Protein 1IY9 (pdb70)

InterPro domains:
  IPR001045 Spermidine/spermine synthases [MF_00198] (4-276)
  IPR001045 Spermidine/spermine synthases [PTHR11558] (15-273)
  IPR001045 Spermidine/spermine synthases [TIGR00417] (5-270)
  IPR029063 S-adenosyl-L-methionine-dependent methyltransferase superfamily [G3DSA:3.40.50.150] (54-275)
  IPR029063 S-adenosyl-L-methionine-dependent methyltransferase superfamily [SSF53335] (4-275)
  IPR030373 Polyamine biosynthesis domain, conserved site [PS01330] (80-93)
  IPR030374 Polyamine biosynthesis domain [PS51006] (3-236)
  IPR035246 Spermidine synthase, tetramerisation domain [PF17284] (4-56)
  IPR037163 Spermidine synthase, tetramerisation domain superfamily [G3DSA:2.30.140.10] (2-53)

B-factor: mean 34.94, std 13.68, range [5.15, 148.25]

CATH classification: 3.40.50.150 (+1 more: 2.30.140.10)

Nearest PDB structures (foldseek):
  1iy9-assembly1_D  TM=1.004E+00  e=9.079E-63  Bacillus subtilis
  2o07-assembly1_B  TM=9.226E-01  e=1.927E-34  Homo sapiens
  8iyi-assembly1_B  TM=9.065E-01  e=3.561E-33  Kluyveromyces lactis NRRL Y-1140
  6o64-assembly1_A  TM=9.209E-01  e=2.263E-30  Arabidopsis thaliana
  3b7p-assembly1_A  TM=8.993E-01  e=6.959E-31  Plasmodium falciparum 3D7

Solvent-accessible surface area: 39344 Å² total; per-residue (Å²): 40,64,0,25,0,26,16,93,25,29,187,28,3,0,7,10,0,34,1,39,74,15,42,42,42,44,127,14,118,99,30,32,0,2,0,0,50,4,92,30,1,23,23,0,1,0,19,86,12,103,9,46,6,0,63,66,4,8,12,0,21,2,2,0,6,0,0,0,0,0,1,7,5,68,76,0,55,59,0,0,5,9,26,8,2,10,0,0,8,0,34,2,0,18,63,0,103,25,1,116,96,0,7,0,0,13,73,0,26,58,6,12,91,33,0,94,138,33,0,75,74,0,2,42,99,8,116,32,132,69,17,46,52,61,88,65,37,0,26,36,30,0,15,159,2,117,83,79,12,9,0,0,4,5,49,49,11,107,34,116,51,71,63,95,11,152,73,121,81,6,2,5,22,0,0,18,64,0,1,55,154,26,0,0,0,0,1,36,0,39,2,5,17,37,60,34,129,42,0,52,59,3,6,124,22,0,109,108,50,1,86,30,10,52,4,0,27,0,7,4,7,1,21,21,5,5,6,16,0,0,0,0,0,0,48,130,42,51,0,64,68,16,124,102,106,48,31,76,150,40,149,16,111,12,6,34,77,82,10,0,87,16,6,20,42,27,5,86,34,0,46,95,37,106,47,66,0,26,0,24,14,91,26,26,184,26,2,0,7,10,0,33,1,43,76,15,41,42,38,42,129,12,118,99,31,33,0,2,0,0,51,3,92,30,1,23,23,0,1,0,19,87,11,103,9,46,7,0,63,66,3,8,14,0,22,2,2,0,6,0,0,0,0,0,2,7,5,69,75,0,54,61,0,0,4,9,25,9,1,12,0,0,6,0,37,2,0,16,65,0,104,24,2,117,98,0,8,0,0,14,72,0,25,56,4,13,91,31,0,91,136,34,0,77,72,0,1,40,101,8,114,30,132,67,18,45,51,62,87,66,37,0,27,38,30,0,14,161,3,117,83,80,12,9,0,0,3,5,49,49,11,105,34,117,51,70,62,95,11,152,71,121,82,6,2,5,22,0,0,16,64,0,2,54,154,26,0,0,0,0,1,37,0,40,2,6,17,37,59,34,127,40,0,53,62,4,6,123,22,0,110,108,49,1,86,31,9,52,4,0,26,0,7,4,7,1,21,20,5,4,8,17,0,0,0,0,0,0,48,130,43,50,0,62,68,16,124,101,105,46,31,77,153,40,148,16,110,12,7,35,76,83,11,0,86,16,7,19,43,27,5,86,34,0,47,93,35,108,43,60,0,25,0,25,16,92,26,26,187,29,2,0,7,8,0,33,0,40,71,16,42,41,38,43,128,13,119,98,31,32,0,1,0,0,51,3,91,30,1,23,24,0,1,0,18,85,13,105,9,47,7,0,64,65,3,8,12,0,21,2,2,0,6,0,0,0,0,0,2,7,5,70,76,0,54,59,1,0,4,8,24,9,2,12,0,0,7,0,35,2,0,18,65,0,103,24,1,116,95,0,8,0,0,12,72,0,26,58,5,13,91,33,1,93,137,33,0,76,73,0,1,40,100,8,116,30,134,69,17,46,51,61,87,66,36,0,26,38,31,0,14,162,2,116,83,79,12,10,0,0,3,4,50,49,11,104,33,117,51,71,61,94,10,151,74,120,82,6,2,5,22,0,0,18,61,0,1,55,153,25,0,0,0,1,1,36,0,39,2,6,17,37,59,34,127,40,0,50,60,3,5,124,21,0,110,108,50,2,85,30,9,52,4,0,27,0,6,5,7,1,20,22,5,4,7,17,0,0,0,0,0,0,49,132,43,51,0,62,69,16,124,102,108,48,32,79,150,41,147,16,108,11,6,36,76,84,10,0,87,15,6,18,42,29,5,87,36,0,46,96,36,106,46,68,0,26,0,24,15,88,25,28,186,28,3,0,7,9,0,32,0,39,75,16,42,42,36,44,127,13,116,97,31,34,0,1,0,0,50,3,92,30,1,23,23,0,1,0,19,84,10,102,9,47,7,0,63,65,3,8,13,0,22,2,2,0,5,0,0,0,0,0,2,7,6,69,74,0,56,61,0,0,4,9,24,8,1,10,0,0,7,0,36,2,0,18,64,0,102,26,1,118,96,0,8,0,0,13,72,0,25,58,6,13,90,31,0,92,138,33,0,75,74,0,2,42,98,7,116,30,133,68,18,45,51,61,87,66,36,0,26,36,29,0,15,160,2,116,84,78,13,9,0,0,3,5,49,48,12,106,34,117,50,70,60,94,11,149,74,120,82,6,1,6,22,0,0,17,61,0,2,54,155,27,0,0,0,1,0,37,0,40,2,6,17,38,60,35,128,42,0,51,60,3,5,123,21,0,110,108,51,1,86,29,9,53,4,0,26,0,8,4,7,1,20,20,5,4,8,16,0,0,0,0,0,0,49,132,43,52,0,64,69,16,124,101,108,47,30,80,151,40,148,15,109,12,6,35,79,84,11,0,87,16,7,21,42,28,5,88,34,0,48,95,37,105

Sequence (1096 aa):
SELWYTEKQTKNFGITMKVNKTLHTEQTEFQHLEMVETEEFGNMLFLDGMVMTSEKDEFVYHEMVAHVPLFTHPNPEHVLVVGGGDGGVIREILKHPSVKKATLVDIDGKVIEYSKKFLPSIAGKLDDPRVDVQVDDGFMHIAKSENQYDVIMVDSTEPVGPAVNLFTKGFYAGIAKALKEDGIFVAQTDNPWFTPELITNVQRDVKEIFPITKLYTANIPTYPSGLWTFTIGSKKYDPLAVEDSRFFDIETKYYTKDIHKAAFVLPKFVSDLISELWYTEKQTKNFGITMKVNKTLHTEQTEFQHLEMVETEEFGNMLFLDGMVMTSEKDEFVYHEMVAHVPLFTHPNPEHVLVVGGGDGGVIREILKHPSVKKATLVDIDGKVIEYSKKFLPSIAGKLDDPRVDVQVDDGFMHIAKSENQYDVIMVDSTEPVGPAVNLFTKGFYAGIAKALKEDGIFVAQTDNPWFTPELITNVQRDVKEIFPITKLYTANIPTYPSGLWTFTIGSKKYDPLAVEDSRFFDIETKYYTKDIHKAAFVLPKFVSDLISELWYTEKQTKNFGITMKVNKTLHTEQTEFQHLEMVETEEFGNMLFLDGMVMTSEKDEFVYHEMVAHVPLFTHPNPEHVLVVGGGDGGVIREILKHPSVKKATLVDIDGKVIEYSKKFLPSIAGKLDDPRVDVQVDDGFMHIAKSENQYDVIMVDSTEPVGPAVNLFTKGFYAGIAKALKEDGIFVAQTDNPWFTPELITNVQRDVKEIFPITKLYTANIPTYPSGLWTFTIGSKKYDPLAVEDSRFFDIETKYYTKDIHKAAFVLPKFVSDLISELWYTEKQTKNFGITMKVNKTLHTEQTEFQHLEMVETEEFGNMLFLDGMVMTSEKDEFVYHEMVAHVPLFTHPNPEHVLVVGGGDGGVIREILKHPSVKKATLVDIDGKVIEYSKKFLPSIAGKLDDPRVDVQVDDGFMHIAKSENQYDVIMVDSTEPVGPAVNLFTKGFYAGIAKALKEDGIFVAQTDNPWFTPELITNVQRDVKEIFPITKLYTANIPTYPSGLWTFTIGSKKYDPLAVEDSRFFDIETKYYTKDIHKAAFVLPKFVSDLI

Radius of gyration: 35.1 Å; Cα contacts (8 Å, |Δi|>4): 2610; chains: 4; bounding box: 72×102×85 Å

Secondary structure (DSSP, 8-state):
--EEEEEEEETTEEEEEEEEEEEEEEE-SS-EEEEEEETTTEEEEEETTEEEEETTTHHHHHHHHHHHHHHHSSS--EEEEES-TT-HHHHHHTT-TT-SEEEEEES-HHHHHHHHHH-HHHHTTTTSTTEEEEES-SHHHHHT--S-EEEEEES-SS--S-----STTHHHHHHHHHEEEEEEEEEE---TTT-HHHHHHHHHHHHTT-SEEEEEEE--TTSGGG-EEEEEEESS--TT---GGG------SS--HHHHHHTT---HHHHTT-/--EEEEEEEETTEEEEEEEEEEEEEEE-SS-EEEEEEETTTEEEEEETTEEEEETTTHHHHHHHHHHHHHHHSSS--EEEEES-TT-HHHHHHTT-TT-SEEEEEES-HHHHHHHHHH-HHHHTTTTSTTEEEEES-SHHHHHT--S-EEEEEES-SS--S-----STTHHHHHHHHHEEEEEEEEEE---TTT-HHHHHHHHHHHHTT-SEEEEEEE--TTSGGG-EEEEEEESS--TTS--GGG------SS--HHHHHHTT---HHHHTT-/--EEEEEEEETTEEEEEEEEEEEEEEE-SS-EEEEEEETTTEEEEEETTEEEEETTTHHHHHHHHHHHHHHHSSS--EEEEES-TT-HHHHHHTT-TT-SEEEEEES-HHHHHHHHHH-HHHHTTTTSTTEEEEES-SHHHHHT--S-EEEEEES-SS--S-----STTHHHHHHHHHEEEEEEEEEE---TTT-HHHHHHHHHHHHTT-SEEEEEEE--TTSGGG-EEEEEEESS--GGG--GGG------SS--HHHHHHTT---HHHHTT-/--EEEEEEEETTEEEEEEEEEEEEEEE-SS-EEEEEEETTTEEEEEETTEEEEETTTHHHHHHHHHHHHHHHSSS--EEEEES-TT-HHHHHHTT-TT-SEEEEEES-HHHHHHHHHH-HHHHTTTTSTTEEEEES-SHHHHHT--S-EEEEEES-SS--S-----STTHHHHHHHHHEEEEEEEEEE---TTT-HHHHHHHHHHHHTT-SEEEEEEEE-TTSGGGEEEEEEEESS--GGG--GGG------SS--HHHHHHTT---HHHHTT-

Structure (mmCIF, N/CA/C/O backbone):
data_1IY9
#
_entry.id   1IY9
#
_cell.length_a   96.100
_cell.length_b   105.800
_cell.length_c   121.800
_cell.angle_alpha   90.00
_cell.angle_beta   90.00
_cell.angle_gamma   90.00
#
_symmetry.space_group_name_H-M   'P 21 21 21'
#
loop_
_entity.id
_entity.type
_entity.pdbx_description
1 polymer 'Spermidine synthase'
2 water water
#
loop_
_atom_site.group_PDB
_atom_site.id
_atom_site.type_symbol
_atom_site.label_atom_id
_atom_site.label_alt_id
_atom_site.label_comp_id
_atom_site.label_asym_id
_atom_site.label_entity_id
_atom_site.label_seq_id
_atom_site.pdbx_PDB_ins_code
_atom_site.Cartn_x
_atom_site.Cartn_y
_atom_site.Cartn_z
_atom_site.occupancy
_atom_site.B_iso_or_equiv
_atom_site.auth_seq_id
_atom_site.auth_comp_id
_atom_site.auth_asym_id
_atom_site.auth_atom_id
_atom_site.pdbx_PDB_model_num
ATOM 1 N N . SER A 1 1 ? 69.401 74.801 74.199 1.00 31.15 2 SER A N 1
ATOM 2 C CA . SER A 1 1 ? 70.831 74.627 74.521 1.00 30.47 2 SER A CA 1
ATOM 3 C C . SER A 1 1 ? 71.308 73.423 73.725 1.00 28.00 2 SER A C 1
ATOM 4 O O . SER A 1 1 ? 70.705 72.373 73.807 1.00 28.30 2 SER A O 1
ATOM 7 N N . GLU A 1 2 ? 72.309 73.607 72.881 1.00 27.16 3 GLU A N 1
ATOM 8 C CA . GLU A 1 2 ? 72.837 72.502 72.124 1.00 25.67 3 GLU A CA 1
ATOM 9 C C . GLU A 1 2 ? 74.341 72.418 72.374 1.00 22.38 3 GLU A C 1
ATOM 10 O O . GLU A 1 2 ? 75.166 72.681 71.472 1.00 22.98 3 GLU A O 1
ATOM 16 N N . LEU A 1 3 ? 74.702 72.096 73.605 1.00 15.71 4 LEU A N 1
ATOM 17 C CA . LEU A 1 3 ? 76.095 71.966 73.952 1.00 19.62 4 LEU A CA 1
ATOM 18 C C . LEU A 1 3 ? 76.334 70.454 73.965 1.00 19.33 4 LEU A C 1
ATOM 19 O O . LEU A 1 3 ? 75.687 69.746 74.706 1.00 20.74 4 LEU A O 1
ATOM 24 N N . TRP A 1 4 ? 77.197 69.951 73.094 1.00 17.62 5 TRP A N 1
ATOM 25 C CA . TRP A 1 4 ? 77.451 68.520 73.020 1.00 20.13 5 TRP A CA 1
ATOM 26 C C . TRP A 1 4 ? 78.927 68.208 73.049 1.00 24.67 5 TRP A C 1
ATOM 27 O O . TRP A 1 4 ? 79.738 68.958 72.502 1.00 26.81 5 TRP A O 1
ATOM 38 N N . TYR A 1 5 ? 79.269 67.102 73.704 1.00 25.23 6 TYR A N 1
ATOM 39 C CA . TYR A 1 5 ? 80.642 66.659 73.782 1.00 24.78 6 TYR A CA 1
ATOM 40 C C . TYR A 1 5 ? 80.687 65.411 72.906 1.00 29.12 6 TYR A C 1
ATOM 41 O O . TYR A 1 5 ? 79.915 64.492 73.125 1.00 27.13 6 TYR A O 1
ATOM 50 N N . THR A 1 6 ? 81.558 65.396 71.903 1.00 28.16 7 THR A N 1
ATOM 51 C CA . THR A 1 6 ? 81.677 64.267 70.987 1.00 26.41 7 THR A CA 1
ATOM 52 C C . THR A 1 6 ? 83.019 63.568 71.134 1.00 26.25 7 THR A C 1
ATOM 53 O O . THR A 1 6 ? 84.059 64.222 71.306 1.00 31.38 7 THR A O 1
ATOM 57 N N . GLU A 1 7 ? 82.991 62.243 71.140 1.00 25.64 8 GLU A N 1
ATOM 58 C CA . GLU A 1 7 ? 84.223 61.501 71.200 1.00 23.45 8 GLU A CA 1
ATOM 59 C C . GLU A 1 7 ? 84.290 60.703 69.918 1.00 24.76 8 GLU A C 1
ATOM 60 O O . GLU A 1 7 ? 83.420 59.861 69.653 1.00 21.49 8 GLU A O 1
ATOM 66 N N . LYS A 1 8 ? 85.254 61.047 69.076 1.00 24.38 9 LYS A N 1
ATOM 67 C CA . LYS A 1 8 ? 85.450 60.336 67.821 1.00 26.98 9 LYS A CA 1
ATOM 68 C C . LYS A 1 8 ? 86.227 59.101 68.240 1.00 27.26 9 LYS A C 1
ATOM 69 O O . LYS A 1 8 ? 87.446 59.154 68.414 1.00 23.99 9 LYS A O 1
ATOM 75 N N . GLN A 1 9 ? 85.489 58.020 68.481 1.00 23.06 10 GLN A N 1
ATOM 76 C CA . GLN A 1 9 ? 86.058 56.747 68.904 1.00 25.34 10 GLN A CA 1
ATOM 77 C C . GLN A 1 9 ? 86.885 56.112 67.796 1.00 24.21 10 GLN A C 1
ATOM 78 O O . GLN A 1 9 ? 87.614 55.163 68.008 1.00 21.96 10 GLN A O 1
ATOM 84 N N . THR A 1 10 ? 86.755 56.682 66.613 1.00 27.55 11 THR A N 1
ATOM 85 C CA . THR A 1 10 ? 87.433 56.266 65.399 1.00 28.78 11 THR A CA 1
ATOM 86 C C . THR A 1 10 ? 87.405 57.575 64.607 1.00 30.48 11 THR A C 1
ATOM 87 O O . THR A 1 10 ? 86.651 58.488 64.961 1.00 33.68 11 THR A O 1
ATOM 91 N N . LYS A 1 11 ? 88.232 57.712 63.577 1.00 30.62 12 LYS A N 1
ATOM 92 C CA . LYS A 1 11 ? 88.205 58.922 62.762 1.00 26.87 12 LYS A CA 1
ATOM 93 C C . LYS A 1 11 ? 86.820 59.057 62.085 1.00 29.94 12 LYS A C 1
ATOM 94 O O . LYS A 1 11 ? 86.359 60.168 61.780 1.00 28.85 12 LYS A O 1
ATOM 100 N N . ASN A 1 12 ? 86.140 57.919 61.910 1.00 27.21 13 ASN A N 1
ATOM 101 C CA . ASN A 1 12 ? 84.847 57.851 61.230 1.00 22.25 13 ASN A CA 1
ATOM 102 C C . ASN A 1 12 ? 83.635 57.474 62.048 1.00 24.42 13 ASN A C 1
ATOM 103 O O . ASN A 1 12 ? 82.568 57.259 61.474 1.00 23.37 13 ASN A O 1
ATOM 108 N N . PHE A 1 13 ? 83.750 57.460 63.372 1.00 23.64 14 PHE A N 1
ATOM 109 C CA . PHE A 1 13 ? 82.621 57.056 64.193 1.00 23.53 14 PHE A CA 1
ATOM 110 C C . PHE A 1 13 ? 82.807 57.520 65.609 1.00 19.73 14 PHE A C 1
ATOM 111 O O . PHE A 1 13 ? 83.914 57.555 66.110 1.00 22.07 14 PHE A O 1
ATOM 119 N N . GLY A 1 14 ? 81.704 57.843 66.265 1.00 25.87 15 GLY A N 1
ATOM 120 C CA . GLY A 1 14 ? 81.778 58.265 67.639 1.00 23.85 15 GLY A CA 1
ATOM 121 C C . GLY A 1 14 ? 80.432 58.429 68.303 1.00 21.35 15 GLY A C 1
ATOM 122 O O . GLY A 1 14 ? 79.402 58.174 67.707 1.00 23.84 15 GLY A O 1
ATOM 123 N N . ILE A 1 15 ? 80.470 58.790 69.577 1.00 22.94 16 ILE A N 1
ATOM 124 C CA . ILE A 1 15 ? 79.279 59.040 70.354 1.00 20.59 16 ILE A CA 1
ATOM 125 C C . ILE A 1 15 ? 79.256 60.523 70.723 1.00 20.26 16 ILE A C 1
ATOM 126 O O . ILE A 1 15 ? 80.305 61.173 70.814 1.00 21.76 16 ILE A O 1
ATOM 131 N N . THR A 1 16 ? 78.065 61.040 70.976 1.00 23.75 17 THR A N 1
ATOM 132 C CA . THR A 1 16 ? 77.905 62.441 71.302 1.00 23.02 17 THR A CA 1
ATOM 133 C C . THR A 1 16 ? 76.913 62.569 72.478 1.00 20.37 17 THR A C 1
ATOM 134 O O . THR A 1 16 ? 75.831 61.981 72.462 1.00 27.04 17 THR A O 1
ATOM 138 N N . MET A 1 17 ? 77.376 63.197 73.561 1.00 22.84 18 MET A N 1
ATOM 139 C CA . MET A 1 17 ? 76.616 63.402 74.802 1.00 22.63 18 MET A CA 1
ATOM 140 C C . MET A 1 17 ? 76.183 64.865 74.967 1.00 23.09 18 MET A C 1
ATOM 141 O O . MET A 1 17 ? 76.995 65.788 74.784 1.00 24.38 18 MET A O 1
ATOM 146 N N . LYS A 1 18 ? 74.944 65.092 75.386 1.00 22.19 19 LYS A N 1
ATOM 147 C CA . LYS A 1 18 ? 74.476 66.462 75.605 1.00 21.37 19 LYS A CA 1
ATOM 148 C C . LYS A 1 18 ? 74.963 66.899 76.983 1.00 26.83 19 LYS A C 1
ATOM 149 O O . LYS A 1 18 ? 74.758 66.193 77.968 1.00 21.76 19 LYS A O 1
ATOM 155 N N . VAL A 1 19 ? 75.614 68.056 77.044 1.00 24.25 20 VAL A N 1
ATOM 156 C CA . VAL A 1 19 ? 76.204 68.559 78.269 1.00 24.64 20 VAL A CA 1
ATOM 157 C C . VAL A 1 19 ? 75.416 69.725 78.823 1.00 24.57 20 VAL A C 1
ATOM 158 O O . VAL A 1 19 ? 74.963 70.585 78.058 1.00 31.46 20 VAL A O 1
ATOM 162 N N . ASN A 1 20 ? 75.225 69.750 80.149 1.00 29.81 21 ASN A N 1
ATOM 163 C CA . ASN A 1 20 ? 74.490 70.844 80.794 1.00 23.82 21 ASN A CA 1
ATOM 164 C C . ASN A 1 20 ? 75.420 71.942 81.228 1.00 26.77 21 ASN A C 1
ATOM 165 O O . ASN A 1 20 ? 75.047 73.116 81.205 1.00 28.19 21 ASN A O 1
ATOM 170 N N . LYS A 1 21 ? 76.632 71.556 81.613 1.00 21.65 22 LYS A N 1
ATOM 171 C CA . LYS A 1 21 ? 77.641 72.514 82.043 1.00 27.62 22 LYS A CA 1
ATOM 172 C C . LYS A 1 21 ? 78.917 71.742 82.347 1.00 24.39 22 LYS A C 1
ATOM 173 O O . LYS A 1 21 ? 78.865 70.518 82.505 1.00 25.66 22 LYS A O 1
ATOM 179 N N . THR A 1 22 ? 80.046 72.441 82.414 1.00 23.63 23 THR A N 1
ATOM 180 C CA . THR A 1 22 ? 81.276 71.787 82.753 1.00 23.77 23 THR A CA 1
ATOM 181 C C . THR A 1 22 ? 81.445 72.040 84.243 1.00 25.40 23 THR A C 1
ATOM 182 O O . THR A 1 22 ? 80.981 73.065 84.745 1.00 25.79 23 THR A O 1
ATOM 186 N N . LEU A 1 23 ? 82.036 71.068 84.942 1.00 24.70 24 LEU A N 1
ATOM 187 C CA . LEU A 1 23 ? 82.283 71.134 86.384 1.00 25.21 24 LEU A CA 1
ATOM 188 C C . LEU A 1 23 ? 83.734 71.551 86.644 1.00 25.15 24 LEU A C 1
ATOM 189 O O . LEU A 1 23 ? 84.001 72.374 87.519 1.00 24.05 24 LEU A O 1
ATOM 194 N N . HIS A 1 24 ? 84.674 70.965 85.905 1.00 25.50 25 HIS A N 1
ATOM 195 C CA . HIS A 1 24 ? 86.060 71.339 86.060 1.00 24.83 25 HIS A CA 1
ATOM 196 C C . HIS A 1 24 ? 86.801 71.013 84.798 1.00 26.83 25 HIS A C 1
ATOM 197 O O . HIS A 1 24 ? 86.681 69.919 84.282 1.00 29.72 25 HIS A O 1
ATOM 204 N N . THR A 1 25 ? 87.616 71.962 84.356 1.00 34.24 26 THR A N 1
ATOM 205 C CA . THR A 1 25 ? 88.412 71.862 83.138 1.00 32.81 26 THR A CA 1
ATOM 206 C C . THR A 1 25 ? 89.824 72.261 83.555 1.00 34.40 26 THR A C 1
ATOM 207 O O . THR A 1 25 ? 90.014 73.330 84.153 1.00 35.93 26 THR A O 1
ATOM 211 N N . GLU A 1 26 ? 90.806 71.413 83.287 1.00 30.60 27 GLU A N 1
ATOM 212 C CA . GLU A 1 26 ? 92.174 71.731 83.681 1.00 32.11 27 GLU A CA 1
ATOM 213 C C . GLU A 1 26 ? 93.195 70.940 82.910 1.00 32.15 27 GLU A C 1
ATOM 214 O O . GLU A 1 26 ? 92.983 69.779 82.595 1.00 32.21 27 GLU A O 1
ATOM 220 N N . GLN A 1 27 ? 94.275 71.592 82.524 1.00 30.38 28 GLN A N 1
ATOM 221 C CA . GLN A 1 27 ? 95.325 70.894 81.830 1.00 33.32 28 GLN A CA 1
ATOM 222 C C . GLN A 1 27 ? 96.324 70.536 82.931 1.00 35.50 28 GLN A C 1
ATOM 223 O O . GLN A 1 27 ? 96.833 71.406 83.644 1.00 33.37 28 GLN A O 1
ATOM 229 N N . THR A 1 28 ? 96.500 69.237 83.120 1.00 38.48 29 THR A N 1
ATOM 230 C CA . THR A 1 28 ? 97.380 68.662 84.122 1.00 38.35 29 THR A CA 1
ATOM 231 C C . THR A 1 28 ? 98.800 68.449 83.548 1.00 41.66 29 THR A C 1
ATOM 232 O O . THR A 1 28 ? 99.037 68.617 82.348 1.00 43.21 29 THR A O 1
ATOM 236 N N . GLU A 1 29 ? 99.741 68.087 84.413 1.00 46.07 30 GLU A N 1
ATOM 237 C CA . GLU A 1 29 ? 101.126 67.808 84.027 1.00 49.88 30 GLU A CA 1
ATOM 238 C C . GLU A 1 29 ? 101.112 66.590 83.111 1.00 42.34 30 GLU A C 1
ATOM 239 O O . GLU A 1 29 ? 102.029 66.365 82.326 1.00 48.67 30 GLU A O 1
ATOM 245 N N . PHE A 1 30 ? 100.068 65.786 83.264 1.00 40.53 31 PHE A N 1
ATOM 246 C CA . PHE A 1 30 ? 99.917 64.542 82.542 1.00 36.91 31 PHE A CA 1
ATOM 247 C C . PHE A 1 30 ? 98.852 64.479 81.470 1.00 33.15 31 PHE A C 1
ATOM 248 O O . PHE A 1 30 ? 99.035 63.814 80.461 1.00 34.14 31 PHE A O 1
ATOM 256 N N . GLN A 1 31 ? 97.722 65.136 81.686 1.00 34.44 32 GLN A N 1
ATOM 257 C CA . GLN A 1 31 ? 96.630 65.056 80.721 1.00 33.65 32 GLN A CA 1
ATOM 258 C C . GLN A 1 31 ? 95.641 66.177 80.864 1.00 31.06 32 GLN A C 1
ATOM 259 O O . GLN A 1 31 ? 95.715 66.980 81.785 1.00 29.63 32 GLN A O 1
ATOM 265 N N . HIS A 1 32 ? 94.671 66.180 79.966 1.00 30.11 33 HIS A N 1
ATOM 266 C CA . HIS A 1 32 ? 93.622 67.179 79.956 1.00 27.56 33 HIS A CA 1
ATOM 267 C C . HIS A 1 32 ? 92.410 66.594 80.678 1.00 28.97 33 HIS A C 1
ATOM 268 O O . HIS A 1 32 ? 91.743 65.684 80.172 1.00 29.87 33 HIS A O 1
ATOM 275 N N . LEU A 1 33 ? 92.144 67.119 81.863 1.00 26.40 34 LEU A N 1
ATOM 276 C CA . LEU A 1 33 ? 91.068 66.676 82.739 1.00 25.22 34 LEU A CA 1
ATOM 277 C C . LEU A 1 33 ? 89.825 67.512 82.476 1.00 29.65 34 LEU A C 1
ATOM 278 O O . LEU A 1 33 ? 89.902 68.743 82.451 1.00 29.21 34 LEU A O 1
ATOM 283 N N . GLU A 1 34 ? 88.675 66.861 82.306 1.00 28.72 35 GLU A N 1
ATOM 284 C CA . GLU A 1 34 ? 87.417 67.590 82.088 1.00 25.72 35 GLU A CA 1
ATOM 285 C C . GLU A 1 34 ? 86.233 66.907 82.777 1.00 25.78 35 GLU A C 1
ATOM 286 O O . GLU A 1 34 ? 85.783 65.855 82.314 1.00 31.13 35 GLU A O 1
ATOM 292 N N . MET A 1 35 ? 85.793 67.407 83.928 1.00 21.05 36 MET A N 1
ATOM 293 C CA . MET A 1 35 ? 84.620 66.810 84.572 1.00 24.60 36 MET A CA 1
ATOM 294 C C . MET A 1 35 ? 83.479 67.631 83.984 1.00 28.04 36 MET A C 1
ATOM 295 O O . MET A 1 35 ? 83.529 68.857 83.948 1.00 24.90 36 MET A O 1
ATOM 300 N N . VAL A 1 36 ? 82.428 66.957 83.571 1.00 24.09 37 VAL A N 1
ATOM 301 C CA . VAL A 1 36 ? 81.312 67.603 82.913 1.00 20.85 37 VAL A CA 1
ATOM 302 C C . VAL A 1 36 ? 80.020 66.994 83.405 1.00 21.71 37 VAL A C 1
ATOM 303 O O . VAL A 1 36 ? 79.992 65.835 83.810 1.00 25.07 37 VAL A O 1
ATOM 307 N N . GLU A 1 37 ? 78.950 67.773 83.408 1.00 23.17 38 GLU A N 1
ATOM 308 C CA . GLU A 1 37 ? 77.654 67.226 83.805 1.00 23.59 38 GLU A CA 1
ATOM 309 C C . GLU A 1 37 ? 76.824 66.930 82.558 1.00 23.23 38 GLU A C 1
ATOM 310 O O . GLU A 1 37 ? 76.461 67.847 81.833 1.00 19.62 38 GLU A O 1
ATOM 316 N N . THR A 1 38 ? 76.584 65.650 82.276 1.00 22.68 39 THR A N 1
ATOM 317 C CA . THR A 1 38 ? 75.808 65.287 81.106 1.00 19.29 39 THR A CA 1
ATOM 318 C C . THR A 1 38 ? 74.393 64.996 81.533 1.00 23.46 39 THR A C 1
ATOM 319 O O . THR A 1 38 ? 74.144 64.578 82.670 1.00 24.27 39 THR A O 1
ATOM 323 N N . GLU A 1 39 ? 73.463 65.222 80.620 1.00 22.53 40 GLU A N 1
ATOM 324 C CA . GLU A 1 39 ? 72.075 65.014 80.912 1.00 25.97 40 GLU A CA 1
ATOM 325 C C . GLU A 1 39 ? 71.700 63.541 80.933 1.00 27.76 40 GLU A C 1
ATOM 326 O O . GLU A 1 39 ? 70.855 63.123 81.697 1.00 27.08 40 GLU A O 1
ATOM 332 N N . GLU A 1 40 ? 72.351 62.749 80.107 1.00 27.43 41 GLU A N 1
ATOM 333 C CA . GLU A 1 40 ? 72.055 61.338 80.025 1.00 25.66 41 GLU A CA 1
ATOM 334 C C . GLU A 1 40 ? 72.723 60.479 81.096 1.00 27.81 41 GLU A C 1
ATOM 335 O O . GLU A 1 40 ? 72.088 59.619 81.686 1.00 28.95 41 GLU A O 1
ATOM 341 N N . PHE A 1 41 ? 74.009 60.697 81.333 1.00 28.59 42 PHE A N 1
ATOM 342 C CA . PHE A 1 41 ? 74.764 59.875 82.276 1.00 28.42 42 PHE A CA 1
ATOM 343 C C . PHE A 1 41 ? 75.209 60.490 83.594 1.00 30.40 42 PHE A C 1
ATOM 344 O O . PHE A 1 41 ? 75.923 59.830 84.358 1.00 30.80 42 PHE A O 1
ATOM 352 N N . GLY A 1 42 ? 74.794 61.716 83.878 1.00 28.55 43 GLY A N 1
ATOM 353 C CA . GLY A 1 42 ? 75.231 62.367 85.098 1.00 24.39 43 GLY A CA 1
ATOM 354 C C . GLY A 1 42 ? 76.622 62.910 84.866 1.00 20.91 43 GLY A C 1
ATOM 355 O O . GLY A 1 42 ? 77.025 63.134 83.717 1.00 23.30 43 GLY A O 1
ATOM 356 N N . ASN A 1 43 ? 77.374 63.102 85.942 1.00 25.14 44 ASN A N 1
ATOM 357 C CA . ASN A 1 43 ? 78.728 63.624 85.815 1.00 25.59 44 ASN A CA 1
ATOM 358 C C . ASN A 1 43 ? 79.579 62.612 85.080 1.00 24.91 44 ASN A C 1
ATOM 359 O O . ASN A 1 43 ? 79.521 61.428 85.362 1.00 22.99 44 ASN A O 1
ATOM 364 N N . MET A 1 44 ? 80.347 63.092 84.118 1.00 25.66 45 MET A N 1
ATOM 365 C CA . MET A 1 44 ? 81.208 62.240 83.309 1.00 22.59 45 MET A CA 1
ATOM 366 C C . MET A 1 44 ? 82.614 62.865 83.327 1.00 22.53 45 MET A C 1
ATOM 367 O O . MET A 1 44 ? 82.758 64.088 83.346 1.00 24.11 45 MET A O 1
ATOM 372 N N . LEU A 1 45 ? 83.634 62.029 83.472 1.00 21.92 46 LEU A N 1
ATOM 373 C CA . LEU A 1 45 ? 85.011 62.487 83.480 1.00 24.13 46 LEU A CA 1
ATOM 374 C C . LEU A 1 45 ? 85.668 62.086 82.153 1.00 25.90 46 LEU A C 1
ATOM 375 O O . LEU A 1 45 ? 85.559 60.923 81.724 1.00 21.22 46 LEU A O 1
ATOM 380 N N . PHE A 1 46 ? 86.327 63.054 81.510 1.00 25.42 47 PHE A N 1
ATOM 381 C CA . PHE A 1 46 ? 87.030 62.841 80.250 1.00 25.45 47 PHE A CA 1
ATOM 382 C C . PHE A 1 46 ? 88.517 63.110 80.452 1.00 24.46 47 PHE A C 1
ATOM 383 O O . PHE A 1 46 ? 88.872 64.098 81.087 1.00 25.77 47 PHE A O 1
ATOM 391 N N . LEU A 1 47 ? 89.376 62.259 79.896 1.00 24.24 48 LEU A N 1
ATOM 392 C CA . LEU A 1 47 ? 90.810 62.472 79.992 1.00 23.23 48 LEU A CA 1
ATOM 393 C C . LEU A 1 47 ? 91.359 62.458 78.557 1.00 24.94 48 LEU A C 1
ATOM 394 O O . LEU A 1 47 ? 91.217 61.476 77.818 1.00 25.76 48 LEU A O 1
ATOM 399 N N . ASP A 1 48 ? 91.928 63.586 78.144 1.00 25.62 49 ASP A N 1
ATOM 400 C CA . ASP A 1 48 ? 92.463 63.744 76.793 1.00 27.23 49 ASP A CA 1
ATOM 401 C C . ASP A 1 48 ? 91.371 63.494 75.742 1.00 27.51 49 ASP A C 1
ATOM 402 O O . ASP A 1 48 ? 91.561 62.774 74.763 1.00 28.86 49 ASP A O 1
ATOM 407 N N . GLY A 1 49 ? 90.195 64.056 75.993 1.00 27.93 50 GLY A N 1
ATOM 408 C CA . GLY A 1 49 ? 89.089 63.886 75.072 1.00 26.30 50 GLY A CA 1
ATOM 409 C C . GLY A 1 49 ? 88.351 62.549 75.063 1.00 24.84 50 GLY A C 1
ATOM 410 O O . GLY A 1 49 ? 87.336 62.447 74.363 1.00 23.20 50 GLY A O 1
ATOM 411 N N . MET A 1 50 ? 88.792 61.571 75.863 1.00 24.11 51 MET A N 1
ATOM 412 C CA . MET A 1 50 ? 88.162 60.249 75.891 1.00 24.74 51 MET A CA 1
ATOM 413 C C . MET A 1 50 ? 87.425 60.011 77.209 1.00 22.33 51 MET A C 1
ATOM 414 O O . MET A 1 50 ? 87.901 60.423 78.275 1.00 28.07 51 MET A O 1
ATOM 419 N N . VAL A 1 51 ? 86.247 59.393 77.121 1.00 25.37 52 VAL A N 1
ATOM 420 C CA . VAL A 1 51 ? 85.405 59.073 78.285 1.00 24.04 52 VAL A CA 1
ATOM 421 C C . VAL A 1 51 ? 86.101 58.114 79.268 1.00 28.56 52 VAL A C 1
ATOM 422 O O . VAL A 1 51 ? 86.561 57.045 78.869 1.00 31.23 52 VAL A O 1
ATOM 426 N N . MET A 1 52 ? 86.154 58.474 80.546 1.00 24.75 53 MET A N 1
ATOM 427 C CA . MET A 1 52 ? 86.747 57.611 81.568 1.00 30.35 53 MET A CA 1
ATOM 428 C C . MET A 1 52 ? 85.617 56.870 82.320 1.00 29.42 53 MET A C 1
ATOM 429 O O . MET A 1 52 ? 85.616 55.637 82.352 1.00 26.67 53 MET A O 1
ATOM 434 N N . THR A 1 53 ? 84.708 57.611 82.963 1.00 22.29 54 THR A N 1
ATOM 435 C CA . THR A 1 53 ? 83.529 57.034 83.634 1.00 27.75 54 THR A CA 1
ATOM 436 C C . THR A 1 53 ? 82.453 58.080 83.677 1.00 27.12 54 THR A C 1
ATOM 437 O O . THR A 1 53 ? 82.705 59.234 83.373 1.00 29.03 54 THR A O 1
ATOM 441 N N . SER A 1 54 ? 81.268 57.666 84.101 1.00 28.36 55 SER A N 1
ATOM 442 C CA . SER A 1 54 ? 80.131 58.554 84.251 1.00 27.09 55 SER A CA 1
ATOM 443 C C . SER A 1 54 ? 79.368 57.945 85.422 1.00 29.17 55 SER A C 1
ATOM 444 O O . SER A 1 54 ? 79.533 56.752 85.693 1.00 29.56 55 SER A O 1
ATOM 447 N N . GLU A 1 55 ? 78.550 58.739 86.105 1.00 25.56 56 GLU A N 1
ATOM 448 C CA . GLU A 1 55 ? 77.780 58.229 87.225 1.00 31.11 56 GLU A CA 1
ATOM 449 C C . GLU A 1 55 ? 76.842 57.112 86.816 1.00 31.02 56 GLU A C 1
ATOM 450 O O . GLU A 1 55 ? 76.728 56.108 87.510 1.00 34.08 56 GLU A O 1
ATOM 456 N N . LYS A 1 56 ? 76.225 57.239 85.653 1.00 30.11 57 LYS A N 1
ATOM 457 C CA . LYS A 1 56 ? 75.276 56.227 85.236 1.00 31.19 57 LYS A CA 1
ATOM 458 C C . LYS A 1 56 ? 75.802 54.843 84.900 1.00 28.87 57 LYS A C 1
ATOM 459 O O . LYS A 1 56 ? 75.184 53.843 85.275 1.00 30.72 57 LYS A O 1
ATOM 465 N N . ASP A 1 57 ? 76.921 54.749 84.201 1.00 28.26 58 ASP A N 1
ATOM 466 C CA . ASP A 1 57 ? 77.367 53.412 83.805 1.00 28.80 58 ASP A CA 1
ATOM 467 C C . ASP A 1 57 ? 78.710 52.908 84.328 1.00 25.16 58 ASP A C 1
ATOM 468 O O . ASP A 1 57 ? 79.181 51.840 83.906 1.00 29.48 58 ASP A O 1
ATOM 473 N N . GLU A 1 58 ? 79.300 53.644 85.264 1.00 23.76 59 GLU A N 1
ATOM 474 C CA . GLU A 1 58 ? 80.583 53.289 85.835 1.00 23.60 59 GLU A CA 1
ATOM 475 C C . GLU A 1 58 ? 80.654 51.896 86.448 1.00 24.74 59 GLU A C 1
ATOM 476 O O . GLU A 1 58 ? 81.711 51.261 86.463 1.00 26.15 59 GLU A O 1
ATOM 482 N N . PHE A 1 59 ? 79.535 51.429 86.984 1.00 21.74 60 PHE A N 1
ATOM 483 C CA . PHE A 1 59 ? 79.496 50.129 87.632 1.00 22.66 60 PHE A CA 1
ATOM 484 C C . PHE A 1 59 ? 79.949 48.933 86.804 1.00 20.53 60 PHE A C 1
ATOM 485 O O . PHE A 1 59 ? 80.535 48.027 87.359 1.00 24.49 60 PHE A O 1
ATOM 493 N N . VAL A 1 60 ? 79.714 48.925 85.492 1.00 23.11 61 VAL A N 1
ATOM 494 C CA . VAL A 1 60 ? 80.122 47.784 84.701 1.00 21.88 61 VAL A CA 1
ATOM 495 C C . VAL A 1 60 ? 81.633 47.546 84.754 1.00 29.07 61 VAL A C 1
ATOM 496 O O . VAL A 1 60 ? 82.087 46.467 85.186 1.00 26.98 61 VAL A O 1
ATOM 500 N N . TYR A 1 61 ? 82.413 48.549 84.348 1.00 25.99 62 TYR A N 1
ATOM 501 C CA . TYR A 1 61 ? 83.871 48.445 84.333 1.00 22.48 62 TYR A CA 1
ATOM 502 C C . TYR A 1 61 ? 84.443 48.139 85.723 1.00 25.81 62 TYR A C 1
ATOM 503 O O . TYR A 1 61 ? 85.274 47.236 85.891 1.00 23.96 62 TYR A O 1
ATOM 512 N N . HIS A 1 62 ? 83.999 48.889 86.722 1.00 23.76 63 HIS A N 1
ATOM 513 C CA . HIS A 1 62 ? 84.483 48.717 88.071 1.00 21.09 63 HIS A CA 1
ATOM 514 C C . HIS A 1 62 ? 84.185 47.345 88.627 1.00 24.13 63 HIS A C 1
ATOM 515 O O . HIS A 1 62 ? 85.064 46.713 89.208 1.00 25.07 63 HIS A O 1
ATOM 522 N N . GLU A 1 63 ? 82.963 46.862 88.451 1.00 17.45 64 GLU A N 1
ATOM 523 C CA . GLU A 1 63 ? 82.642 45.530 88.942 1.00 18.19 64 GLU A CA 1
ATOM 524 C C . GLU A 1 63 ? 83.337 44.394 88.214 1.00 22.94 64 GLU A C 1
ATOM 525 O O . GLU A 1 63 ? 83.809 43.452 88.857 1.00 27.94 64 GLU A O 1
ATOM 531 N N . MET A 1 64 ? 83.388 44.452 86.888 1.00 21.22 65 MET A N 1
ATOM 532 C CA . MET A 1 64 ? 83.983 43.354 86.125 1.00 23.98 65 MET A CA 1
ATOM 533 C C . MET A 1 64 ? 85.502 43.270 86.198 1.00 26.29 65 MET A C 1
ATOM 534 O O . MET A 1 64 ? 86.067 42.186 86.107 1.00 26.75 65 MET A O 1
ATOM 539 N N . VAL A 1 65 ? 86.160 44.409 86.390 1.00 26.89 66 VAL A N 1
ATOM 540 C CA . VAL A 1 65 ? 87.613 44.433 86.542 1.00 25.93 66 VAL A CA 1
ATOM 541 C C . VAL A 1 65 ? 87.979 43.906 87.933 1.00 25.64 66 VAL A C 1
ATOM 542 O O . VAL A 1 65 ? 88.964 43.209 88.087 1.00 28.18 66 VAL A O 1
ATOM 546 N N . ALA A 1 66 ? 87.193 44.248 88.948 1.00 26.93 67 ALA A N 1
ATOM 547 C CA . ALA A 1 66 ? 87.472 43.810 90.298 1.00 19.99 67 ALA A CA 1
ATOM 548 C C . ALA A 1 66 ? 87.008 42.403 90.669 1.00 23.70 67 ALA A C 1
ATOM 549 O O . ALA A 1 66 ? 87.815 41.555 91.045 1.00 24.03 67 ALA A O 1
ATOM 551 N N . HIS A 1 67 ? 85.713 42.137 90.539 1.00 21.79 68 HIS A N 1
ATOM 552 C CA . HIS A 1 67 ? 85.154 40.855 90.947 1.00 20.63 68 HIS A CA 1
ATOM 553 C C . HIS A 1 67 ? 85.548 39.580 90.244 1.00 24.39 68 HIS A C 1
ATOM 554 O O . HIS A 1 67 ? 85.580 38.513 90.871 1.00 25.64 68 HIS A O 1
ATOM 561 N N . VAL A 1 68 ? 85.848 39.644 88.958 1.00 23.33 69 VAL A N 1
ATOM 562 C CA . VAL A 1 68 ? 86.233 38.418 88.285 1.00 26.57 69 VAL A CA 1
ATOM 563 C C . VAL A 1 68 ? 87.544 37.885 88.863 1.00 25.58 69 VAL A C 1
ATOM 564 O O . VAL A 1 68 ? 87.609 36.726 89.227 1.00 30.29 69 VAL A O 1
ATOM 568 N N . PRO A 1 69 ? 88.592 38.725 88.984 1.00 25.51 70 PRO A N 1
ATOM 569 C CA . PRO A 1 69 ? 89.836 38.176 89.547 1.00 23.67 70 PRO A CA 1
ATOM 570 C C . PRO A 1 69 ? 89.791 37.926 91.051 1.00 25.07 70 PRO A C 1
ATOM 571 O O . PRO A 1 69 ? 90.400 36.994 91.542 1.00 29.12 70 PRO A O 1
ATOM 575 N N . LEU A 1 70 ? 89.069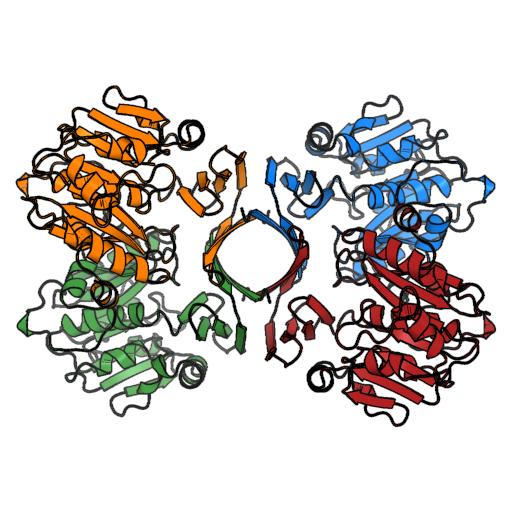 38.743 91.799 1.00 24.73 71 LEU A N 1
ATOM 576 C CA . LEU A 1 70 ? 88.980 38.518 93.245 1.00 24.52 71 LEU A CA 1
ATOM 577 C C . LEU A 1 70 ? 88.271 37.191 93.597 1.00 27.91 71 LEU A C 1
ATOM 578 O O . LEU A 1 70 ? 88.708 36.457 94.492 1.00 31.88 71 LEU A O 1
ATOM 583 N N . PHE A 1 71 ? 87.173 36.879 92.913 1.00 23.87 72 PHE A N 1
ATOM 584 C CA . PHE A 1 71 ? 86.492 35.627 93.188 1.00 25.96 72 PHE A CA 1
ATOM 585 C C . PHE A 1 71 ? 87.236 34.410 92.597 1.00 26.00 72 PHE A C 1
ATOM 586 O O . PHE A 1 71 ? 87.065 33.281 93.057 1.00 32.80 72 PHE A O 1
ATOM 594 N N . THR A 1 72 ? 88.048 34.636 91.573 1.00 26.94 73 THR A N 1
ATOM 595 C CA . THR A 1 72 ? 88.846 33.583 90.960 1.00 25.44 73 THR A CA 1
ATOM 596 C C . THR A 1 72 ? 89.907 33.163 91.971 1.00 27.09 73 THR A C 1
ATOM 597 O O . THR A 1 72 ? 90.322 31.993 92.017 1.00 26.68 73 THR A O 1
ATOM 601 N N . HIS A 1 73 ? 90.370 34.140 92.746 1.00 26.45 74 HIS A N 1
ATOM 602 C CA . HIS A 1 73 ? 91.378 33.903 93.759 1.00 28.36 74 HIS A CA 1
ATOM 603 C C . HIS A 1 73 ? 90.670 33.328 94.992 1.00 33.63 74 HIS A C 1
ATOM 604 O O . HIS A 1 73 ? 89.680 33.882 95.461 1.00 29.66 74 HIS A O 1
ATOM 611 N N . PRO A 1 74 ? 91.177 32.211 95.536 1.00 32.40 75 PRO A N 1
ATOM 612 C CA . PRO A 1 74 ? 90.561 31.600 96.716 1.00 32.28 75 PRO A CA 1
ATOM 613 C C . PRO A 1 74 ? 90.545 32.499 97.932 1.00 34.01 75 PRO A C 1
ATOM 614 O O . PRO A 1 74 ? 89.672 32.383 98.760 1.00 35.25 75 PRO A O 1
ATOM 618 N N . ASN A 1 75 ? 91.478 33.434 98.030 1.00 37.90 76 ASN A N 1
ATOM 619 C CA . ASN A 1 75 ? 91.518 34.318 99.197 1.00 41.78 76 ASN A CA 1
ATOM 620 C C . ASN A 1 75 ? 92.434 35.515 98.962 1.00 37.08 76 ASN A C 1
ATOM 621 O O . ASN A 1 75 ? 93.583 35.496 99.380 1.00 38.05 76 ASN A O 1
ATOM 626 N N . PRO A 1 76 ? 91.946 36.558 98.255 1.00 38.47 77 PRO A N 1
ATOM 627 C CA . PRO A 1 76 ? 92.742 37.763 97.961 1.00 36.50 77 PRO A CA 1
ATOM 628 C C . PRO A 1 76 ? 92.930 38.594 99.218 1.00 34.07 77 PRO A C 1
ATOM 629 O O . PRO A 1 76 ? 91.974 38.887 99.915 1.00 32.44 77 PRO A O 1
ATOM 633 N N . GLU A 1 77 ? 94.151 39.015 99.487 1.00 31.40 78 GLU A N 1
ATOM 634 C CA . GLU A 1 77 ? 94.396 39.813 100.671 1.00 35.83 78 GLU A CA 1
ATOM 635 C C . GLU A 1 77 ? 95.118 41.116 100.443 1.00 30.48 78 GLU A C 1
ATOM 636 O O . GLU A 1 77 ? 94.932 42.065 101.211 1.00 28.48 78 GLU A O 1
ATOM 642 N N . HIS A 1 78 ? 96.020 41.110 99.465 1.00 30.92 79 HIS A N 1
ATOM 643 C CA . HIS A 1 78 ? 96.829 42.283 99.121 1.00 32.86 79 HIS A CA 1
ATOM 644 C C . HIS A 1 78 ? 96.607 42.514 97.648 1.00 29.04 79 HIS A C 1
ATOM 645 O O . HIS A 1 78 ? 96.976 41.670 96.842 1.00 26.76 79 HIS A O 1
ATOM 652 N N . VAL A 1 79 ? 95.954 43.633 97.334 1.00 26.29 80 VAL A N 1
ATOM 653 C CA . VAL A 1 79 ? 95.570 44.005 95.977 1.00 26.69 80 VAL A CA 1
ATOM 654 C C . VAL A 1 79 ? 96.132 45.349 95.513 1.00 25.56 80 VAL A C 1
ATOM 655 O O . VAL A 1 79 ? 96.220 46.294 96.293 1.00 24.84 80 VAL A O 1
ATOM 659 N N . LEU A 1 80 ? 96.494 45.440 94.233 1.00 27.31 81 LEU A N 1
ATOM 660 C CA . LEU A 1 80 ? 97.027 46.683 93.696 1.00 27.57 81 LEU A CA 1
ATOM 661 C C . LEU A 1 80 ? 96.193 47.154 92.515 1.00 25.15 81 LEU A C 1
ATOM 662 O O . LEU A 1 80 ? 95.809 46.361 91.660 1.00 28.47 81 LEU A O 1
ATOM 667 N N . VAL A 1 81 ? 95.875 48.439 92.496 1.00 30.06 82 VAL A N 1
ATOM 668 C CA . VAL A 1 81 ? 95.145 49.028 91.391 1.00 25.10 82 VAL A CA 1
ATOM 669 C C . VAL A 1 81 ? 96.094 50.103 90.825 1.00 26.14 82 VAL A C 1
ATOM 670 O O . VAL A 1 81 ? 96.565 50.981 91.555 1.00 25.80 82 VAL A O 1
ATOM 674 N N . VAL A 1 82 ? 96.492 49.940 89.566 1.00 31.34 83 VAL A N 1
ATOM 675 C CA . VAL A 1 82 ? 97.358 50.913 88.893 1.00 33.49 83 VAL A CA 1
ATOM 676 C C . VAL A 1 82 ? 96.503 51.743 87.909 1.00 33.71 83 VAL A C 1
ATOM 677 O O . VAL A 1 82 ? 95.836 51.196 87.041 1.00 31.46 83 VAL A O 1
ATOM 681 N N . GLY A 1 83 ? 96.469 53.053 88.101 1.00 32.20 84 GLY A N 1
ATOM 682 C CA . GLY A 1 83 ? 95.682 53.908 87.234 1.00 36.69 84 GLY A CA 1
ATOM 683 C C . GLY A 1 83 ? 94.198 54.052 87.554 1.00 36.80 84 GLY A C 1
ATOM 684 O O . GLY A 1 83 ? 93.431 54.506 86.712 1.00 44.07 84 GLY A O 1
ATOM 685 N N . GLY A 1 84 ? 93.780 53.746 88.772 1.00 38.38 85 GLY A N 1
ATOM 686 C CA . GLY A 1 84 ? 92.368 53.855 89.082 1.00 37.09 85 GLY A CA 1
ATOM 687 C C . GLY A 1 84 ? 92.019 55.107 89.845 1.00 39.91 85 GLY A C 1
ATOM 688 O O . GLY A 1 84 ? 91.315 55.035 90.869 1.00 39.00 85 GLY A O 1
ATOM 689 N N . GLY A 1 85 ? 92.471 56.248 89.324 1.00 37.72 86 GLY A N 1
ATOM 690 C CA . GLY A 1 85 ? 92.239 57.544 89.947 1.00 37.75 86 GLY A CA 1
ATOM 691 C C . GLY A 1 85 ? 90.844 57.819 90.475 1.00 36.98 86 GLY A C 1
ATOM 692 O O . GLY A 1 85 ? 90.707 58.403 91.534 1.00 41.50 86 GLY A O 1
ATOM 693 N N . ASP A 1 86 ? 89.812 57.431 89.737 1.00 36.55 87 ASP A N 1
ATOM 694 C CA . ASP A 1 86 ? 88.421 57.638 90.162 1.00 37.90 87 ASP A CA 1
ATOM 695 C C . ASP A 1 86 ? 88.006 56.812 91.370 1.00 38.42 87 ASP A C 1
ATOM 696 O O . ASP A 1 86 ? 86.922 57.005 91.897 1.00 36.83 87 ASP A O 1
ATOM 701 N N . GLY A 1 87 ? 88.826 55.835 91.741 1.00 30.92 88 GLY A N 1
ATOM 702 C CA . GLY A 1 87 ? 88.566 55.001 92.908 1.00 32.54 88 GLY A CA 1
ATOM 703 C C . GLY A 1 87 ? 87.448 53.990 92.851 1.00 32.21 88 GLY A C 1
ATOM 704 O O . GLY A 1 87 ? 87.130 53.343 93.847 1.00 30.72 88 GLY A O 1
ATOM 705 N N . GLY A 1 88 ? 86.922 53.782 91.658 1.00 30.96 89 GLY A N 1
ATOM 706 C CA . GLY A 1 88 ? 85.820 52.867 91.486 1.00 26.32 89 GLY A CA 1
ATOM 707 C C . GLY A 1 88 ? 86.163 51.424 91.679 1.00 25.01 89 GLY A C 1
ATOM 708 O O . GLY A 1 88 ? 85.325 50.696 92.181 1.00 29.78 89 GLY A O 1
ATOM 709 N N . VAL A 1 89 ? 87.335 50.987 91.218 1.00 26.84 90 VAL A N 1
ATOM 710 C CA . VAL A 1 89 ? 87.743 49.598 91.399 1.00 26.06 90 VAL A CA 1
ATOM 711 C C . VAL A 1 89 ? 88.010 49.379 92.897 1.00 32.89 90 VAL A C 1
ATOM 712 O O . VAL A 1 89 ? 87.656 48.340 93.447 1.00 32.50 90 VAL A O 1
ATOM 716 N N . ILE A 1 90 ? 88.610 50.374 93.557 1.00 28.53 91 ILE A N 1
ATOM 717 C CA . ILE A 1 90 ? 88.885 50.284 94.993 1.00 26.34 91 ILE A CA 1
ATOM 718 C C . ILE A 1 90 ? 87.561 50.098 95.708 1.00 28.17 91 ILE A C 1
ATOM 719 O O . ILE A 1 90 ? 87.442 49.206 96.535 1.00 29.86 91 ILE A O 1
ATOM 724 N N . ARG A 1 91 ? 86.555 50.895 95.350 1.00 26.47 92 ARG A N 1
ATOM 725 C CA . ARG A 1 91 ? 85.226 50.771 95.955 1.00 29.36 92 ARG A CA 1
ATOM 726 C C . ARG A 1 91 ? 84.693 49.325 95.893 1.00 27.88 92 ARG A C 1
ATOM 727 O O . ARG A 1 91 ? 84.075 48.822 96.842 1.00 32.67 92 ARG A O 1
ATOM 735 N N . GLU A 1 92 ? 84.966 48.641 94.791 1.00 28.84 93 GLU A N 1
ATOM 736 C CA . GLU A 1 92 ? 84.515 47.267 94.624 1.00 28.83 93 GLU A CA 1
ATOM 737 C C . GLU A 1 92 ? 85.374 46.263 95.389 1.00 30.83 93 GLU A C 1
ATOM 738 O O . GLU A 1 92 ? 84.853 45.278 95.945 1.00 28.14 93 GLU A O 1
ATOM 744 N N . ILE A 1 93 ? 86.687 46.502 95.405 1.00 28.13 94 ILE A N 1
ATOM 745 C CA . ILE A 1 93 ? 87.637 45.652 96.120 1.00 26.70 94 ILE A CA 1
ATOM 746 C C . ILE A 1 93 ? 87.290 45.565 97.618 1.00 29.44 94 ILE A C 1
ATOM 747 O O . ILE A 1 93 ? 87.380 44.496 98.233 1.00 25.20 94 ILE A O 1
ATOM 752 N N . LEU A 1 94 ? 86.859 46.689 98.183 1.00 31.36 95 LEU A N 1
ATOM 753 C CA . LEU A 1 94 ? 86.478 46.759 99.590 1.00 29.54 95 LEU A CA 1
ATOM 754 C C . LEU A 1 94 ? 85.229 45.931 99.965 1.00 28.16 95 LEU A C 1
ATOM 755 O O . LEU A 1 94 ? 84.929 45.739 101.145 1.00 31.14 95 LEU A O 1
ATOM 760 N N . LYS A 1 95 ? 84.501 45.438 98.976 1.00 29.68 96 LYS A N 1
ATOM 761 C CA . LYS A 1 95 ? 83.338 44.610 99.262 1.00 26.95 96 LYS A CA 1
ATOM 762 C C . LYS A 1 95 ? 83.772 43.173 99.629 1.00 30.65 96 LYS A C 1
ATOM 763 O O . LYS A 1 95 ? 82.942 42.327 99.989 1.00 29.57 96 LYS A O 1
ATOM 769 N N . HIS A 1 96 ? 85.069 42.899 99.488 1.00 32.32 97 HIS A N 1
ATOM 770 C CA . HIS A 1 96 ? 85.660 41.596 99.805 1.00 29.83 97 HIS A CA 1
ATOM 771 C C . HIS A 1 96 ? 86.364 41.673 101.168 1.00 32.14 97 HIS A C 1
ATOM 772 O O . HIS A 1 96 ? 87.412 42.340 101.304 1.00 34.80 97 HIS A O 1
ATOM 779 N N . PRO A 1 97 ? 85.796 41.001 102.196 1.00 31.88 98 PRO A N 1
ATOM 780 C CA . PRO A 1 97 ? 86.341 40.978 103.561 1.00 32.14 98 PRO A CA 1
ATOM 781 C C . PRO A 1 97 ? 87.776 40.463 103.624 1.00 30.86 98 PRO A C 1
ATOM 782 O O . PRO A 1 97 ? 88.571 40.948 104.418 1.00 31.45 98 PRO A O 1
ATOM 786 N N . SER A 1 98 ? 88.102 39.503 102.763 1.00 30.88 99 SER A N 1
ATOM 787 C CA . SER A 1 98 ? 89.435 38.926 102.752 1.00 30.69 99 SER A CA 1
ATOM 788 C C . SER A 1 98 ? 90.545 39.937 102.468 1.00 38.12 99 SER A C 1
ATOM 789 O O . SER A 1 98 ? 91.703 39.702 102.824 1.00 37.26 99 SER A O 1
ATOM 792 N N . VAL A 1 99 ? 90.199 41.065 101.846 1.00 36.05 100 VAL A N 1
ATOM 793 C CA . VAL A 1 99 ? 91.196 42.070 101.498 1.00 36.65 100 VAL A CA 1
ATOM 794 C C . VAL A 1 99 ? 91.669 42.844 102.713 1.00 36.46 100 VAL A C 1
ATOM 795 O O . VAL A 1 99 ? 90.895 43.546 103.354 1.00 35.72 100 VAL A O 1
ATOM 799 N N . LYS A 1 100 ? 92.945 42.662 103.042 1.00 37.96 101 LYS A N 1
ATOM 800 C CA . LYS A 1 100 ? 93.571 43.324 104.183 1.00 37.54 101 LYS A CA 1
ATOM 801 C C . LYS A 1 100 ? 93.947 44.744 103.802 1.00 35.03 101 LYS A C 1
ATOM 802 O O . LYS A 1 100 ? 93.770 45.678 104.583 1.00 36.75 101 LYS A O 1
ATOM 808 N N . LYS A 1 101 ? 94.501 44.896 102.602 1.00 36.81 102 LYS A N 1
ATOM 809 C CA . LYS A 1 101 ? 94.931 46.199 102.127 1.00 36.31 102 LYS A CA 1
ATOM 810 C C . LYS A 1 101 ? 94.871 46.296 100.595 1.00 33.82 102 LYS A C 1
ATOM 811 O O . LYS A 1 101 ? 95.259 45.366 99.876 1.00 27.86 102 LYS A O 1
ATOM 817 N N . ALA A 1 102 ? 94.300 47.397 100.115 1.00 30.91 103 ALA A N 1
ATOM 818 C CA . ALA A 1 102 ? 94.185 47.671 98.686 1.00 29.11 103 ALA A CA 1
ATOM 819 C C . ALA A 1 102 ? 94.979 48.954 98.403 1.00 32.11 103 ALA A C 1
ATOM 820 O O . ALA A 1 102 ? 94.671 50.025 98.951 1.00 36.00 103 ALA A O 1
ATOM 822 N N . THR A 1 103 ? 96.036 48.838 97.608 1.00 31.85 104 THR A N 1
ATOM 823 C CA . THR A 1 103 ? 96.863 49.988 97.253 1.00 27.87 104 THR A CA 1
ATOM 824 C C . THR A 1 103 ? 96.406 50.550 95.901 1.00 26.58 104 THR A C 1
ATOM 825 O O . THR A 1 103 ? 96.120 49.797 94.989 1.00 27.70 104 THR A O 1
ATOM 829 N N . LEU A 1 104 ? 96.309 51.871 95.798 1.00 27.57 105 LEU A N 1
ATOM 830 C CA . LEU A 1 104 ? 95.930 52.548 94.561 1.00 30.41 105 LEU A CA 1
ATOM 831 C C . LEU A 1 104 ? 97.086 53.447 94.164 1.00 29.66 105 LEU A C 1
ATOM 832 O O . LEU A 1 104 ? 97.526 54.260 94.950 1.00 32.25 105 LEU A O 1
ATOM 837 N N . VAL A 1 105 ? 97.605 53.285 92.961 1.00 30.29 106 VAL A N 1
ATOM 838 C CA . VAL A 1 105 ? 98.709 54.131 92.506 1.00 34.03 106 VAL A CA 1
ATOM 839 C C . VAL A 1 105 ? 98.291 54.804 91.191 1.00 35.14 106 VAL A C 1
ATOM 840 O O . VAL A 1 105 ? 97.903 54.121 90.252 1.00 36.51 106 VAL A O 1
ATOM 844 N N . ASP A 1 106 ? 98.314 56.138 91.149 1.00 36.01 107 ASP A N 1
ATOM 845 C CA . ASP A 1 106 ? 97.922 56.914 89.962 1.00 34.85 107 ASP A CA 1
ATOM 846 C C . ASP A 1 106 ? 98.857 58.121 89.894 1.00 36.47 107 ASP A C 1
ATOM 847 O O . ASP A 1 106 ? 99.114 58.753 90.927 1.00 37.26 107 ASP A O 1
ATOM 852 N N . ILE A 1 107 ? 99.395 58.427 88.705 1.00 36.27 108 ILE A N 1
ATOM 853 C CA . ILE A 1 107 ? 100.305 59.577 88.550 1.00 39.65 108 ILE A CA 1
ATOM 854 C C . ILE A 1 107 ? 99.659 60.944 88.763 1.00 37.41 108 ILE A C 1
ATOM 855 O O . ILE A 1 107 ? 100.300 61.889 89.241 1.00 44.34 108 ILE A O 1
ATOM 860 N N . ASP A 1 108 ? 98.398 61.058 88.384 1.00 37.21 109 ASP A N 1
ATOM 861 C CA . ASP A 1 108 ? 97.681 62.322 88.479 1.00 34.42 109 ASP A CA 1
ATOM 862 C C . ASP A 1 108 ? 96.801 62.448 89.712 1.00 32.78 109 ASP A C 1
ATOM 863 O O . ASP A 1 108 ? 95.708 61.880 89.793 1.00 30.67 109 ASP A O 1
ATOM 868 N N . GLY A 1 109 ? 97.275 63.242 90.653 1.00 29.02 110 GLY A N 1
ATOM 869 C CA . GLY A 1 109 ? 96.561 63.432 91.894 1.00 29.12 110 GLY A CA 1
ATOM 870 C C . GLY A 1 109 ? 95.332 64.241 91.671 1.00 30.63 110 GLY A C 1
ATOM 871 O O . GLY A 1 109 ? 94.410 64.186 92.483 1.00 33.43 110 GLY A O 1
ATOM 872 N N . LYS A 1 110 ? 95.302 64.981 90.570 1.00 30.11 111 LYS A N 1
ATOM 873 C CA . LYS A 1 110 ? 94.148 65.812 90.270 1.00 34.43 111 LYS A CA 1
ATOM 874 C C . LYS A 1 110 ? 92.940 65.020 89.810 1.00 33.86 111 LYS A C 1
ATOM 875 O O . LYS A 1 110 ? 91.805 65.443 89.993 1.00 30.24 111 LYS A O 1
ATOM 881 N N . VAL A 1 111 ? 93.186 63.826 89.289 1.00 29.84 112 VAL A N 1
ATOM 882 C CA . VAL A 1 111 ? 92.083 62.962 88.905 1.00 28.46 112 VAL A CA 1
ATOM 883 C C . VAL A 1 111 ? 91.416 62.487 90.220 1.00 29.86 112 VAL A C 1
ATOM 884 O O . VAL A 1 111 ? 90.182 62.494 90.357 1.00 33.07 112 VAL A O 1
ATOM 888 N N . ILE A 1 112 ? 92.240 62.117 91.198 1.00 28.03 113 ILE A N 1
ATOM 889 C CA . ILE A 1 112 ? 91.735 61.666 92.478 1.00 29.41 113 ILE A CA 1
ATOM 890 C C . ILE A 1 112 ? 90.959 62.805 93.159 1.00 27.51 113 ILE A C 1
ATOM 891 O O . ILE A 1 112 ? 89.820 62.626 93.633 1.00 28.03 113 ILE A O 1
ATOM 896 N N . GLU A 1 113 ? 91.537 63.997 93.120 1.00 27.97 114 GLU A N 1
ATOM 897 C CA . GLU A 1 113 ? 90.929 65.158 93.752 1.00 29.82 114 GLU A CA 1
ATOM 898 C C . GLU A 1 113 ? 89.546 65.500 93.198 1.00 30.38 114 GLU A C 1
ATOM 899 O O . GLU A 1 113 ? 88.594 65.673 93.948 1.00 31.25 114 GLU A O 1
ATOM 905 N N . TYR A 1 114 ? 89.435 65.604 91.883 1.00 24.74 115 TYR A N 1
ATOM 906 C CA . TYR A 1 114 ? 88.162 65.957 91.298 1.00 23.75 115 TYR A CA 1
ATOM 907 C C . TYR A 1 114 ? 87.145 64.848 91.251 1.00 27.66 115 TYR A C 1
ATOM 908 O O . TYR A 1 114 ? 85.943 65.126 91.203 1.00 26.00 115 TYR A O 1
ATOM 917 N N . SER A 1 115 ? 87.608 63.597 91.317 1.00 25.73 116 SER A N 1
ATOM 918 C CA . SER A 1 115 ? 86.689 62.473 91.367 1.00 26.44 116 SER A CA 1
ATOM 919 C C . SER A 1 115 ? 86.051 62.443 92.772 1.00 27.15 116 SER A C 1
ATOM 920 O O . SER A 1 115 ? 84.862 62.119 92.940 1.00 23.66 116 SER A O 1
ATOM 923 N N . LYS A 1 116 ? 86.846 62.782 93.786 1.00 29.11 117 LYS A N 1
ATOM 924 C CA . LYS A 1 116 ? 86.325 62.796 95.144 1.00 31.32 117 LYS A CA 1
ATOM 925 C C . LYS A 1 116 ? 85.273 63.871 95.214 1.00 28.68 117 LYS A C 1
ATOM 926 O O . LYS A 1 116 ? 84.225 63.676 95.811 1.00 32.23 117 LYS A O 1
ATOM 932 N N . LYS A 1 117 ? 85.537 64.984 94.535 1.00 29.21 118 LYS A N 1
ATOM 933 C CA . LYS A 1 117 ? 84.630 66.116 94.537 1.00 26.19 118 LYS A CA 1
ATOM 934 C C . LYS A 1 117 ? 83.369 66.006 93.683 1.00 29.70 118 LYS A C 1
ATOM 935 O O . LYS A 1 117 ? 82.301 66.429 94.126 1.00 25.13 118 LYS A O 1
ATOM 941 N N . PHE A 1 118 ? 83.484 65.445 92.473 1.00 28.50 119 PHE A N 1
ATOM 942 C CA . PHE A 1 118 ? 82.339 65.346 91.550 1.00 26.66 119 PHE A CA 1
ATOM 943 C C . PHE A 1 118 ? 81.790 63.958 91.272 1.00 31.02 119 PHE A C 1
ATOM 944 O O . PHE A 1 118 ? 80.707 63.806 90.700 1.00 28.29 119 PHE A O 1
ATOM 952 N N . LEU A 1 119 ? 82.550 62.944 91.648 1.00 28.98 120 LEU A N 1
ATOM 953 C CA . LEU A 1 119 ? 82.130 61.568 91.467 1.00 27.73 120 LEU A CA 1
ATOM 954 C C . LEU A 1 119 ? 82.207 60.917 92.864 1.00 26.13 120 LEU A C 1
ATOM 955 O O . LEU A 1 119 ? 82.859 59.875 93.048 1.00 26.96 120 LEU A O 1
ATOM 960 N N . PRO A 1 120 ? 81.503 61.495 93.852 1.00 27.89 121 PRO A N 1
ATOM 961 C CA . PRO A 1 120 ? 81.550 60.929 95.195 1.00 26.69 121 PRO A CA 1
ATOM 962 C C . PRO A 1 120 ? 81.081 59.490 95.275 1.00 29.82 121 PRO A C 1
ATOM 963 O O . PRO A 1 120 ? 81.684 58.685 95.989 1.00 30.65 121 PRO A O 1
ATOM 967 N N . SER A 1 121 ? 80.085 59.133 94.476 1.00 28.12 122 SER A N 1
ATOM 968 C CA . SER A 1 121 ? 79.574 57.766 94.499 1.00 29.38 122 SER A CA 1
ATOM 969 C C . SER A 1 121 ? 80.592 56.739 93.967 1.00 27.07 122 SER A C 1
ATOM 970 O O . SER A 1 121 ? 80.365 55.530 94.031 1.00 29.94 122 SER A O 1
ATOM 973 N N . ILE A 1 122 ? 81.674 57.231 93.374 1.00 28.83 123 ILE A N 1
ATOM 974 C CA . ILE A 1 122 ? 82.705 56.373 92.796 1.00 27.71 123 ILE A CA 1
ATOM 975 C C . ILE A 1 122 ? 83.990 56.478 93.616 1.00 28.07 123 ILE A C 1
ATOM 976 O O . ILE A 1 122 ? 84.625 55.464 93.900 1.00 27.60 123 ILE A O 1
ATOM 981 N N . ALA A 1 123 ? 84.362 57.698 94.006 1.00 25.64 124 ALA A N 1
ATOM 982 C CA . ALA A 1 123 ? 85.591 57.910 94.761 1.00 28.82 124 ALA A CA 1
ATOM 983 C C . ALA A 1 123 ? 85.464 57.996 96.279 1.00 30.02 124 ALA A C 1
ATOM 984 O O . ALA A 1 123 ? 86.471 58.088 96.986 1.00 32.44 124 ALA A O 1
ATOM 986 N N . GLY A 1 124 ? 84.243 57.895 96.784 1.00 29.94 125 GLY A N 1
ATOM 987 C CA . GLY A 1 124 ? 84.005 57.992 98.215 1.00 31.69 125 GLY A CA 1
ATOM 988 C C . GLY A 1 124 ? 84.644 57.013 99.184 1.00 37.88 125 GLY A C 1
ATOM 989 O O . GLY A 1 124 ? 84.572 57.238 100.395 1.00 36.06 125 GLY A O 1
ATOM 990 N N . LYS A 1 125 ? 85.278 55.952 98.687 1.00 35.48 126 LYS A N 1
ATOM 991 C CA . LYS A 1 125 ? 85.895 54.959 99.566 1.00 36.95 126 LYS A CA 1
ATOM 992 C C . LYS A 1 125 ? 87.402 55.067 99.658 1.00 38.87 126 LYS A C 1
ATOM 993 O O . LYS A 1 125 ? 88.030 54.299 100.376 1.00 38.31 126 LYS A O 1
ATOM 999 N N . LEU A 1 126 ? 87.988 56.022 98.939 1.00 38.53 127 LEU A N 1
ATOM 1000 C CA . LEU A 1 126 ? 89.444 56.207 98.958 1.00 35.64 127 LEU A CA 1
ATOM 1001 C C . LEU A 1 126 ? 89.981 56.660 100.309 1.00 38.78 127 LEU A C 1
ATOM 1002 O O . LEU A 1 126 ? 91.181 56.579 100.559 1.00 36.86 127 LEU A O 1
ATOM 1007 N N . ASP A 1 127 ? 89.093 57.147 101.168 1.00 42.19 128 ASP A N 1
ATOM 1008 C CA . ASP A 1 127 ? 89.457 57.608 102.514 1.00 45.25 128 ASP A CA 1
ATOM 1009 C C . ASP A 1 127 ? 89.418 56.475 103.548 1.00 44.11 128 ASP A C 1
ATOM 1010 O O . ASP A 1 127 ? 89.641 56.704 104.741 1.00 43.75 128 ASP A O 1
ATOM 1015 N N . ASP A 1 128 ? 89.111 55.267 103.078 1.00 38.99 129 ASP A N 1
ATOM 1016 C CA . ASP A 1 128 ? 89.005 54.078 103.914 1.00 39.04 129 ASP A CA 1
ATOM 1017 C C . ASP A 1 128 ? 90.382 53.631 104.429 1.00 37.40 129 ASP A C 1
ATOM 1018 O O . ASP A 1 128 ? 91.375 53.723 103.733 1.00 31.03 129 ASP A O 1
ATOM 1023 N N . PRO A 1 129 ? 90.452 53.170 105.682 1.00 37.88 130 PRO A N 1
ATOM 1024 C CA . PRO A 1 129 ? 91.678 52.696 106.325 1.00 36.21 130 PRO A CA 1
ATOM 1025 C C . PRO A 1 129 ? 92.371 51.539 105.619 1.00 36.04 130 PRO A C 1
ATOM 1026 O O . PRO A 1 129 ? 93.577 51.351 105.747 1.00 38.85 130 PRO A O 1
ATOM 1030 N N . ARG A 1 130 ? 91.593 50.700 104.959 1.00 31.12 131 ARG A N 1
ATOM 1031 C CA . ARG A 1 130 ? 92.144 49.571 104.230 1.00 32.52 131 ARG A CA 1
ATOM 1032 C C . ARG A 1 130 ? 92.802 49.984 102.903 1.00 31.91 131 ARG A C 1
ATOM 1033 O O . ARG A 1 130 ? 93.481 49.173 102.259 1.00 29.26 131 ARG A O 1
ATOM 1041 N N . VAL A 1 131 ? 92.599 51.240 102.496 1.00 33.04 132 VAL A N 1
ATOM 1042 C CA . VAL A 1 131 ? 93.146 51.754 101.244 1.00 29.14 132 VAL A CA 1
ATOM 1043 C C . VAL A 1 131 ? 94.398 52.594 101.476 1.00 29.50 132 VAL A C 1
ATOM 1044 O O . VAL A 1 131 ? 94.475 53.379 102.413 1.00 30.69 132 VAL A O 1
ATOM 1048 N N . ASP A 1 132 ? 95.361 52.451 100.582 1.00 30.83 133 ASP A N 1
ATOM 1049 C CA . ASP A 1 132 ? 96.599 53.199 100.640 1.00 29.41 133 ASP A CA 1
ATOM 1050 C C . ASP A 1 132 ? 96.732 53.857 99.272 1.00 30.55 133 ASP A C 1
ATOM 1051 O O . ASP A 1 132 ? 97.109 53.205 98.305 1.00 32.34 133 ASP A O 1
ATOM 1056 N N . VAL A 1 133 ? 96.404 55.139 99.194 1.00 28.70 134 VAL A N 1
ATOM 1057 C CA . VAL A 1 133 ? 96.474 55.905 97.945 1.00 28.79 134 VAL A CA 1
ATOM 1058 C C . VAL A 1 133 ? 97.835 56.578 97.765 1.00 31.32 134 VAL A C 1
ATOM 1059 O O . VAL A 1 133 ? 98.281 57.362 98.598 1.00 30.20 134 VAL A O 1
ATOM 1063 N N . GLN A 1 134 ? 98.467 56.305 96.637 1.00 32.67 135 GLN A N 1
ATOM 1064 C CA . GLN A 1 134 ? 99.768 56.861 96.342 1.00 35.33 135 GLN A CA 1
ATOM 1065 C C . GLN A 1 134 ? 99.751 57.552 94.989 1.00 33.00 135 GLN A C 1
ATOM 1066 O O . GLN A 1 134 ? 99.404 56.946 93.988 1.00 34.00 135 GLN A O 1
ATOM 1072 N N . VAL A 1 135 ? 100.131 58.820 94.960 1.00 37.30 136 VAL A N 1
ATOM 1073 C CA . VAL A 1 135 ? 100.186 59.551 93.704 1.00 32.52 136 VAL A CA 1
ATOM 1074 C C . VAL A 1 135 ? 101.603 59.351 93.214 1.00 35.85 136 VAL A C 1
ATOM 1075 O O . VAL A 1 135 ? 102.521 60.040 93.645 1.00 38.95 136 VAL A O 1
ATOM 1079 N N . ASP A 1 136 ? 101.783 58.364 92.350 1.00 41.40 137 ASP A N 1
ATOM 1080 C CA . ASP A 1 136 ? 103.099 58.035 91.826 1.00 43.01 137 ASP A CA 1
ATOM 1081 C C . ASP A 1 136 ? 102.926 57.254 90.530 1.00 41.98 137 ASP A C 1
ATOM 1082 O O . ASP A 1 136 ? 101.815 56.838 90.214 1.00 45.00 137 ASP A O 1
ATOM 1087 N N . ASP A 1 137 ? 104.032 57.006 89.827 1.00 43.89 138 ASP A N 1
ATOM 1088 C CA . ASP A 1 137 ? 104.036 56.304 88.547 1.00 47.36 138 ASP A CA 1
ATOM 1089 C C . ASP A 1 137 ? 103.099 55.114 88.379 1.00 48.01 138 ASP A C 1
ATOM 1090 O O . ASP A 1 137 ? 102.110 55.205 87.638 1.00 58.18 138 ASP A O 1
ATOM 1095 N N . GLY A 1 138 ? 103.373 53.991 89.019 1.00 40.81 139 GLY A N 1
ATOM 1096 C CA . GLY A 1 138 ? 102.462 52.881 88.800 1.00 39.45 139 GLY A CA 1
ATOM 1097 C C . GLY A 1 138 ? 103.232 51.821 88.061 1.00 40.49 139 GLY A C 1
ATOM 1098 O O . GLY A 1 138 ? 103.320 50.686 88.522 1.00 39.93 139 GLY A O 1
ATOM 1099 N N . PHE A 1 139 ? 103.778 52.173 86.909 1.00 35.01 140 PHE A N 1
ATOM 1100 C CA . PHE A 1 139 ? 104.612 51.239 86.180 1.00 36.80 140 PHE A CA 1
ATOM 1101 C C . PHE A 1 139 ? 105.913 51.149 86.991 1.00 35.36 140 PHE A C 1
ATOM 1102 O O . PHE A 1 139 ? 106.457 50.078 87.171 1.00 38.03 140 PHE A O 1
ATOM 1110 N N . MET A 1 140 ? 106.400 52.272 87.512 1.00 35.10 141 MET A N 1
ATOM 1111 C CA . MET A 1 140 ? 107.607 52.258 88.337 1.00 36.96 141 MET A CA 1
ATOM 1112 C C . MET A 1 140 ? 107.294 51.454 89.590 1.00 39.70 141 MET A C 1
ATOM 1113 O O . MET A 1 140 ? 108.117 50.687 90.080 1.00 43.50 141 MET A O 1
ATOM 1118 N N . HIS A 1 141 ? 106.085 51.617 90.101 1.00 40.11 142 HIS A N 1
ATOM 1119 C CA . HIS A 1 141 ? 105.663 50.885 91.285 1.00 37.41 142 HIS A CA 1
ATOM 1120 C C . HIS A 1 141 ? 105.646 49.377 91.051 1.00 36.77 142 HIS A C 1
ATOM 1121 O O . HIS A 1 141 ? 106.042 48.614 91.918 1.00 35.75 142 HIS A O 1
ATOM 1128 N N . ILE A 1 142 ? 105.136 48.940 89.907 1.00 37.04 143 ILE A N 1
ATOM 1129 C CA . ILE A 1 142 ? 105.124 47.514 89.590 1.00 35.68 143 ILE A CA 1
ATOM 1130 C C . ILE A 1 142 ? 106.564 47.031 89.382 1.00 35.15 143 ILE A C 1
ATOM 1131 O O . ILE A 1 142 ? 106.923 45.947 89.821 1.00 35.04 143 ILE A O 1
ATOM 1136 N N . ALA A 1 143 ? 107.397 47.861 88.760 1.00 34.43 144 ALA A N 1
ATOM 1137 C CA . ALA A 1 143 ? 108.794 47.508 88.506 1.00 35.45 144 ALA A CA 1
ATOM 1138 C C . ALA A 1 143 ? 109.538 47.267 89.816 1.00 38.91 144 ALA A C 1
ATOM 1139 O O . ALA A 1 143 ? 110.448 46.432 89.897 1.00 39.19 144 ALA A O 1
ATOM 1141 N N . LYS A 1 144 ? 109.131 47.995 90.849 1.00 41.76 145 LYS A N 1
ATOM 1142 C CA . LYS A 1 144 ? 109.758 47.885 92.166 1.00 40.32 145 LYS A CA 1
ATOM 1143 C C . LYS A 1 144 ? 109.051 46.995 93.195 1.00 40.08 145 LYS A C 1
ATOM 1144 O O . LYS A 1 144 ? 109.318 47.085 94.409 1.00 39.43 145 LYS A O 1
ATOM 1150 N N . SER A 1 145 ? 108.151 46.141 92.723 1.00 35.35 146 SER A N 1
ATOM 1151 C CA . SER A 1 145 ? 107.449 45.218 93.604 1.00 37.38 146 SER A CA 1
ATOM 1152 C C . SER A 1 145 ? 107.919 43.793 93.344 1.00 33.83 146 SER A C 1
ATOM 1153 O O . SER A 1 145 ? 108.297 43.457 92.232 1.00 34.16 146 SER A O 1
ATOM 1156 N N . GLU A 1 146 ? 107.955 42.977 94.388 1.00 36.62 147 GLU A N 1
ATOM 1157 C CA . GLU A 1 146 ? 108.379 41.586 94.270 1.00 42.01 147 GLU A CA 1
ATOM 1158 C C . GLU A 1 146 ? 107.440 40.805 95.162 1.00 43.32 147 GLU A C 1
ATOM 1159 O O . GLU A 1 146 ? 107.359 41.055 96.361 1.00 42.40 147 GLU A O 1
ATOM 1165 N N . ASN A 1 147 ? 106.765 39.839 94.554 1.00 41.57 148 ASN A N 1
ATOM 1166 C CA . ASN A 1 147 ? 105.742 39.029 95.196 1.00 43.33 148 ASN A CA 1
ATOM 1167 C C . ASN A 1 147 ? 105.130 39.611 96.464 1.00 42.02 148 ASN A C 1
ATOM 1168 O O . ASN A 1 147 ? 105.306 39.126 97.576 1.00 37.61 148 ASN A O 1
ATOM 1173 N N . GLN A 1 148 ? 104.375 40.683 96.222 1.00 39.86 149 GLN A N 1
ATOM 1174 C CA . GLN A 1 148 ? 103.669 41.438 97.240 1.00 36.80 149 GLN A CA 1
ATOM 1175 C C . GLN A 1 148 ? 102.155 41.357 97.095 1.00 34.99 149 GLN A C 1
ATOM 1176 O O . GLN A 1 148 ? 101.457 41.550 98.072 1.00 36.87 149 GLN A O 1
ATOM 1182 N N . TYR A 1 149 ? 101.661 41.168 95.868 1.00 36.51 150 TYR A N 1
ATOM 1183 C CA . TYR A 1 149 ? 100.221 41.166 95.591 1.00 29.86 150 TYR A CA 1
ATOM 1184 C C . TYR A 1 149 ? 99.595 39.887 95.066 1.00 30.15 150 TYR A C 1
ATOM 1185 O O . TYR A 1 149 ? 100.169 39.175 94.233 1.00 26.66 150 TYR A O 1
ATOM 1194 N N . ASP A 1 150 ? 98.370 39.668 95.519 1.00 26.59 151 ASP A N 1
ATOM 1195 C CA . ASP A 1 150 ? 97.560 38.521 95.159 1.00 30.29 151 ASP A CA 1
ATOM 1196 C C . ASP A 1 150 ? 96.885 38.796 93.831 1.00 29.43 151 ASP A C 1
ATOM 1197 O O . ASP A 1 150 ? 96.792 37.914 92.965 1.00 33.69 151 ASP A O 1
ATOM 1202 N N . VAL A 1 151 ? 96.373 40.017 93.700 1.00 30.66 152 VAL A N 1
ATOM 1203 C CA . VAL A 1 151 ? 95.691 40.461 92.494 1.00 27.99 152 VAL A CA 1
ATOM 1204 C C . VAL A 1 151 ? 96.166 41.870 92.157 1.00 27.57 152 VAL A C 1
ATOM 1205 O O . VAL A 1 151 ? 96.332 42.733 93.043 1.00 26.35 152 VAL A O 1
ATOM 1209 N N . ILE A 1 152 ? 96.451 42.087 90.881 1.00 27.24 153 ILE A N 1
ATOM 1210 C CA . ILE A 1 152 ? 96.862 43.408 90.404 1.00 28.96 153 ILE A CA 1
ATOM 1211 C C . ILE A 1 152 ? 95.964 43.798 89.234 1.00 28.62 153 ILE A C 1
ATOM 1212 O O . ILE A 1 152 ? 95.886 43.064 88.244 1.00 31.25 153 ILE A O 1
ATOM 1217 N N . MET A 1 153 ? 95.180 44.857 89.389 1.00 29.40 154 MET A N 1
ATOM 1218 C CA . MET A 1 153 ? 94.366 45.299 88.268 1.00 30.53 154 MET A CA 1
ATOM 1219 C C . MET A 1 153 ? 95.094 46.510 87.624 1.00 32.20 154 MET A C 1
ATOM 1220 O O . MET A 1 153 ? 95.476 47.475 88.298 1.00 30.94 154 MET A O 1
ATOM 1225 N N . VAL A 1 154 ? 95.402 46.368 86.339 1.00 35.22 155 VAL A N 1
ATOM 1226 C CA . VAL A 1 154 ? 96.136 47.361 85.563 1.00 37.34 155 VAL A CA 1
ATOM 1227 C C . VAL A 1 154 ? 95.283 48.120 84.540 1.00 40.92 155 VAL A C 1
ATOM 1228 O O . VAL A 1 154 ? 94.438 47.560 83.869 1.00 37.98 155 VAL A O 1
ATOM 1232 N N . ASP A 1 155 ? 95.568 49.404 84.413 1.00 47.28 156 ASP A N 1
ATOM 1233 C CA . ASP A 1 155 ? 94.876 50.308 83.509 1.00 52.73 156 ASP A CA 1
ATOM 1234 C C . ASP A 1 155 ? 95.363 50.187 82.054 1.00 49.62 156 ASP A C 1
ATOM 1235 O O . ASP A 1 155 ? 94.608 49.810 81.164 1.00 46.40 156 ASP A O 1
ATOM 1240 N N . SER A 1 156 ? 96.607 50.583 81.811 1.00 55.71 157 SER A N 1
ATOM 1241 C CA . SER A 1 156 ? 97.195 50.513 80.479 1.00 54.04 157 SER A CA 1
ATOM 1242 C C . SER A 1 156 ? 98.117 49.325 80.422 1.00 52.05 157 SER A C 1
ATOM 1243 O O . SER A 1 156 ? 98.814 49.016 81.375 1.00 51.15 157 SER A O 1
ATOM 1246 N N . THR A 1 157 ? 98.158 48.693 79.269 1.00 52.35 158 THR A N 1
ATOM 1247 C CA . THR A 1 157 ? 98.999 47.536 79.092 1.00 54.02 158 THR A CA 1
ATOM 1248 C C . THR A 1 157 ? 100.367 47.910 78.492 1.00 53.76 158 THR A C 1
ATOM 1249 O O . THR A 1 157 ? 101.230 47.055 78.340 1.00 52.90 158 THR A O 1
ATOM 1253 N N . GLU A 1 158 ? 100.572 49.200 78.204 1.00 55.99 159 GLU A N 1
ATOM 1254 C CA . GLU A 1 158 ? 101.823 49.706 77.619 1.00 56.39 159 GLU A CA 1
ATOM 1255 C C . GLU A 1 158 ? 102.487 50.748 78.505 1.00 60.26 159 GLU A C 1
ATOM 1256 O O . GLU A 1 158 ? 102.043 51.909 78.568 1.00 54.00 159 GLU A O 1
ATOM 1262 N N . PRO A 1 159 ? 103.571 50.351 79.193 1.00 58.06 160 PRO A N 1
ATOM 1263 C CA . PRO A 1 159 ? 104.314 51.239 80.084 1.00 60.52 160 PRO A CA 1
ATOM 1264 C C . PRO A 1 159 ? 105.005 52.436 79.410 1.00 62.21 160 PRO A C 1
ATOM 1265 O O . PRO A 1 159 ? 105.604 52.304 78.348 1.00 59.99 160 PRO A O 1
ATOM 1269 N N . VAL A 1 160 ? 104.868 53.606 80.029 1.00 63.74 161 VAL A N 1
ATOM 1270 C CA . VAL A 1 160 ? 105.460 54.851 79.554 1.00 62.32 161 VAL A CA 1
ATOM 1271 C C . VAL A 1 160 ? 106.285 55.400 80.718 1.00 65.97 161 VAL A C 1
ATOM 1272 O O . VAL A 1 160 ? 105.886 55.295 81.877 1.00 66.34 161 VAL A O 1
ATOM 1276 N N . GLY A 1 161 ? 107.421 56.007 80.402 1.00 68.77 162 GLY A N 1
ATOM 1277 C CA . GLY A 1 161 ? 108.303 56.531 81.426 1.00 68.45 162 GLY A CA 1
ATOM 1278 C C . GLY A 1 161 ? 109.343 55.450 81.619 1.00 69.66 162 GLY A C 1
ATOM 1279 O O . GLY A 1 161 ? 109.663 54.744 80.656 1.00 72.64 162 GLY A O 1
ATOM 1280 N N . PRO A 1 162 ? 109.884 55.270 82.833 1.00 69.38 163 PRO A N 1
ATOM 1281 C CA . PRO A 1 162 ? 110.895 54.224 83.045 1.00 69.11 163 PRO A CA 1
ATOM 1282 C C . PRO A 1 162 ? 110.488 52.752 82.731 1.00 69.51 163 PRO A C 1
ATOM 1283 O O . PRO A 1 162 ? 109.936 52.016 83.585 1.00 64.06 163 PRO A O 1
ATOM 1287 N N . ALA A 1 163 ? 110.774 52.354 81.483 1.00 68.89 164 ALA A N 1
ATOM 1288 C CA . ALA A 1 163 ? 110.532 51.008 80.972 1.00 64.30 164 ALA A CA 1
ATOM 1289 C C . ALA A 1 163 ? 111.723 50.122 81.416 1.00 68.08 164 ALA A C 1
ATOM 1290 O O . ALA A 1 163 ? 112.562 49.674 80.613 1.00 60.21 164 ALA A O 1
ATOM 1292 N N . VAL A 1 164 ? 111.814 49.964 82.742 1.00 70.31 165 VAL A N 1
ATOM 1293 C CA . VAL A 1 164 ? 112.833 49.141 83.429 1.00 64.08 165 VAL A CA 1
ATOM 1294 C C . VAL A 1 164 ? 112.372 47.671 83.307 1.00 63.74 165 VAL A C 1
ATOM 1295 O O . VAL A 1 164 ? 113.079 46.745 83.706 1.00 58.20 165 VAL A O 1
ATOM 1299 N N . ASN A 1 165 ? 111.135 47.491 82.831 1.00 61.95 166 ASN A N 1
ATOM 1300 C CA . ASN A 1 165 ? 110.524 46.182 82.622 1.00 59.85 166 ASN A CA 1
ATOM 1301 C C . ASN A 1 165 ? 111.226 45.653 81.375 1.00 62.10 166 ASN A C 1
ATOM 1302 O O . ASN A 1 165 ? 110.687 45.721 80.271 1.00 62.80 166 ASN A O 1
ATOM 1307 N N . LEU A 1 166 ? 112.467 45.208 81.540 1.00 70.44 167 LEU A N 1
ATOM 1308 C CA . LEU A 1 166 ? 113.248 44.698 80.414 1.00 77.79 167 LEU A CA 1
ATOM 1309 C C . LEU A 1 166 ? 113.211 43.188 80.350 1.00 74.44 167 LEU A C 1
ATOM 1310 O O . LEU A 1 166 ? 113.977 42.555 79.640 1.00 74.33 167 LEU A O 1
ATOM 1315 N N . PHE A 1 167 ? 112.303 42.611 81.113 1.00 83.78 168 PHE A N 1
ATOM 1316 C CA . PHE A 1 167 ? 112.115 41.167 81.115 1.00 90.46 168 PHE A CA 1
ATOM 1317 C C . PHE A 1 167 ? 111.665 40.930 79.684 1.00 93.30 168 PHE A C 1
ATOM 1318 O O . PHE A 1 167 ? 111.264 41.891 79.029 1.00 93.41 168 PHE A O 1
ATOM 1326 N N . THR A 1 168 ? 111.726 39.697 79.174 1.00 98.90 169 THR A N 1
ATOM 1327 C CA . THR A 1 168 ? 111.253 39.460 77.790 1.00 104.37 169 THR A CA 1
ATOM 1328 C C . THR A 1 168 ? 109.787 39.916 77.818 1.00 102.55 169 THR A C 1
ATOM 1329 O O . THR A 1 168 ? 109.049 39.588 78.773 1.00 97.28 169 THR A O 1
ATOM 1333 N N . LYS A 1 169 ? 109.422 40.747 76.826 1.00 100.83 170 LYS A N 1
ATOM 1334 C CA . LYS A 1 169 ? 108.089 41.375 76.723 1.00 96.28 170 LYS A CA 1
ATOM 1335 C C . LYS A 1 169 ? 107.806 41.957 78.140 1.00 94.60 170 LYS A C 1
ATOM 1336 O O . LYS A 1 169 ? 106.719 41.807 78.731 1.00 94.90 170 LYS A O 1
ATOM 1342 N N . GLY A 1 170 ? 108.861 42.572 78.666 1.00 82.68 171 GLY A N 1
ATOM 1343 C CA . GLY A 1 170 ? 108.880 43.182 79.970 1.00 69.50 171 GLY A CA 1
ATOM 1344 C C . GLY A 1 170 ? 107.654 43.281 80.837 1.00 61.57 171 GLY A C 1
ATOM 1345 O O . GLY A 1 170 ? 107.602 42.604 81.852 1.00 60.43 171 GLY A O 1
ATOM 1346 N N . PHE A 1 171 ? 106.648 44.045 80.424 1.00 51.65 172 PHE A N 1
ATOM 1347 C CA . PHE A 1 171 ? 105.510 44.255 81.296 1.00 43.91 172 PHE A CA 1
ATOM 1348 C C . PHE A 1 171 ? 104.900 43.077 82.022 1.00 40.20 172 PHE A C 1
ATOM 1349 O O . PHE A 1 171 ? 104.848 43.071 83.245 1.00 39.49 172 PHE A O 1
ATOM 1357 N N . TYR A 1 172 ? 104.490 42.060 81.286 1.00 35.68 173 TYR A N 1
ATOM 1358 C CA . TYR A 1 172 ? 103.835 40.918 81.892 1.00 35.91 173 TYR A CA 1
ATOM 1359 C C . TYR A 1 172 ? 104.738 40.161 82.850 1.00 33.73 173 TYR A C 1
ATOM 1360 O O . TYR A 1 172 ? 104.293 39.734 83.922 1.00 33.78 173 TYR A O 1
ATOM 1369 N N . ALA A 1 173 ? 106.011 40.031 82.498 1.00 32.05 174 ALA A N 1
ATOM 1370 C CA . ALA A 1 173 ? 106.956 39.374 83.384 1.00 32.49 174 ALA A CA 1
ATOM 1371 C C . ALA A 1 173 ? 107.176 40.279 84.597 1.00 28.79 174 ALA A C 1
ATOM 1372 O O . ALA A 1 173 ? 107.412 39.789 85.695 1.00 33.74 174 ALA A O 1
ATOM 1374 N N . GLY A 1 174 ? 107.048 41.591 84.402 1.00 25.89 175 GLY A N 1
ATOM 1375 C CA . GLY A 1 174 ? 107.196 42.550 85.484 1.00 25.24 175 GLY A CA 1
ATOM 1376 C C . GLY A 1 174 ? 106.070 42.374 86.481 1.00 27.49 175 GLY A C 1
ATOM 1377 O O . GLY A 1 174 ? 106.272 42.434 87.700 1.00 27.35 175 GLY A O 1
ATOM 1378 N N . ILE A 1 175 ? 104.881 42.122 85.946 1.00 26.42 176 ILE A N 1
ATOM 1379 C CA . ILE A 1 175 ? 103.675 41.888 86.730 1.00 26.86 176 ILE A CA 1
ATOM 1380 C C . ILE A 1 175 ? 103.784 40.532 87.456 1.00 31.47 176 ILE A C 1
ATOM 1381 O O . ILE A 1 175 ? 103.440 40.414 88.649 1.00 29.12 176 ILE A O 1
ATOM 1386 N N . ALA A 1 176 ? 104.260 39.503 86.757 1.00 32.21 177 ALA A N 1
ATOM 1387 C CA . ALA A 1 176 ? 104.401 38.199 87.394 1.00 27.12 177 ALA A CA 1
ATOM 1388 C C . ALA A 1 176 ? 105.352 38.332 88.573 1.00 28.51 177 ALA A C 1
ATOM 1389 O O . ALA A 1 176 ? 105.121 37.744 89.621 1.00 27.25 177 ALA A O 1
ATOM 1391 N N . LYS A 1 177 ? 106.388 39.157 88.421 1.00 27.58 178 LYS A N 1
ATOM 1392 C CA . LYS A 1 177 ? 107.350 39.376 89.497 1.00 29.95 178 LYS A CA 1
ATOM 1393 C C . LYS A 1 177 ? 106.692 40.042 90.704 1.00 29.45 178 LYS A C 1
ATOM 1394 O O . LYS A 1 177 ? 106.975 39.668 91.837 1.00 35.81 178 LYS A O 1
ATOM 1400 N N . ALA A 1 178 ? 105.819 41.020 90.473 1.00 28.90 179 ALA A N 1
ATOM 1401 C CA . ALA A 1 178 ? 105.146 41.736 91.575 1.00 26.38 179 ALA A CA 1
ATOM 1402 C C . ALA A 1 178 ? 104.059 40.885 92.262 1.00 28.38 179 ALA A C 1
ATOM 1403 O O . ALA A 1 178 ? 103.708 41.108 93.432 1.00 29.63 179 ALA A O 1
ATOM 1405 N N . LEU A 1 179 ? 103.528 39.918 91.528 1.00 28.91 180 LEU A N 1
ATOM 1406 C CA . LEU A 1 179 ? 102.488 39.032 92.033 1.00 30.78 180 LEU A CA 1
ATOM 1407 C C . LEU A 1 179 ? 103.081 37.912 92.870 1.00 36.86 180 LEU A C 1
ATOM 1408 O O . LEU A 1 179 ? 104.233 37.523 92.683 1.00 35.78 180 LEU A O 1
ATOM 1413 N N . LYS A 1 180 ? 102.274 37.373 93.779 1.00 35.80 181 LYS A N 1
ATOM 1414 C CA . LYS A 1 180 ? 102.698 36.261 94.607 1.00 36.06 181 LYS A CA 1
ATOM 1415 C C . LYS A 1 180 ? 102.660 35.033 93.711 1.00 39.97 181 LYS A C 1
ATOM 1416 O O . LYS A 1 180 ? 102.138 35.101 92.601 1.00 45.43 181 LYS A O 1
ATOM 1422 N N . GLU A 1 181 ? 103.188 33.911 94.188 1.00 43.40 182 GLU A N 1
ATOM 1423 C CA . GLU A 1 181 ? 103.264 32.686 93.388 1.00 42.45 182 GLU A CA 1
ATOM 1424 C C . GLU A 1 181 ? 101.975 32.184 92.739 1.00 39.46 182 GLU A C 1
ATOM 1425 O O . GLU A 1 181 ? 101.997 31.455 91.748 1.00 38.39 182 GLU A O 1
ATOM 1431 N N . ASP A 1 182 ? 100.851 32.576 93.301 1.00 39.00 183 ASP A N 1
ATOM 1432 C CA . ASP A 1 182 ? 99.557 32.167 92.768 1.00 37.39 183 ASP A CA 1
ATOM 1433 C C . ASP A 1 182 ? 98.724 33.414 92.429 1.00 36.18 183 ASP A C 1
ATOM 1434 O O . ASP A 1 182 ? 97.490 33.400 92.478 1.00 34.33 183 ASP A O 1
ATOM 1439 N N . GLY A 1 183 ? 99.426 34.486 92.084 1.00 34.94 184 GLY A N 1
ATOM 1440 C CA . GLY A 1 183 ? 98.790 35.737 91.751 1.00 30.88 184 GLY A CA 1
ATOM 1441 C C . GLY A 1 183 ? 97.997 35.736 90.455 1.00 32.89 184 GLY A C 1
ATOM 1442 O O . GLY A 1 183 ? 98.138 34.839 89.596 1.00 27.45 184 GLY A O 1
ATOM 1443 N N . ILE A 1 184 ? 97.160 36.768 90.341 1.00 30.17 185 ILE A N 1
ATOM 1444 C CA . ILE A 1 184 ? 96.285 37.004 89.204 1.00 29.81 185 ILE A CA 1
ATOM 1445 C C . ILE A 1 184 ? 96.372 38.479 88.840 1.00 28.21 185 ILE A C 1
ATOM 1446 O O . ILE A 1 184 ? 96.518 39.326 89.725 1.00 26.12 185 ILE A O 1
ATOM 1451 N N . PHE A 1 185 ? 96.314 38.785 87.548 1.00 24.78 186 PHE A N 1
ATOM 1452 C CA . PHE A 1 185 ? 96.306 40.177 87.114 1.00 26.35 186 PHE A CA 1
ATOM 1453 C C . PHE A 1 185 ? 95.270 40.332 86.001 1.00 28.14 186 PHE A C 1
ATOM 1454 O O . PHE A 1 185 ? 94.979 39.391 85.256 1.00 18.96 186 PHE A O 1
ATOM 1462 N N . VAL A 1 186 ? 94.689 41.514 85.916 1.00 27.15 187 VAL A N 1
ATOM 1463 C CA . VAL A 1 186 ? 93.691 41.804 84.903 1.00 28.63 187 VAL A CA 1
ATOM 1464 C C . VAL A 1 186 ? 94.069 43.122 84.232 1.00 27.28 187 VAL A C 1
ATOM 1465 O O . VAL A 1 186 ? 94.605 44.018 84.880 1.00 25.67 187 VAL A O 1
ATOM 1469 N N . ALA A 1 187 ? 93.816 43.226 82.937 1.00 26.38 188 ALA A N 1
ATOM 1470 C CA . ALA A 1 187 ? 94.068 44.463 82.188 1.00 30.36 188 ALA A CA 1
ATOM 1471 C C . ALA A 1 187 ? 92.977 44.605 81.121 1.00 30.35 188 ALA A C 1
ATOM 1472 O O . ALA A 1 187 ? 92.649 43.643 80.415 1.00 27.95 188 ALA A O 1
ATOM 1474 N N . GLN A 1 188 ? 92.370 45.784 81.041 1.00 31.92 189 GLN A N 1
ATOM 1475 C CA . GLN A 1 188 ? 91.351 46.016 80.042 1.00 29.51 189 GLN A CA 1
ATOM 1476 C C . GLN A 1 188 ? 92.112 45.929 78.743 1.00 29.06 189 GLN A C 1
ATOM 1477 O O . GLN A 1 188 ? 93.279 46.326 78.652 1.00 31.65 189 GLN A O 1
ATOM 1483 N N . THR A 1 189 ? 91.474 45.389 77.733 1.00 28.57 190 THR A N 1
ATOM 1484 C CA . THR A 1 189 ? 92.168 45.264 76.488 1.00 28.98 190 THR A CA 1
ATOM 1485 C C . THR A 1 189 ? 91.308 45.644 75.269 1.00 31.02 190 THR A C 1
ATOM 1486 O O . THR A 1 189 ? 91.218 44.946 74.279 1.00 26.63 190 THR A O 1
ATOM 1490 N N . ASP A 1 190 ? 90.684 46.815 75.399 1.00 30.61 191 ASP A N 1
ATOM 1491 C CA . ASP A 1 190 ? 89.856 47.422 74.385 1.00 30.63 191 ASP A CA 1
ATOM 1492 C C . ASP A 1 190 ? 88.723 46.631 73.816 1.00 26.76 191 ASP A C 1
ATOM 1493 O O . ASP A 1 190 ? 88.235 45.718 74.452 1.00 29.55 191 ASP A O 1
ATOM 1498 N N . ASN A 1 191 ? 88.266 47.033 72.630 1.00 28.55 192 ASN A N 1
ATOM 1499 C CA . ASN A 1 191 ? 87.132 46.384 71.966 1.00 29.04 192 ASN A CA 1
ATOM 1500 C C . ASN A 1 191 ? 87.596 45.605 70.739 1.00 25.78 192 ASN A C 1
ATOM 1501 O O . ASN A 1 191 ? 88.621 45.912 70.149 1.00 26.36 192 ASN A O 1
ATOM 1506 N N . PRO A 1 192 ? 86.828 44.590 70.339 1.00 26.77 193 PRO A N 1
ATOM 1507 C CA . PRO A 1 192 ? 87.169 43.768 69.181 1.00 26.45 193 PRO A CA 1
ATOM 1508 C C . PRO A 1 192 ? 86.734 44.300 67.817 1.00 30.20 193 PRO A C 1
ATOM 1509 O O . PRO A 1 192 ? 87.022 43.683 66.810 1.00 34.08 193 PRO A O 1
ATOM 1513 N N . TRP A 1 193 ? 86.013 45.409 67.766 1.00 29.57 194 TRP A N 1
ATOM 1514 C CA . TRP A 1 193 ? 85.554 45.962 66.482 1.00 27.89 194 TRP A CA 1
ATOM 1515 C C . TRP A 1 193 ? 86.504 46.952 65.794 1.00 30.61 194 TRP A C 1
ATOM 1516 O O . TRP A 1 193 ? 86.585 46.966 64.573 1.00 29.15 194 TRP A O 1
ATOM 1527 N N . PHE A 1 194 ? 87.196 47.799 66.565 1.00 31.63 195 PHE A N 1
ATOM 1528 C CA . PHE A 1 194 ? 88.061 48.825 65.989 1.00 31.23 195 PHE A CA 1
ATOM 1529 C C . PHE A 1 194 ? 89.542 48.644 66.300 1.00 36.49 195 PHE A C 1
ATOM 1530 O O . PHE A 1 194 ? 90.419 49.139 65.587 1.00 37.00 195 PHE A O 1
ATOM 1538 N N . THR A 1 195 ? 89.846 47.958 67.384 1.00 40.16 196 THR A N 1
ATOM 1539 C CA . THR A 1 195 ? 91.255 47.718 67.709 1.00 44.03 196 THR A CA 1
ATOM 1540 C C . THR A 1 195 ? 91.429 46.215 68.043 1.00 40.95 196 THR A C 1
ATOM 1541 O O . THR A 1 195 ? 91.922 45.824 69.125 1.00 41.10 196 THR A O 1
ATOM 1545 N N . PRO A 1 196 ? 91.019 45.350 67.105 1.00 35.26 197 PRO A N 1
ATOM 1546 C CA . PRO A 1 196 ? 91.157 43.936 67.386 1.00 37.73 197 PRO A CA 1
ATOM 1547 C C . PRO A 1 196 ? 92.594 43.455 67.509 1.00 36.93 197 PRO A C 1
ATOM 1548 O O . PRO A 1 196 ? 92.843 42.492 68.214 1.00 37.58 197 PRO A O 1
ATOM 1552 N N . GLU A 1 197 ? 93.540 44.143 66.869 1.00 39.38 198 GLU A N 1
ATOM 1553 C CA . GLU A 1 197 ? 94.962 43.762 66.910 1.00 38.68 198 GLU A CA 1
ATOM 1554 C C . GLU A 1 197 ? 95.465 43.688 68.348 1.00 38.34 198 GLU A C 1
ATOM 1555 O O . GLU A 1 197 ? 96.222 42.782 68.706 1.00 34.26 198 GLU A O 1
ATOM 1561 N N . LEU A 1 198 ? 95.069 44.671 69.156 1.00 32.39 199 LEU A N 1
ATOM 1562 C CA . LEU A 1 198 ? 95.461 44.748 70.568 1.00 36.13 199 LEU A CA 1
ATOM 1563 C C . LEU A 1 198 ? 95.091 43.475 71.351 1.00 37.38 199 LEU A C 1
ATOM 1564 O O . LEU A 1 198 ? 95.886 42.980 72.148 1.00 39.24 199 LEU A O 1
ATOM 1569 N N . ILE A 1 199 ? 93.902 42.939 71.103 1.00 32.79 200 ILE A N 1
ATOM 1570 C CA . ILE A 1 199 ? 93.442 41.717 71.761 1.00 32.43 200 ILE A CA 1
ATOM 1571 C C . ILE A 1 199 ? 94.319 40.515 71.398 1.00 36.13 200 ILE A C 1
ATOM 1572 O O . ILE A 1 199 ? 94.706 39.714 72.261 1.00 33.97 200 ILE A O 1
ATOM 1577 N N . THR A 1 200 ? 94.667 40.411 70.123 1.00 34.60 201 THR A N 1
ATOM 1578 C CA . THR A 1 200 ? 95.506 39.330 69.639 1.00 32.56 201 THR A CA 1
ATOM 1579 C C . THR A 1 200 ? 96.888 39.380 70.279 1.00 32.18 201 THR A C 1
ATOM 1580 O O . THR A 1 200 ? 97.359 38.386 70.855 1.00 31.70 201 THR A O 1
ATOM 1584 N N . ASN A 1 201 ? 97.499 40.560 70.214 1.00 30.22 202 ASN A N 1
ATOM 1585 C CA . ASN A 1 201 ? 98.847 40.796 70.730 1.00 34.08 202 ASN A CA 1
ATOM 1586 C C . ASN A 1 201 ? 98.993 40.590 72.212 1.00 31.36 202 ASN A C 1
ATOM 1587 O O . ASN A 1 201 ? 99.917 39.898 72.650 1.00 37.10 202 ASN A O 1
ATOM 1592 N N . VAL A 1 202 ? 98.112 41.217 72.988 1.00 31.07 203 VAL A N 1
ATOM 1593 C CA . VAL A 1 202 ? 98.145 41.101 74.449 1.00 29.76 203 VAL A CA 1
ATOM 1594 C C . VAL A 1 202 ? 97.891 39.664 74.891 1.00 29.63 203 VAL A C 1
ATOM 1595 O O . VAL A 1 202 ? 98.612 39.102 75.716 1.00 33.92 203 VAL A O 1
ATOM 1599 N N . GLN A 1 203 ? 96.889 39.053 74.287 1.00 33.41 204 GLN A N 1
ATOM 1600 C CA . GLN A 1 203 ? 96.531 37.700 74.614 1.00 33.25 204 GLN A CA 1
ATOM 1601 C C . GLN A 1 203 ? 97.730 36.752 74.396 1.00 35.85 204 GLN A C 1
ATOM 1602 O O . GLN A 1 203 ? 98.016 35.883 75.239 1.00 35.50 204 GLN A O 1
ATOM 1608 N N . ARG A 1 204 ? 98.460 36.970 73.302 1.00 32.55 205 ARG A N 1
ATOM 1609 C CA . ARG A 1 204 ? 99.639 36.167 72.975 1.00 36.33 205 ARG A CA 1
ATOM 1610 C C . ARG A 1 204 ? 100.818 36.460 73.898 1.00 32.04 205 ARG A C 1
ATOM 1611 O O . ARG A 1 204 ? 101.517 35.564 74.341 1.00 32.33 205 ARG A O 1
ATOM 1619 N N . ASP A 1 205 ? 101.056 37.730 74.165 1.00 35.62 206 ASP A N 1
ATOM 1620 C CA . ASP A 1 205 ? 102.162 38.122 75.030 1.00 36.04 206 ASP A CA 1
ATOM 1621 C C . ASP A 1 205 ? 101.974 37.732 76.495 1.00 37.99 206 ASP A C 1
ATOM 1622 O O . ASP A 1 205 ? 102.948 37.445 77.202 1.00 38.41 206 ASP A O 1
ATOM 1627 N N . VAL A 1 206 ? 100.732 37.747 76.957 1.00 32.71 207 VAL A N 1
ATOM 1628 C CA . VAL A 1 206 ? 100.447 37.392 78.325 1.00 28.92 207 VAL A CA 1
ATOM 1629 C C . VAL A 1 206 ? 100.577 35.900 78.485 1.00 33.13 207 VAL A C 1
ATOM 1630 O O . VAL A 1 206 ? 101.072 35.421 79.501 1.00 34.21 207 VAL A O 1
ATOM 1634 N N . LYS A 1 207 ? 100.164 35.165 77.460 1.00 34.40 208 LYS A N 1
ATOM 1635 C CA . LYS A 1 207 ? 100.209 33.713 77.483 1.00 35.87 208 LYS A CA 1
ATOM 1636 C C . LYS A 1 207 ? 101.654 33.227 77.566 1.00 40.90 208 LYS A C 1
ATOM 1637 O O . LYS A 1 207 ? 101.924 32.183 78.149 1.00 40.54 208 LYS A O 1
ATOM 1643 N N . GLU A 1 208 ? 102.582 34.017 77.032 1.00 38.78 209 GLU A N 1
ATOM 1644 C CA . GLU A 1 208 ? 103.996 33.682 77.050 1.00 38.40 209 GLU A CA 1
ATOM 1645 C C . GLU A 1 208 ? 104.494 33.572 78.482 1.00 38.87 209 GLU A C 1
ATOM 1646 O O . GLU A 1 208 ? 105.508 32.942 78.738 1.00 37.55 209 GLU A O 1
ATOM 1652 N N . ILE A 1 209 ? 103.825 34.233 79.420 1.00 38.90 210 ILE A N 1
ATOM 1653 C CA . ILE A 1 209 ? 104.294 34.173 80.794 1.00 38.82 210 ILE A CA 1
ATOM 1654 C C . ILE A 1 209 ? 103.351 33.596 81.858 1.00 38.93 210 ILE A C 1
ATOM 1655 O O . ILE A 1 209 ? 103.818 33.176 82.917 1.00 38.37 210 ILE A O 1
ATOM 1660 N N . PHE A 1 210 ? 102.042 33.581 81.601 1.00 38.40 211 PHE A N 1
ATOM 1661 C CA . PHE A 1 210 ? 101.081 33.014 82.550 1.00 34.47 211 PHE A CA 1
ATOM 1662 C C . PHE A 1 210 ? 100.488 31.727 81.978 1.00 36.31 211 PHE A C 1
ATOM 1663 O O . PHE A 1 210 ? 100.070 31.688 80.821 1.00 39.59 211 PHE A O 1
ATOM 1671 N N . PRO A 1 211 ? 100.455 30.646 82.769 1.00 35.26 212 PRO A N 1
ATOM 1672 C CA . PRO A 1 211 ? 99.890 29.393 82.265 1.00 33.42 212 PRO A CA 1
ATOM 1673 C C . PRO A 1 211 ? 98.406 29.538 81.887 1.00 34.84 212 PRO A C 1
ATOM 1674 O O . PRO A 1 211 ? 97.911 28.880 80.979 1.00 36.69 212 PRO A O 1
ATOM 1678 N N . ILE A 1 212 ? 97.708 30.431 82.573 1.00 33.10 213 ILE A N 1
ATOM 1679 C CA . ILE A 1 212 ? 96.295 30.676 82.315 1.00 33.20 213 ILE A CA 1
ATOM 1680 C C . ILE A 1 212 ? 96.069 32.091 81.784 1.00 32.88 213 ILE A C 1
ATOM 1681 O O . ILE A 1 212 ? 96.337 33.069 82.495 1.00 35.74 213 ILE A O 1
ATOM 1686 N N . THR A 1 213 ? 95.618 32.196 80.532 1.00 28.87 214 THR A N 1
ATOM 1687 C CA . THR A 1 213 ? 95.331 33.481 79.919 1.00 28.18 214 THR A CA 1
ATOM 1688 C C . THR A 1 213 ? 93.979 33.399 79.219 1.00 30.75 214 THR A C 1
ATOM 1689 O O . THR A 1 213 ? 93.821 32.697 78.222 1.00 28.44 214 THR A O 1
ATOM 1693 N N . LYS A 1 214 ? 92.990 34.081 79.782 1.00 30.86 215 LYS A N 1
ATOM 1694 C CA . LYS A 1 214 ? 91.638 34.079 79.234 1.00 30.78 215 LYS A CA 1
ATOM 1695 C C . LYS A 1 214 ? 91.254 35.513 78.903 1.00 25.34 215 LYS A C 1
ATOM 1696 O O . LYS A 1 214 ? 91.959 36.445 79.280 1.00 26.64 215 LYS A O 1
ATOM 1702 N N . LEU A 1 215 ? 90.145 35.677 78.188 1.00 29.60 216 LEU A N 1
ATOM 1703 C CA . LEU A 1 215 ? 89.634 36.994 77.800 1.00 26.77 216 LEU A CA 1
ATOM 1704 C C . LEU A 1 215 ? 88.152 37.044 78.122 1.00 26.70 216 LEU A C 1
ATOM 1705 O O . LEU A 1 215 ? 87.397 36.164 77.707 1.00 32.59 216 LEU A O 1
ATOM 1710 N N . TYR A 1 216 ? 87.722 38.038 78.878 1.00 25.68 217 TYR A N 1
ATOM 1711 C CA . TYR A 1 216 ? 86.311 38.131 79.163 1.00 23.73 217 TYR A CA 1
ATOM 1712 C C . TYR A 1 216 ? 85.722 39.428 78.642 1.00 26.21 217 TYR A C 1
ATOM 1713 O O . TYR A 1 216 ? 86.442 40.386 78.367 1.00 23.75 217 TYR A O 1
ATOM 1722 N N . THR A 1 217 ? 84.400 39.458 78.606 1.00 29.63 218 THR A N 1
ATOM 1723 C CA . THR A 1 217 ? 83.614 40.542 78.047 1.00 30.10 218 THR A CA 1
ATOM 1724 C C . THR A 1 217 ? 82.626 41.258 78.977 1.00 25.67 218 THR A C 1
ATOM 1725 O O . THR A 1 217 ? 82.225 40.723 80.009 1.00 31.09 218 THR A O 1
ATOM 1729 N N . ALA A 1 218 ? 82.243 42.472 78.598 1.00 25.04 219 ALA A N 1
ATOM 1730 C CA . ALA A 1 218 ? 81.263 43.257 79.345 1.00 26.21 219 ALA A CA 1
ATOM 1731 C C . ALA A 1 218 ? 80.746 44.411 78.457 1.00 28.10 219 ALA A C 1
ATOM 1732 O O . ALA A 1 218 ? 81.445 44.874 77.560 1.00 23.60 219 ALA A O 1
ATOM 1734 N N . ASN A 1 219 ? 79.497 44.820 78.690 1.00 26.53 220 ASN A N 1
ATOM 1735 C CA . ASN A 1 219 ? 78.839 45.908 77.965 1.00 24.10 220 ASN A CA 1
ATOM 1736 C C . ASN A 1 219 ? 78.998 47.280 78.657 1.00 25.15 220 ASN A C 1
ATOM 1737 O O . ASN A 1 219 ? 78.390 47.549 79.714 1.00 27.79 220 ASN A O 1
ATOM 1742 N N . ILE A 1 220 ? 79.789 48.162 78.055 1.00 24.10 221 ILE A N 1
ATOM 1743 C CA . ILE A 1 220 ? 79.966 49.505 78.589 1.00 20.77 221 ILE A CA 1
ATOM 1744 C C . ILE A 1 220 ? 79.483 50.450 77.476 1.00 23.36 221 ILE A C 1
ATOM 1745 O O . ILE A 1 220 ? 80.227 50.755 76.550 1.00 25.00 221 ILE A O 1
ATOM 1750 N N . PRO A 1 221 ? 78.231 50.919 77.563 1.00 22.05 222 PRO A N 1
ATOM 1751 C CA . PRO A 1 221 ? 77.616 51.819 76.577 1.00 22.50 222 PRO A CA 1
ATOM 1752 C C . PRO A 1 221 ? 78.366 53.115 76.206 1.00 26.27 222 PRO A C 1
ATOM 1753 O O . PRO A 1 221 ? 78.180 53.667 75.124 1.00 28.22 222 PRO A O 1
ATOM 1757 N N . THR A 1 222 ? 79.249 53.564 77.074 1.00 27.58 223 THR A N 1
ATOM 1758 C CA . THR A 1 222 ? 79.999 54.775 76.841 1.00 21.36 223 THR A CA 1
ATOM 1759 C C . THR A 1 222 ? 81.387 54.519 76.258 1.00 25.07 223 THR A C 1
ATOM 1760 O O . THR A 1 222 ? 82.151 55.440 76.021 1.00 25.55 223 THR A O 1
ATOM 1764 N N . TYR A 1 223 ? 81.736 53.258 76.061 1.00 24.97 224 TYR A N 1
ATOM 1765 C CA . TYR A 1 223 ? 83.034 52.886 75.514 1.00 23.49 224 TYR A CA 1
ATOM 1766 C C . TYR A 1 223 ? 82.857 52.430 74.084 1.00 24.79 224 TYR A C 1
ATOM 1767 O O . TYR A 1 223 ? 81.810 51.878 73.727 1.00 24.27 224 TYR A O 1
ATOM 1776 N N . PRO A 1 224 ? 83.905 52.576 73.260 1.00 23.82 225 PRO A N 1
ATOM 1777 C CA . PRO A 1 224 ? 83.848 52.182 71.851 1.00 22.52 225 PRO A CA 1
ATOM 1778 C C . PRO A 1 224 ? 83.217 50.828 71.556 1.00 25.77 225 PRO A C 1
ATOM 1779 O O . PRO A 1 224 ? 83.689 49.806 72.072 1.00 26.97 225 PRO A O 1
ATOM 1783 N N . SER A 1 225 ? 82.147 50.847 70.741 1.00 24.49 226 SER A N 1
ATOM 1784 C CA . SER A 1 225 ? 81.389 49.676 70.275 1.00 20.79 226 SER A CA 1
ATOM 1785 C C . SER A 1 225 ? 80.414 49.039 71.256 1.00 24.34 226 SER A C 1
ATOM 1786 O O . SER A 1 225 ? 79.635 48.144 70.872 1.00 26.69 226 SER A O 1
ATOM 1789 N N . GLY A 1 226 ? 80.478 49.444 72.526 1.00 24.12 227 GLY A N 1
ATOM 1790 C CA . GLY A 1 226 ? 79.583 48.888 73.533 1.00 23.96 227 GLY A CA 1
ATOM 1791 C C . GLY A 1 226 ? 80.007 47.541 74.106 1.00 26.94 227 GLY A C 1
ATOM 1792 O O . GLY A 1 226 ? 79.319 46.953 74.955 1.00 25.04 227 GLY A O 1
ATOM 1793 N N . LEU A 1 227 ? 81.126 47.024 73.618 1.00 24.22 228 LEU A N 1
ATOM 1794 C CA . LEU A 1 227 ? 81.649 45.750 74.084 1.00 27.04 228 LEU A CA 1
ATOM 1795 C C . LEU A 1 227 ? 83.092 45.962 74.471 1.00 24.05 228 LEU A C 1
ATOM 1796 O O . LEU A 1 227 ? 83.916 46.316 73.640 1.00 23.50 228 LEU A O 1
ATOM 1801 N N . TRP A 1 228 ? 83.381 45.807 75.754 1.00 25.00 229 TRP A N 1
ATOM 1802 C CA . TRP A 1 228 ? 84.738 45.974 76.223 1.00 26.17 229 TRP A CA 1
ATOM 1803 C C . TRP A 1 228 ? 85.326 44.610 76.556 1.00 25.45 229 TRP A C 1
ATOM 1804 O O . TRP A 1 228 ? 84.617 43.689 76.950 1.00 26.76 229 TRP A O 1
ATOM 1815 N N . THR A 1 229 ? 86.644 44.540 76.501 1.00 24.67 230 THR A N 1
ATOM 1816 C CA . THR A 1 229 ? 87.371 43.324 76.686 1.00 21.91 230 THR A CA 1
ATOM 1817 C C . THR A 1 229 ? 88.350 43.372 77.844 1.00 22.73 230 THR A C 1
ATOM 1818 O O . THR A 1 229 ? 88.904 44.429 78.149 1.00 21.43 230 THR A O 1
ATOM 1822 N N . PHE A 1 230 ? 88.522 42.246 78.530 1.00 18.93 231 PHE A N 1
ATOM 1823 C CA . PHE A 1 230 ? 89.463 42.170 79.645 1.00 21.10 231 PHE A CA 1
ATOM 1824 C C . PHE A 1 230 ? 90.316 40.912 79.542 1.00 25.85 231 PHE A C 1
ATOM 1825 O O . PHE A 1 230 ? 89.805 39.813 79.272 1.00 24.62 231 PHE A O 1
ATOM 1833 N N . THR A 1 231 ? 91.613 41.078 79.771 1.00 27.06 232 THR A N 1
ATOM 1834 C CA . THR A 1 231 ? 92.569 39.977 79.740 1.00 25.54 232 THR A CA 1
ATOM 1835 C C . THR A 1 231 ? 92.931 39.602 81.177 1.00 28.03 232 THR A C 1
ATOM 1836 O O . THR A 1 231 ? 93.242 40.466 82.006 1.00 25.42 232 THR A O 1
ATOM 1840 N N . ILE A 1 232 ? 92.824 38.318 81.484 1.00 24.59 233 ILE A N 1
ATOM 1841 C CA . ILE A 1 232 ? 93.165 37.839 82.810 1.00 26.19 233 ILE A CA 1
ATOM 1842 C C . ILE A 1 232 ? 94.338 36.872 82.712 1.00 27.21 233 ILE A C 1
ATOM 1843 O O . ILE A 1 232 ? 94.316 35.948 81.908 1.00 30.95 233 ILE A O 1
ATOM 1848 N N . GLY A 1 233 ? 95.411 37.198 83.426 1.00 29.13 234 GLY A N 1
ATOM 1849 C CA . GLY A 1 233 ? 96.598 36.373 83.471 1.00 26.03 234 GLY A CA 1
ATOM 1850 C C . GLY A 1 233 ? 96.637 35.797 84.877 1.00 28.26 234 GLY A C 1
ATOM 1851 O O . GLY A 1 233 ? 96.631 36.530 85.881 1.00 30.35 234 GLY A O 1
ATOM 1852 N N . SER A 1 234 ? 96.615 34.476 84.959 1.00 29.81 235 SER A N 1
ATOM 1853 C CA . SER A 1 234 ? 96.622 33.791 86.232 1.00 30.24 235 SER A CA 1
ATOM 1854 C C . SER A 1 234 ? 97.772 32.808 86.278 1.00 32.82 235 SER A C 1
ATOM 1855 O O . SER A 1 234 ? 98.110 32.179 85.267 1.00 32.95 235 SER A O 1
ATOM 1858 N N . LYS A 1 235 ? 98.407 32.721 87.445 1.00 35.43 236 LYS A N 1
ATOM 1859 C CA . LYS A 1 235 ? 99.531 31.821 87.625 1.00 32.84 236 LYS A CA 1
ATOM 1860 C C . LYS A 1 235 ? 99.065 30.440 88.045 1.00 39.73 236 LYS A C 1
ATOM 1861 O O . LYS A 1 235 ? 99.745 29.451 87.783 1.00 38.72 236 LYS A O 1
ATOM 1867 N N . LYS A 1 236 ? 97.885 30.359 88.657 1.00 39.23 237 LYS A N 1
ATOM 1868 C CA . LYS A 1 236 ? 97.404 29.081 89.146 1.00 38.98 237 LYS A CA 1
ATOM 1869 C C . LYS A 1 236 ? 95.890 28.829 89.101 1.00 39.25 237 LYS A C 1
ATOM 1870 O O . LYS A 1 236 ? 95.445 27.755 88.671 1.00 35.95 237 LYS A O 1
ATOM 1876 N N . TYR A 1 237 ? 95.088 29.805 89.518 1.00 39.27 238 TYR A N 1
ATOM 1877 C CA . TYR A 1 237 ? 93.640 29.603 89.550 1.00 36.56 238 TYR A CA 1
ATOM 1878 C C . TYR A 1 237 ? 92.910 29.927 88.262 1.00 41.42 238 TYR A C 1
ATOM 1879 O O . TYR A 1 237 ? 93.137 30.968 87.651 1.00 39.63 238 TYR A O 1
ATOM 1888 N N . ASP A 1 238 ? 92.009 29.032 87.874 1.00 39.35 239 ASP A N 1
ATOM 1889 C CA . ASP A 1 238 ? 91.213 29.179 86.658 1.00 41.63 239 ASP A CA 1
ATOM 1890 C C . ASP A 1 238 ? 89.925 29.917 87.011 1.00 36.68 239 ASP A C 1
ATOM 1891 O O . ASP A 1 238 ? 89.172 29.479 87.891 1.00 37.92 239 ASP A O 1
ATOM 1896 N N . PRO A 1 239 ? 89.642 31.036 86.316 1.00 35.30 240 PRO A N 1
ATOM 1897 C CA . PRO A 1 239 ? 88.421 31.812 86.589 1.00 35.80 240 PRO A CA 1
ATOM 1898 C C . PRO A 1 239 ? 87.118 31.059 86.293 1.00 39.21 240 PRO A C 1
ATOM 1899 O O . PRO A 1 239 ? 86.046 31.413 86.784 1.00 38.18 240 PRO A O 1
ATOM 1903 N N . LEU A 1 240 ? 87.228 29.996 85.518 1.00 37.02 241 LEU A N 1
ATOM 1904 C CA . LEU A 1 240 ? 86.079 29.192 85.163 1.00 34.99 241 LEU A CA 1
ATOM 1905 C C . LEU A 1 240 ? 85.951 27.964 86.067 1.00 39.71 241 LEU A C 1
ATOM 1906 O O . LEU A 1 240 ? 85.057 27.145 85.893 1.00 43.26 241 LEU A O 1
ATOM 1911 N N . ALA A 1 241 ? 86.817 27.858 87.063 1.00 39.83 242 ALA A N 1
ATOM 1912 C CA . ALA A 1 241 ? 86.779 26.722 87.959 1.00 35.56 242 ALA A CA 1
ATOM 1913 C C . ALA A 1 241 ? 86.360 27.161 89.338 1.00 35.97 242 ALA A C 1
ATOM 1914 O O . ALA A 1 241 ? 86.511 26.416 90.286 1.00 34.35 242 ALA A O 1
ATOM 1916 N N . VAL A 1 242 ? 85.846 28.371 89.466 1.00 37.91 243 VAL A N 1
ATOM 1917 C CA . VAL A 1 242 ? 85.458 28.862 90.787 1.00 39.35 243 VAL A CA 1
ATOM 1918 C C . VAL A 1 242 ? 84.373 27.999 91.419 1.00 41.28 243 VAL A C 1
ATOM 1919 O O . VAL A 1 242 ? 83.375 27.655 90.773 1.00 37.25 243 VAL A O 1
ATOM 1923 N N . GLU A 1 243 ? 84.606 27.634 92.680 1.00 42.16 244 GLU A N 1
ATOM 1924 C CA . GLU A 1 243 ? 83.680 26.810 93.450 1.00 44.95 244 GLU A CA 1
ATOM 1925 C C . GLU A 1 243 ? 82.468 27.638 93.773 1.00 46.71 244 GLU A C 1
ATOM 1926 O O . GLU A 1 243 ? 82.588 28.799 94.154 1.00 48.25 244 GLU A O 1
ATOM 1932 N N . ASP A 1 244 ? 81.301 27.021 93.705 1.00 46.25 245 ASP A N 1
ATOM 1933 C CA . ASP A 1 244 ? 80.064 27.722 93.993 1.00 47.12 245 ASP A CA 1
ATOM 1934 C C . ASP A 1 244 ? 80.037 28.299 95.416 1.00 46.44 245 ASP A C 1
ATOM 1935 O O . ASP A 1 244 ? 79.571 29.414 95.643 1.00 44.64 245 ASP A O 1
ATOM 1940 N N . SER A 1 245 ? 80.565 27.535 96.367 1.00 45.31 246 SER A N 1
ATOM 1941 C CA . SER A 1 245 ? 80.613 27.933 97.770 1.00 45.67 246 SER A CA 1
ATOM 1942 C C . SER A 1 245 ? 81.532 29.127 98.012 1.00 45.54 246 SER A C 1
ATOM 1943 O O . SER A 1 245 ? 81.506 29.740 99.087 1.00 44.69 246 SER A O 1
ATOM 1946 N N . ARG A 1 246 ? 82.392 29.398 97.034 1.00 44.06 247 ARG A N 1
ATOM 1947 C CA . ARG A 1 246 ? 83.350 30.503 97.105 1.00 42.80 247 ARG A CA 1
ATOM 1948 C C . ARG A 1 246 ? 82.647 31.869 97.132 1.00 36.16 247 ARG A C 1
ATOM 1949 O O . ARG A 1 246 ? 83.087 32.787 97.819 1.00 37.17 247 ARG A O 1
ATOM 1957 N N . PHE A 1 247 ? 81.547 31.985 96.395 1.00 35.09 248 PHE A N 1
ATOM 1958 C CA . PHE A 1 247 ? 80.805 33.235 96.312 1.00 31.54 248 PHE A CA 1
ATOM 1959 C C . PHE A 1 247 ? 80.091 33.533 97.602 1.00 36.26 248 PHE A C 1
ATOM 1960 O O . PHE A 1 247 ? 79.831 32.639 98.400 1.00 43.69 248 PHE A O 1
ATOM 1968 N N . PHE A 1 248 ? 79.821 34.809 97.826 1.00 40.07 249 PHE A N 1
ATOM 1969 C CA . PHE A 1 248 ? 79.075 35.269 98.988 1.00 40.94 249 PHE A CA 1
ATOM 1970 C C . PHE A 1 248 ? 78.273 36.471 98.518 1.00 44.26 249 PHE A C 1
ATOM 1971 O O . PHE A 1 248 ? 78.575 37.038 97.462 1.00 48.28 249 PHE A O 1
ATOM 1979 N N . ASP A 1 249 ? 77.220 36.820 99.248 1.00 46.29 250 ASP A N 1
ATOM 1980 C CA . ASP A 1 249 ? 76.387 37.950 98.863 1.00 51.89 250 ASP A CA 1
ATOM 1981 C C . ASP A 1 249 ? 77.198 39.225 98.814 1.00 46.54 250 ASP A C 1
ATOM 1982 O O . ASP A 1 249 ? 77.927 39.555 99.750 1.00 47.00 250 ASP A O 1
ATOM 1987 N N . ILE A 1 250 ? 77.063 39.935 97.705 1.00 44.65 251 ILE A N 1
ATOM 1988 C CA . ILE A 1 250 ? 77.803 41.154 97.494 1.00 41.87 251 ILE A CA 1
ATOM 1989 C C . ILE A 1 250 ? 76.865 42.026 96.688 1.00 40.68 251 ILE A C 1
ATOM 1990 O O . ILE A 1 250 ? 76.094 41.527 95.864 1.00 41.77 251 ILE A O 1
ATOM 1995 N N . GLU A 1 251 ? 76.855 43.312 96.987 1.00 37.83 252 GLU A N 1
ATOM 1996 C CA . GLU A 1 251 ? 75.973 44.209 96.272 1.00 41.16 252 GLU A CA 1
ATOM 1997 C C . GLU A 1 251 ? 76.576 44.702 94.958 1.00 38.32 252 GLU A C 1
ATOM 1998 O O . GLU A 1 251 ? 77.633 45.339 94.960 1.00 39.08 252 GLU A O 1
ATOM 2004 N N . THR A 1 252 ? 75.942 44.344 93.840 1.00 36.20 253 THR A N 1
ATOM 2005 C CA . THR A 1 252 ? 76.404 44.745 92.517 1.00 35.61 253 THR A CA 1
ATOM 2006 C C . THR A 1 252 ? 75.200 45.048 91.630 1.00 37.17 253 THR A C 1
ATOM 2007 O O . THR A 1 252 ? 74.048 44.715 91.985 1.00 34.83 253 THR A O 1
ATOM 2011 N N . LYS A 1 253 ? 75.455 45.701 90.494 1.00 28.89 254 LYS A N 1
ATOM 2012 C CA . LYS A 1 253 ? 74.384 46.031 89.556 1.00 28.55 254 LYS A CA 1
ATOM 2013 C C . LYS A 1 253 ? 74.596 45.356 88.199 1.00 26.96 254 LYS A C 1
ATOM 2014 O O . LYS A 1 253 ? 73.728 45.417 87.333 1.00 29.36 254 LYS A O 1
ATOM 2020 N N . TYR A 1 254 ? 75.748 44.718 88.010 1.00 22.87 255 TYR A N 1
ATOM 2021 C CA . TYR A 1 254 ? 76.048 44.050 86.755 1.00 23.75 255 TYR A CA 1
ATOM 2022 C C . TYR A 1 254 ? 76.537 42.641 87.011 1.00 21.49 255 TYR A C 1
ATOM 2023 O O . TYR A 1 254 ? 75.901 41.683 86.595 1.00 20.72 255 TYR A O 1
ATOM 2032 N N . TYR A 1 255 ? 77.690 42.545 87.677 1.00 24.07 256 TYR A N 1
ATOM 2033 C CA . TYR A 1 255 ? 78.332 41.280 88.025 1.00 28.13 256 TYR A CA 1
ATOM 2034 C C . TYR A 1 255 ? 77.414 40.309 88.779 1.00 24.91 256 TYR A C 1
ATOM 2035 O O . TYR A 1 255 ? 76.657 40.696 89.671 1.00 23.00 256 TYR A O 1
ATOM 2044 N N . THR A 1 256 ? 77.579 39.034 88.455 1.00 25.41 257 THR A N 1
ATOM 2045 C CA . THR A 1 256 ? 76.791 37.947 88.998 1.00 26.98 257 THR A CA 1
ATOM 2046 C C . THR A 1 256 ? 77.711 36.743 88.931 1.00 27.81 257 THR A C 1
ATOM 2047 O O . THR A 1 256 ? 78.632 36.740 88.130 1.00 31.22 257 THR A O 1
ATOM 2051 N N . LYS A 1 257 ? 77.494 35.739 89.772 1.00 27.57 258 LYS A N 1
ATOM 2052 C CA . LYS A 1 257 ? 78.335 34.549 89.751 1.00 31.32 258 LYS A CA 1
ATOM 2053 C C . LYS A 1 257 ? 78.220 33.868 88.404 1.00 29.95 258 LYS A C 1
ATOM 2054 O O . LYS A 1 257 ? 79.171 33.236 87.944 1.00 29.89 258 LYS A O 1
ATOM 2060 N N . ASP A 1 258 ? 77.051 34.003 87.779 1.00 28.01 259 ASP A N 1
ATOM 2061 C CA . ASP A 1 258 ? 76.799 33.443 86.452 1.00 29.20 259 ASP A CA 1
ATOM 2062 C C . ASP A 1 258 ? 77.426 34.305 85.388 1.00 28.07 259 ASP A C 1
ATOM 2063 O O . ASP A 1 258 ? 77.972 33.791 84.422 1.00 28.87 259 ASP A O 1
ATOM 2068 N N . ILE A 1 259 ? 77.344 35.624 85.549 1.00 30.41 260 ILE A N 1
ATOM 2069 C CA . ILE A 1 259 ? 77.971 36.542 84.597 1.00 25.65 260 ILE A CA 1
ATOM 2070 C C . ILE A 1 259 ? 79.473 36.254 84.627 1.00 31.58 260 ILE A C 1
ATOM 2071 O O . ILE A 1 259 ? 80.163 36.354 83.599 1.00 35.27 260 ILE A O 1
ATOM 2076 N N . HIS A 1 260 ? 79.965 35.884 85.810 1.00 32.67 261 HIS A N 1
ATOM 2077 C CA . HIS A 1 260 ? 81.369 35.560 86.024 1.00 24.61 261 HIS A CA 1
ATOM 2078 C C . HIS A 1 260 ? 81.825 34.545 84.996 1.00 29.54 261 HIS A C 1
ATOM 2079 O O . HIS A 1 260 ? 82.900 34.690 84.414 1.00 31.29 261 HIS A O 1
ATOM 2086 N N . LYS A 1 261 ? 81.048 33.484 84.810 1.00 27.44 262 LYS A N 1
ATOM 2087 C CA . LYS A 1 261 ? 81.421 32.480 83.822 1.00 29.73 262 LYS A CA 1
ATOM 2088 C C . LYS A 1 261 ? 80.996 32.847 82.411 1.00 27.45 262 LYS A C 1
ATOM 2089 O O . LYS A 1 261 ? 81.761 32.675 81.474 1.00 28.55 262 LYS A O 1
ATOM 2095 N N . ALA A 1 262 ? 79.807 33.418 82.268 1.00 26.00 263 ALA A N 1
ATOM 2096 C CA . ALA A 1 262 ? 79.295 33.798 80.951 1.00 27.80 263 ALA A CA 1
ATOM 2097 C C . ALA A 1 262 ? 80.140 34.854 80.232 1.00 26.53 263 ALA A C 1
ATOM 2098 O O . ALA A 1 262 ? 80.184 34.879 78.998 1.00 26.75 263 ALA A O 1
ATOM 2100 N N . ALA A 1 263 ? 80.826 35.715 80.981 1.00 23.17 264 ALA A N 1
ATOM 2101 C CA . ALA A 1 263 ? 81.641 36.747 80.359 1.00 18.20 264 ALA A CA 1
ATOM 2102 C C . ALA A 1 263 ? 82.793 36.175 79.545 1.00 25.27 264 ALA A C 1
ATOM 2103 O O . ALA A 1 263 ? 83.349 36.851 78.676 1.00 33.51 264 ALA A O 1
ATOM 2105 N N . PHE A 1 264 ? 83.171 34.935 79.824 1.00 25.13 265 PHE A N 1
ATOM 2106 C CA . PHE A 1 264 ? 84.244 34.282 79.075 1.00 22.67 265 PHE A CA 1
ATOM 2107 C C . PHE A 1 264 ? 83.780 33.552 77.798 1.00 21.67 265 PHE A C 1
ATOM 2108 O O . PHE A 1 264 ? 84.597 32.932 77.122 1.00 18.23 265 PHE A O 1
ATOM 2116 N N . VAL A 1 265 ? 82.476 33.558 77.517 1.00 20.55 266 VAL A N 1
ATOM 2117 C CA . VAL A 1 265 ? 81.946 32.895 76.332 1.00 19.88 266 VAL A CA 1
ATOM 2118 C C . VAL A 1 265 ? 81.974 33.977 75.264 1.00 24.56 266 VAL A C 1
ATOM 2119 O O . VAL A 1 265 ? 81.191 34.927 75.274 1.00 26.53 266 VAL A O 1
ATOM 2123 N N . LEU A 1 266 ? 82.933 33.854 74.373 1.00 22.49 267 LEU A N 1
ATOM 2124 C CA . LEU A 1 266 ? 83.115 34.840 73.329 1.00 27.73 267 LEU A CA 1
ATOM 2125 C C . LEU A 1 266 ? 82.366 34.625 72.028 1.00 30.43 267 LEU A C 1
ATOM 2126 O O . LEU A 1 266 ? 82.098 33.487 71.628 1.00 31.83 267 LEU A O 1
ATOM 2131 N N . PRO A 1 267 ? 81.938 35.734 71.389 1.00 31.91 268 PRO A N 1
ATOM 2132 C CA . PRO A 1 267 ? 81.237 35.643 70.108 1.00 27.49 268 PRO A CA 1
ATOM 2133 C C . PRO A 1 267 ? 82.284 35.086 69.159 1.00 24.76 268 PRO A C 1
ATOM 2134 O O . PRO A 1 267 ? 83.472 35.380 69.293 1.00 19.76 268 PRO A O 1
ATOM 2138 N N . LYS A 1 268 ? 81.845 34.268 68.218 1.00 27.12 269 LYS A N 1
ATOM 2139 C CA . LYS A 1 268 ? 82.733 33.642 67.256 1.00 28.55 269 LYS A CA 1
ATOM 2140 C C . LYS A 1 268 ? 83.853 34.540 66.715 1.00 28.13 269 LYS A C 1
ATOM 2141 O O . LYS A 1 268 ? 85.020 34.161 66.765 1.00 25.02 269 LYS A O 1
ATOM 2147 N N . PHE A 1 269 ? 83.525 35.748 66.256 1.00 29.89 270 PHE A N 1
ATOM 2148 C CA . PHE A 1 269 ? 84.565 36.624 65.696 1.00 25.49 270 PHE A CA 1
ATOM 2149 C C . PHE A 1 269 ? 85.601 37.095 66.706 1.00 26.52 270 PHE A C 1
ATOM 2150 O O . PHE A 1 269 ? 86.700 37.499 66.320 1.00 27.71 270 PHE A O 1
ATOM 2158 N N . VAL A 1 270 ? 85.228 37.100 67.989 1.00 31.75 271 VAL A N 1
ATOM 2159 C CA . VAL A 1 270 ? 86.142 37.511 69.053 1.00 29.90 271 VAL A CA 1
ATOM 2160 C C . VAL A 1 270 ? 87.112 36.373 69.393 1.00 29.79 271 VAL A C 1
ATOM 2161 O O . VAL A 1 270 ? 88.288 36.628 69.627 1.00 32.87 271 VAL A O 1
ATOM 2165 N N . SER A 1 271 ? 86.635 35.125 69.408 1.00 29.81 272 SER A N 1
ATOM 2166 C CA . SER A 1 271 ? 87.502 33.977 69.687 1.00 28.24 272 SER A CA 1
ATOM 2167 C C . SER A 1 271 ? 88.561 33.947 68.611 1.00 30.71 272 SER A C 1
ATOM 2168 O O . SER A 1 271 ? 89.722 33.704 68.880 1.00 32.80 272 SER A O 1
ATOM 2171 N N . ASP A 1 272 ? 88.141 34.176 67.375 1.00 33.32 273 ASP A N 1
ATOM 2172 C CA . ASP A 1 272 ? 89.045 34.186 66.238 1.00 32.40 273 ASP A CA 1
ATOM 2173 C C . ASP A 1 272 ? 90.249 35.088 66.426 1.00 32.35 273 ASP A C 1
ATOM 2174 O O . ASP A 1 272 ? 91.258 34.904 65.754 1.00 29.95 273 ASP A O 1
ATOM 2179 N N . LEU A 1 273 ? 90.119 36.111 67.265 1.00 33.11 274 LEU A N 1
ATOM 2180 C CA . LEU A 1 273 ? 91.226 37.035 67.506 1.00 31.56 274 LEU A CA 1
ATOM 2181 C C . LEU A 1 273 ? 92.326 36.422 68.358 1.00 34.21 274 LEU A C 1
ATOM 2182 O O . LEU A 1 273 ? 93.482 36.846 68.276 1.00 36.74 274 LEU A O 1
ATOM 2187 N N . ILE A 1 274 ? 91.964 35.498 69.239 1.00 38.90 275 ILE A N 1
ATOM 2188 C CA . ILE A 1 274 ? 92.974 34.874 70.074 1.00 41.72 275 ILE A CA 1
ATOM 2189 C C . ILE A 1 274 ? 93.401 33.539 69.447 1.00 46.31 275 ILE A C 1
ATOM 2190 O O . ILE A 1 274 ? 92.553 32.645 69.260 1.00 45.31 275 ILE A O 1
ATOM 2195 N N . SER B 1 1 ? 89.565 67.639 73.115 1.00 33.67 1002 SER B N 1
ATOM 2196 C CA . SER B 1 1 ? 88.299 68.166 73.687 1.00 37.51 1002 SER B CA 1
ATOM 2197 C C . SER B 1 1 ? 87.405 68.560 72.530 1.00 31.11 1002 SER B C 1
ATOM 2198 O O . SER B 1 1 ? 87.819 69.348 71.695 1.00 36.78 1002 SER B O 1
ATOM 2201 N N . GLU B 1 2 ? 86.236 67.945 72.417 1.00 31.16 1003 GLU B N 1
ATOM 2202 C CA . GLU B 1 2 ? 85.302 68.284 71.348 1.00 25.29 1003 GLU B CA 1
ATOM 2203 C C . GLU B 1 2 ? 83.956 68.676 71.937 1.00 23.51 1003 GLU B C 1
ATOM 2204 O O . GLU B 1 2 ? 82.964 67.976 71.767 1.00 23.76 1003 GLU B O 1
ATOM 2210 N N . LEU B 1 3 ? 83.936 69.785 72.668 1.00 21.19 1004 LEU B N 1
ATOM 2211 C CA . LEU B 1 3 ? 82.710 70.305 73.278 1.00 19.76 1004 LEU B CA 1
ATOM 2212 C C . LEU B 1 3 ? 82.276 71.467 72.389 1.00 18.21 1004 LEU B C 1
ATOM 2213 O O . LEU B 1 3 ? 82.986 72.464 72.272 1.00 22.75 1004 LEU B O 1
ATOM 2218 N N . TRP B 1 4 ? 81.142 71.332 71.723 1.00 20.24 1005 TRP B N 1
ATOM 2219 C CA . TRP B 1 4 ? 80.680 72.367 70.804 1.00 21.10 1005 TRP B CA 1
ATOM 2220 C C . TRP B 1 4 ? 79.268 72.778 71.101 1.00 21.40 1005 TRP B C 1
ATOM 2221 O O . TRP B 1 4 ? 78.439 71.958 71.457 1.00 19.68 1005 TRP B O 1
ATOM 2232 N N . TYR B 1 5 ? 78.991 74.057 70.919 1.00 19.41 1006 TYR B N 1
ATOM 2233 C CA . TYR B 1 5 ? 77.657 74.567 71.132 1.00 24.34 1006 TYR B CA 1
ATOM 2234 C C . TYR B 1 5 ? 77.136 74.895 69.729 1.00 22.88 1006 TYR B C 1
ATOM 2235 O O . TYR B 1 5 ? 77.775 75.616 68.977 1.00 25.02 1006 TYR B O 1
ATOM 2244 N N . THR B 1 6 ? 76.021 74.291 69.352 1.00 26.69 1007 THR B N 1
ATOM 2245 C CA . THR B 1 6 ? 75.441 74.528 68.045 1.00 28.58 1007 THR B CA 1
ATOM 2246 C C . THR B 1 6 ? 74.127 75.315 68.127 1.00 27.68 1007 THR B C 1
ATOM 2247 O O . THR B 1 6 ? 73.341 75.136 69.068 1.00 26.54 1007 THR B O 1
ATOM 2251 N N . GLU B 1 7 ? 73.959 76.288 67.235 1.00 23.65 1008 GLU B N 1
ATOM 2252 C CA . GLU B 1 7 ? 72.710 77.015 67.188 1.00 22.23 1008 GLU B CA 1
ATOM 2253 C C . GLU B 1 7 ? 72.113 76.739 65.807 1.00 27.46 1008 GLU B C 1
ATOM 2254 O O . GLU B 1 7 ? 72.711 77.088 64.770 1.00 25.67 1008 GLU B O 1
ATOM 2260 N N . LYS B 1 8 ? 70.992 76.020 65.795 1.00 26.94 1009 LYS B N 1
ATOM 2261 C CA . LYS B 1 8 ? 70.307 75.717 64.554 1.00 27.07 1009 LYS B CA 1
ATOM 2262 C C . LYS B 1 8 ? 69.538 76.997 64.283 1.00 25.71 1009 LYS B C 1
ATOM 2263 O O . LYS B 1 8 ? 68.482 77.222 64.845 1.00 26.04 1009 LYS B O 1
ATOM 2269 N N . GLN B 1 9 ? 70.156 77.888 63.521 1.00 27.51 1010 GLN B N 1
ATOM 2270 C CA . GLN B 1 9 ? 69.548 79.157 63.164 1.00 26.78 1010 GLN B CA 1
ATOM 2271 C C . GLN B 1 9 ? 68.326 78.956 62.257 1.00 25.61 1010 GLN B C 1
ATOM 2272 O O . GLN B 1 9 ? 67.563 79.873 62.014 1.00 25.49 1010 GLN B O 1
ATOM 2278 N N . THR B 1 10 ? 68.162 77.731 61.787 1.00 31.72 1011 THR B N 1
ATOM 2279 C CA . THR B 1 10 ? 67.091 77.297 60.913 1.00 31.44 1011 THR B CA 1
ATOM 2280 C C . THR B 1 10 ? 67.068 75.784 61.217 1.00 32.26 1011 THR B C 1
ATOM 2281 O O . THR B 1 10 ? 68.032 75.258 61.761 1.00 30.17 1011 THR B O 1
ATOM 2285 N N . LYS B 1 11 ? 65.981 75.093 60.911 1.00 27.05 1012 LYS B N 1
ATOM 2286 C CA . LYS B 1 11 ? 65.949 73.670 61.149 1.00 28.49 1012 LYS B CA 1
ATOM 2287 C C . LYS B 1 11 ? 67.045 72.989 60.321 1.00 28.76 1012 LYS B C 1
ATOM 2288 O O . LYS B 1 11 ? 67.539 71.930 60.704 1.00 30.32 1012 LYS B O 1
ATOM 2294 N N . ASN B 1 12 ? 67.447 73.627 59.220 1.00 22.72 1013 ASN B N 1
ATOM 2295 C CA . ASN B 1 12 ? 68.435 73.064 58.307 1.00 20.78 1013 ASN B CA 1
ATOM 2296 C C . ASN B 1 12 ? 69.793 73.733 58.192 1.00 21.98 1013 ASN B C 1
ATOM 2297 O O . ASN B 1 12 ? 70.574 73.393 57.297 1.00 21.50 1013 ASN B O 1
ATOM 2302 N N . PHE B 1 13 ? 70.101 74.659 59.092 1.00 24.32 1014 PHE B N 1
ATOM 2303 C CA . PHE B 1 13 ? 71.362 75.370 58.995 1.00 22.64 1014 PHE B CA 1
ATOM 2304 C C . PHE B 1 13 ? 71.699 76.032 60.314 1.00 23.83 1014 PHE B C 1
ATOM 2305 O O . PHE B 1 13 ? 70.811 76.472 61.032 1.00 24.26 1014 PHE B O 1
ATOM 2313 N N . GLY B 1 14 ? 72.983 76.122 60.616 1.00 22.86 1015 GLY B N 1
ATOM 2314 C CA . GLY B 1 14 ? 73.401 76.766 61.839 1.00 20.92 1015 GLY B CA 1
ATOM 2315 C C . GLY B 1 14 ? 74.898 76.955 61.956 1.00 21.63 1015 GLY B C 1
ATOM 2316 O O . GLY B 1 14 ? 75.668 76.641 61.048 1.00 24.81 1015 GLY B O 1
ATOM 2317 N N . ILE B 1 15 ? 75.300 77.509 63.088 1.00 21.51 1016 ILE B N 1
ATOM 2318 C CA . ILE B 1 15 ? 76.708 77.724 63.384 1.00 20.14 1016 ILE B CA 1
ATOM 2319 C C . ILE B 1 15 ? 77.074 76.881 64.602 1.00 17.15 1016 ILE B C 1
ATOM 2320 O O . ILE B 1 15 ? 76.216 76.564 65.433 1.00 12.37 1016 ILE B O 1
ATOM 2325 N N . THR B 1 16 ? 78.344 76.515 64.702 1.00 19.55 1017 THR B N 1
ATOM 2326 C CA . THR B 1 16 ? 78.799 75.687 65.795 1.00 23.38 1017 THR B CA 1
ATOM 2327 C C . THR B 1 16 ? 80.115 76.290 66.317 1.00 21.15 1017 THR B C 1
ATOM 2328 O O . THR B 1 16 ? 81.011 76.611 65.534 1.00 21.92 1017 THR B O 1
ATOM 2332 N N . MET B 1 17 ? 80.117 76.609 67.616 1.00 23.26 1018 MET B N 1
ATOM 2333 C CA . MET B 1 17 ? 81.259 77.223 68.335 1.00 25.80 1018 MET B CA 1
ATOM 2334 C C . MET B 1 17 ? 81.934 76.220 69.271 1.00 22.00 1018 MET B C 1
ATOM 2335 O O . MET B 1 17 ? 81.259 75.528 70.031 1.00 22.62 1018 MET B O 1
ATOM 2340 N N . LYS B 1 18 ? 83.263 76.185 69.265 1.00 24.71 1019 LYS B N 1
ATOM 2341 C CA . LYS B 1 18 ? 83.984 75.305 70.180 1.00 22.98 1019 LYS B CA 1
ATOM 2342 C C . LYS B 1 18 ? 84.028 75.971 71.562 1.00 23.25 1019 LYS B C 1
ATOM 2343 O O . LYS B 1 18 ? 84.452 77.142 71.700 1.00 21.83 1019 LYS B O 1
ATOM 2349 N N . VAL B 1 19 ? 83.568 75.225 72.566 1.00 20.55 1020 VAL B N 1
ATOM 2350 C CA . VAL B 1 19 ? 83.484 75.696 73.948 1.00 22.38 1020 VAL B CA 1
ATOM 2351 C C . VAL B 1 19 ? 84.586 75.135 74.848 1.00 21.74 1020 VAL B C 1
ATOM 2352 O O . VAL B 1 19 ? 84.915 73.946 74.777 1.00 24.24 1020 VAL B O 1
ATOM 2356 N N . ASN B 1 20 ? 85.188 76.005 75.657 1.00 23.75 1021 ASN B N 1
ATOM 2357 C CA . ASN B 1 20 ? 86.241 75.579 76.570 1.00 21.25 1021 ASN B CA 1
ATOM 2358 C C . ASN B 1 20 ? 85.680 75.139 77.913 1.00 24.33 1021 ASN B C 1
ATOM 2359 O O . ASN B 1 20 ? 86.204 74.222 78.544 1.00 28.63 1021 ASN B O 1
ATOM 2364 N N . LYS B 1 21 ? 84.591 75.776 78.328 1.00 26.05 1022 LYS B N 1
ATOM 2365 C CA . LYS B 1 21 ? 83.932 75.470 79.598 1.00 24.46 1022 LYS B CA 1
ATOM 2366 C C . LYS B 1 21 ? 82.749 76.407 79.709 1.00 23.15 1022 LYS B C 1
ATOM 2367 O O . LYS B 1 21 ? 82.707 77.423 79.004 1.00 20.11 1022 LYS B O 1
ATOM 2373 N N . THR B 1 22 ? 81.795 76.055 80.571 1.00 21.11 1023 THR B N 1
ATOM 2374 C CA . THR B 1 22 ? 80.644 76.910 80.800 1.00 24.60 1023 THR B CA 1
ATOM 2375 C C . THR B 1 22 ? 80.972 77.772 82.021 1.00 22.75 1023 THR B C 1
ATOM 2376 O O . THR B 1 22 ? 81.724 77.355 82.911 1.00 18.77 1023 THR B O 1
ATOM 2380 N N . LEU B 1 23 ? 80.453 78.994 82.023 1.00 20.46 1024 LEU B N 1
ATOM 2381 C CA . LEU B 1 23 ? 80.709 79.918 83.101 1.00 19.90 1024 LEU B CA 1
ATOM 2382 C C . LEU B 1 23 ? 79.534 79.935 84.027 1.00 22.11 1024 LEU B C 1
ATOM 2383 O O . LEU B 1 23 ? 79.687 79.962 85.241 1.00 24.01 1024 LEU B O 1
ATOM 2388 N N . HIS B 1 24 ? 78.346 79.959 83.459 1.00 22.15 1025 HIS B N 1
ATOM 2389 C CA . HIS B 1 24 ? 77.145 79.958 84.265 1.00 25.30 1025 HIS B CA 1
ATOM 2390 C C . HIS B 1 24 ? 76.005 79.433 83.446 1.00 25.06 1025 HIS B C 1
ATOM 2391 O O . HIS B 1 24 ? 75.801 79.879 82.333 1.00 30.43 1025 HIS B O 1
ATOM 2398 N N . THR B 1 25 ? 75.243 78.531 84.051 1.00 27.52 1026 THR B N 1
ATOM 2399 C CA . THR B 1 25 ? 74.107 77.872 83.443 1.00 30.87 1026 THR B CA 1
ATOM 2400 C C . THR B 1 25 ? 72.975 78.006 84.446 1.00 32.73 1026 THR B C 1
ATOM 2401 O O . THR B 1 25 ? 73.121 77.626 85.606 1.00 31.86 1026 THR B O 1
ATOM 2405 N N . GLU B 1 26 ? 71.877 78.620 84.037 1.00 31.28 1027 GLU B N 1
ATOM 2406 C CA . GLU B 1 26 ? 70.766 78.785 84.945 1.00 30.85 1027 GLU B CA 1
ATOM 2407 C C . GLU B 1 26 ? 69.430 78.964 84.237 1.00 33.44 1027 GLU B C 1
ATOM 2408 O O . GLU B 1 26 ? 69.353 79.582 83.178 1.00 34.56 1027 GLU B O 1
ATOM 2414 N N . GLN B 1 27 ? 68.392 78.342 84.782 1.00 33.94 1028 GLN B N 1
ATOM 2415 C CA . GLN B 1 27 ? 67.054 78.464 84.225 1.00 36.78 1028 GLN B CA 1
ATOM 2416 C C . GLN B 1 27 ? 66.401 79.551 85.065 1.00 34.95 1028 GLN B C 1
ATOM 2417 O O . GLN B 1 27 ? 66.265 79.444 86.273 1.00 34.14 1028 GLN B O 1
ATOM 2423 N N . THR B 1 28 ? 66.105 80.642 84.400 1.00 36.34 1029 THR B N 1
ATOM 2424 C CA . THR B 1 28 ? 65.512 81.824 84.981 1.00 38.62 1029 THR B CA 1
ATOM 2425 C C . THR B 1 28 ? 63.969 81.739 84.898 1.00 43.36 1029 THR B C 1
ATOM 2426 O O . THR B 1 28 ? 63.416 80.847 84.252 1.00 43.21 1029 THR B O 1
ATOM 2430 N N . GLU B 1 29 ? 63.288 82.669 85.564 1.00 41.89 1030 GLU B N 1
ATOM 2431 C CA . GLU B 1 29 ? 61.818 82.774 85.569 1.00 47.70 1030 GLU B CA 1
ATOM 2432 C C . GLU B 1 29 ? 61.373 83.062 84.133 1.00 43.46 1030 GLU B C 1
ATOM 2433 O O . GLU B 1 29 ? 60.260 82.752 83.733 1.00 46.20 1030 GLU B O 1
ATOM 2439 N N . PHE B 1 30 ? 62.274 83.669 83.376 1.00 39.64 1031 PHE B N 1
ATOM 2440 C CA . PHE B 1 30 ? 62.015 84.088 82.015 1.00 34.64 1031 PHE B CA 1
ATOM 2441 C C . PHE B 1 30 ? 62.678 83.314 80.888 1.00 34.28 1031 PHE B C 1
ATOM 2442 O O . PHE B 1 30 ? 62.100 83.182 79.808 1.00 32.58 1031 PHE B O 1
ATOM 2450 N N . GLN B 1 31 ? 63.900 82.837 81.108 1.00 34.36 1032 GLN B N 1
ATOM 2451 C CA . GLN B 1 31 ? 64.594 82.142 80.041 1.00 29.53 1032 GLN B CA 1
ATOM 2452 C C . GLN B 1 31 ? 65.742 81.305 80.539 1.00 32.42 1032 GLN B C 1
ATOM 2453 O O . GLN B 1 31 ? 66.053 81.318 81.709 1.00 30.31 1032 GLN B O 1
ATOM 2459 N N . HIS B 1 32 ? 66.373 80.589 79.622 1.00 28.42 1033 HIS B N 1
ATOM 2460 C CA . HIS B 1 32 ? 67.506 79.748 79.938 1.00 26.94 1033 HIS B CA 1
ATOM 2461 C C . HIS B 1 32 ? 68.756 80.549 79.633 1.00 28.25 1033 HIS B C 1
ATOM 2462 O O . HIS B 1 32 ? 69.073 80.788 78.476 1.00 25.88 1033 HIS B O 1
ATOM 2469 N N . LEU B 1 33 ? 69.462 80.929 80.689 1.00 26.73 1034 LEU B N 1
ATOM 2470 C CA . LEU B 1 33 ? 70.696 81.717 80.628 1.00 29.90 1034 LEU B CA 1
ATOM 2471 C C . LEU B 1 33 ? 71.905 80.773 80.578 1.00 32.24 1034 LEU B C 1
ATOM 2472 O O . LEU B 1 33 ? 71.993 79.828 81.380 1.00 36.32 1034 LEU B O 1
ATOM 2477 N N . GLU B 1 34 ? 72.829 81.013 79.655 1.00 25.44 1035 GLU B N 1
ATOM 2478 C CA . GLU B 1 34 ? 74.041 80.203 79.571 1.00 25.99 1035 GLU B CA 1
ATOM 2479 C C . GLU B 1 34 ? 75.253 81.064 79.194 1.00 26.42 1035 GLU B C 1
ATOM 2480 O O . GLU B 1 34 ? 75.346 81.504 78.041 1.00 23.10 1035 GLU B O 1
ATOM 2486 N N . MET B 1 35 ? 76.119 81.394 80.153 1.00 21.07 1036 MET B N 1
ATOM 2487 C CA . MET B 1 35 ? 77.327 82.151 79.805 1.00 23.75 1036 MET B CA 1
ATOM 2488 C C . MET B 1 35 ? 78.338 81.038 79.579 1.00 26.34 1036 MET B C 1
ATOM 2489 O O . MET B 1 35 ? 78.464 80.133 80.398 1.00 21.53 1036 MET B O 1
ATOM 2494 N N . VAL B 1 36 ? 79.081 81.129 78.486 1.00 28.65 1037 VAL B N 1
ATOM 2495 C CA . VAL B 1 36 ? 80.022 80.098 78.100 1.00 22.75 1037 VAL B CA 1
ATOM 2496 C C . VAL B 1 36 ? 81.305 80.732 77.602 1.00 23.29 1037 VAL B C 1
ATOM 2497 O O . VAL B 1 36 ? 81.275 81.858 77.109 1.00 23.27 1037 VAL B O 1
ATOM 2501 N N . GLU B 1 37 ? 82.434 80.046 77.763 1.00 20.60 1038 GLU B N 1
ATOM 2502 C CA . GLU B 1 37 ? 83.667 80.585 77.248 1.00 25.63 1038 GLU B CA 1
ATOM 2503 C C . GLU B 1 37 ? 83.996 79.875 75.931 1.00 22.43 1038 GLU B C 1
ATOM 2504 O O . GLU B 1 37 ? 84.251 78.665 75.927 1.00 26.74 1038 GLU B O 1
ATOM 2510 N N . THR B 1 38 ? 83.931 80.596 74.815 1.00 19.01 1039 THR B N 1
ATOM 2511 C CA . THR B 1 38 ? 84.262 79.981 73.537 1.00 19.76 1039 THR B CA 1
ATOM 2512 C C . THR B 1 38 ? 85.701 80.295 73.168 1.00 22.82 1039 THR B C 1
ATOM 2513 O O . THR B 1 38 ? 86.266 81.318 73.579 1.00 23.14 1039 THR B O 1
ATOM 2517 N N . GLU B 1 39 ? 86.296 79.417 72.376 1.00 25.73 1040 GLU B N 1
ATOM 2518 C CA . GLU B 1 39 ? 87.669 79.624 71.985 1.00 28.83 1040 GLU B CA 1
ATOM 2519 C C . GLU B 1 39 ? 87.789 80.699 70.928 1.00 27.22 1040 GLU B C 1
ATOM 2520 O O . GLU B 1 39 ? 88.725 81.488 70.956 1.00 31.94 1040 GLU B O 1
ATOM 2526 N N . GLU B 1 40 ? 86.797 80.771 70.046 1.00 27.91 1041 GLU B N 1
ATOM 2527 C CA . GLU B 1 40 ? 86.823 81.734 68.969 1.00 27.49 1041 GLU B CA 1
ATOM 2528 C C . GLU B 1 40 ? 86.419 83.147 69.334 1.00 27.76 1041 GLU B C 1
ATOM 2529 O O . GLU B 1 40 ? 87.111 84.100 68.985 1.00 28.22 1041 GLU B O 1
ATOM 2535 N N . PHE B 1 41 ? 85.334 83.282 70.084 1.00 23.18 1042 PHE B N 1
ATOM 2536 C CA . PHE B 1 41 ? 84.824 84.609 70.408 1.00 26.21 1042 PHE B CA 1
ATOM 2537 C C . PHE B 1 41 ? 84.930 85.104 71.843 1.00 26.56 1042 PHE B C 1
ATOM 2538 O O . PHE B 1 41 ? 84.421 86.185 72.166 1.00 27.38 1042 PHE B O 1
ATOM 2546 N N . GLY B 1 42 ? 85.597 84.346 72.702 1.00 24.14 1043 GLY B N 1
ATOM 2547 C CA . GLY B 1 42 ? 85.667 84.740 74.092 1.00 24.57 1043 GLY B CA 1
ATOM 2548 C C . GLY B 1 42 ? 84.358 84.336 74.754 1.00 24.52 1043 GLY B C 1
ATOM 2549 O O . GLY B 1 42 ? 83.682 83.429 74.271 1.00 27.68 1043 GLY B O 1
ATOM 2550 N N . ASN B 1 43 ? 83.998 84.982 75.857 1.00 24.97 1044 ASN B N 1
ATOM 2551 C CA . ASN B 1 43 ? 82.770 84.651 76.564 1.00 20.76 1044 ASN B CA 1
ATOM 2552 C C . ASN B 1 43 ? 81.607 84.999 75.683 1.00 22.70 1044 ASN B C 1
ATOM 2553 O O . ASN B 1 43 ? 81.604 86.051 75.047 1.00 22.94 1044 ASN B O 1
ATOM 2558 N N . MET B 1 44 ? 80.607 84.130 75.662 1.00 22.56 1045 MET B N 1
ATOM 2559 C CA . MET B 1 44 ? 79.436 84.315 74.821 1.00 18.52 1045 MET B CA 1
ATOM 2560 C C . MET B 1 44 ? 78.233 84.000 75.675 1.00 20.14 1045 MET B C 1
ATOM 2561 O O . MET B 1 44 ? 78.273 83.094 76.483 1.00 22.65 1045 MET B O 1
ATOM 2566 N N . LEU B 1 45 ? 77.199 84.820 75.563 1.00 20.98 1046 LEU B N 1
ATOM 2567 C CA . LEU B 1 45 ? 75.965 84.639 76.309 1.00 17.33 1046 LEU B CA 1
ATOM 2568 C C . LEU B 1 45 ? 74.871 84.134 75.372 1.00 22.29 1046 LEU B C 1
ATOM 2569 O O . LEU B 1 45 ? 74.657 84.713 74.314 1.00 19.71 1046 LEU B O 1
ATOM 2574 N N . PHE B 1 46 ? 74.197 83.053 75.768 1.00 24.49 1047 PHE B N 1
ATOM 2575 C CA . PHE B 1 46 ? 73.104 82.446 75.012 1.00 21.45 1047 PHE B CA 1
ATOM 2576 C C . PHE B 1 46 ? 71.847 82.542 75.860 1.00 21.06 1047 PHE B C 1
ATOM 2577 O O . PHE B 1 46 ? 71.878 82.288 77.061 1.00 24.69 1047 PHE B O 1
ATOM 2585 N N . LEU B 1 47 ? 70.736 82.889 75.230 1.00 22.38 1048 LEU B N 1
ATOM 2586 C CA . LEU B 1 47 ? 69.455 82.959 75.919 1.00 22.77 1048 LEU B CA 1
ATOM 2587 C C . LEU B 1 47 ? 68.515 82.075 75.115 1.00 24.90 1048 LEU B C 1
ATOM 2588 O O . LEU B 1 47 ? 68.355 82.269 73.915 1.00 25.47 1048 LEU B O 1
ATOM 2593 N N . ASP B 1 48 ? 67.965 81.063 75.763 1.00 25.34 1049 ASP B N 1
ATOM 2594 C CA . ASP B 1 48 ? 67.086 80.100 75.106 1.00 25.41 1049 ASP B CA 1
ATOM 2595 C C . ASP B 1 48 ? 67.760 79.463 73.880 1.00 27.32 1049 ASP B C 1
ATOM 2596 O O . ASP B 1 48 ? 67.177 79.321 72.798 1.00 25.99 1049 A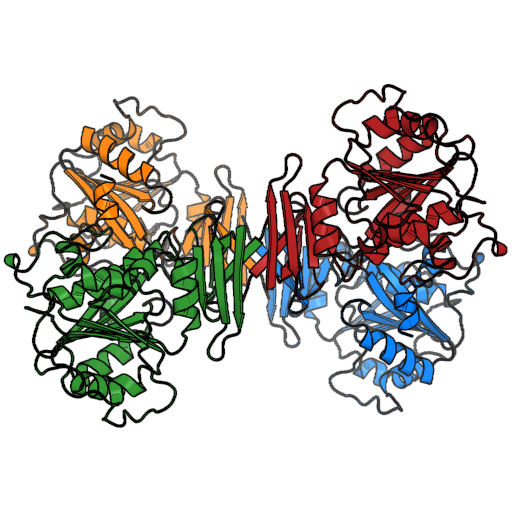SP B O 1
ATOM 2601 N N . GLY B 1 49 ? 69.023 79.103 74.052 1.00 27.74 1050 GLY B N 1
ATOM 2602 C CA . GLY B 1 49 ? 69.747 78.459 72.975 1.00 25.84 1050 GLY B CA 1
ATOM 2603 C C . GLY B 1 49 ? 70.176 79.320 71.803 1.00 22.47 1050 GLY B C 1
ATOM 2604 O O . GLY B 1 49 ? 70.783 78.807 70.861 1.00 24.69 1050 GLY B O 1
ATOM 2605 N N . MET B 1 50 ? 69.918 80.619 71.874 1.00 22.84 1051 MET B N 1
ATOM 2606 C CA . MET B 1 50 ? 70.303 81.535 70.804 1.00 22.03 1051 MET B CA 1
ATOM 2607 C C . MET B 1 50 ? 71.396 82.514 71.267 1.00 20.14 1051 MET B C 1
ATOM 2608 O O . MET B 1 50 ? 71.364 83.025 72.380 1.00 24.81 1051 MET B O 1
ATOM 2613 N N . VAL B 1 51 ? 72.357 82.776 70.400 1.00 21.81 1052 VAL B N 1
ATOM 2614 C CA . VAL B 1 51 ? 73.464 83.684 70.695 1.00 25.82 1052 VAL B CA 1
ATOM 2615 C C . VAL B 1 51 ? 72.978 85.111 70.957 1.00 25.52 1052 VAL B C 1
ATOM 2616 O O . VAL B 1 51 ? 72.240 85.653 70.142 1.00 31.73 1052 VAL B O 1
ATOM 2620 N N . MET B 1 52 ? 73.404 85.713 72.072 1.00 28.05 1053 MET B N 1
ATOM 2621 C CA . MET B 1 52 ? 73.037 87.090 72.399 1.00 29.47 1053 MET B CA 1
ATOM 2622 C C . MET B 1 52 ? 74.212 88.013 72.037 1.00 29.25 1053 MET B C 1
ATOM 2623 O O . MET B 1 52 ? 74.041 88.934 71.252 1.00 32.31 1053 MET B O 1
ATOM 2628 N N . THR B 1 53 ? 75.375 87.814 72.648 1.00 27.34 1054 THR B N 1
ATOM 2629 C CA . THR B 1 53 ? 76.596 88.574 72.310 1.00 29.02 1054 THR B CA 1
ATOM 2630 C C . THR B 1 53 ? 77.768 87.710 72.673 1.00 26.53 1054 THR B C 1
ATOM 2631 O O . THR B 1 53 ? 77.599 86.652 73.276 1.00 26.28 1054 THR B O 1
ATOM 2635 N N . SER B 1 54 ? 78.956 88.179 72.302 1.00 28.09 1055 SER B N 1
ATOM 2636 C CA . SER B 1 54 ? 80.215 87.517 72.614 1.00 25.82 1055 SER B CA 1
ATOM 2637 C C . SER B 1 54 ? 81.196 88.676 72.735 1.00 27.60 1055 SER B C 1
ATOM 2638 O O . SER B 1 54 ? 80.953 89.746 72.187 1.00 21.92 1055 SER B O 1
ATOM 2641 N N . GLU B 1 55 ? 82.297 88.471 73.440 1.00 26.36 1056 GLU B N 1
ATOM 2642 C CA . GLU B 1 55 ? 83.288 89.520 73.604 1.00 27.98 1056 GLU B CA 1
ATOM 2643 C C . GLU B 1 55 ? 83.890 89.952 72.266 1.00 28.45 1056 GLU B C 1
ATOM 2644 O O . GLU B 1 55 ? 84.095 91.136 72.023 1.00 31.37 1056 GLU B O 1
ATOM 2650 N N . LYS B 1 56 ? 84.137 89.006 71.378 1.00 26.80 1057 LYS B N 1
ATOM 2651 C CA . LYS B 1 56 ? 84.737 89.356 70.112 1.00 27.17 1057 LYS B CA 1
ATOM 2652 C C . LYS B 1 56 ? 83.912 90.177 69.140 1.00 30.73 1057 LYS B C 1
ATOM 2653 O O . LYS B 1 56 ? 84.451 91.065 68.500 1.00 33.34 1057 LYS B O 1
ATOM 2659 N N . ASP B 1 57 ? 82.617 89.922 69.005 1.00 27.44 1058 ASP B N 1
ATOM 2660 C CA . ASP B 1 57 ? 81.885 90.694 68.007 1.00 29.45 1058 ASP B CA 1
ATOM 2661 C C . ASP B 1 57 ? 80.744 91.541 68.468 1.00 24.64 1058 ASP B C 1
ATOM 2662 O O . ASP B 1 57 ? 80.013 92.077 67.636 1.00 22.21 1058 ASP B O 1
ATOM 2667 N N . GLU B 1 58 ? 80.615 91.703 69.775 1.00 21.26 1059 GLU B N 1
ATOM 2668 C CA . GLU B 1 58 ? 79.527 92.474 70.341 1.00 22.61 1059 GLU B CA 1
ATOM 2669 C C . GLU B 1 58 ? 79.428 93.902 69.854 1.00 20.25 1059 GLU B C 1
ATOM 2670 O O . GLU B 1 58 ? 78.343 94.465 69.839 1.00 29.42 1059 GLU B O 1
ATOM 2676 N N . PHE B 1 59 ? 80.556 94.498 69.485 1.00 19.30 1060 PHE B N 1
ATOM 2677 C CA . PHE B 1 59 ? 80.591 95.888 69.064 1.00 20.71 1060 PHE B CA 1
ATOM 2678 C C . PHE B 1 59 ? 79.752 96.274 67.878 1.00 19.82 1060 PHE B C 1
ATOM 2679 O O . PHE B 1 59 ? 79.294 97.391 67.810 1.00 24.97 1060 PHE B O 1
ATOM 2687 N N . VAL B 1 60 ? 79.533 95.365 66.942 1.00 22.49 1061 VAL B N 1
ATOM 2688 C CA . VAL B 1 60 ? 78.723 95.692 65.774 1.00 21.74 1061 VAL B CA 1
ATOM 2689 C C . VAL B 1 60 ? 77.300 96.049 66.170 1.00 24.03 1061 VAL B C 1
ATOM 2690 O O . VAL B 1 60 ? 76.842 97.179 65.952 1.00 28.63 1061 VAL B O 1
ATOM 2694 N N . TYR B 1 61 ? 76.608 95.112 66.789 1.00 20.77 1062 TYR B N 1
ATOM 2695 C CA . TYR B 1 61 ? 75.237 95.356 67.201 1.00 21.26 1062 TYR B CA 1
ATOM 2696 C C . TYR B 1 61 ? 75.113 96.579 68.100 1.00 25.45 1062 TYR B C 1
ATOM 2697 O O . TYR B 1 61 ? 74.286 97.462 67.853 1.00 29.72 1062 TYR B O 1
ATOM 2706 N N . HIS B 1 62 ? 75.943 96.635 69.138 1.00 22.67 1063 HIS B N 1
ATOM 2707 C CA . HIS B 1 62 ? 75.880 97.721 70.095 1.00 23.29 1063 HIS B CA 1
ATOM 2708 C C . HIS B 1 62 ? 76.103 99.086 69.467 1.00 24.97 1063 HIS B C 1
ATOM 2709 O O . HIS B 1 62 ? 75.337 100.022 69.721 1.00 26.48 1063 HIS B O 1
ATOM 2716 N N . GLU B 1 63 ? 77.104 99.194 68.603 1.00 19.47 1064 GLU B N 1
ATOM 2717 C CA . GLU B 1 63 ? 77.361 100.470 67.955 1.00 20.69 1064 GLU B CA 1
ATOM 2718 C C . GLU B 1 63 ? 76.316 100.902 66.945 1.00 17.23 1064 GLU B C 1
ATOM 2719 O O . GLU B 1 63 ? 75.956 102.054 66.896 1.00 27.70 1064 GLU B O 1
ATOM 2725 N N . MET B 1 64 ? 75.859 99.993 66.104 1.00 22.33 1065 MET B N 1
ATOM 2726 C CA . MET B 1 64 ? 74.893 100.343 65.069 1.00 23.65 1065 MET B CA 1
ATOM 2727 C C . MET B 1 64 ? 73.491 100.613 65.601 1.00 29.66 1065 MET B C 1
ATOM 2728 O O . MET B 1 64 ? 72.756 101.421 65.035 1.00 27.10 1065 MET B O 1
ATOM 2733 N N . VAL B 1 65 ? 73.120 99.963 66.702 1.00 33.24 1066 VAL B N 1
ATOM 2734 C CA . VAL B 1 65 ? 71.806 100.196 67.304 1.00 28.20 1066 VAL B CA 1
ATOM 2735 C C . VAL B 1 65 ? 71.816 101.558 67.993 1.00 27.38 1066 VAL B C 1
ATOM 2736 O O . VAL B 1 65 ? 70.834 102.286 67.970 1.00 33.41 1066 VAL B O 1
ATOM 2740 N N . ALA B 1 66 ? 72.946 101.918 68.578 1.00 26.22 1067 ALA B N 1
ATOM 2741 C CA . ALA B 1 66 ? 73.043 103.176 69.299 1.00 25.27 1067 ALA B CA 1
ATOM 2742 C C . ALA B 1 66 ? 73.356 104.407 68.482 1.00 24.15 1067 ALA B C 1
ATOM 2743 O O . ALA B 1 66 ? 72.571 105.346 68.434 1.00 26.44 1067 ALA B O 1
ATOM 2745 N N . HIS B 1 67 ? 74.492 104.391 67.812 1.00 23.55 1068 HIS B N 1
ATOM 2746 C CA . HIS B 1 67 ? 74.937 105.545 67.062 1.00 21.26 1068 HIS B CA 1
ATOM 2747 C C . HIS B 1 67 ? 74.150 106.037 65.853 1.00 25.62 1068 HIS B C 1
ATOM 2748 O O . HIS B 1 67 ? 74.217 107.226 65.526 1.00 27.12 1068 HIS B O 1
ATOM 2755 N N . VAL B 1 68 ? 73.472 105.154 65.133 1.00 25.85 1069 VAL B N 1
ATOM 2756 C CA . VAL B 1 68 ? 72.716 105.647 64.005 1.00 24.26 1069 VAL B CA 1
ATOM 2757 C C . VAL B 1 68 ? 71.583 106.561 64.486 1.00 28.93 1069 VAL B C 1
ATOM 2758 O O . VAL B 1 68 ? 71.469 107.695 64.014 1.00 31.30 1069 VAL B O 1
ATOM 2762 N N . PRO B 1 69 ? 70.756 106.115 65.461 1.00 30.85 1070 PRO B N 1
ATOM 2763 C CA . PRO B 1 69 ? 69.685 107.026 65.894 1.00 28.50 1070 PRO B CA 1
ATOM 2764 C C . PRO B 1 69 ? 70.167 108.227 66.710 1.00 29.96 1070 PRO B C 1
ATOM 2765 O O . PRO B 1 69 ? 69.603 109.315 66.596 1.00 32.38 1070 PRO B O 1
ATOM 2769 N N . LEU B 1 70 ? 71.212 108.048 67.513 1.00 28.05 1071 LEU B N 1
ATOM 2770 C CA . LEU B 1 70 ? 71.715 109.163 68.302 1.00 26.84 1071 LEU B CA 1
ATOM 2771 C C . LEU B 1 70 ? 72.271 110.304 67.420 1.00 32.61 1071 LEU B C 1
ATOM 2772 O O . LEU B 1 70 ? 71.963 111.480 67.658 1.00 32.94 1071 LEU B O 1
ATOM 2777 N N . PHE B 1 71 ? 73.071 109.978 66.406 1.00 26.93 1072 PHE B N 1
ATOM 2778 C CA . PHE B 1 71 ? 73.599 111.015 65.521 1.00 27.55 1072 PHE B CA 1
ATOM 2779 C C . PHE B 1 71 ? 72.533 111.577 64.585 1.00 31.07 1072 PHE B C 1
ATOM 2780 O O . PHE B 1 71 ? 72.675 112.692 64.104 1.00 34.02 1072 PHE B O 1
ATOM 2788 N N . THR B 1 72 ? 71.493 110.791 64.304 1.00 32.16 1073 THR B N 1
ATOM 2789 C CA . THR B 1 72 ? 70.368 111.233 63.474 1.00 29.61 1073 THR B CA 1
ATOM 2790 C C . THR B 1 72 ? 69.614 112.321 64.233 1.00 32.61 1073 THR B C 1
ATOM 2791 O O . THR B 1 72 ? 69.069 113.243 63.634 1.00 33.31 1073 THR B O 1
ATOM 2795 N N . HIS B 1 73 ? 69.564 112.187 65.558 1.00 34.81 1074 HIS B N 1
ATOM 2796 C CA . HIS B 1 73 ? 68.891 113.149 66.420 1.00 31.70 1074 HIS B CA 1
ATOM 2797 C C . HIS B 1 73 ? 69.836 114.333 66.634 1.00 33.82 1074 HIS B C 1
ATOM 2798 O O . HIS B 1 73 ? 70.989 114.141 66.994 1.00 34.65 1074 HIS B O 1
ATOM 2805 N N . PRO B 1 74 ? 69.356 115.576 66.422 1.00 33.26 1075 PRO B N 1
ATOM 2806 C CA . PRO B 1 74 ? 70.214 116.752 66.603 1.00 33.27 1075 PRO B CA 1
ATOM 2807 C C . PRO B 1 74 ? 70.770 116.918 68.010 1.00 32.92 1075 PRO B C 1
ATOM 2808 O O . PRO B 1 74 ? 71.852 117.486 68.204 1.00 35.75 1075 PRO B O 1
ATOM 2812 N N . ASN B 1 75 ? 70.058 116.384 68.994 1.00 35.26 1076 ASN B N 1
ATOM 2813 C CA . ASN B 1 75 ? 70.511 116.507 70.369 1.00 41.51 1076 ASN B CA 1
ATOM 2814 C C . ASN B 1 75 ? 69.751 115.556 71.278 1.00 36.84 1076 ASN B C 1
ATOM 2815 O O . ASN B 1 75 ? 68.758 115.950 71.892 1.00 38.21 1076 ASN B O 1
ATOM 2820 N N . PRO B 1 76 ? 70.173 114.277 71.344 1.00 33.75 1077 PRO B N 1
ATOM 2821 C CA . PRO B 1 76 ? 69.508 113.277 72.200 1.00 30.87 1077 PRO B CA 1
ATOM 2822 C C . PRO B 1 76 ? 69.879 113.511 73.671 1.00 33.41 1077 PRO B C 1
ATOM 2823 O O . PRO B 1 76 ? 71.062 113.635 73.997 1.00 32.59 1077 PRO B O 1
ATOM 2827 N N . GLU B 1 77 ? 68.888 113.559 74.553 1.00 33.46 1078 GLU B N 1
ATOM 2828 C CA . GLU B 1 77 ? 69.160 113.787 75.971 1.00 33.19 1078 GLU B CA 1
ATOM 2829 C C . GLU B 1 77 ? 68.584 112.743 76.925 1.00 33.54 1078 GLU B C 1
ATOM 2830 O O . GLU B 1 77 ? 69.139 112.515 78.005 1.00 31.99 1078 GLU B O 1
ATOM 2836 N N . HIS B 1 78 ? 67.428 112.193 76.570 1.00 28.51 1079 HIS B N 1
ATOM 2837 C CA . HIS B 1 78 ? 66.748 111.185 77.366 1.00 29.48 1079 HIS B CA 1
ATOM 2838 C C . HIS B 1 78 ? 66.533 110.010 76.442 1.00 30.60 1079 HIS B C 1
ATOM 2839 O O . HIS B 1 78 ? 65.786 110.108 75.461 1.00 31.73 1079 HIS B O 1
ATOM 2846 N N . VAL B 1 79 ? 67.231 108.917 76.750 1.00 32.88 1080 VAL B N 1
ATOM 2847 C CA . VAL B 1 79 ? 67.235 107.686 75.962 1.00 30.91 1080 VAL B CA 1
ATOM 2848 C C . VAL B 1 79 ? 66.781 106.451 76.756 1.00 30.09 1080 VAL B C 1
ATOM 2849 O O . VAL B 1 79 ? 67.149 106.287 77.919 1.00 31.74 1080 VAL B O 1
ATOM 2853 N N . LEU B 1 80 ? 66.032 105.568 76.100 1.00 28.71 1081 LEU B N 1
ATOM 2854 C CA . LEU B 1 80 ? 65.530 104.344 76.722 1.00 29.56 1081 LEU B CA 1
ATOM 2855 C C . LEU B 1 80 ? 66.000 103.116 75.948 1.00 27.94 1081 LEU B C 1
ATOM 2856 O O . LEU B 1 80 ? 65.909 103.075 74.720 1.00 32.35 1081 LEU B O 1
ATOM 2861 N N . VAL B 1 81 ? 66.516 102.124 76.668 1.00 28.64 1082 VAL B N 1
ATOM 2862 C CA . VAL B 1 81 ? 66.940 100.867 76.067 1.00 26.04 1082 VAL B CA 1
ATOM 2863 C C . VAL B 1 81 ? 66.033 99.804 76.706 1.00 27.55 1082 VAL B C 1
ATOM 2864 O O . VAL B 1 81 ? 65.959 99.717 77.931 1.00 29.98 1082 VAL B O 1
ATOM 2868 N N . VAL B 1 82 ? 65.248 99.103 75.892 1.00 30.84 1083 VAL B N 1
ATOM 2869 C CA . VAL B 1 82 ? 64.365 98.036 76.385 1.00 35.23 1083 VAL B CA 1
ATOM 2870 C C . VAL B 1 82 ? 64.957 96.681 75.993 1.00 33.27 1083 VAL B C 1
ATOM 2871 O O . VAL B 1 82 ? 65.160 96.400 74.813 1.00 32.56 1083 VAL B O 1
ATOM 2875 N N . GLY B 1 83 ? 65.278 95.872 76.996 1.00 34.41 1084 GLY B N 1
ATOM 2876 C CA . GLY B 1 83 ? 65.866 94.555 76.780 1.00 36.39 1084 GLY B CA 1
ATOM 2877 C C . GLY B 1 83 ? 67.381 94.498 76.561 1.00 38.49 1084 GLY B C 1
ATOM 2878 O O . GLY B 1 83 ? 67.893 93.507 76.030 1.00 41.93 1084 GLY B O 1
ATOM 2879 N N . GLY B 1 84 ? 68.119 95.497 77.032 1.00 36.88 1085 GLY B N 1
ATOM 2880 C CA . GLY B 1 84 ? 69.559 95.510 76.81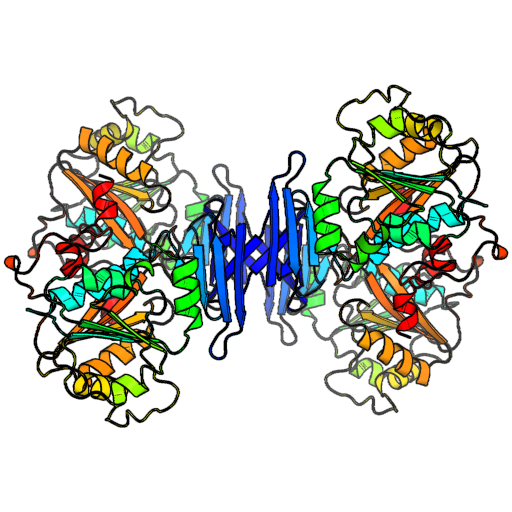3 1.00 34.30 1085 GLY B CA 1
ATOM 2881 C C . GLY B 1 84 ? 70.324 95.057 78.031 1.00 41.19 1085 GLY B C 1
ATOM 2882 O O . GLY B 1 84 ? 71.301 95.699 78.422 1.00 32.96 1085 GLY B O 1
ATOM 2883 N N . GLY B 1 85 ? 69.920 93.907 78.562 1.00 37.24 1086 GLY B N 1
ATOM 2884 C CA . GLY B 1 85 ? 70.523 93.341 79.753 1.00 35.92 1086 GLY B CA 1
ATOM 2885 C C . GLY B 1 85 ? 72.034 93.353 79.834 1.00 37.50 1086 GLY B C 1
ATOM 2886 O O . GLY B 1 85 ? 72.591 93.654 80.893 1.00 38.74 1086 GLY B O 1
ATOM 2887 N N . ASP B 1 86 ? 72.702 93.016 78.734 1.00 34.41 1087 ASP B N 1
ATOM 2888 C CA . ASP B 1 86 ? 74.164 93.002 78.700 1.00 34.94 1087 ASP B CA 1
ATOM 2889 C C . ASP B 1 86 ? 74.820 94.386 78.848 1.00 36.20 1087 ASP B C 1
ATOM 2890 O O . ASP B 1 86 ? 76.039 94.490 79.015 1.00 34.61 1087 ASP B O 1
ATOM 2895 N N . GLY B 1 87 ? 74.021 95.440 78.733 1.00 36.69 1088 GLY B N 1
ATOM 2896 C CA . GLY B 1 87 ? 74.526 96.795 78.882 1.00 37.53 1088 GLY B CA 1
ATOM 2897 C C . GLY B 1 87 ? 75.381 97.376 77.770 1.00 32.99 1088 GLY B C 1
ATOM 2898 O O . GLY B 1 87 ? 75.882 98.496 77.886 1.00 33.42 1088 GLY B O 1
ATOM 2899 N N . GLY B 1 88 ? 75.468 96.665 76.657 1.00 32.47 1089 GLY B N 1
ATOM 2900 C CA . GLY B 1 88 ? 76.280 97.116 75.543 1.00 27.24 1089 GLY B CA 1
ATOM 2901 C C . GLY B 1 88 ? 75.806 98.366 74.835 1.00 29.00 1089 GLY B C 1
ATOM 2902 O O . GLY B 1 88 ? 76.619 99.177 74.390 1.00 30.58 1089 GLY B O 1
ATOM 2903 N N . VAL B 1 89 ? 74.494 98.501 74.659 1.00 28.74 1090 VAL B N 1
ATOM 2904 C CA . VAL B 1 89 ? 73.946 99.691 74.003 1.00 28.66 1090 VAL B CA 1
ATOM 2905 C C . VAL B 1 89 ? 74.147 100.881 74.939 1.00 28.33 1090 VAL B C 1
ATOM 2906 O O . VAL B 1 89 ? 74.477 101.966 74.496 1.00 25.41 1090 VAL B O 1
ATOM 2910 N N . ILE B 1 90 ? 73.996 100.648 76.243 1.00 29.02 1091 ILE B N 1
ATOM 2911 C CA . ILE B 1 90 ? 74.171 101.687 77.235 1.00 26.70 1091 ILE B CA 1
ATOM 2912 C C . ILE B 1 90 ? 75.604 102.187 77.156 1.00 26.68 1091 ILE B C 1
ATOM 2913 O O . ILE B 1 90 ? 75.835 103.385 77.094 1.00 28.42 1091 ILE B O 1
ATOM 2918 N N . ARG B 1 91 ? 76.563 101.268 77.114 1.00 27.33 1092 ARG B N 1
ATOM 2919 C CA . ARG B 1 91 ? 77.971 101.632 77.017 1.00 23.36 1092 ARG B CA 1
ATOM 2920 C C . ARG B 1 91 ? 78.228 102.606 75.868 1.00 25.60 1092 ARG B C 1
ATOM 2921 O O . ARG B 1 91 ? 79.008 103.555 75.999 1.00 32.37 1092 ARG B O 1
ATOM 2929 N N . GLU B 1 92 ? 77.545 102.384 74.749 1.00 34.19 1093 GLU B N 1
ATOM 2930 C CA . GLU B 1 92 ? 77.675 103.216 73.548 1.00 30.12 1093 GLU B CA 1
ATOM 2931 C C . GLU B 1 92 ? 76.935 104.547 73.655 1.00 31.25 1093 GLU B C 1
ATOM 2932 O O . GLU B 1 92 ? 77.399 105.563 73.116 1.00 26.81 1093 GLU B O 1
ATOM 2938 N N . ILE B 1 93 ? 75.768 104.528 74.304 1.00 29.36 1094 ILE B N 1
ATOM 2939 C CA . ILE B 1 93 ? 74.981 105.730 74.503 1.00 24.92 1094 ILE B CA 1
ATOM 2940 C C . ILE B 1 93 ? 75.788 106.734 75.309 1.00 27.33 1094 ILE B C 1
ATOM 2941 O O . ILE B 1 93 ? 75.798 107.916 74.980 1.00 26.03 1094 ILE B O 1
ATOM 2946 N N . LEU B 1 94 ? 76.509 106.251 76.326 1.00 30.25 1095 LEU B N 1
ATOM 2947 C CA . LEU B 1 94 ? 77.307 107.114 77.191 1.00 28.58 1095 LEU B CA 1
ATOM 2948 C C . LEU B 1 94 ? 78.465 107.839 76.489 1.00 29.16 1095 LEU B C 1
ATOM 2949 O O . LEU B 1 94 ? 79.062 108.748 77.072 1.00 31.95 1095 LEU B O 1
ATOM 2954 N N . LYS B 1 95 ? 78.774 107.461 75.247 1.00 24.88 1096 LYS B N 1
ATOM 2955 C CA . LYS B 1 95 ? 79.825 108.140 74.503 1.00 25.56 1096 LYS B CA 1
ATOM 2956 C C . LYS B 1 95 ? 79.316 109.489 73.959 1.00 29.46 1096 LYS B C 1
ATOM 2957 O O . LYS B 1 95 ? 80.089 110.283 73.406 1.00 32.74 1096 LYS B O 1
ATOM 2963 N N . HIS B 1 96 ? 78.013 109.732 74.111 1.00 28.69 1097 HIS B N 1
ATOM 2964 C CA . HIS B 1 96 ? 77.359 110.960 73.668 1.00 31.01 1097 HIS B CA 1
ATOM 2965 C C . HIS B 1 96 ? 77.142 111.879 74.874 1.00 35.86 1097 HIS B C 1
ATOM 2966 O O . HIS B 1 96 ? 76.314 111.583 75.748 1.00 38.82 1097 HIS B O 1
ATOM 2973 N N . PRO B 1 97 ? 77.889 113.007 74.936 1.00 37.98 1098 PRO B N 1
ATOM 2974 C CA . PRO B 1 97 ? 77.794 113.988 76.026 1.00 33.47 1098 PRO B CA 1
ATOM 2975 C C . PRO B 1 97 ? 76.384 114.553 76.164 1.00 32.45 1098 PRO B C 1
ATOM 2976 O O . PRO B 1 97 ? 75.928 114.800 77.263 1.00 37.30 1098 PRO B O 1
ATOM 2980 N N . SER B 1 98 ? 75.668 114.704 75.055 1.00 34.43 1099 SER B N 1
ATOM 2981 C CA . SER B 1 98 ? 74.329 115.270 75.114 1.00 31.42 1099 SER B CA 1
ATOM 2982 C C . SER B 1 98 ? 73.354 114.467 75.952 1.00 35.30 1099 SER B C 1
ATOM 2983 O O . SER B 1 98 ? 72.333 114.999 76.390 1.00 39.44 1099 SER B O 1
ATOM 2986 N N . VAL B 1 99 ? 73.640 113.182 76.148 1.00 37.16 1100 VAL B N 1
ATOM 2987 C CA . VAL B 1 99 ? 72.744 112.328 76.916 1.00 34.86 1100 VAL B CA 1
ATOM 2988 C C . VAL B 1 99 ? 72.807 112.619 78.415 1.00 34.58 1100 VAL B C 1
ATOM 2989 O O . VAL B 1 99 ? 73.842 112.437 79.062 1.00 33.07 1100 VAL B O 1
ATOM 2993 N N . LYS B 1 100 ? 71.691 113.112 78.944 1.00 35.26 1101 LYS B N 1
ATOM 2994 C CA . LYS B 1 100 ? 71.584 113.462 80.357 1.00 37.08 1101 LYS B CA 1
ATOM 2995 C C . LYS B 1 100 ? 71.335 112.196 81.186 1.00 39.45 1101 LYS B C 1
ATOM 2996 O O . LYS B 1 100 ? 71.904 112.014 82.284 1.00 38.40 1101 LYS B O 1
ATOM 3002 N N . LYS B 1 101 ? 70.447 111.346 80.672 1.00 36.57 1102 LYS B N 1
ATOM 3003 C CA . LYS B 1 101 ? 70.087 110.118 81.354 1.00 34.14 1102 LYS B CA 1
ATOM 3004 C C . LYS B 1 101 ? 69.677 109.010 80.379 1.00 33.61 1102 LYS B C 1
ATOM 3005 O O . LYS B 1 101 ? 68.905 109.232 79.431 1.00 33.95 1102 LYS B O 1
ATOM 3011 N N . ALA B 1 102 ? 70.228 107.821 80.606 1.00 33.20 1103 ALA B N 1
ATOM 3012 C CA . ALA B 1 102 ? 69.944 106.648 79.787 1.00 32.26 1103 ALA B CA 1
ATOM 3013 C C . ALA B 1 102 ? 69.301 105.613 80.687 1.00 34.13 1103 ALA B C 1
ATOM 3014 O O . ALA B 1 102 ? 69.901 105.173 81.659 1.00 36.30 1103 ALA B O 1
ATOM 3016 N N . THR B 1 103 ? 68.041 105.297 80.421 1.00 36.71 1104 THR B N 1
ATOM 3017 C CA . THR B 1 103 ? 67.303 104.312 81.205 1.00 31.03 1104 THR B CA 1
ATOM 3018 C C . THR B 1 103 ? 67.410 102.931 80.546 1.00 32.45 1104 THR B C 1
ATOM 3019 O O . THR B 1 103 ? 67.285 102.817 79.333 1.00 29.98 1104 THR B O 1
ATOM 3023 N N . LEU B 1 104 ? 67.666 101.895 81.340 1.00 34.44 1105 LEU B N 1
ATOM 3024 C CA . LEU B 1 104 ? 67.741 100.519 80.834 1.00 36.75 1105 LEU B CA 1
ATOM 3025 C C . LEU B 1 104 ? 66.667 99.719 81.560 1.00 33.36 1105 LEU B C 1
ATOM 3026 O O . LEU B 1 104 ? 66.656 99.693 82.789 1.00 35.21 1105 LEU B O 1
ATOM 3031 N N . VAL B 1 105 ? 65.767 99.080 80.820 1.00 31.79 1106 VAL B N 1
ATOM 3032 C CA . VAL B 1 105 ? 64.721 98.270 81.427 1.00 32.66 1106 VAL B CA 1
ATOM 3033 C C . VAL B 1 105 ? 64.816 96.845 80.858 1.00 32.99 1106 VAL B C 1
ATOM 3034 O O . VAL B 1 105 ? 64.763 96.665 79.648 1.00 35.60 1106 VAL B O 1
ATOM 3038 N N . ASP B 1 106 ? 64.991 95.842 81.719 1.00 33.91 1107 ASP B N 1
ATOM 3039 C CA . ASP B 1 106 ? 65.101 94.439 81.298 1.00 38.19 1107 ASP B CA 1
ATOM 3040 C C . ASP B 1 106 ? 64.381 93.596 82.347 1.00 36.58 1107 ASP B C 1
ATOM 3041 O O . ASP B 1 106 ? 64.569 93.824 83.523 1.00 35.05 1107 ASP B O 1
ATOM 3046 N N . ILE B 1 107 ? 63.529 92.657 81.933 1.00 38.03 1108 ILE B N 1
ATOM 3047 C CA . ILE B 1 107 ? 62.789 91.807 82.890 1.00 39.83 1108 ILE B CA 1
ATOM 3048 C C . ILE B 1 107 ? 63.669 90.870 83.703 1.00 40.62 1108 ILE B C 1
ATOM 3049 O O . ILE B 1 107 ? 63.327 90.519 84.833 1.00 41.59 1108 ILE B O 1
ATOM 3054 N N . ASP B 1 108 ? 64.759 90.406 83.099 1.00 37.81 1109 ASP B N 1
ATOM 3055 C CA . ASP B 1 108 ? 65.652 89.471 83.770 1.00 33.83 1109 ASP B CA 1
ATOM 3056 C C . ASP B 1 108 ? 66.886 90.119 84.427 1.00 34.94 1109 ASP B C 1
ATOM 3057 O O . ASP B 1 108 ? 67.866 90.465 83.760 1.00 30.72 1109 ASP B O 1
ATOM 3062 N N . GLY B 1 109 ? 66.849 90.221 85.748 1.00 27.36 1110 GLY B N 1
ATOM 3063 C CA . GLY B 1 109 ? 67.954 90.812 86.481 1.00 28.35 1110 GLY B CA 1
ATOM 3064 C C . GLY B 1 109 ? 69.184 89.930 86.459 1.00 31.98 1110 GLY B C 1
ATOM 3065 O O . GLY B 1 109 ? 70.305 90.397 86.655 1.00 32.77 1110 GLY B O 1
ATOM 3066 N N . LYS B 1 110 ? 68.985 88.638 86.222 1.00 32.97 1111 LYS B N 1
ATOM 3067 C CA . LYS B 1 110 ? 70.107 87.726 86.170 1.00 35.10 1111 LYS B CA 1
ATOM 3068 C C . LYS B 1 110 ? 70.962 87.888 84.923 1.00 33.15 1111 LYS B C 1
ATOM 3069 O O . LYS B 1 110 ? 72.141 87.554 84.928 1.00 32.59 1111 LYS B O 1
ATOM 3075 N N . VAL B 1 111 ? 70.385 88.452 83.871 1.00 32.94 1112 VAL B N 1
ATOM 3076 C CA . VAL B 1 111 ? 71.141 88.703 82.658 1.00 29.00 1112 VAL B CA 1
ATOM 3077 C C . VAL B 1 111 ? 72.096 89.860 82.999 1.00 29.75 1112 VAL B C 1
ATOM 3078 O O . VAL B 1 111 ? 73.303 89.816 82.693 1.00 34.62 1112 VAL B O 1
ATOM 3082 N N . ILE B 1 112 ? 71.570 90.872 83.687 1.00 28.86 1113 ILE B N 1
ATOM 3083 C CA . ILE B 1 112 ? 72.381 92.012 84.081 1.00 26.56 1113 ILE B CA 1
ATOM 3084 C C . ILE B 1 112 ? 73.500 91.550 85.028 1.00 27.43 1113 ILE B C 1
ATOM 3085 O O . ILE B 1 112 ? 74.679 91.867 84.826 1.00 25.56 1113 ILE B O 1
ATOM 3090 N N . GLU B 1 113 ? 73.127 90.716 85.995 1.00 29.35 1114 GLU B N 1
ATOM 3091 C CA . GLU B 1 113 ? 74.069 90.201 86.975 1.00 28.88 1114 GLU B CA 1
ATOM 3092 C C . GLU B 1 113 ? 75.231 89.445 86.366 1.00 29.50 1114 GLU B C 1
ATOM 3093 O O . GLU B 1 113 ? 76.395 89.753 86.654 1.00 29.08 1114 GLU B O 1
ATOM 3099 N N . TYR B 1 114 ? 74.931 88.453 85.532 1.00 30.60 1115 TYR B N 1
ATOM 3100 C CA . TYR B 1 114 ? 75.984 87.665 84.913 1.00 29.04 1115 TYR B CA 1
ATOM 3101 C C . TYR B 1 114 ? 76.720 88.329 83.760 1.00 29.60 1115 TYR B C 1
ATOM 3102 O O . TYR B 1 114 ? 77.820 87.896 83.400 1.00 32.96 1115 TYR B O 1
ATOM 3111 N N . SER B 1 115 ? 76.151 89.395 83.206 1.00 27.03 1116 SER B N 1
ATOM 3112 C CA . SER B 1 115 ? 76.842 90.137 82.164 1.00 26.95 1116 SER B CA 1
ATOM 3113 C C . SER B 1 115 ? 77.887 91.013 82.859 1.00 28.21 1116 SER B C 1
ATOM 3114 O O . SER B 1 115 ? 78.996 91.182 82.353 1.00 25.66 1116 SER B O 1
ATOM 3117 N N . LYS B 1 116 ? 77.536 91.549 84.025 1.00 26.84 1117 LYS B N 1
ATOM 3118 C CA . LYS B 1 116 ? 78.460 92.368 84.778 1.00 26.61 1117 LYS B CA 1
ATOM 3119 C C . LYS B 1 116 ? 79.632 91.497 85.200 1.00 28.12 1117 LYS B C 1
ATOM 3120 O O . LYS B 1 116 ? 80.788 91.908 85.152 1.00 31.55 1117 LYS B O 1
ATOM 3126 N N . LYS B 1 117 ? 79.327 90.263 85.570 1.00 28.75 1118 LYS B N 1
ATOM 3127 C CA . LYS B 1 117 ? 80.355 89.346 86.025 1.00 29.93 1118 LYS B CA 1
ATOM 3128 C C . LYS B 1 117 ? 81.240 88.726 84.950 1.00 29.71 1118 LYS B C 1
ATOM 3129 O O . LYS B 1 117 ? 82.447 88.616 85.150 1.00 31.39 1118 LYS B O 1
ATOM 3135 N N . PHE B 1 118 ? 80.649 88.309 83.826 1.00 28.29 1119 PHE B N 1
ATOM 3136 C CA . PHE B 1 118 ? 81.402 87.657 82.763 1.00 27.13 1119 PHE B CA 1
ATOM 3137 C C . PHE B 1 118 ? 81.633 88.420 81.476 1.00 27.42 1119 PHE B C 1
ATOM 3138 O O . PHE B 1 118 ? 82.429 87.997 80.631 1.00 16.89 1119 PHE B O 1
ATOM 3146 N N . LEU B 1 119 ? 80.919 89.528 81.310 1.00 25.57 1120 LEU B N 1
ATOM 3147 C CA . LEU B 1 119 ? 81.064 90.373 80.129 1.00 25.57 1120 LEU B CA 1
ATOM 3148 C C . LEU B 1 119 ? 81.332 91.784 80.640 1.00 26.95 1120 LEU B C 1
ATOM 3149 O O . LEU B 1 119 ? 80.641 92.740 80.265 1.00 24.00 1120 LEU B O 1
ATOM 3154 N N . PRO B 1 120 ? 82.371 91.949 81.483 1.00 26.35 1121 PRO B N 1
ATOM 3155 C CA . PRO B 1 120 ? 82.670 93.287 82.015 1.00 26.32 1121 PRO B CA 1
ATOM 3156 C C . PRO B 1 120 ? 82.907 94.353 80.950 1.00 29.21 1121 PRO B C 1
ATOM 3157 O O . PRO B 1 120 ? 82.483 95.502 81.108 1.00 32.76 1121 PRO B O 1
ATOM 3161 N N . SER B 1 121 ? 83.509 93.961 79.832 1.00 27.48 1122 SER B N 1
ATOM 3162 C CA . SER B 1 121 ? 83.801 94.904 78.764 1.00 26.66 1122 SER B CA 1
ATOM 3163 C C . SER B 1 121 ? 82.539 95.368 78.054 1.00 29.52 1122 SER B C 1
ATOM 3164 O O . SER B 1 121 ? 82.589 96.243 77.211 1.00 30.86 1122 SER B O 1
ATOM 3167 N N . ILE B 1 122 ? 81.410 94.747 78.363 1.00 29.03 1123 ILE B N 1
ATOM 3168 C CA . ILE B 1 122 ? 80.155 95.113 77.743 1.00 25.13 1123 ILE B CA 1
ATOM 3169 C C . ILE B 1 122 ? 79.237 95.726 78.791 1.00 26.83 1123 ILE B C 1
ATOM 3170 O O . ILE B 1 122 ? 78.596 96.734 78.526 1.00 30.52 1123 ILE B O 1
ATOM 3175 N N . ALA B 1 123 ? 79.171 95.128 79.980 1.00 25.42 1124 ALA B N 1
ATOM 3176 C CA . ALA B 1 123 ? 78.288 95.615 81.049 1.00 26.88 1124 ALA B CA 1
ATOM 3177 C C . ALA B 1 123 ? 78.893 96.569 82.087 1.00 23.01 1124 ALA B C 1
ATOM 3178 O O . ALA B 1 123 ? 78.178 97.073 82.945 1.00 22.55 1124 ALA B O 1
ATOM 3180 N N . GLY B 1 124 ? 80.183 96.856 81.972 1.00 25.56 1125 GLY B N 1
ATOM 3181 C CA . GLY B 1 124 ? 80.862 97.710 82.932 1.00 31.77 1125 GLY B CA 1
ATOM 3182 C C . GLY B 1 124 ? 80.432 99.154 83.165 1.00 30.03 1125 GLY B C 1
ATOM 3183 O O . GLY B 1 124 ? 80.880 99.789 84.132 1.00 36.60 1125 GLY B O 1
ATOM 3184 N N . LYS B 1 125 ? 79.566 99.679 82.308 1.00 34.12 1126 LYS B N 1
ATOM 3185 C CA . LYS B 1 125 ? 79.099 101.050 82.440 1.00 33.22 1126 LYS B CA 1
ATOM 3186 C C . LYS B 1 125 ? 77.718 101.180 83.064 1.00 33.34 1126 LYS B C 1
ATOM 3187 O O . LYS B 1 125 ? 77.255 102.282 83.276 1.00 34.25 1126 LYS B O 1
ATOM 3193 N N . LEU B 1 126 ? 77.057 100.067 83.363 1.00 30.72 1127 LEU B N 1
ATOM 3194 C CA . LEU B 1 126 ? 75.737 100.115 83.987 1.00 30.90 1127 LEU B CA 1
ATOM 3195 C C . LEU B 1 126 ? 75.742 100.731 85.394 1.00 32.00 1127 LEU B C 1
ATOM 3196 O O . LEU B 1 126 ? 74.693 101.067 85.916 1.00 31.66 1127 LEU B O 1
ATOM 3201 N N . ASP B 1 127 ? 76.924 100.840 86.001 1.00 35.44 1128 ASP B N 1
ATOM 3202 C CA . ASP B 1 127 ? 77.103 101.431 87.332 1.00 41.35 1128 ASP B CA 1
ATOM 3203 C C . ASP B 1 127 ? 77.310 102.966 87.255 1.00 40.72 1128 ASP B C 1
ATOM 3204 O O . ASP B 1 127 ? 77.527 103.625 88.268 1.00 38.76 1128 ASP B O 1
ATOM 3209 N N . ASP B 1 128 ? 77.272 103.506 86.039 1.00 34.84 1129 ASP B N 1
ATOM 3210 C CA . ASP B 1 128 ? 77.443 104.936 85.775 1.00 35.29 1129 ASP B CA 1
ATOM 3211 C C . ASP B 1 128 ? 76.243 105.757 86.261 1.00 35.50 1129 ASP B C 1
ATOM 3212 O O . ASP B 1 128 ? 75.096 105.364 86.063 1.00 34.72 1129 ASP B O 1
ATOM 3217 N N . PRO B 1 129 ? 76.501 106.938 86.857 1.00 33.25 1130 PRO B N 1
ATOM 3218 C CA . PRO B 1 129 ? 75.493 107.863 87.384 1.00 36.77 1130 PRO B CA 1
ATOM 3219 C C . PRO B 1 129 ? 74.442 108.324 86.381 1.00 35.01 1130 PRO B C 1
ATOM 3220 O O . PRO B 1 129 ? 73.341 108.703 86.765 1.00 32.67 1130 PRO B O 1
ATOM 3224 N N . ARG B 1 130 ? 74.822 108.367 85.110 1.00 35.15 1131 ARG B N 1
ATOM 3225 C CA . ARG B 1 130 ? 73.906 108.760 84.048 1.00 35.45 1131 ARG B CA 1
ATOM 3226 C C . ARG B 1 130 ? 72.966 107.630 83.646 1.00 32.78 1131 ARG B C 1
ATOM 3227 O O . ARG B 1 130 ? 72.018 107.846 82.887 1.00 32.08 1131 ARG B O 1
ATOM 3235 N N . VAL B 1 131 ? 73.221 106.424 84.149 1.00 33.85 1132 VAL B N 1
ATOM 3236 C CA . VAL B 1 131 ? 72.375 105.272 83.839 1.00 28.80 1132 VAL B CA 1
ATOM 3237 C C . VAL B 1 131 ? 71.392 104.944 84.948 1.00 28.10 1132 VAL B C 1
ATOM 3238 O O . VAL B 1 131 ? 71.752 104.977 86.124 1.00 30.31 1132 VAL B O 1
ATOM 3242 N N . ASP B 1 132 ? 70.170 104.582 84.565 1.00 28.53 1133 ASP B N 1
ATOM 3243 C CA . ASP B 1 132 ? 69.121 104.204 85.508 1.00 30.44 1133 ASP B CA 1
ATOM 3244 C C . ASP B 1 132 ? 68.654 102.827 85.095 1.00 29.12 1133 ASP B C 1
ATOM 3245 O O . ASP B 1 132 ? 67.863 102.709 84.158 1.00 31.49 1133 ASP B O 1
ATOM 3250 N N . VAL B 1 133 ? 69.166 101.793 85.774 1.00 35.36 1134 VAL B N 1
ATOM 3251 C CA . VAL B 1 133 ? 68.808 100.402 85.490 1.00 28.26 1134 VAL B CA 1
ATOM 3252 C C . VAL B 1 133 ? 67.558 99.963 86.242 1.00 28.32 1134 VAL B C 1
ATOM 3253 O O . VAL B 1 133 ? 67.490 100.092 87.462 1.00 33.22 1134 VAL B O 1
ATOM 3257 N N . GLN B 1 134 ? 66.575 99.440 85.515 1.00 31.89 1135 GLN B N 1
ATOM 3258 C CA . GLN B 1 134 ? 65.358 98.971 86.123 1.00 33.13 1135 GLN B CA 1
ATOM 3259 C C . GLN B 1 134 ? 65.049 97.549 85.672 1.00 32.05 1135 GLN B C 1
ATOM 3260 O O . GLN B 1 134 ? 64.970 97.280 84.485 1.00 36.68 1135 GLN B O 1
ATOM 3266 N N . VAL B 1 135 ? 64.879 96.636 86.616 1.00 34.30 1136 VAL B N 1
ATOM 3267 C CA . VAL B 1 135 ? 64.530 95.274 86.265 1.00 35.22 1136 VAL B CA 1
ATOM 3268 C C . VAL B 1 135 ? 63.003 95.251 86.286 1.00 38.95 1136 VAL B C 1
ATOM 3269 O O . VAL B 1 135 ? 62.369 95.146 87.341 1.00 40.27 1136 VAL B O 1
ATOM 3273 N N . ASP B 1 136 ? 62.420 95.433 85.115 1.00 39.85 1137 ASP B N 1
ATOM 3274 C CA . ASP B 1 136 ? 60.988 95.457 84.984 1.00 43.79 1137 ASP B CA 1
ATOM 3275 C C . ASP B 1 136 ? 60.630 95.130 83.544 1.00 41.27 1137 ASP B C 1
ATOM 3276 O O . ASP B 1 136 ? 61.514 95.107 82.684 1.00 42.41 1137 ASP B O 1
ATOM 3281 N N . ASP B 1 137 ? 59.337 94.924 83.283 1.00 44.26 1138 ASP B N 1
ATOM 3282 C CA . ASP B 1 137 ? 58.831 94.566 81.956 1.00 45.90 1138 ASP B CA 1
ATOM 3283 C C . ASP B 1 137 ? 59.489 95.219 80.731 1.00 51.64 1138 ASP B C 1
ATOM 3284 O O . ASP B 1 137 ? 60.213 94.548 79.987 1.00 55.15 1138 ASP B O 1
ATOM 3289 N N . GLY B 1 138 ? 59.261 96.502 80.486 1.00 44.92 1139 GLY B N 1
ATOM 3290 C CA . GLY B 1 138 ? 59.886 97.071 79.295 1.00 42.81 1139 GLY B CA 1
ATOM 3291 C C . GLY B 1 138 ? 58.788 97.442 78.339 1.00 38.26 1139 GLY B C 1
ATOM 3292 O O . GLY B 1 138 ? 58.709 98.577 77.904 1.00 41.77 1139 GLY B O 1
ATOM 3293 N N . PHE B 1 139 ? 57.936 96.483 78.011 1.00 43.09 1140 PHE B N 1
ATOM 3294 C CA . PHE B 1 139 ? 56.777 96.762 77.175 1.00 40.00 1140 PHE B CA 1
ATOM 3295 C C . PHE B 1 139 ? 55.779 97.513 78.066 1.00 37.02 1140 PHE B C 1
ATOM 3296 O O . PHE B 1 139 ? 55.150 98.468 77.613 1.00 37.20 1140 PHE B O 1
ATOM 3304 N N . MET B 1 140 ? 55.656 97.090 79.333 1.00 43.10 1141 MET B N 1
ATOM 3305 C CA . MET B 1 140 ? 54.782 97.763 80.312 1.00 42.30 1141 MET B CA 1
ATOM 3306 C C . MET B 1 140 ? 55.330 99.172 80.519 1.00 38.00 1141 MET B C 1
ATOM 3307 O O . MET B 1 140 ? 54.573 100.127 80.609 1.00 43.47 1141 MET B O 1
ATOM 3312 N N . HIS B 1 141 ? 56.656 99.283 80.567 1.00 39.24 1142 HIS B N 1
ATOM 3313 C CA . HIS B 1 141 ? 57.314 100.563 80.743 1.00 37.22 1142 HIS B CA 1
ATOM 3314 C C . HIS B 1 141 ? 57.030 101.517 79.580 1.00 37.61 1142 HIS B C 1
ATOM 3315 O O . HIS B 1 141 ? 56.835 102.715 79.801 1.00 41.08 1142 HIS B O 1
ATOM 3322 N N . ILE B 1 142 ? 57.055 101.010 78.350 1.00 37.91 1143 ILE B N 1
ATOM 3323 C CA . ILE B 1 142 ? 56.780 101.842 77.185 1.00 35.94 1143 ILE B CA 1
ATOM 3324 C C . ILE B 1 142 ? 55.298 102.207 77.194 1.00 37.33 1143 ILE B C 1
ATOM 3325 O O . ILE B 1 142 ? 54.930 103.348 76.907 1.00 40.60 1143 ILE B O 1
ATOM 3330 N N . ALA B 1 143 ? 54.450 101.253 77.565 1.00 38.33 1144 ALA B N 1
ATOM 3331 C CA . ALA B 1 143 ? 53.010 101.502 77.630 1.00 37.71 1144 ALA B CA 1
ATOM 3332 C C . ALA B 1 143 ? 52.699 102.652 78.599 1.00 39.78 1144 ALA B C 1
ATOM 3333 O O . ALA B 1 143 ? 51.823 103.460 78.340 1.00 44.04 1144 ALA B O 1
ATOM 3335 N N . LYS B 1 144 ? 53.471 102.761 79.672 1.00 39.96 1145 LYS B N 1
ATOM 3336 C CA . LYS B 1 144 ? 53.267 103.789 80.677 1.00 39.17 1145 LYS B CA 1
ATOM 3337 C C . LYS B 1 144 ? 54.103 105.052 80.523 1.00 42.91 1145 LYS B C 1
ATOM 3338 O O . LYS B 1 144 ? 54.237 105.819 81.476 1.00 45.92 1145 LYS B O 1
ATOM 3344 N N . SER B 1 145 ? 54.697 105.259 79.352 1.00 43.16 1146 SER B N 1
ATOM 3345 C CA . SER B 1 145 ? 55.499 106.458 79.106 1.00 43.08 1146 SER B CA 1
ATOM 3346 C C . SER B 1 145 ? 54.755 107.376 78.157 1.00 43.06 1146 SER B C 1
ATOM 3347 O O . SER B 1 145 ? 53.993 106.899 77.316 1.00 40.26 1146 SER B O 1
ATOM 3350 N N . GLU B 1 146 ? 54.920 108.686 78.331 1.00 42.46 1147 GLU B N 1
ATOM 3351 C CA . GLU B 1 146 ? 54.273 109.672 77.468 1.00 43.30 1147 GLU B CA 1
ATOM 3352 C C . GLU B 1 146 ? 55.323 110.728 77.231 1.00 43.11 1147 GLU B C 1
ATOM 3353 O O . GLU B 1 146 ? 55.837 111.332 78.160 1.00 42.49 1147 GLU B O 1
ATOM 3359 N N . ASN B 1 147 ? 55.616 110.944 75.967 1.00 46.48 1148 ASN B N 1
ATOM 3360 C CA . ASN B 1 147 ? 56.665 111.851 75.538 1.00 45.15 1148 ASN B CA 1
ATOM 3361 C C . ASN B 1 147 ? 57.739 112.193 76.571 1.00 43.56 1148 ASN B C 1
ATOM 3362 O O . ASN B 1 147 ? 57.866 113.320 77.060 1.00 38.57 1148 ASN B O 1
ATOM 3367 N N . GLN B 1 148 ? 58.533 111.156 76.844 1.00 37.30 1149 GLN B N 1
ATOM 3368 C CA . GLN B 1 148 ? 59.632 111.205 77.776 1.00 35.64 1149 GLN B CA 1
ATOM 3369 C C . GLN B 1 148 ? 60.988 111.029 77.135 1.00 36.42 1149 GLN B C 1
ATOM 3370 O O . GLN B 1 148 ? 61.992 111.478 77.683 1.00 34.41 1149 GLN B O 1
ATOM 3376 N N . TYR B 1 149 ? 61.028 110.290 76.029 1.00 36.00 1150 TYR B N 1
ATOM 3377 C CA . TYR B 1 149 ? 62.293 109.981 75.364 1.00 31.73 1150 TYR B CA 1
ATOM 3378 C C . TYR B 1 149 ? 62.521 110.530 73.959 1.00 31.64 1150 TYR B C 1
ATOM 3379 O O . TYR B 1 149 ? 61.619 110.577 73.122 1.00 33.65 1150 TYR B O 1
ATOM 3388 N N . ASP B 1 150 ? 63.770 110.893 73.722 1.00 27.41 1151 ASP B N 1
ATOM 3389 C CA . ASP B 1 150 ? 64.240 111.397 72.464 1.00 31.78 1151 ASP B CA 1
ATOM 3390 C C . ASP B 1 150 ? 64.505 110.207 71.544 1.00 32.59 1151 ASP B C 1
ATOM 3391 O O . ASP B 1 150 ? 64.147 110.220 70.360 1.00 33.83 1151 ASP B O 1
ATOM 3396 N N . VAL B 1 151 ? 65.173 109.192 72.091 1.00 34.28 1152 VAL B N 1
ATOM 3397 C CA . VAL B 1 151 ? 65.503 107.972 71.354 1.00 29.00 1152 VAL B CA 1
ATOM 3398 C C . VAL B 1 151 ? 65.172 106.742 72.210 1.00 27.08 1152 VAL B C 1
ATOM 3399 O O . VAL B 1 151 ? 65.428 106.718 73.419 1.00 27.46 1152 VAL B O 1
ATOM 3403 N N . ILE B 1 152 ? 64.530 105.759 71.595 1.00 28.64 1153 ILE B N 1
ATOM 3404 C CA . ILE B 1 152 ? 64.177 104.527 72.271 1.00 27.05 1153 ILE B CA 1
ATOM 3405 C C . ILE B 1 152 ? 64.700 103.371 71.434 1.00 27.21 1153 ILE B C 1
ATOM 3406 O O . ILE B 1 152 ? 64.344 103.242 70.268 1.00 25.95 1153 ILE B O 1
ATOM 3411 N N . MET B 1 153 ? 65.627 102.596 71.981 1.00 32.63 1154 MET B N 1
ATOM 3412 C CA . MET B 1 153 ? 66.114 101.416 71.264 1.00 32.91 1154 MET B CA 1
ATOM 3413 C C . MET B 1 153 ? 65.423 100.173 71.870 1.00 34.46 1154 MET B C 1
ATOM 3414 O O . MET B 1 153 ? 65.450 99.934 73.081 1.00 34.31 1154 MET B O 1
ATOM 3419 N N . VAL B 1 154 ? 64.698 99.455 71.021 1.00 35.62 1155 VAL B N 1
ATOM 3420 C CA . VAL B 1 154 ? 63.930 98.290 71.421 1.00 39.02 1155 VAL B CA 1
ATOM 3421 C C . VAL B 1 154 ? 64.523 96.964 70.958 1.00 42.84 1155 VAL B C 1
ATOM 3422 O O . VAL B 1 154 ? 65.035 96.845 69.848 1.00 42.32 1155 VAL B O 1
ATOM 3426 N N . ASP B 1 155 ? 64.398 95.959 71.819 1.00 48.50 1156 ASP B N 1
ATOM 3427 C CA . ASP B 1 155 ? 64.895 94.615 71.579 1.00 53.90 1156 ASP B CA 1
ATOM 3428 C C . ASP B 1 155 ? 63.969 93.778 70.678 1.00 55.44 1156 ASP B C 1
ATOM 3429 O O . ASP B 1 155 ? 64.329 93.391 69.573 1.00 50.92 1156 ASP B O 1
ATOM 3434 N N . SER B 1 156 ? 62.797 93.437 71.190 1.00 55.42 1157 SER B N 1
ATOM 3435 C CA . SER B 1 156 ? 61.834 92.657 70.430 1.00 54.59 1157 SER B CA 1
ATOM 3436 C C . SER B 1 156 ? 60.776 93.604 69.900 1.00 54.37 1157 SER B C 1
ATOM 3437 O O . SER B 1 156 ? 60.396 94.580 70.556 1.00 57.39 1157 SER B O 1
ATOM 3440 N N . THR B 1 157 ? 60.267 93.289 68.726 1.00 55.63 1158 THR B N 1
ATOM 3441 C CA . THR B 1 157 ? 59.250 94.114 68.118 1.00 53.31 1158 THR B CA 1
ATOM 3442 C C . THR B 1 157 ? 57.830 93.565 68.404 1.00 56.54 1158 THR B C 1
ATOM 3443 O O . THR B 1 157 ? 56.838 94.172 67.994 1.00 53.83 1158 THR B O 1
ATOM 3447 N N . GLU B 1 158 ? 57.743 92.449 69.142 1.00 56.89 1159 GLU B N 1
ATOM 3448 C CA . GLU B 1 158 ? 56.459 91.828 69.497 1.00 60.19 1159 GLU B CA 1
ATOM 3449 C C . GLU B 1 158 ? 56.267 91.745 70.997 1.00 59.33 1159 GLU B C 1
ATOM 3450 O O . GLU B 1 158 ? 56.875 90.893 71.663 1.00 60.84 1159 GLU B O 1
ATOM 3456 N N . PRO B 1 159 ? 55.415 92.623 71.553 1.00 60.05 1160 PRO B N 1
ATOM 3457 C CA . PRO B 1 159 ? 55.144 92.641 72.994 1.00 60.47 1160 PRO B CA 1
ATOM 3458 C C . PRO B 1 159 ? 54.488 91.361 73.566 1.00 63.43 1160 PRO B C 1
ATOM 3459 O O . PRO B 1 159 ? 53.613 90.751 72.933 1.00 66.25 1160 PRO B O 1
ATOM 3463 N N . VAL B 1 160 ? 54.965 90.939 74.738 1.00 65.82 1161 VAL B N 1
ATOM 3464 C CA . VAL B 1 160 ? 54.442 89.769 75.433 1.00 64.36 1161 VAL B CA 1
ATOM 3465 C C . VAL B 1 160 ? 54.105 90.244 76.845 1.00 67.74 1161 VAL B C 1
ATOM 3466 O O . VAL B 1 160 ? 54.807 91.101 77.412 1.00 68.95 1161 VAL B O 1
ATOM 3470 N N . GLY B 1 161 ? 53.037 89.684 77.412 1.00 75.26 1162 GLY B N 1
ATOM 3471 C CA . GLY B 1 161 ? 52.600 90.086 78.736 1.00 71.59 1162 GLY B CA 1
ATOM 3472 C C . GLY B 1 161 ? 51.518 91.120 78.495 1.00 72.76 1162 GLY B C 1
ATOM 3473 O O . GLY B 1 161 ? 50.800 91.024 77.495 1.00 74.88 1162 GLY B O 1
ATOM 3474 N N . PRO B 1 162 ? 51.366 92.116 79.371 1.00 70.02 1163 PRO B N 1
ATOM 3475 C CA . PRO B 1 162 ? 50.328 93.132 79.161 1.00 73.04 1163 PRO B CA 1
ATOM 3476 C C . PRO B 1 162 ? 50.398 93.939 77.833 1.00 71.44 1163 PRO B C 1
ATOM 3477 O O . PRO B 1 162 ? 51.102 94.973 77.724 1.00 68.44 1163 PRO B O 1
ATOM 3481 N N . ALA B 1 163 ? 49.654 93.440 76.834 1.00 67.82 1164 ALA B N 1
ATOM 3482 C CA . ALA B 1 163 ? 49.545 94.057 75.509 1.00 64.81 1164 ALA B CA 1
ATOM 3483 C C . ALA B 1 163 ? 48.463 95.149 75.616 1.00 69.80 1164 ALA B C 1
ATOM 3484 O O . ALA B 1 163 ? 47.371 95.050 75.042 1.00 64.91 1164 ALA B O 1
ATOM 3486 N N . VAL B 1 164 ? 48.782 96.159 76.426 1.00 67.35 1165 VAL B N 1
ATOM 3487 C CA . VAL B 1 164 ? 47.929 97.330 76.675 1.00 65.82 1165 VAL B CA 1
ATOM 3488 C C . VAL B 1 164 ? 48.095 98.262 75.470 1.00 64.49 1165 VAL B C 1
ATOM 3489 O O . VAL B 1 164 ? 47.411 99.275 75.343 1.00 61.52 1165 VAL B O 1
ATOM 3493 N N . ASN B 1 165 ? 49.069 97.936 74.627 1.00 63.62 1166 ASN B N 1
ATOM 3494 C CA . ASN B 1 165 ? 49.356 98.693 73.417 1.00 59.06 1166 ASN B CA 1
ATOM 3495 C C . ASN B 1 165 ? 48.224 98.314 72.458 1.00 61.46 1166 ASN B C 1
ATOM 3496 O O . ASN B 1 165 ? 48.402 97.490 71.567 1.00 61.13 1166 ASN B O 1
ATOM 3501 N N . LEU B 1 166 ? 47.038 98.862 72.701 1.00 70.90 1167 LEU B N 1
ATOM 3502 C CA . LEU B 1 166 ? 45.866 98.569 71.874 1.00 75.17 1167 LEU B CA 1
ATOM 3503 C C . LEU B 1 166 ? 45.658 99.622 70.804 1.00 78.07 1167 LEU B C 1
ATOM 3504 O O . LEU B 1 166 ? 44.614 99.676 70.159 1.00 77.70 1167 LEU B O 1
ATOM 3509 N N . PHE B 1 167 ? 46.660 100.481 70.639 1.00 86.86 1168 PHE B N 1
ATOM 3510 C CA . PHE B 1 167 ? 46.621 101.521 69.617 1.00 90.49 1168 PHE B CA 1
ATOM 3511 C C . PHE B 1 167 ? 46.547 100.690 68.340 1.00 92.77 1168 PHE B C 1
ATOM 3512 O O . PHE B 1 167 ? 46.861 99.499 68.390 1.00 93.00 1168 PHE B O 1
ATOM 3520 N N . THR B 1 168 ? 46.123 101.259 67.210 1.00 97.45 1169 THR B N 1
ATOM 3521 C CA . THR B 1 168 ? 46.094 100.455 65.976 1.00 102.75 1169 THR B CA 1
ATOM 3522 C C . THR B 1 168 ? 47.545 99.966 65.809 1.00 101.19 1169 THR B C 1
ATOM 3523 O O . THR B 1 168 ? 48.493 100.757 65.983 1.00 103.78 1169 THR B O 1
ATOM 3527 N N . LYS B 1 169 ? 47.701 98.656 65.569 1.00 100.76 1170 LYS B N 1
ATOM 3528 C CA . LYS B 1 169 ? 49.016 98.002 65.475 1.00 95.66 1170 LYS B CA 1
ATOM 3529 C C . LYS B 1 169 ? 49.814 98.505 66.707 1.00 90.90 1170 LYS B C 1
ATOM 3530 O O . LYS B 1 169 ? 50.981 98.926 66.633 1.00 93.32 1170 LYS B O 1
ATOM 3536 N N . GLY B 1 170 ? 49.094 98.490 67.825 1.00 83.58 1171 GLY B N 1
ATOM 3537 C CA . GLY B 1 170 ? 49.583 98.918 69.116 1.00 72.08 1171 GLY B CA 1
ATOM 3538 C C . GLY B 1 170 ? 51.017 99.311 69.363 1.00 62.52 1171 GLY B C 1
ATOM 3539 O O . GLY B 1 170 ? 51.278 100.488 69.602 1.00 61.27 1171 GLY B O 1
ATOM 3540 N N . PHE B 1 171 ? 51.946 98.365 69.254 1.00 53.28 1172 PHE B N 1
ATOM 3541 C CA . PHE B 1 171 ? 53.327 98.670 69.586 1.00 47.36 1172 PHE B CA 1
ATOM 3542 C C . PHE B 1 171 ? 53.955 99.948 69.080 1.00 44.18 1172 PHE B C 1
ATOM 3543 O O . PHE B 1 171 ? 54.413 100.764 69.884 1.00 42.57 1172 PHE B O 1
ATOM 3551 N N . TYR B 1 172 ? 53.943 100.156 67.773 1.00 40.39 1173 TYR B N 1
ATOM 3552 C CA . TYR B 1 172 ? 54.559 101.351 67.207 1.00 38.59 1173 TYR B CA 1
ATOM 3553 C C . TYR B 1 172 ? 53.904 102.664 67.659 1.00 37.81 1173 TYR B C 1
ATOM 3554 O O . TYR B 1 172 ? 54.596 103.655 67.943 1.00 39.80 1173 TYR B O 1
ATOM 3563 N N . ALA B 1 173 ? 52.581 102.661 67.764 1.00 36.33 1174 ALA B N 1
ATOM 3564 C CA . ALA B 1 173 ? 51.874 103.824 68.247 1.00 34.78 1174 ALA B CA 1
ATOM 3565 C C . ALA B 1 173 ? 52.187 103.997 69.759 1.00 35.59 1174 ALA B C 1
ATOM 3566 O O . ALA B 1 173 ? 52.245 105.129 70.274 1.00 34.78 1174 ALA B O 1
ATOM 3568 N N . GLY B 1 174 ? 52.424 102.874 70.445 1.00 28.88 1175 GLY B N 1
ATOM 3569 C CA . GLY B 1 174 ? 52.782 102.911 71.856 1.00 31.56 1175 GLY B CA 1
ATOM 3570 C C . GLY B 1 174 ? 54.134 103.590 72.017 1.00 30.16 1175 GLY B C 1
ATOM 3571 O O . GLY B 1 174 ? 54.340 104.399 72.919 1.00 32.29 1175 GLY B O 1
ATOM 3572 N N . ILE B 1 175 ? 55.047 103.297 71.093 1.00 28.81 1176 ILE B N 1
ATOM 3573 C CA . ILE B 1 175 ? 56.383 103.872 71.082 1.00 31.37 1176 ILE B CA 1
ATOM 3574 C C . ILE B 1 175 ? 56.311 105.353 70.714 1.00 29.43 1176 ILE B C 1
ATOM 3575 O O . ILE B 1 175 ? 57.023 106.179 71.306 1.00 31.01 1176 ILE B O 1
ATOM 3580 N N . ALA B 1 176 ? 55.472 105.692 69.733 1.00 30.60 1177 ALA B N 1
ATOM 3581 C CA . ALA B 1 176 ? 55.334 107.084 69.330 1.00 28.98 1177 ALA B CA 1
ATOM 3582 C C . ALA B 1 176 ? 54.876 107.878 70.532 1.00 31.05 1177 ALA B C 1
ATOM 3583 O O . ALA B 1 176 ? 55.423 108.944 70.804 1.00 30.25 1177 ALA B O 1
ATOM 3585 N N . LYS B 1 177 ? 53.929 107.316 71.287 1.00 29.27 1178 LYS B N 1
ATOM 3586 C CA . LYS B 1 177 ? 53.417 107.968 72.498 1.00 33.81 1178 LYS B CA 1
ATOM 3587 C C . LYS B 1 177 ? 54.512 108.209 73.532 1.00 30.55 1178 LYS B C 1
ATOM 3588 O O . LYS B 1 177 ? 54.537 109.263 74.159 1.00 35.48 1178 LYS B O 1
ATOM 3594 N N . ALA B 1 178 ? 55.413 107.246 73.720 1.00 28.80 1179 ALA B N 1
ATOM 3595 C CA . ALA B 1 178 ? 56.501 107.391 74.692 1.00 28.82 1179 ALA B CA 1
ATOM 3596 C C . ALA B 1 178 ? 57.592 108.349 74.228 1.00 30.78 1179 ALA B C 1
ATOM 3597 O O . ALA B 1 178 ? 58.319 108.928 75.051 1.00 28.02 1179 ALA B O 1
ATOM 3599 N N . LEU B 1 179 ? 57.716 108.499 72.914 1.00 29.69 1180 LEU B N 1
ATOM 3600 C CA . LEU B 1 179 ? 58.720 109.376 72.328 1.00 31.87 1180 LEU B CA 1
ATOM 3601 C C . LEU B 1 179 ? 58.261 110.825 72.356 1.00 34.58 1180 LEU B C 1
ATOM 3602 O O . LEU B 1 179 ? 57.053 111.098 72.355 1.00 36.78 1180 LEU B O 1
ATOM 3607 N N . LYS B 1 180 ? 59.221 111.750 72.377 1.00 36.24 1181 LYS B N 1
ATOM 3608 C CA . LYS B 1 180 ? 58.901 113.172 72.326 1.00 39.71 1181 LYS B CA 1
ATOM 3609 C C . LYS B 1 180 ? 58.465 113.475 70.881 1.00 44.31 1181 LYS B C 1
ATOM 3610 O O . LYS B 1 180 ? 58.609 112.622 69.994 1.00 43.69 1181 LYS B O 1
ATOM 3616 N N . GLU B 1 181 ? 57.939 114.674 70.643 1.00 45.23 1182 GLU B N 1
ATOM 3617 C CA . GLU B 1 181 ? 57.449 115.056 69.309 1.00 47.70 1182 GLU B CA 1
ATOM 3618 C C . GLU B 1 181 ? 58.406 114.847 68.108 1.00 46.69 1182 GLU B C 1
ATOM 3619 O O . GLU B 1 181 ? 57.970 114.689 66.960 1.00 41.18 1182 GLU B O 1
ATOM 3625 N N . ASP B 1 182 ? 59.703 114.836 68.371 1.00 39.08 1183 ASP B N 1
ATOM 3626 C CA . ASP B 1 182 ? 60.674 114.633 67.311 1.00 40.84 1183 ASP B CA 1
ATOM 3627 C C . ASP B 1 182 ? 61.536 113.417 67.646 1.00 40.88 1183 ASP B C 1
ATOM 3628 O O . ASP B 1 182 ? 62.702 113.330 67.254 1.00 39.77 1183 ASP B O 1
ATOM 3633 N N . GLY B 1 183 ? 60.934 112.473 68.362 1.00 35.33 1184 GLY B N 1
ATOM 3634 C CA . GLY B 1 183 ? 61.626 111.268 68.755 1.00 30.62 1184 GLY B CA 1
ATOM 3635 C C . GLY B 1 183 ? 61.986 110.322 67.628 1.00 33.36 1184 GLY B C 1
ATOM 3636 O O . GLY B 1 183 ? 61.488 110.423 66.506 1.00 32.85 1184 GLY B O 1
ATOM 3637 N N . ILE B 1 184 ? 62.824 109.355 67.974 1.00 28.31 1185 ILE B N 1
ATOM 3638 C CA . ILE B 1 184 ? 63.318 108.349 67.059 1.00 33.02 1185 ILE B CA 1
ATOM 3639 C C . ILE B 1 184 ? 63.347 107.030 67.805 1.00 29.61 1185 ILE B C 1
ATOM 3640 O O . ILE B 1 184 ? 63.615 107.008 69.004 1.00 32.98 1185 ILE B O 1
ATOM 3645 N N . PHE B 1 185 ? 63.051 105.934 67.120 1.00 30.27 1186 PHE B N 1
ATOM 3646 C CA . PHE B 1 185 ? 63.144 104.628 67.748 1.00 28.26 1186 PHE B CA 1
ATOM 3647 C C . PHE B 1 185 ? 63.805 103.671 66.748 1.00 31.27 1186 PHE B C 1
ATOM 3648 O O . PHE B 1 185 ? 63.711 103.860 65.524 1.00 28.75 1186 PHE B O 1
ATOM 3656 N N . VAL B 1 186 ? 64.490 102.658 67.271 1.00 31.37 1187 VAL B N 1
ATOM 3657 C CA . VAL B 1 186 ? 65.165 101.654 66.448 1.00 30.67 1187 VAL B CA 1
ATOM 3658 C C . VAL B 1 186 ? 64.811 100.276 67.006 1.00 29.65 1187 VAL B C 1
ATOM 3659 O O . VAL B 1 186 ? 64.660 100.119 68.207 1.00 30.25 1187 VAL B O 1
ATOM 3663 N N . ALA B 1 187 ? 64.650 99.291 66.136 1.00 29.79 1188 ALA B N 1
ATOM 3664 C CA . ALA B 1 187 ? 64.361 97.933 66.565 1.00 30.05 1188 ALA B CA 1
ATOM 3665 C C . ALA B 1 187 ? 65.061 96.997 65.565 1.00 33.30 1188 ALA B C 1
ATOM 3666 O O . ALA B 1 187 ? 64.970 97.195 64.333 1.00 34.09 1188 ALA B O 1
ATOM 3668 N N . GLN B 1 188 ? 65.802 96.019 66.087 1.00 33.28 1189 GLN B N 1
ATOM 3669 C CA . GLN B 1 188 ? 66.478 95.074 65.219 1.00 34.53 1189 GLN B CA 1
ATOM 3670 C C . GLN B 1 188 ? 65.340 94.338 64.548 1.00 33.73 1189 GLN B C 1
ATOM 3671 O O . GLN B 1 188 ? 64.281 94.094 65.158 1.00 29.51 1189 GLN B O 1
ATOM 3677 N N . THR B 1 189 ? 65.560 93.946 63.306 1.00 30.04 1190 THR B N 1
ATOM 3678 C CA . THR B 1 189 ? 64.494 93.287 62.620 1.00 33.03 1190 THR B CA 1
ATOM 3679 C C . THR B 1 189 ? 64.988 92.106 61.765 1.00 33.41 1190 THR B C 1
ATOM 3680 O O . THR B 1 189 ? 64.645 91.911 60.599 1.00 29.96 1190 THR B O 1
ATOM 3684 N N . ASP B 1 190 ? 65.814 91.303 62.422 1.00 32.91 1191 ASP B N 1
ATOM 3685 C CA . ASP B 1 190 ? 66.356 90.081 61.854 1.00 31.65 1191 ASP B CA 1
ATOM 3686 C C . ASP B 1 190 ? 67.131 90.154 60.555 1.00 28.74 1191 ASP B C 1
ATOM 3687 O O . ASP B 1 190 ? 67.665 91.190 60.206 1.00 28.09 1191 ASP B O 1
ATOM 3692 N N . ASN B 1 191 ? 67.232 89.017 59.876 1.00 26.23 1192 ASN B N 1
ATOM 3693 C CA . ASN B 1 191 ? 67.965 88.935 58.639 1.00 23.56 1192 ASN B CA 1
ATOM 3694 C C . ASN B 1 191 ? 67.013 88.738 57.479 1.00 25.97 1192 ASN B C 1
ATOM 3695 O O . ASN B 1 191 ? 65.905 88.243 57.659 1.00 29.69 1192 ASN B O 1
ATOM 3700 N N . PRO B 1 192 ? 67.443 89.111 56.264 1.00 25.41 1193 PRO B N 1
ATOM 3701 C CA . PRO B 1 192 ? 66.644 88.982 55.052 1.00 25.08 1193 PRO B CA 1
ATOM 3702 C C . PRO B 1 192 ? 66.703 87.626 54.361 1.00 26.20 1193 PRO B C 1
ATOM 3703 O O . PRO B 1 192 ? 66.007 87.435 53.374 1.00 33.70 1193 PRO B O 1
ATOM 3707 N N . TRP B 1 193 ? 67.521 86.697 54.843 1.00 25.51 1194 TRP B N 1
ATOM 3708 C CA . TRP B 1 193 ? 67.630 85.396 54.200 1.00 26.33 1194 TRP B CA 1
ATOM 3709 C C . TRP B 1 193 ? 66.663 84.316 54.703 1.00 29.23 1194 TRP B C 1
ATOM 3710 O O . TRP B 1 193 ? 66.175 83.489 53.920 1.00 31.01 1194 TRP B O 1
ATOM 3721 N N . PHE B 1 194 ? 66.428 84.279 56.009 1.00 34.05 1195 PHE B N 1
ATOM 3722 C CA . PHE B 1 194 ? 65.578 83.233 56.572 1.00 37.70 1195 PHE B CA 1
ATOM 3723 C C . PHE B 1 194 ? 64.242 83.717 57.139 1.00 38.81 1195 PHE B C 1
ATOM 3724 O O . PHE B 1 194 ? 63.267 82.961 57.235 1.00 42.52 1195 PHE B O 1
ATOM 3732 N N . THR B 1 195 ? 64.181 84.978 57.537 1.00 42.70 1196 THR B N 1
ATOM 3733 C CA . THR B 1 195 ? 62.918 85.507 58.046 1.00 40.86 1196 THR B CA 1
ATOM 3734 C C . THR B 1 195 ? 62.633 86.839 57.333 1.00 41.11 1196 THR B C 1
ATOM 3735 O O . THR B 1 195 ? 62.441 87.872 57.981 1.00 47.66 1196 THR B O 1
ATOM 3739 N N . PRO B 1 196 ? 62.606 86.828 55.982 1.00 33.86 1197 PRO B N 1
ATOM 3740 C CA . PRO B 1 196 ? 62.350 88.068 55.268 1.00 34.85 1197 PRO B CA 1
ATOM 3741 C C . PRO B 1 196 ? 60.954 88.645 55.505 1.00 38.97 1197 PRO B C 1
ATOM 3742 O O . PRO B 1 196 ? 60.781 89.854 55.455 1.00 42.30 1197 PRO B O 1
ATOM 3746 N N . GLU B 1 197 ? 59.979 87.799 55.834 1.00 40.22 1198 GLU B N 1
ATOM 3747 C CA . GLU B 1 197 ? 58.615 88.270 56.090 1.00 40.30 1198 GLU B CA 1
ATOM 3748 C C . GLU B 1 197 ? 58.587 89.360 57.162 1.00 38.50 1198 GLU B C 1
ATOM 3749 O O . GLU B 1 197 ? 57.862 90.339 57.037 1.00 37.20 1198 GLU B O 1
ATOM 3755 N N . LEU B 1 198 ? 59.364 89.163 58.224 1.00 34.58 1199 LEU B N 1
ATOM 3756 C CA . LEU B 1 198 ? 59.432 90.086 59.359 1.00 33.15 1199 LEU B CA 1
ATOM 3757 C C . LEU B 1 198 ? 59.848 91.489 58.943 1.00 34.04 1199 LEU B C 1
ATOM 3758 O O . LEU B 1 198 ? 59.307 92.465 59.442 1.00 32.94 1199 LEU B O 1
ATOM 3763 N N . ILE B 1 199 ? 60.798 91.588 58.022 1.00 32.70 1200 ILE B N 1
ATOM 3764 C CA . ILE B 1 199 ? 61.252 92.877 57.535 1.00 32.53 1200 ILE B CA 1
ATOM 3765 C C . ILE B 1 199 ? 60.118 93.603 56.776 1.00 34.79 1200 ILE B C 1
ATOM 3766 O O . ILE B 1 199 ? 59.887 94.811 56.960 1.00 38.38 1200 ILE B O 1
ATOM 3771 N N . THR B 1 200 ? 59.394 92.862 55.945 1.00 32.21 1201 THR B N 1
ATOM 3772 C CA . THR B 1 200 ? 58.285 93.424 55.186 1.00 33.28 1201 THR B CA 1
ATOM 3773 C C . THR B 1 200 ? 57.192 93.961 56.122 1.00 33.73 1201 THR B C 1
ATOM 3774 O O . THR B 1 200 ? 56.783 95.127 56.016 1.00 34.42 1201 THR B O 1
ATOM 3778 N N . ASN B 1 201 ? 56.742 93.102 57.033 1.00 29.63 1202 ASN B N 1
ATOM 3779 C CA . ASN B 1 201 ? 55.695 93.433 57.992 1.00 31.56 1202 ASN B CA 1
ATOM 3780 C C . ASN B 1 201 ? 56.008 94.602 58.911 1.00 34.99 1202 ASN B C 1
ATOM 3781 O O . ASN B 1 201 ? 55.180 95.494 59.075 1.00 34.83 1202 ASN B O 1
ATOM 3786 N N . VAL B 1 202 ? 57.169 94.569 59.562 1.00 34.62 1203 VAL B N 1
ATOM 3787 C CA . VAL B 1 202 ? 57.566 95.641 60.481 1.00 33.78 1203 VAL B CA 1
ATOM 3788 C C . VAL B 1 202 ? 57.742 96.966 59.728 1.00 34.44 1203 VAL B C 1
ATOM 3789 O O . VAL B 1 202 ? 57.281 98.018 60.173 1.00 35.53 1203 VAL B O 1
ATOM 3793 N N . GLN B 1 203 ? 58.405 96.893 58.582 1.00 35.30 1204 GLN B N 1
ATOM 3794 C CA . GLN B 1 203 ? 58.637 98.058 57.762 1.00 37.45 1204 GLN B CA 1
ATOM 3795 C C . GLN B 1 203 ? 57.296 98.745 57.404 1.00 39.01 1204 GLN B C 1
ATOM 3796 O O . GLN B 1 203 ? 57.169 99.968 57.508 1.00 41.44 1204 GLN B O 1
ATOM 3802 N N . ARG B 1 204 ? 56.303 97.945 57.015 1.00 37.70 1205 ARG B N 1
ATOM 3803 C CA . ARG B 1 204 ? 54.959 98.429 56.670 1.00 39.53 1205 ARG B CA 1
ATOM 3804 C C . ARG B 1 204 ? 54.193 98.975 57.899 1.00 35.88 1205 ARG B C 1
ATOM 3805 O O . ARG B 1 204 ? 53.601 100.055 57.861 1.00 36.04 1205 ARG B O 1
ATOM 3813 N N . ASP B 1 205 ? 54.215 98.224 58.991 1.00 38.59 1206 ASP B N 1
ATOM 3814 C CA . ASP B 1 205 ? 53.546 98.632 60.220 1.00 41.36 1206 ASP B CA 1
ATOM 3815 C C . ASP B 1 205 ? 54.141 99.887 60.857 1.00 37.76 1206 ASP B C 1
ATOM 3816 O O . ASP B 1 205 ? 53.414 100.697 61.442 1.00 39.33 1206 ASP B O 1
ATOM 3821 N N . VAL B 1 206 ? 55.459 100.037 60.778 1.00 35.17 1207 VAL B N 1
ATOM 3822 C CA . VAL B 1 206 ? 56.115 101.195 61.359 1.00 36.00 1207 VAL B CA 1
ATOM 3823 C C . VAL B 1 206 ? 55.805 102.427 60.512 1.00 35.26 1207 VAL B C 1
ATOM 3824 O O . VAL B 1 206 ? 55.572 103.510 61.031 1.00 32.48 1207 VAL B O 1
ATOM 3828 N N . LYS B 1 207 ? 55.751 102.234 59.203 1.00 39.28 1208 LYS B N 1
ATOM 3829 C CA . LYS B 1 207 ? 55.473 103.321 58.267 1.00 39.06 1208 LYS B CA 1
ATOM 3830 C C . LYS B 1 207 ? 54.069 103.877 58.486 1.00 39.50 1208 LYS B C 1
ATOM 3831 O O . LYS B 1 207 ? 53.825 105.053 58.259 1.00 39.27 1208 LYS B O 1
ATOM 3837 N N . GLU B 1 208 ? 53.164 103.027 58.974 1.00 39.21 1209 GLU B N 1
ATOM 3838 C CA . GLU B 1 208 ? 51.787 103.425 59.265 1.00 43.03 1209 GLU B CA 1
ATOM 3839 C C . GLU B 1 208 ? 51.740 104.524 60.326 1.00 42.93 1209 GLU B C 1
ATOM 3840 O O . GLU B 1 208 ? 50.744 105.240 60.445 1.00 42.99 1209 GLU B O 1
ATOM 3846 N N . ILE B 1 209 ? 52.783 104.632 61.138 1.00 39.07 1210 ILE B N 1
ATOM 3847 C CA . ILE B 1 209 ? 52.754 105.638 62.164 1.00 34.63 1210 ILE B CA 1
ATOM 3848 C C . ILE B 1 209 ? 53.890 106.664 62.173 1.00 38.18 1210 ILE B C 1
ATOM 3849 O O . ILE B 1 209 ? 53.735 107.731 62.755 1.00 39.43 1210 ILE B O 1
ATOM 3854 N N . PHE B 1 210 ? 55.027 106.359 61.552 1.00 39.40 1211 PHE B N 1
ATOM 3855 C CA . PHE B 1 210 ? 56.145 107.310 61.502 1.00 35.03 1211 PHE B CA 1
ATOM 3856 C C . PHE B 1 210 ? 56.318 107.803 60.065 1.00 39.97 1211 PHE B C 1
ATOM 3857 O O . PHE B 1 210 ? 56.279 107.012 59.123 1.00 39.23 1211 PHE B O 1
ATOM 3865 N N . PRO B 1 211 ? 56.464 109.123 59.868 1.00 37.71 1212 PRO B N 1
ATOM 3866 C CA . PRO B 1 211 ? 56.645 109.653 58.509 1.00 36.40 1212 PRO B CA 1
ATOM 3867 C C . PRO B 1 211 ? 57.931 109.123 57.865 1.00 39.46 1212 PRO B C 1
ATOM 3868 O O . PRO B 1 211 ? 58.006 108.946 56.640 1.00 39.32 1212 PRO B O 1
ATOM 3872 N N . ILE B 1 212 ? 58.938 108.855 58.698 1.00 38.23 1213 ILE B N 1
ATOM 3873 C CA . ILE B 1 212 ? 60.221 108.342 58.230 1.00 33.07 1213 ILE B CA 1
ATOM 3874 C C . ILE B 1 212 ? 60.482 106.919 58.739 1.00 35.54 1213 ILE B C 1
ATOM 3875 O O . ILE B 1 212 ? 60.613 106.686 59.942 1.00 34.35 1213 ILE B O 1
ATOM 3880 N N . THR B 1 213 ? 60.522 105.968 57.813 1.00 34.99 1214 THR B N 1
ATOM 3881 C CA . THR B 1 213 ? 60.783 104.577 58.150 1.00 30.89 1214 THR B CA 1
ATOM 3882 C C . THR B 1 213 ? 61.816 104.026 57.181 1.00 29.78 1214 THR B C 1
ATOM 3883 O O . THR B 1 213 ? 61.528 103.811 56.007 1.00 32.91 1214 THR B O 1
ATOM 3887 N N . LYS B 1 214 ? 63.037 103.848 57.672 1.00 30.77 1215 LYS B N 1
ATOM 3888 C CA . LYS B 1 214 ? 64.132 103.316 56.859 1.00 31.64 1215 LYS B CA 1
ATOM 3889 C C . LYS B 1 214 ? 64.600 101.971 57.451 1.00 29.73 1215 LYS B C 1
ATOM 3890 O O . LYS B 1 214 ? 64.173 101.579 58.545 1.00 28.35 1215 LYS B O 1
ATOM 3896 N N . LEU B 1 215 ? 65.453 101.267 56.705 1.00 33.53 1216 LEU B N 1
ATOM 3897 C CA . LEU B 1 215 ? 66.009 99.985 57.145 1.00 27.98 1216 LEU B CA 1
ATOM 3898 C C . LEU B 1 215 ? 67.507 100.032 56.902 1.00 24.62 1216 LEU B C 1
ATOM 3899 O O . LEU B 1 215 ? 67.934 100.384 55.811 1.00 31.17 1216 LEU B O 1
ATOM 3904 N N . TYR B 1 216 ? 68.307 99.752 57.921 1.00 28.82 1217 TYR B N 1
ATOM 3905 C CA . TYR B 1 216 ? 69.740 99.733 57.718 1.00 22.62 1217 TYR B CA 1
ATOM 3906 C C . TYR B 1 216 ? 70.315 98.367 58.042 1.00 26.95 1217 TYR B C 1
ATOM 3907 O O . TYR B 1 216 ? 69.680 97.541 58.709 1.00 23.93 1217 TYR B O 1
ATOM 3916 N N . THR B 1 217 ? 71.557 98.183 57.619 1.00 29.96 1218 THR B N 1
ATOM 3917 C CA . THR B 1 217 ? 72.267 96.917 57.688 1.00 28.07 1218 THR B CA 1
ATOM 3918 C C . THR B 1 217 ? 73.584 96.923 58.469 1.00 30.56 1218 THR B C 1
ATOM 3919 O O . THR B 1 217 ? 74.170 97.977 58.702 1.00 26.82 1218 THR B O 1
ATOM 3923 N N . ALA B 1 218 ? 74.025 95.732 58.877 1.00 27.47 1219 ALA B N 1
ATOM 3924 C CA . ALA B 1 218 ? 75.293 95.544 59.578 1.00 25.33 1219 ALA B CA 1
ATOM 3925 C C . ALA B 1 218 ? 75.677 94.043 59.558 1.00 24.27 1219 ALA B C 1
ATOM 3926 O O . ALA B 1 218 ? 74.806 93.167 59.507 1.00 21.24 1219 ALA B O 1
ATOM 3928 N N . ASN B 1 219 ? 76.977 93.773 59.575 1.00 25.51 1220 ASN B N 1
ATOM 3929 C CA . ASN B 1 219 ? 77.527 92.418 59.587 1.00 27.51 1220 ASN B CA 1
ATOM 3930 C C . ASN B 1 219 ? 77.796 91.906 61.002 1.00 25.23 1220 ASN B C 1
ATOM 3931 O O . ASN B 1 219 ? 78.709 92.388 61.671 1.00 32.79 1220 ASN B O 1
ATOM 3936 N N . ILE B 1 220 ? 77.015 90.935 61.461 1.00 24.57 1221 ILE B N 1
ATOM 3937 C CA . ILE B 1 220 ? 77.248 90.353 62.783 1.00 20.78 1221 ILE B CA 1
ATOM 3938 C C . ILE B 1 220 ? 77.471 88.872 62.466 1.00 27.10 1221 ILE B C 1
ATOM 3939 O O . ILE B 1 220 ? 76.514 88.129 62.219 1.00 33.83 1221 ILE B O 1
ATOM 3944 N N . PRO B 1 221 ? 78.741 88.420 62.460 1.00 24.17 1222 PRO B N 1
ATOM 3945 C CA . PRO B 1 221 ? 79.134 87.033 62.159 1.00 24.25 1222 PRO B CA 1
ATOM 3946 C C . PRO B 1 221 ? 78.519 85.893 63.000 1.00 26.48 1222 PRO B C 1
ATOM 3947 O O . PRO B 1 221 ? 78.457 84.745 62.554 1.00 32.66 1222 PRO B O 1
ATOM 3951 N N . THR B 1 222 ? 78.033 86.232 64.183 1.00 26.45 1223 THR B N 1
ATOM 3952 C CA . THR B 1 222 ? 77.446 85.282 65.098 1.00 25.98 1223 THR B CA 1
ATOM 3953 C C . THR B 1 222 ? 75.929 85.240 65.006 1.00 27.24 1223 THR B C 1
ATOM 3954 O O . THR B 1 222 ? 75.277 84.507 65.753 1.00 30.66 1223 THR B O 1
ATOM 3958 N N . TYR B 1 223 ? 75.348 86.050 64.128 1.00 27.37 1224 TYR B N 1
ATOM 3959 C CA . TYR B 1 223 ? 73.898 86.072 63.973 1.00 25.43 1224 TYR B CA 1
ATOM 3960 C C . TYR B 1 223 ? 73.545 85.430 62.645 1.00 22.64 1224 TYR B C 1
ATOM 3961 O O . TYR B 1 223 ? 74.333 85.473 61.689 1.00 24.55 1224 TYR B O 1
ATOM 3970 N N . PRO B 1 224 ? 72.322 84.879 62.543 1.00 24.42 1225 PRO B N 1
ATOM 3971 C CA . PRO B 1 224 ? 71.871 84.226 61.307 1.00 19.83 1225 PRO B CA 1
ATOM 3972 C C . PRO B 1 224 ? 72.164 84.979 59.990 1.00 26.75 1225 PRO B C 1
ATOM 3973 O O . PRO B 1 224 ? 71.770 86.130 59.810 1.00 28.25 1225 PRO B O 1
ATOM 3977 N N . SER B 1 225 ? 72.881 84.306 59.097 1.00 24.18 1226 SER B N 1
ATOM 3978 C CA . SER B 1 225 ? 73.260 84.798 57.780 1.00 23.73 1226 SER B CA 1
ATOM 3979 C C . SER B 1 225 ? 74.395 85.813 57.712 1.00 24.78 1226 SER B C 1
ATOM 3980 O O . SER B 1 225 ? 74.894 86.109 56.618 1.00 28.50 1226 SER B O 1
ATOM 3983 N N . GLY B 1 226 ? 74.798 86.357 58.853 1.00 24.74 1227 GLY B N 1
ATOM 3984 C CA . GLY B 1 226 ? 75.885 87.315 58.846 1.00 21.68 1227 GLY B CA 1
ATOM 3985 C C . GLY B 1 226 ? 75.458 88.720 58.484 1.00 26.82 1227 GLY B C 1
ATOM 3986 O O . GLY B 1 226 ? 76.265 89.655 58.491 1.00 27.46 1227 GLY B O 1
ATOM 3987 N N . LEU B 1 227 ? 74.184 88.889 58.169 1.00 25.73 1228 LEU B N 1
ATOM 3988 C CA . LEU B 1 227 ? 73.661 90.210 57.817 1.00 31.37 1228 LEU B CA 1
ATOM 3989 C C . LEU B 1 227 ? 72.448 90.460 58.689 1.00 25.55 1228 LEU B C 1
ATOM 3990 O O . LEU B 1 227 ? 71.484 89.698 58.635 1.00 23.47 1228 LEU B O 1
ATOM 3995 N N . TRP B 1 228 ? 72.522 91.491 59.522 1.00 23.92 1229 TRP B N 1
ATOM 3996 C CA . TRP B 1 228 ? 71.425 91.825 60.408 1.00 22.79 1229 TRP B CA 1
ATOM 3997 C C . TRP B 1 228 ? 70.784 93.100 59.912 1.00 22.04 1229 TRP B C 1
ATOM 3998 O O . TRP B 1 228 ? 71.422 93.944 59.299 1.00 27.25 1229 TRP B O 1
ATOM 4009 N N . THR B 1 229 ? 69.546 93.288 60.308 1.00 23.51 1230 THR B N 1
ATOM 4010 C CA . THR B 1 229 ? 68.736 94.383 59.842 1.00 21.51 1230 THR B CA 1
ATOM 4011 C C . THR B 1 229 ? 68.182 95.212 61.002 1.00 20.68 1230 THR B C 1
ATOM 4012 O O . THR B 1 229 ? 67.894 94.683 62.082 1.00 22.43 1230 THR B O 1
ATOM 4016 N N . PHE B 1 230 ? 68.055 96.518 60.781 1.00 23.24 1231 PHE B N 1
ATOM 4017 C CA . PHE B 1 230 ? 67.533 97.429 61.796 1.00 23.66 1231 PHE B CA 1
ATOM 4018 C C . PHE B 1 230 ? 66.510 98.376 61.179 1.00 25.00 1231 PHE B C 1
ATOM 4019 O O . PHE B 1 230 ? 66.750 98.958 60.112 1.00 29.20 1231 PHE B O 1
ATOM 4027 N N . THR B 1 231 ? 65.373 98.521 61.863 1.00 29.27 1232 THR B N 1
ATOM 4028 C CA . THR B 1 231 ? 64.292 99.402 61.437 1.00 29.62 1232 THR B CA 1
ATOM 4029 C C . THR B 1 231 ? 64.347 100.673 62.261 1.00 24.12 1232 THR B C 1
ATOM 4030 O O . THR B 1 231 ? 64.448 100.616 63.490 1.00 24.24 1232 THR B O 1
ATOM 4034 N N . ILE B 1 232 ? 64.345 101.815 61.579 1.00 27.23 1233 ILE B N 1
ATOM 4035 C CA . ILE B 1 232 ? 64.371 103.116 62.250 1.00 28.25 1233 ILE B CA 1
ATOM 4036 C C . ILE B 1 232 ? 63.097 103.895 61.909 1.00 30.94 1233 ILE B C 1
ATOM 4037 O O . ILE B 1 232 ? 62.720 104.045 60.739 1.00 29.60 1233 ILE B O 1
ATOM 4042 N N . GLY B 1 233 ? 62.371 104.255 62.959 1.00 33.90 1234 GLY B N 1
ATOM 4043 C CA . GLY B 1 233 ? 61.139 105.003 62.824 1.00 28.83 1234 GLY B CA 1
ATOM 4044 C C . GLY B 1 233 ? 61.455 106.352 63.423 1.00 29.23 1234 GLY B C 1
ATOM 4045 O O . GLY B 1 233 ? 61.893 106.459 64.568 1.00 27.45 1234 GLY B O 1
ATOM 4046 N N . SER B 1 234 ? 61.300 107.379 62.612 1.00 33.23 1235 SER B N 1
ATOM 4047 C CA . SER B 1 234 ? 61.601 108.723 63.043 1.00 30.09 1235 SER B CA 1
ATOM 4048 C C . SER B 1 234 ? 60.394 109.586 62.787 1.00 33.20 1235 SER B C 1
ATOM 4049 O O . SER B 1 234 ? 59.685 109.405 61.789 1.00 38.52 1235 SER B O 1
ATOM 4052 N N . LYS B 1 235 ? 60.154 110.515 63.700 1.00 34.81 1236 LYS B N 1
ATOM 4053 C CA . LYS B 1 235 ? 59.019 111.406 63.597 1.00 35.62 1236 LYS B CA 1
ATOM 4054 C C . LYS B 1 235 ? 59.374 112.655 62.822 1.00 37.81 1236 LYS B C 1
ATOM 4055 O O . LYS B 1 235 ? 58.494 113.278 62.244 1.00 42.38 1236 LYS B O 1
ATOM 4061 N N . LYS B 1 236 ? 60.657 113.012 62.786 1.00 41.14 1237 LYS B N 1
ATOM 4062 C CA . LYS B 1 236 ? 61.059 114.237 62.105 1.00 41.07 1237 LYS B CA 1
ATOM 4063 C C . LYS B 1 236 ? 62.432 114.227 61.425 1.00 38.98 1237 LYS B C 1
ATOM 4064 O O . LYS B 1 236 ? 62.563 114.700 60.306 1.00 39.74 1237 LYS B O 1
ATOM 4070 N N . TYR B 1 237 ? 63.455 113.685 62.073 1.00 43.24 1238 TYR B N 1
ATOM 4071 C CA . TYR B 1 237 ? 64.792 113.693 61.471 1.00 40.53 1238 TYR B CA 1
ATOM 4072 C C . TYR B 1 237 ? 65.118 112.495 60.580 1.00 39.44 1238 TYR B C 1
ATOM 4073 O O . TYR B 1 237 ? 64.863 111.337 60.935 1.00 36.29 1238 TYR B O 1
ATOM 4082 N N . ASP B 1 238 ? 65.706 112.794 59.425 1.00 38.46 1239 ASP B N 1
ATOM 4083 C CA . ASP B 1 238 ? 66.101 111.785 58.454 1.00 37.22 1239 ASP B CA 1
ATOM 4084 C C . ASP B 1 238 ? 67.531 111.368 58.768 1.00 37.04 1239 ASP B C 1
ATOM 4085 O O . ASP B 1 238 ? 68.441 112.207 58.840 1.00 35.04 1239 ASP B O 1
ATOM 4090 N N . PRO B 1 239 ? 67.754 110.062 58.960 1.00 37.99 1240 PRO B N 1
ATOM 4091 C CA . PRO B 1 239 ? 69.103 109.570 59.266 1.00 34.70 1240 PRO B CA 1
ATOM 4092 C C . PRO B 1 239 ? 70.115 109.788 58.128 1.00 36.90 1240 PRO B C 1
ATOM 4093 O O . PRO B 1 239 ? 71.336 109.757 58.341 1.00 34.88 1240 PRO B O 1
ATOM 4097 N N . LEU B 1 240 ? 69.599 110.029 56.927 1.00 36.17 1241 LEU B N 1
ATOM 4098 C CA . LEU B 1 240 ? 70.440 110.258 55.749 1.00 37.71 1241 LEU B CA 1
ATOM 4099 C C . LEU B 1 240 ? 70.675 111.750 55.476 1.00 38.21 1241 LEU B C 1
ATOM 4100 O O . LEU B 1 240 ? 71.362 112.122 54.531 1.00 38.49 1241 LEU B O 1
ATOM 4105 N N . ALA B 1 241 ? 70.145 112.587 56.349 1.00 35.31 1242 ALA B N 1
ATOM 4106 C CA . ALA B 1 241 ? 70.286 114.013 56.204 1.00 37.19 1242 ALA B CA 1
ATOM 4107 C C . ALA B 1 241 ? 71.189 114.585 57.295 1.00 38.36 1242 ALA B C 1
ATOM 4108 O O . ALA B 1 241 ? 71.247 115.790 57.492 1.00 39.56 1242 ALA B O 1
ATOM 4110 N N . VAL B 1 242 ? 71.908 113.729 58.006 1.00 39.11 1243 VAL B N 1
ATOM 4111 C CA . VAL B 1 242 ? 72.750 114.223 59.091 1.00 37.80 1243 VAL B CA 1
ATOM 4112 C C . VAL B 1 242 ? 73.820 115.171 58.578 1.00 42.78 1243 VAL B C 1
ATOM 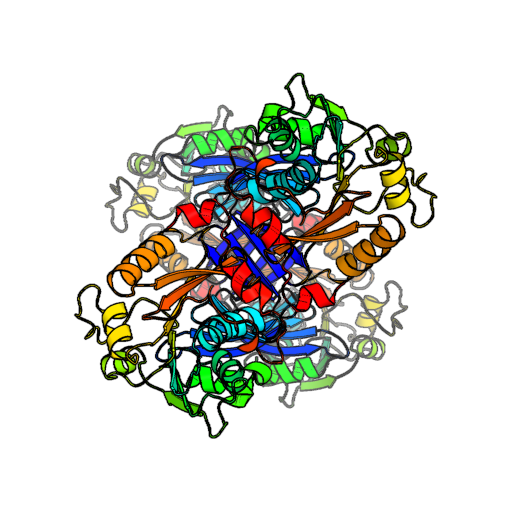4113 O O . VAL B 1 242 ? 74.499 114.895 57.587 1.00 42.28 1243 VAL B O 1
ATOM 4117 N N . GLU B 1 243 ? 73.951 116.301 59.258 1.00 45.69 1244 GLU B N 1
ATOM 4118 C CA . GLU B 1 243 ? 74.950 117.304 58.907 1.00 45.82 1244 GLU B CA 1
ATOM 4119 C C . GLU B 1 243 ? 76.326 116.765 59.268 1.00 45.62 1244 GLU B C 1
ATOM 4120 O O . GLU B 1 243 ? 76.513 116.135 60.299 1.00 45.11 1244 GLU B O 1
ATOM 4126 N N . ASP B 1 244 ? 77.303 117.066 58.444 1.00 44.35 1245 ASP B N 1
ATOM 4127 C CA . ASP B 1 244 ? 78.654 116.634 58.704 1.00 44.77 1245 ASP B CA 1
ATOM 4128 C C . ASP B 1 244 ? 79.207 117.176 60.048 1.00 44.48 1245 ASP B C 1
ATOM 4129 O O . ASP B 1 244 ? 79.900 116.478 60.793 1.00 44.34 1245 ASP B O 1
ATOM 4134 N N . SER B 1 245 ? 78.898 118.430 60.343 1.00 45.04 1246 SER B N 1
ATOM 4135 C CA . SER B 1 245 ? 79.351 119.086 61.563 1.00 45.14 1246 SER B CA 1
ATOM 4136 C C . SER B 1 245 ? 78.738 118.459 62.814 1.00 42.77 1246 SER B C 1
ATOM 4137 O O . SER B 1 245 ? 79.181 118.736 63.935 1.00 47.90 1246 SER B O 1
ATOM 4140 N N . ARG B 1 246 ? 77.676 117.678 62.616 1.00 42.72 1247 ARG B N 1
ATOM 4141 C CA . ARG B 1 246 ? 76.964 117.017 63.705 1.00 40.10 1247 ARG B CA 1
ATOM 4142 C C . ARG B 1 246 ? 77.833 115.948 64.390 1.00 37.45 1247 ARG B C 1
ATOM 4143 O O . ARG B 1 246 ? 77.768 115.754 65.615 1.00 37.44 1247 ARG B O 1
ATOM 4151 N N . PHE B 1 247 ? 78.666 115.280 63.600 1.00 38.62 1248 PHE B N 1
ATOM 4152 C CA . PHE B 1 247 ? 79.527 114.234 64.134 1.00 36.22 1248 PHE B CA 1
ATOM 4153 C C . PHE B 1 247 ? 80.670 114.805 64.944 1.00 38.88 1248 PHE B C 1
ATOM 4154 O O . PHE B 1 247 ? 81.056 115.963 64.763 1.00 44.25 1248 PHE B O 1
ATOM 4162 N N . PHE B 1 248 ? 81.180 113.997 65.868 1.00 41.10 1249 PHE B N 1
ATOM 4163 C CA . PHE B 1 248 ? 82.319 114.367 66.696 1.00 40.34 1249 PHE B CA 1
ATOM 4164 C C . PHE B 1 248 ? 83.097 113.078 66.910 1.00 45.70 1249 PHE B C 1
ATOM 4165 O O . PHE B 1 248 ? 82.541 111.983 66.717 1.00 47.82 1249 PHE B O 1
ATOM 4173 N N . ASP B 1 249 ? 84.380 113.190 67.258 1.00 47.44 1250 ASP B N 1
ATOM 4174 C CA . ASP B 1 249 ? 85.210 111.997 67.481 1.00 49.14 1250 ASP B CA 1
ATOM 4175 C C . ASP B 1 249 ? 84.634 111.125 68.581 1.00 46.80 1250 ASP B C 1
ATOM 4176 O O . ASP B 1 249 ? 84.331 111.587 69.689 1.00 44.16 1250 ASP B O 1
ATOM 4181 N N . ILE B 1 250 ? 84.502 109.852 68.259 1.00 47.24 1251 ILE B N 1
ATOM 4182 C CA . ILE B 1 250 ? 83.932 108.888 69.170 1.00 43.88 1251 ILE B CA 1
ATOM 4183 C C . ILE B 1 250 ? 84.687 107.603 68.885 1.00 42.11 1251 ILE B C 1
ATOM 4184 O O . ILE B 1 250 ? 85.060 107.326 67.730 1.00 42.55 1251 ILE B O 1
ATOM 4189 N N . GLU B 1 251 ? 84.994 106.858 69.938 1.00 39.35 1252 GLU B N 1
ATOM 4190 C CA . GLU B 1 251 ? 85.734 105.624 69.770 1.00 40.22 1252 GLU B CA 1
ATOM 4191 C C . GLU B 1 251 ? 84.823 104.465 69.435 1.00 37.40 1252 GLU B C 1
ATOM 4192 O O . GLU B 1 251 ? 83.934 104.124 70.215 1.00 38.29 1252 GLU B O 1
ATOM 4198 N N . THR B 1 252 ? 85.010 103.902 68.245 1.00 33.95 1253 THR B N 1
ATOM 4199 C CA . THR B 1 252 ? 84.210 102.778 67.769 1.00 33.79 1253 THR B CA 1
ATOM 4200 C C . THR B 1 252 ? 85.093 101.833 66.955 1.00 31.92 1253 THR B C 1
ATOM 4201 O O . THR B 1 252 ? 86.208 102.193 66.557 1.00 31.02 1253 THR B O 1
ATOM 4205 N N . LYS B 1 253 ? 84.600 100.618 66.727 1.00 30.11 1254 LYS B N 1
ATOM 4206 C CA . LYS B 1 253 ? 85.346 99.612 65.970 1.00 29.72 1254 LYS B CA 1
ATOM 4207 C C . LYS B 1 253 ? 84.617 99.212 64.684 1.00 26.96 1254 LYS B C 1
ATOM 4208 O O . LYS B 1 253 ? 85.163 98.477 63.861 1.00 26.24 1254 LYS B O 1
ATOM 4214 N N . TYR B 1 254 ? 83.401 99.713 64.506 1.00 21.58 1255 TYR B N 1
ATOM 4215 C CA . TYR B 1 254 ? 82.623 99.397 63.335 1.00 22.72 1255 TYR B CA 1
ATOM 4216 C C . TYR B 1 254 ? 82.035 100.677 62.755 1.00 20.76 1255 TYR B C 1
ATOM 4217 O O . TYR B 1 254 ? 82.346 101.061 61.631 1.00 28.37 1255 TYR B O 1
ATOM 4226 N N . TYR B 1 255 ? 81.155 101.305 63.520 1.00 22.85 1256 TYR B N 1
ATOM 4227 C CA . TYR B 1 255 ? 80.482 102.529 63.123 1.00 23.69 1256 TYR B CA 1
ATOM 4228 C C . TYR B 1 255 ? 81.428 103.629 62.687 1.00 23.74 1256 TYR B C 1
ATOM 4229 O O . TYR B 1 255 ? 82.471 103.837 63.285 1.00 19.18 1256 TYR B O 1
ATOM 4238 N N . THR B 1 256 ? 80.981 104.376 61.689 1.00 27.53 1257 THR B N 1
ATOM 4239 C CA . THR B 1 256 ? 81.721 105.457 61.060 1.00 28.23 1257 THR B CA 1
ATOM 4240 C C . THR B 1 256 ? 80.657 106.382 60.519 1.00 27.20 1257 THR B C 1
ATOM 4241 O O . THR B 1 256 ? 79.549 105.935 60.263 1.00 31.65 1257 THR B O 1
ATOM 4245 N N . LYS B 1 257 ? 80.977 107.656 60.333 1.00 27.74 1258 LYS B N 1
ATOM 4246 C CA . LYS B 1 257 ? 79.996 108.604 59.812 1.00 30.13 1258 LYS B CA 1
ATOM 4247 C C . LYS B 1 257 ? 79.581 108.181 58.403 1.00 33.97 1258 LYS B C 1
ATOM 4248 O O . LYS B 1 257 ? 78.448 108.446 57.969 1.00 39.16 1258 LYS B O 1
ATOM 4254 N N . ASP B 1 258 ? 80.499 107.536 57.685 1.00 31.08 1259 ASP B N 1
ATOM 4255 C CA . ASP B 1 258 ? 80.207 107.054 56.347 1.00 28.82 1259 ASP B CA 1
ATOM 4256 C C . ASP B 1 258 ? 79.398 105.780 56.425 1.00 29.90 1259 ASP B C 1
ATOM 4257 O O . ASP B 1 258 ? 78.486 105.589 55.622 1.00 29.54 1259 ASP B O 1
ATOM 4262 N N . ILE B 1 259 ? 79.747 104.889 57.355 1.00 27.62 1260 ILE B N 1
ATOM 4263 C CA . ILE B 1 259 ? 78.993 103.649 57.545 1.00 26.13 1260 ILE B CA 1
ATOM 4264 C C . ILE B 1 259 ? 77.556 104.044 57.891 1.00 26.86 1260 ILE B C 1
ATOM 4265 O O . ILE B 1 259 ? 76.590 103.385 57.488 1.00 32.51 1260 ILE B O 1
ATOM 4270 N N . HIS B 1 260 ? 77.421 105.167 58.585 1.00 30.41 1261 HIS B N 1
ATOM 4271 C CA . HIS B 1 260 ? 76.121 105.693 58.985 1.00 29.47 1261 HIS B CA 1
ATOM 4272 C C . HIS B 1 260 ? 75.196 105.781 57.779 1.00 31.90 1261 HIS B C 1
ATOM 4273 O O . HIS B 1 260 ? 74.032 105.421 57.862 1.00 30.79 1261 HIS B O 1
ATOM 4280 N N . LYS B 1 261 ? 75.696 106.320 56.675 1.00 31.10 1262 LYS B N 1
ATOM 4281 C CA . LYS B 1 261 ? 74.877 106.439 55.480 1.00 30.49 1262 LYS B CA 1
ATOM 4282 C C . LYS B 1 261 ? 74.902 105.182 54.636 1.00 27.45 1262 LYS B C 1
ATOM 4283 O O . LYS B 1 261 ? 73.856 104.739 54.166 1.00 30.64 1262 LYS B O 1
ATOM 4289 N N . ALA B 1 262 ? 76.072 104.559 54.502 1.00 25.70 1263 ALA B N 1
ATOM 4290 C CA . ALA B 1 262 ? 76.199 103.344 53.695 1.00 23.51 1263 ALA B CA 1
ATOM 4291 C C . ALA B 1 262 ? 75.335 102.193 54.204 1.00 23.57 1263 ALA B C 1
ATOM 4292 O O . ALA B 1 262 ? 74.886 101.378 53.417 1.00 28.13 1263 ALA B O 1
ATOM 4294 N N . ALA B 1 263 ? 75.066 102.132 55.503 1.00 24.06 1264 ALA B N 1
ATOM 4295 C CA . ALA B 1 263 ? 74.263 101.038 56.032 1.00 24.45 1264 ALA B CA 1
ATOM 4296 C C . ALA B 1 263 ? 72.827 101.033 55.497 1.00 26.02 1264 ALA B C 1
ATOM 4297 O O . ALA B 1 263 ? 72.124 100.015 55.595 1.00 30.01 1264 ALA B O 1
ATOM 4299 N N . PHE B 1 264 ? 72.391 102.156 54.931 1.00 25.98 1265 PHE B N 1
ATOM 4300 C CA . PHE B 1 264 ? 71.045 102.272 54.392 1.00 22.14 1265 PHE B CA 1
ATOM 4301 C C . PHE B 1 264 ? 70.949 101.885 52.905 1.00 25.79 1265 PHE B C 1
ATOM 4302 O O . PHE B 1 264 ? 69.854 101.890 52.315 1.00 21.14 1265 PHE B O 1
ATOM 4310 N N . VAL B 1 265 ? 72.099 101.608 52.286 1.00 23.80 1266 VAL B N 1
ATOM 4311 C CA . VAL B 1 265 ? 72.144 101.197 50.888 1.00 23.02 1266 VAL B CA 1
ATOM 4312 C C . VAL B 1 265 ? 71.939 99.683 50.900 1.00 26.60 1266 VAL B C 1
ATOM 4313 O O . VAL B 1 265 ? 72.835 98.896 51.243 1.00 24.84 1266 VAL B O 1
ATOM 4317 N N . LEU B 1 266 ? 70.727 99.279 50.590 1.00 24.84 1267 LEU B N 1
ATOM 4318 C CA . LEU B 1 266 ? 70.371 97.878 50.593 1.00 27.41 1267 LEU B CA 1
ATOM 4319 C C . LEU B 1 266 ? 70.637 97.094 49.319 1.00 26.40 1267 LEU B C 1
ATOM 4320 O O . LEU B 1 266 ? 70.564 97.627 48.211 1.00 27.92 1267 LEU B O 1
ATOM 4325 N N . PRO B 1 267 ? 71.018 95.815 49.472 1.00 27.51 1268 PRO B N 1
ATOM 4326 C CA . PRO B 1 267 ? 71.267 94.949 48.315 1.00 26.24 1268 PRO B CA 1
ATOM 4327 C C . PRO B 1 267 ? 69.898 94.826 47.651 1.00 24.54 1268 PRO B C 1
ATOM 4328 O O . PRO B 1 267 ? 68.864 94.848 48.326 1.00 24.63 1268 PRO B O 1
ATOM 4332 N N . LYS B 1 268 ? 69.881 94.702 46.335 1.00 29.32 1269 LYS B N 1
ATOM 4333 C CA . LYS B 1 268 ? 68.639 94.600 45.574 1.00 29.98 1269 LYS B CA 1
ATOM 4334 C C . LYS B 1 268 ? 67.567 93.704 46.176 1.00 24.94 1269 LYS B C 1
ATOM 4335 O O . LYS B 1 268 ? 66.439 94.137 46.367 1.00 33.08 1269 LYS B O 1
ATOM 4341 N N . PHE B 1 269 ? 67.920 92.491 46.579 1.00 27.30 1270 PHE B N 1
ATOM 4342 C CA . PHE B 1 269 ? 66.908 91.593 47.125 1.00 26.43 1270 PHE B CA 1
ATOM 4343 C C . PHE B 1 269 ? 66.351 92.030 48.457 1.00 25.62 1270 PHE B C 1
ATOM 4344 O O . PHE B 1 269 ? 65.279 91.580 48.842 1.00 29.06 1270 PHE B O 1
ATOM 4352 N N . VAL B 1 270 ? 67.088 92.882 49.172 1.00 31.25 1271 VAL B N 1
ATOM 4353 C CA . VAL B 1 270 ? 66.633 93.391 50.475 1.00 32.76 1271 VAL B CA 1
ATOM 4354 C C . VAL B 1 270 ? 65.669 94.563 50.264 1.00 31.56 1271 VAL B C 1
ATOM 4355 O O . VAL B 1 270 ? 64.680 94.688 50.989 1.00 31.37 1271 VAL B O 1
ATOM 4359 N N . SER B 1 271 ? 65.934 95.405 49.261 1.00 30.21 1272 SER B N 1
ATOM 4360 C CA . SER B 1 271 ? 65.028 96.529 48.971 1.00 34.04 1272 SER B CA 1
ATOM 4361 C C . SER B 1 271 ? 63.679 95.933 48.601 1.00 35.55 1272 SER B C 1
ATOM 4362 O O . SER B 1 271 ? 62.632 96.424 49.026 1.00 38.14 1272 SER B O 1
ATOM 4365 N N . ASP B 1 272 ? 63.727 94.861 47.817 1.00 33.42 1273 ASP B N 1
ATOM 4366 C CA . ASP B 1 272 ? 62.526 94.178 47.368 1.00 33.60 1273 ASP B CA 1
ATOM 4367 C C . ASP B 1 272 ? 61.598 93.779 48.490 1.00 31.19 1273 ASP B C 1
ATOM 4368 O O . ASP B 1 272 ? 60.398 93.597 48.257 1.00 33.75 1273 ASP B O 1
ATOM 4373 N N . LEU B 1 273 ? 62.145 93.607 49.693 1.00 30.84 1274 LEU B N 1
ATOM 4374 C CA . LEU B 1 273 ? 61.331 93.219 50.839 1.00 32.78 1274 LEU B CA 1
ATOM 4375 C C . LEU B 1 273 ? 60.444 94.344 51.372 1.00 34.41 1274 LEU B C 1
ATOM 4376 O O . LEU B 1 273 ? 59.392 94.071 51.962 1.00 36.44 1274 LEU B O 1
ATOM 4381 N N . ILE B 1 274 ? 60.884 95.594 51.215 1.00 37.65 1275 ILE B N 1
ATOM 4382 C CA . ILE B 1 274 ? 60.096 96.723 51.681 1.00 39.18 1275 ILE B CA 1
ATOM 4383 C C . ILE B 1 274 ? 59.310 97.342 50.506 1.00 46.39 1275 ILE B C 1
ATOM 4384 O O . ILE B 1 274 ? 59.926 97.808 49.510 1.00 47.43 1275 ILE B O 1
ATOM 4389 N N . SER C 1 1 ? 66.007 62.186 59.974 1.00 28.30 2002 SER C N 1
ATOM 4390 C CA . SER C 1 1 ? 67.243 62.162 59.159 1.00 30.99 2002 SER C CA 1
ATOM 4391 C C . SER C 1 1 ? 68.146 63.268 59.689 1.00 32.49 2002 SER C C 1
ATOM 4392 O O . SER C 1 1 ? 67.751 64.429 59.705 1.00 30.79 2002 SER C O 1
ATOM 4395 N N . GLU C 1 2 ? 69.308 62.903 60.219 1.00 29.20 2003 GLU C N 1
ATOM 4396 C CA . GLU C 1 2 ? 70.216 63.905 60.728 1.00 27.54 2003 GLU C CA 1
ATOM 4397 C C . GLU C 1 2 ? 71.549 63.816 60.009 1.00 24.88 2003 GLU C C 1
ATOM 4398 O O . GLU C 1 2 ? 72.583 63.477 60.612 1.00 24.45 2003 GLU C O 1
ATOM 4404 N N . LEU C 1 3 ? 71.512 64.081 58.704 1.00 24.86 2004 LEU C N 1
ATOM 4405 C CA . LEU C 1 3 ? 72.718 64.074 57.884 1.00 21.22 2004 LEU C CA 1
ATOM 4406 C C . LEU C 1 3 ? 73.129 65.546 57.737 1.00 17.92 2004 LEU C C 1
ATOM 4407 O O . LEU C 1 3 ? 72.369 66.349 57.201 1.00 15.44 2004 LEU C O 1
ATOM 4412 N N . TRP C 1 4 ? 74.284 65.911 58.284 1.00 20.24 2005 TRP C N 1
ATOM 4413 C CA . TRP C 1 4 ? 74.746 67.297 58.234 1.00 17.42 2005 TRP C CA 1
ATOM 4414 C C . TRP C 1 4 ? 76.149 67.387 57.711 1.00 18.22 2005 TRP C C 1
ATOM 4415 O O . TRP C 1 4 ? 76.982 66.515 57.952 1.00 23.62 2005 TRP C O 1
ATOM 4426 N N . TYR C 1 5 ? 76.414 68.459 56.990 1.00 25.67 2006 TYR C N 1
ATOM 4427 C CA . TYR C 1 5 ? 77.731 68.709 56.439 1.00 25.45 2006 TYR C CA 1
ATOM 4428 C C . TYR C 1 5 ? 78.223 69.918 57.200 1.00 26.32 2006 TYR C C 1
ATOM 4429 O O . TYR C 1 5 ? 77.541 70.942 57.228 1.00 25.90 2006 TYR C O 1
ATOM 4438 N N . THR C 1 6 ? 79.369 69.775 57.861 1.00 28.87 2007 THR C N 1
ATOM 4439 C CA . THR C 1 6 ? 79.947 70.859 58.642 1.00 27.69 2007 THR C CA 1
ATOM 4440 C C . THR C 1 6 ? 81.235 71.406 58.049 1.00 27.48 2007 THR C C 1
ATOM 4441 O O . THR C 1 6 ? 82.056 70.649 57.546 1.00 27.63 2007 THR C O 1
ATOM 4445 N N . GLU C 1 7 ? 81.370 72.728 58.032 1.00 19.55 2008 GLU C N 1
ATOM 4446 C CA . GLU C 1 7 ? 82.607 73.320 57.571 1.00 24.07 2008 GLU C CA 1
ATOM 4447 C C . GLU C 1 7 ? 83.192 74.080 58.759 1.00 25.34 2008 GLU C C 1
ATOM 4448 O O . GLU C 1 7 ? 82.565 75.008 59.309 1.00 24.16 2008 GLU C O 1
ATOM 4454 N N . LYS C 1 8 ? 84.329 73.595 59.244 1.00 26.04 2009 LYS C N 1
ATOM 4455 C CA . LYS C 1 8 ? 85.027 74.264 60.337 1.00 26.14 2009 LYS C CA 1
ATOM 4456 C C . LYS C 1 8 ? 85.784 75.388 59.643 1.00 23.82 2009 LYS C C 1
ATOM 4457 O O . LYS C 1 8 ? 86.865 75.205 59.115 1.00 23.08 2009 LYS C O 1
ATOM 4463 N N . GLN C 1 9 ? 85.158 76.544 59.590 1.00 22.25 2010 GLN C N 1
ATOM 4464 C CA . GLN C 1 9 ? 85.733 77.716 58.951 1.00 28.19 2010 GLN C CA 1
ATOM 4465 C C . GLN C 1 9 ? 86.945 78.200 59.723 1.00 29.98 2010 GLN C C 1
ATOM 4466 O O . GLN C 1 9 ? 87.711 79.025 59.252 1.00 27.69 2010 GLN C O 1
ATOM 4472 N N . THR C 1 10 ? 87.106 77.644 60.912 1.00 33.95 2011 THR C N 1
ATOM 4473 C CA . THR C 1 10 ? 88.184 77.950 61.839 1.00 29.86 2011 THR C CA 1
ATOM 4474 C C . THR C 1 10 ? 88.248 76.657 62.650 1.00 30.31 2011 THR C C 1
ATOM 4475 O O . THR C 1 10 ? 87.295 75.894 62.647 1.00 31.45 2011 THR C O 1
ATOM 4479 N N . LYS C 1 11 ? 89.353 76.382 63.325 1.00 30.60 2012 LYS C N 1
ATOM 4480 C CA . LYS C 1 11 ? 89.424 75.171 64.148 1.00 27.21 2012 LYS C CA 1
ATOM 4481 C C . LYS C 1 11 ? 88.355 75.204 65.241 1.00 27.68 2012 LYS C C 1
ATOM 4482 O O . LYS C 1 11 ? 87.900 74.158 65.699 1.00 28.76 2012 LYS C O 1
ATOM 4488 N N . ASN C 1 12 ? 87.910 76.409 65.595 1.00 22.26 2013 ASN C N 1
ATOM 4489 C CA . ASN C 1 12 ? 86.932 76.623 66.663 1.00 21.58 2013 ASN C CA 1
ATOM 4490 C C . ASN C 1 12 ? 85.564 77.177 66.284 1.00 24.15 2013 ASN C C 1
ATOM 4491 O O . ASN C 1 12 ? 84.787 77.561 67.165 1.00 26.04 2013 ASN C O 1
ATOM 4496 N N . PHE C 1 13 ? 85.249 77.235 65.002 1.00 25.34 2014 PHE C N 1
ATOM 4497 C CA . PHE C 1 13 ? 83.974 77.801 64.603 1.00 23.78 2014 PHE C CA 1
ATOM 4498 C C . PHE C 1 13 ? 83.639 77.360 63.190 1.00 23.28 2014 PHE C C 1
ATOM 4499 O O . PHE C 1 13 ? 84.527 77.186 62.365 1.00 21.97 2014 PHE C O 1
ATOM 4507 N N . GLY C 1 14 ? 82.351 77.201 62.921 1.00 18.26 2015 GLY C N 1
ATOM 4508 C CA . GLY C 1 14 ? 81.922 76.804 61.604 1.00 23.78 2015 GLY C CA 1
ATOM 4509 C C . GLY C 1 14 ? 80.421 76.821 61.421 1.00 23.85 2015 GLY C C 1
ATOM 4510 O O . GLY C 1 14 ? 79.664 77.215 62.305 1.00 27.37 2015 GLY C O 1
ATOM 4511 N N . ILE C 1 15 ? 79.991 76.419 60.237 1.00 22.58 2016 ILE C N 1
ATOM 4512 C CA . ILE C 1 15 ? 78.587 76.378 59.915 1.00 23.34 2016 ILE C CA 1
ATOM 4513 C C . ILE C 1 15 ? 78.228 74.926 59.641 1.00 25.55 2016 ILE C C 1
ATOM 4514 O O . ILE C 1 15 ? 79.099 74.115 59.284 1.00 24.22 2016 ILE C O 1
ATOM 4519 N N . THR C 1 16 ? 76.959 74.597 59.788 1.00 22.64 2017 THR C N 1
ATOM 4520 C CA . THR C 1 16 ? 76.532 73.238 59.561 1.00 23.51 2017 THR C CA 1
ATOM 4521 C C . THR C 1 16 ? 75.196 73.268 58.755 1.00 22.35 2017 THR C C 1
ATOM 4522 O O . THR C 1 16 ? 74.264 74.020 59.060 1.00 19.91 2017 THR C O 1
ATOM 4526 N N . MET C 1 17 ? 75.209 72.586 57.616 1.00 26.46 2018 MET C N 1
ATOM 4527 C CA . MET C 1 17 ? 74.072 72.516 56.688 1.00 27.35 2018 MET C CA 1
ATOM 4528 C C . MET C 1 17 ? 73.416 71.131 56.719 1.00 22.11 2018 MET C C 1
ATOM 4529 O O . MET C 1 17 ? 74.113 70.135 56.690 1.00 23.64 2018 MET C O 1
ATOM 4534 N N . LYS C 1 18 ? 72.089 71.065 56.739 1.00 24.83 2019 LYS C N 1
ATOM 4535 C CA . LYS C 1 18 ? 71.395 69.774 56.705 1.00 17.48 2019 LYS C CA 1
ATOM 4536 C C . LYS C 1 18 ? 71.340 69.323 55.238 1.00 22.35 2019 LYS C C 1
ATOM 4537 O O . LYS C 1 18 ? 70.911 70.081 54.339 1.00 22.24 2019 LYS C O 1
ATOM 4543 N N . VAL C 1 19 ? 71.796 68.099 55.002 1.00 20.05 2020 VAL C N 1
ATOM 4544 C CA . VAL C 1 19 ? 71.871 67.527 53.670 1.00 19.85 2020 VAL C CA 1
ATOM 4545 C C . VAL C 1 19 ? 70.785 66.484 53.454 1.00 25.76 2020 VAL C C 1
ATOM 4546 O O . VAL C 1 19 ? 70.474 65.700 54.362 1.00 27.23 2020 VAL C O 1
ATOM 4550 N N . ASN C 1 20 ? 70.200 66.489 52.255 1.00 21.43 2021 ASN C N 1
ATOM 4551 C CA . ASN C 1 20 ? 69.141 65.542 51.935 1.00 20.63 2021 ASN C CA 1
ATOM 4552 C C . ASN C 1 20 ? 69.706 64.337 51.250 1.00 22.84 2021 ASN C C 1
ATOM 4553 O O . ASN C 1 20 ? 69.237 63.221 51.463 1.00 25.91 2021 ASN C O 1
ATOM 4558 N N . LYS C 1 21 ? 70.751 64.559 50.467 1.00 22.70 2022 LYS C N 1
ATOM 4559 C CA . LYS C 1 21 ? 71.426 63.488 49.761 1.00 26.62 2022 LYS C CA 1
ATOM 4560 C C . LYS C 1 21 ? 72.616 64.089 49.003 1.00 24.66 2022 LYS C C 1
ATOM 4561 O O . LYS C 1 21 ? 72.695 65.313 48.811 1.00 28.53 2022 LYS C O 1
ATOM 4567 N N . THR C 1 22 ? 73.574 63.251 48.636 1.00 24.07 2023 THR C N 1
ATOM 4568 C CA . THR C 1 22 ? 74.701 63.728 47.860 1.00 27.76 2023 THR C CA 1
ATOM 4569 C C . THR C 1 22 ? 74.344 63.478 46.402 1.00 26.55 2023 THR C C 1
ATOM 4570 O O . THR C 1 22 ? 73.598 62.552 46.074 1.00 26.98 2023 THR C O 1
ATOM 4574 N N . LEU C 1 23 ? 74.816 64.361 45.544 1.00 25.39 2024 LEU C N 1
ATOM 4575 C CA . LEU C 1 23 ? 74.549 64.300 44.113 1.00 24.36 2024 LEU C CA 1
ATOM 4576 C C . LEU C 1 23 ? 75.758 63.723 43.418 1.00 24.09 2024 LEU C C 1
ATOM 4577 O O . LEU C 1 23 ? 75.635 62.918 42.520 1.00 22.16 2024 LEU C O 1
ATOM 4582 N N . HIS C 1 24 ? 76.939 64.149 43.818 1.00 22.14 2025 HIS C N 1
ATOM 4583 C CA . HIS C 1 24 ? 78.129 63.587 43.218 1.00 27.33 2025 HIS C CA 1
ATOM 4584 C C . HIS C 1 24 ? 79.300 63.794 44.138 1.00 26.34 2025 HIS C C 1
ATOM 4585 O O . HIS C 1 24 ? 79.543 64.879 44.609 1.00 26.97 2025 HIS C O 1
ATOM 4592 N N . THR C 1 25 ? 80.054 62.736 44.324 1.00 29.81 2026 THR C N 1
ATOM 4593 C CA . THR C 1 25 ? 81.199 62.723 45.197 1.00 36.25 2026 THR C CA 1
ATOM 4594 C C . THR C 1 25 ? 82.322 62.151 44.351 1.00 32.51 2026 THR C C 1
ATOM 4595 O O . THR C 1 25 ? 82.161 61.072 43.775 1.00 35.40 2026 THR C O 1
ATOM 4599 N N . GLU C 1 26 ? 83.431 62.869 44.239 1.00 32.67 2027 GLU C N 1
ATOM 4600 C CA . GLU C 1 26 ? 84.542 62.377 43.439 1.00 32.75 2027 GLU C CA 1
ATOM 4601 C C . GLU C 1 26 ? 85.857 63.027 43.811 1.00 33.68 2027 GLU C C 1
ATOM 4602 O O . GLU C 1 26 ? 85.909 64.203 44.128 1.00 32.10 2027 GLU C O 1
ATOM 4608 N N . GLN C 1 27 ? 86.908 62.227 43.855 1.00 35.32 2028 GLN C N 1
ATOM 4609 C CA . GLN C 1 27 ? 88.239 62.733 44.147 1.00 36.18 2028 GLN C CA 1
ATOM 4610 C C . GLN C 1 27 ? 88.862 62.947 42.773 1.00 36.74 2028 GLN C C 1
ATOM 4611 O O . GLN C 1 27 ? 88.994 62.024 41.982 1.00 38.48 2028 GLN C O 1
ATOM 4617 N N . THR C 1 28 ? 89.125 64.200 42.475 1.00 36.18 2029 THR C N 1
ATOM 4618 C CA . THR C 1 28 ? 89.691 64.653 41.210 1.00 41.40 2029 THR C CA 1
ATOM 4619 C C . THR C 1 28 ? 91.246 64.671 41.290 1.00 41.46 2029 THR C C 1
ATOM 4620 O O . THR C 1 28 ? 91.836 64.499 42.368 1.00 41.11 2029 THR C O 1
ATOM 4624 N N . GLU C 1 29 ? 91.895 64.900 40.150 1.00 43.70 2030 GLU C N 1
ATOM 4625 C CA . GLU C 1 29 ? 93.359 65.000 40.063 1.00 49.60 2030 GLU C CA 1
ATOM 4626 C C . GLU C 1 29 ? 93.806 66.208 40.905 1.00 45.23 2030 GLU C C 1
ATOM 4627 O O . GLU C 1 29 ? 94.944 66.279 41.374 1.00 49.34 2030 GLU C O 1
ATOM 4633 N N . PHE C 1 30 ? 92.895 67.166 41.043 1.00 39.18 2031 PHE C N 1
ATOM 4634 C CA . PHE C 1 30 ? 93.138 68.413 41.748 1.00 36.24 2031 PHE C CA 1
ATOM 4635 C C . PHE C 1 30 ? 92.495 68.605 43.110 1.00 34.74 2031 PHE C C 1
ATOM 4636 O O . PHE C 1 30 ? 93.086 69.239 43.987 1.00 38.18 2031 PHE C O 1
ATOM 4644 N N . GLN C 1 31 ? 91.286 68.084 43.296 1.00 34.10 2032 GLN C N 1
ATOM 4645 C CA . GLN C 1 31 ? 90.614 68.286 44.570 1.00 32.27 2032 GLN C CA 1
ATOM 4646 C C . GLN C 1 31 ? 89.491 67.308 44.810 1.00 30.07 2032 GLN C C 1
ATOM 4647 O O . GLN C 1 31 ? 89.156 66.509 43.940 1.00 29.65 2032 GLN C O 1
ATOM 4653 N N . HIS C 1 32 ? 88.882 67.427 45.984 1.00 30.78 2033 HIS C N 1
ATOM 4654 C CA . HIS C 1 32 ? 87.771 66.586 46.351 1.00 30.03 2033 HIS C CA 1
ATOM 4655 C C . HIS C 1 32 ? 86.487 67.361 46.029 1.00 24.92 2033 HIS C C 1
ATOM 4656 O O . HIS C 1 32 ? 86.151 68.347 46.703 1.00 27.38 2033 HIS C O 1
ATOM 4663 N N . LEU C 1 33 ? 85.778 66.890 45.013 1.00 25.34 2034 LEU C N 1
ATOM 4664 C CA . LEU C 1 33 ? 84.545 67.481 44.540 1.00 28.84 2034 LEU C CA 1
ATOM 4665 C C . LEU C 1 33 ? 83.360 66.810 45.242 1.00 29.48 2034 LEU C C 1
ATOM 4666 O O . LEU C 1 33 ? 83.293 65.580 45.300 1.00 29.71 2034 LEU C O 1
ATOM 4671 N N . GLU C 1 34 ? 82.421 67.606 45.750 1.00 29.62 2035 GLU C N 1
ATOM 4672 C CA . GLU C 1 34 ? 81.227 67.057 46.382 1.00 27.03 2035 GLU C CA 1
ATOM 4673 C C . GLU C 1 34 ? 79.990 67.903 46.109 1.00 26.31 2035 GLU C C 1
ATOM 4674 O O . GLU C 1 34 ? 79.867 68.979 46.683 1.00 33.24 2035 GLU C O 1
ATOM 4680 N N . MET C 1 35 ? 79.122 67.495 45.191 1.00 22.76 2036 MET C N 1
ATOM 4681 C CA . MET C 1 35 ? 77.896 68.260 44.952 1.00 21.24 2036 MET C CA 1
ATOM 4682 C C . MET C 1 35 ? 76.933 67.599 45.901 1.00 22.68 2036 MET C C 1
ATOM 4683 O O . MET C 1 35 ? 76.858 66.372 45.967 1.00 25.73 2036 MET C O 1
ATOM 4688 N N . VAL C 1 36 ? 76.170 68.409 46.612 1.00 21.64 2037 VAL C N 1
ATOM 4689 C CA . VAL C 1 36 ? 75.248 67.914 47.608 1.00 23.69 2037 VAL C CA 1
ATOM 4690 C C . VAL C 1 36 ? 73.939 68.689 47.544 1.00 21.81 2037 VAL C C 1
ATOM 4691 O O . VAL C 1 36 ? 73.931 69.833 47.125 1.00 25.67 2037 VAL C O 1
ATOM 4695 N N . GLU C 1 37 ? 72.832 68.076 47.942 1.00 20.94 2038 GLU C N 1
ATOM 4696 C CA . GLU C 1 37 ? 71.577 68.796 47.967 1.00 20.39 2038 GLU C CA 1
ATOM 4697 C C . GLU C 1 37 ? 71.277 69.142 49.405 1.00 20.83 2038 GLU C C 1
ATOM 4698 O O . GLU C 1 37 ? 71.052 68.252 50.225 1.00 22.94 2038 GLU C O 1
ATOM 4704 N N . THR C 1 38 ? 71.286 70.433 49.725 1.00 23.61 2039 THR C N 1
ATOM 4705 C CA . THR C 1 38 ? 70.987 70.871 51.075 1.00 18.83 2039 THR C CA 1
ATOM 4706 C C . THR C 1 38 ? 69.558 71.341 51.134 1.00 23.85 2039 THR C C 1
ATOM 4707 O O . THR C 1 38 ? 69.007 71.831 50.143 1.00 25.62 2039 THR C O 1
ATOM 4711 N N . GLU C 1 39 ? 68.960 71.215 52.310 1.00 29.48 2040 GLU C N 1
ATOM 4712 C CA . GLU C 1 39 ? 67.591 71.630 52.476 1.00 32.15 2040 GLU C CA 1
ATOM 4713 C C . GLU C 1 39 ? 67.431 73.150 52.525 1.00 30.08 2040 GLU C C 1
ATOM 4714 O O . GLU C 1 39 ? 66.450 73.698 52.049 1.00 32.49 2040 GLU C O 1
ATOM 4720 N N . GLU C 1 40 ? 68.417 73.833 53.075 1.00 30.31 2041 GLU C N 1
ATOM 4721 C CA . GLU C 1 40 ? 68.354 75.270 53.202 1.00 27.28 2041 GLU C CA 1
ATOM 4722 C C . GLU C 1 40 ? 68.745 76.056 51.952 1.00 26.89 2041 GLU C C 1
ATOM 4723 O O . GLU C 1 40 ? 68.052 77.005 51.566 1.00 31.48 2041 GLU C O 1
ATOM 4729 N N . PHE C 1 41 ? 69.834 75.644 51.306 1.00 25.64 2042 PHE C N 1
ATOM 4730 C CA . PHE C 1 41 ? 70.358 76.354 50.149 1.00 28.49 2042 PHE C CA 1
ATOM 4731 C C . PHE C 1 41 ? 70.263 75.716 48.776 1.00 27.83 2042 PHE C C 1
ATOM 4732 O O . PHE C 1 41 ? 70.782 76.278 47.808 1.00 32.99 2042 PHE C O 1
ATOM 4740 N N . GLY C 1 42 ? 69.600 74.580 48.672 1.00 28.37 2043 GLY C N 1
ATOM 4741 C CA . GLY C 1 42 ? 69.518 73.919 47.391 1.00 23.89 2043 GLY C CA 1
ATOM 4742 C C . GLY C 1 42 ? 70.821 73.188 47.162 1.00 22.92 2043 GLY C C 1
ATOM 4743 O O . GLY C 1 42 ? 71.534 72.874 48.114 1.00 22.43 2043 GLY C O 1
ATOM 4744 N N . ASN C 1 43 ? 71.159 72.935 45.908 1.00 22.81 2044 ASN C N 1
ATOM 4745 C CA . ASN C 1 43 ? 72.386 72.218 45.616 1.00 24.99 2044 ASN C CA 1
ATOM 4746 C C . ASN C 1 43 ? 73.550 73.085 45.990 1.00 24.44 2044 ASN C C 1
ATOM 4747 O O . ASN C 1 43 ? 73.539 74.280 45.737 1.00 21.91 2044 ASN C O 1
ATOM 4752 N N . MET C 1 44 ? 74.553 72.484 46.603 1.00 24.16 2045 MET C N 1
ATOM 4753 C CA . MET C 1 44 ? 75.703 73.218 47.054 1.00 24.70 2045 MET C CA 1
ATOM 4754 C C . MET C 1 44 ? 76.924 72.423 46.622 1.00 22.10 2045 MET C C 1
ATOM 4755 O O . MET C 1 44 ? 76.895 71.204 46.627 1.00 19.44 2045 MET C O 1
ATOM 4760 N N . LEU C 1 45 ? 77.936 73.118 46.113 1.00 18.06 2046 LEU C N 1
ATOM 4761 C CA . LEU C 1 45 ? 79.178 72.484 45.710 1.00 23.19 2046 LEU C CA 1
ATOM 4762 C C . LEU C 1 45 ? 80.307 72.730 46.744 1.00 22.79 2046 LEU C C 1
ATOM 4763 O O . LEU C 1 45 ? 80.550 73.867 47.165 1.00 22.67 2046 LEU C O 1
ATOM 4768 N N . PHE C 1 46 ? 80.985 71.667 47.164 1.00 24.75 2047 PHE C N 1
ATOM 4769 C CA . PHE C 1 46 ? 82.088 71.788 48.114 1.00 22.18 2047 PHE C CA 1
ATOM 4770 C C . PHE C 1 46 ? 83.365 71.316 47.434 1.00 23.35 2047 PHE C C 1
ATOM 4771 O O . PHE C 1 46 ? 83.363 70.292 46.756 1.00 26.41 2047 PHE C O 1
ATOM 4779 N N . LEU C 1 47 ? 84.464 72.033 47.639 1.00 25.70 2048 LEU C N 1
ATOM 4780 C CA . LEU C 1 47 ? 85.757 71.643 47.075 1.00 24.49 2048 LEU C CA 1
ATOM 4781 C C . LEU C 1 47 ? 86.724 71.566 48.250 1.00 26.38 2048 LEU C C 1
ATOM 4782 O O . LEU C 1 47 ? 86.920 72.529 48.991 1.00 25.61 2048 LEU C O 1
ATOM 4787 N N . ASP C 1 48 ? 87.254 70.374 48.468 1.00 31.47 2049 ASP C N 1
ATOM 4788 C CA . ASP C 1 48 ? 88.150 70.139 49.583 1.00 29.60 2049 ASP C CA 1
ATOM 4789 C C . ASP C 1 48 ? 87.482 70.541 50.902 1.00 31.68 2049 ASP C C 1
ATOM 4790 O O . ASP C 1 48 ? 88.085 71.235 51.721 1.00 32.22 2049 ASP C O 1
ATOM 4795 N N . GLY C 1 49 ? 86.226 70.123 51.079 1.00 28.04 2050 GLY C N 1
ATOM 4796 C CA . GLY C 1 49 ? 85.499 70.402 52.307 1.00 25.17 2050 GLY C CA 1
ATOM 4797 C C . GLY C 1 49 ? 85.037 71.830 52.555 1.00 23.80 2050 GLY C C 1
ATOM 4798 O O . GLY C 1 49 ? 84.423 72.102 53.586 1.00 23.59 2050 GLY C O 1
ATOM 4799 N N . MET C 1 50 ? 85.282 72.736 51.617 1.00 24.16 2051 MET C N 1
ATOM 4800 C CA . MET C 1 50 ? 84.881 74.134 51.786 1.00 23.97 2051 MET C CA 1
ATOM 4801 C C . MET C 1 50 ? 83.782 74.507 50.786 1.00 23.73 2051 MET C C 1
ATOM 4802 O O . MET C 1 50 ? 83.789 74.078 49.635 1.00 23.75 2051 MET C O 1
ATOM 4807 N N . VAL C 1 51 ? 82.826 75.292 51.244 1.00 22.75 2052 VAL C N 1
ATOM 4808 C CA . VAL C 1 51 ? 81.721 75.727 50.414 1.00 24.30 2052 VAL C CA 1
ATOM 4809 C C . VAL C 1 51 ? 82.179 76.580 49.234 1.00 25.07 2052 VAL C C 1
ATOM 4810 O O . VAL C 1 51 ? 82.885 77.557 49.432 1.00 26.10 2052 VAL C O 1
ATOM 4814 N N . MET C 1 52 ? 81.751 76.231 48.020 1.00 27.51 2053 MET C N 1
ATOM 4815 C CA . MET C 1 52 ? 82.081 77.009 46.829 1.00 30.33 2053 MET C CA 1
ATOM 4816 C C . MET C 1 52 ? 80.860 77.891 46.467 1.00 28.44 2053 MET C C 1
ATOM 4817 O O . MET C 1 52 ? 80.984 79.114 46.430 1.00 30.07 2053 MET C O 1
ATOM 4822 N N . THR C 1 53 ? 79.706 77.290 46.169 1.00 26.24 2054 THR C N 1
ATOM 4823 C CA . THR C 1 53 ? 78.462 78.057 45.917 1.00 29.42 2054 THR C CA 1
ATOM 4824 C C . THR C 1 53 ? 77.316 77.180 46.270 1.00 25.05 2054 THR C C 1
ATOM 4825 O O . THR C 1 53 ? 77.514 76.009 46.564 1.00 29.96 2054 THR C O 1
ATOM 4829 N N . SER C 1 54 ? 76.122 77.758 46.239 1.00 25.35 2055 SER C N 1
ATOM 4830 C CA . SER C 1 54 ? 74.880 77.034 46.484 1.00 28.71 2055 SER C CA 1
ATOM 4831 C C . SER C 1 54 ? 73.866 77.761 45.619 1.00 29.63 2055 SER C C 1
ATOM 4832 O O . SER C 1 54 ? 74.077 78.923 45.294 1.00 31.15 2055 SER C O 1
ATOM 4835 N N . GLU C 1 55 ? 72.776 77.104 45.245 1.00 31.00 2056 GLU C N 1
ATOM 4836 C CA . GLU C 1 55 ? 71.754 77.728 44.416 1.00 29.61 2056 GLU C CA 1
ATOM 4837 C C . GLU C 1 55 ? 71.137 78.947 45.088 1.00 28.28 2056 GLU C C 1
ATOM 4838 O O . GLU C 1 55 ? 70.911 79.967 44.442 1.00 33.18 2056 GLU C O 1
ATOM 4844 N N . LYS C 1 56 ? 70.946 78.887 46.398 1.00 28.23 2057 LYS C N 1
ATOM 4845 C CA . LYS C 1 56 ? 70.314 80.000 47.091 1.00 30.86 2057 LYS C CA 1
ATOM 4846 C C . LYS C 1 56 ? 71.083 81.298 47.199 1.00 28.78 2057 LYS C C 1
ATOM 4847 O O . LYS C 1 56 ? 70.494 82.366 47.009 1.00 31.81 2057 LYS C O 1
ATOM 4853 N N . ASP C 1 57 ? 72.384 81.232 47.472 1.00 26.13 2058 ASP C N 1
ATOM 4854 C CA . ASP C 1 57 ? 73.130 82.474 47.662 1.00 28.08 2058 ASP C CA 1
ATOM 4855 C C . ASP C 1 57 ? 74.274 82.784 46.712 1.00 25.75 2058 ASP C C 1
ATOM 4856 O O . ASP C 1 57 ? 74.977 83.773 46.885 1.00 23.44 2058 ASP C O 1
ATOM 4861 N N . GLU C 1 58 ? 74.428 81.975 45.682 1.00 25.45 2059 GLU C N 1
ATOM 4862 C CA . GLU C 1 58 ? 75.492 82.174 44.720 1.00 24.35 2059 GLU C CA 1
ATOM 4863 C C . GLU C 1 58 ? 75.530 83.569 44.088 1.00 24.18 2059 GLU C C 1
ATOM 4864 O O . GLU C 1 58 ? 76.600 84.051 43.723 1.00 28.62 2059 GLU C O 1
ATOM 4870 N N . PHE C 1 59 ? 74.370 84.210 43.956 1.00 23.89 2060 PHE C N 1
ATOM 4871 C CA . PHE C 1 59 ? 74.288 85.508 43.311 1.00 22.70 2060 PHE C CA 1
ATOM 4872 C C . PHE C 1 59 ? 75.144 86.621 43.876 1.00 22.48 2060 PHE C C 1
ATOM 4873 O O . PHE C 1 59 ? 75.659 87.420 43.123 1.00 25.63 2060 PHE C O 1
ATOM 4881 N N . VAL C 1 60 ? 75.364 86.630 45.181 1.00 22.80 2061 VAL C N 1
ATOM 4882 C CA . VAL C 1 60 ? 76.169 87.683 45.772 1.00 23.84 2061 VAL C CA 1
ATOM 4883 C C . VAL C 1 60 ? 77.593 87.705 45.231 1.00 23.76 2061 VAL C C 1
ATOM 4884 O O . VAL C 1 60 ? 78.032 88.696 44.660 1.00 28.72 2061 VAL C O 1
ATOM 4888 N N . TYR C 1 61 ? 78.311 86.605 45.389 1.00 26.69 2062 TYR C N 1
ATOM 4889 C CA . TYR C 1 61 ? 79.683 86.523 44.916 1.00 27.15 2062 TYR C CA 1
ATOM 4890 C C . TYR C 1 61 ? 79.792 86.783 43.411 1.00 26.82 2062 TYR C C 1
ATOM 4891 O O . TYR C 1 61 ? 80.618 87.579 42.958 1.00 30.33 2062 TYR C O 1
ATOM 4900 N N . HIS C 1 62 ? 78.981 86.086 42.628 1.00 30.22 2063 HIS C N 1
ATOM 4901 C CA . HIS C 1 62 ? 79.009 86.231 41.179 1.00 21.14 2063 HIS C CA 1
ATOM 4902 C C . HIS C 1 62 ? 78.739 87.643 40.702 1.00 20.57 2063 HIS C C 1
ATOM 4903 O O . HIS C 1 62 ? 79.479 88.149 39.879 1.00 26.67 2063 HIS C O 1
ATOM 4910 N N . GLU C 1 63 ? 77.726 88.303 41.243 1.00 21.30 2064 GLU C N 1
ATOM 4911 C CA . GLU C 1 63 ? 77.422 89.663 40.841 1.00 19.47 2064 GLU C CA 1
ATOM 4912 C C . GLU C 1 63 ? 78.475 90.693 41.273 1.00 24.55 2064 GLU C C 1
ATOM 4913 O O . GLU C 1 63 ? 78.846 91.575 40.486 1.00 27.62 2064 GLU C O 1
ATOM 4919 N N . MET C 1 64 ? 78.936 90.609 42.520 1.00 26.64 2065 MET C N 1
ATOM 4920 C CA . MET C 1 64 ? 79.897 91.591 43.024 1.00 28.45 2065 MET C CA 1
ATOM 4921 C C . MET C 1 64 ? 81.301 91.447 42.441 1.00 31.95 2065 MET C C 1
ATOM 4922 O O . MET C 1 64 ? 82.028 92.433 42.289 1.00 37.01 2065 MET C O 1
ATOM 4927 N N . VAL C 1 65 ? 81.672 90.236 42.059 1.00 30.19 2066 VAL C N 1
ATOM 4928 C CA . VAL C 1 65 ? 82.981 90.033 41.457 1.00 28.31 2066 VAL C CA 1
ATOM 4929 C C . VAL C 1 65 ? 82.936 90.545 40.022 1.00 29.55 2066 VAL C C 1
ATOM 4930 O O . VAL C 1 65 ? 83.902 91.102 39.523 1.00 31.34 2066 VAL C O 1
ATOM 4934 N N . ALA C 1 66 ? 81.798 90.374 39.362 1.00 24.96 2067 ALA C N 1
ATOM 4935 C CA . ALA C 1 66 ? 81.680 90.776 37.974 1.00 22.04 2067 ALA C CA 1
ATOM 4936 C C . ALA C 1 66 ? 81.339 92.229 37.729 1.00 25.37 2067 ALA C C 1
ATOM 4937 O O . ALA C 1 66 ? 82.096 92.964 37.106 1.00 30.55 2067 ALA C O 1
ATOM 4939 N N . HIS C 1 67 ? 80.202 92.662 38.246 1.00 26.37 2068 HIS C N 1
ATOM 4940 C CA . HIS C 1 67 ? 79.735 94.011 37.997 1.00 22.38 2068 HIS C CA 1
ATOM 4941 C C . HIS C 1 67 ? 80.520 95.207 38.498 1.00 26.93 2068 HIS C C 1
ATOM 4942 O O . HIS C 1 67 ? 80.485 96.269 37.874 1.00 27.91 2068 HIS C O 1
ATOM 4949 N N . VAL C 1 68 ? 81.193 95.093 39.633 1.00 29.47 2069 VAL C N 1
ATOM 4950 C CA . VAL C 1 68 ? 81.949 96.240 40.111 1.00 28.83 2069 VAL C CA 1
ATOM 4951 C C . VAL C 1 68 ? 83.056 96.600 39.110 1.00 27.96 2069 VAL C C 1
ATOM 4952 O O . VAL C 1 68 ? 83.134 97.736 38.656 1.00 27.69 2069 VAL C O 1
ATOM 4956 N N . PRO C 1 69 ? 83.890 95.630 38.705 1.00 30.45 2070 PRO C N 1
ATOM 4957 C CA . PRO C 1 69 ? 84.933 96.000 37.745 1.00 29.28 2070 PRO C CA 1
ATOM 4958 C C . PRO C 1 69 ? 84.423 96.290 36.314 1.00 27.71 2070 PRO C C 1
ATOM 4959 O O . PRO C 1 69 ? 84.969 97.155 35.622 1.00 31.72 2070 PRO C O 1
ATOM 4963 N N . LEU C 1 70 ? 83.381 95.599 35.869 1.00 24.93 2071 LEU C N 1
ATOM 4964 C CA . LEU C 1 70 ? 82.869 95.842 34.538 1.00 26.49 2071 LEU C CA 1
ATOM 4965 C C . LEU C 1 70 ? 82.270 97.248 34.398 1.00 32.45 2071 LEU C C 1
ATOM 4966 O O . LEU C 1 70 ? 82.489 97.921 33.382 1.00 30.31 2071 LEU C O 1
ATOM 4971 N N . PHE C 1 71 ? 81.507 97.698 35.395 1.00 29.59 2072 PHE C N 1
ATOM 4972 C CA . PHE C 1 71 ? 80.933 99.043 35.321 1.00 29.31 2072 PHE C CA 1
ATOM 4973 C C . PHE C 1 71 ? 81.973 100.139 35.587 1.00 28.28 2072 PHE C C 1
ATOM 4974 O O . PHE C 1 71 ? 81.803 101.293 35.154 1.00 28.76 2072 PHE C O 1
ATOM 4982 N N . THR C 1 72 ? 83.034 99.778 36.310 1.00 29.85 2073 THR C N 1
ATOM 4983 C CA . THR C 1 72 ? 84.117 100.704 36.600 1.00 28.80 2073 THR C CA 1
ATOM 4984 C C . THR C 1 72 ? 84.832 100.975 35.286 1.00 32.64 2073 THR C C 1
ATOM 4985 O O . THR C 1 72 ? 85.355 102.069 35.076 1.00 34.75 2073 THR C O 1
ATOM 4989 N N . HIS C 1 73 ? 84.896 99.955 34.428 1.00 34.08 2074 HIS C N 1
ATOM 4990 C CA . HIS C 1 73 ? 85.543 100.062 33.115 1.00 33.08 2074 HIS C CA 1
ATOM 4991 C C . HIS C 1 73 ? 84.568 100.763 32.143 1.00 34.52 2074 HIS C C 1
ATOM 4992 O O . HIS C 1 73 ? 83.423 100.353 32.004 1.00 33.23 2074 HIS C O 1
ATOM 4999 N N . PRO C 1 74 ? 85.032 101.820 31.441 1.00 35.90 2075 PRO C N 1
ATOM 5000 C CA . PRO C 1 74 ? 84.156 102.534 30.514 1.00 36.55 2075 PRO C CA 1
ATOM 5001 C C . PRO C 1 74 ? 83.608 101.678 29.393 1.00 35.11 2075 PRO C C 1
ATOM 5002 O O . PRO C 1 74 ? 82.530 101.960 28.875 1.00 36.19 2075 PRO C O 1
ATOM 5006 N N . ASN C 1 75 ? 84.333 100.626 29.029 1.00 34.47 2076 ASN C N 1
ATOM 5007 C CA . ASN C 1 75 ? 83.880 99.760 27.947 1.00 36.53 2076 ASN C CA 1
ATOM 5008 C C . ASN C 1 75 ? 84.673 98.437 27.921 1.00 37.31 2076 ASN C C 1
ATOM 5009 O O . ASN C 1 75 ? 85.659 98.312 27.204 1.00 36.43 2076 ASN C O 1
ATOM 5014 N N . PRO C 1 76 ? 84.284 97.460 28.757 1.00 34.18 2077 PRO C N 1
ATOM 5015 C CA . PRO C 1 76 ? 84.964 96.167 28.819 1.00 36.05 2077 PRO C CA 1
ATOM 5016 C C . PRO C 1 76 ? 84.584 95.323 27.610 1.00 33.05 2077 PRO C C 1
ATOM 5017 O O . PRO C 1 76 ? 83.396 95.137 27.323 1.00 32.14 2077 PRO C O 1
ATOM 5021 N N . GLU C 1 77 ? 85.581 94.755 26.946 1.00 35.36 2078 GLU C N 1
ATOM 5022 C CA . GLU C 1 77 ? 85.311 93.933 25.778 1.00 33.70 2078 GLU C CA 1
ATOM 5023 C C . GLU C 1 77 ? 85.909 92.535 25.801 1.00 31.35 2078 GLU C C 1
ATOM 5024 O O . GLU C 1 77 ? 85.361 91.609 25.207 1.00 31.45 2078 GLU C O 1
ATOM 5030 N N . HIS C 1 78 ? 87.077 92.407 26.413 1.00 30.94 2079 HIS C N 1
ATOM 5031 C CA . HIS C 1 78 ? 87.785 91.133 26.515 1.00 33.96 2079 HIS C CA 1
ATOM 5032 C C . HIS C 1 78 ? 88.031 90.901 27.989 1.00 29.36 2079 HIS C C 1
ATOM 5033 O O . HIS C 1 78 ? 88.801 91.621 28.617 1.00 27.24 2079 HIS C O 1
ATOM 5040 N N . VAL C 1 79 ? 87.369 89.883 28.519 1.00 30.00 2080 VAL C N 1
ATOM 5041 C CA . VAL C 1 79 ? 87.404 89.543 29.930 1.00 25.31 2080 VAL C CA 1
ATOM 5042 C C . VAL C 1 79 ? 87.899 88.118 30.224 1.00 28.27 2080 VAL C C 1
ATOM 5043 O O . VAL C 1 79 ? 87.575 87.164 29.514 1.00 29.61 2080 VAL C O 1
ATOM 5047 N N . LEU C 1 80 ? 88.658 87.972 31.298 1.00 25.73 2081 LEU C N 1
ATOM 5048 C CA . LEU C 1 80 ? 89.157 86.666 31.683 1.00 30.90 2081 LEU C CA 1
ATOM 5049 C C . LEU C 1 80 ? 88.670 86.292 33.090 1.00 32.53 2081 LEU C C 1
ATOM 5050 O O . LEU C 1 80 ? 88.669 87.138 33.992 1.00 34.85 2081 LEU C O 1
ATOM 5055 N N . VAL C 1 81 ? 88.217 85.052 33.264 1.00 29.77 2082 VAL C N 1
ATOM 5056 C CA . VAL C 1 81 ? 87.806 84.549 34.582 1.00 25.88 2082 VAL C CA 1
ATOM 5057 C C . VAL C 1 81 ? 88.731 83.351 34.836 1.00 28.84 2082 VAL C C 1
ATOM 5058 O O . VAL C 1 81 ? 88.798 82.437 34.002 1.00 32.63 2082 VAL C O 1
ATOM 5062 N N . VAL C 1 82 ? 89.551 83.434 35.888 1.00 35.67 2083 VAL C N 1
ATOM 5063 C CA . VAL C 1 82 ? 90.466 82.351 36.257 1.00 34.83 2083 VAL C CA 1
ATOM 5064 C C . VAL C 1 82 ? 89.875 81.636 37.477 1.00 36.08 2083 VAL C C 1
ATOM 5065 O O . VAL C 1 82 ? 89.606 82.272 38.495 1.00 34.13 2083 VAL C O 1
ATOM 5069 N N . GLY C 1 83 ? 89.611 80.335 37.335 1.00 36.25 2084 GLY C N 1
ATOM 5070 C CA . GLY C 1 83 ? 89.050 79.549 38.419 1.00 37.91 2084 GLY C CA 1
ATOM 5071 C C . GLY C 1 83 ? 87.547 79.644 38.619 1.00 36.83 2084 GLY C C 1
ATOM 5072 O O . GLY C 1 83 ? 87.057 79.315 39.701 1.00 42.75 2084 GLY C O 1
ATOM 5073 N N . GLY C 1 84 ? 86.799 80.037 37.592 1.00 36.61 2085 GLY C N 1
ATOM 5074 C CA . GLY C 1 84 ? 85.355 80.132 37.742 1.00 38.90 2085 GLY C CA 1
ATOM 5075 C C . GLY C 1 84 ? 84.605 78.942 37.175 1.00 40.18 2085 GLY C C 1
ATOM 5076 O O . GLY C 1 84 ? 83.639 79.122 36.426 1.00 38.09 2085 GLY C O 1
ATOM 5077 N N . GLY C 1 85 ? 85.028 77.741 37.570 1.00 37.79 2086 GLY C N 1
ATOM 5078 C CA . GLY C 1 85 ? 84.437 76.497 37.101 1.00 32.57 2086 GLY C CA 1
ATOM 5079 C C . GLY C 1 85 ? 82.932 76.392 37.064 1.00 36.61 2086 GLY C C 1
ATOM 5080 O O . GLY C 1 85 ? 82.393 75.829 36.129 1.00 36.94 2086 GLY C O 1
ATOM 5081 N N . ASP C 1 86 ? 82.257 76.902 38.090 1.00 37.75 2087 ASP C N 1
ATOM 5082 C CA . ASP C 1 86 ? 80.792 76.882 38.163 1.00 34.60 2087 ASP C CA 1
ATOM 5083 C C . ASP C 1 86 ? 80.102 77.794 37.125 1.00 35.27 2087 ASP C C 1
ATOM 5084 O O . ASP C 1 86 ? 78.876 77.775 36.993 1.00 36.16 2087 ASP C O 1
ATOM 5089 N N . GLY C 1 87 ? 80.884 78.636 36.449 1.00 35.52 2088 GLY C N 1
ATOM 5090 C CA . GLY C 1 87 ? 80.362 79.533 35.421 1.00 37.57 2088 GLY C CA 1
ATOM 5091 C C . GLY C 1 87 ? 79.483 80.702 35.847 1.00 34.90 2088 GLY C C 1
ATOM 5092 O O . GLY C 1 87 ? 78.935 81.412 34.998 1.00 35.25 2088 GLY C O 1
ATOM 5093 N N . GLY C 1 88 ? 79.430 80.959 37.149 1.00 29.83 2089 GLY C N 1
ATOM 5094 C CA . GLY C 1 88 ? 78.600 82.021 37.677 1.00 30.09 2089 GLY C CA 1
ATOM 5095 C C . GLY C 1 88 ? 79.025 83.413 37.322 1.00 27.28 2089 GLY C C 1
ATOM 5096 O O . GLY C 1 88 ? 78.183 84.254 37.093 1.00 25.94 2089 GLY C O 1
ATOM 5097 N N . VAL C 1 89 ? 80.325 83.682 37.365 1.00 26.79 2090 VAL C N 1
ATOM 5098 C CA . VAL C 1 89 ? 80.843 84.999 36.996 1.00 27.76 2090 VAL C CA 1
ATOM 5099 C C . VAL C 1 89 ? 80.618 85.209 35.478 1.00 31.13 2090 VAL C C 1
ATOM 5100 O O . VAL C 1 89 ? 80.257 86.307 35.041 1.00 31.90 2090 VAL C O 1
ATOM 5104 N N . ILE C 1 90 ? 80.792 84.142 34.688 1.00 29.17 2091 ILE C N 1
ATOM 5105 C CA . ILE C 1 90 ? 80.597 84.210 33.245 1.00 30.30 2091 ILE C CA 1
ATOM 5106 C C . ILE C 1 90 ? 79.150 84.592 32.955 1.00 28.45 2091 ILE C C 1
ATOM 5107 O O . ILE C 1 90 ? 78.877 85.450 32.130 1.00 28.58 2091 ILE C O 1
ATOM 5112 N N . ARG C 1 91 ? 78.222 83.973 33.669 1.00 29.86 2092 ARG C N 1
ATOM 5113 C CA . ARG C 1 91 ? 76.801 84.271 33.497 1.00 28.95 2092 ARG C CA 1
ATOM 5114 C C . ARG C 1 91 ? 76.523 85.768 33.676 1.00 29.45 2092 ARG C C 1
ATOM 5115 O O . ARG C 1 91 ? 75.711 86.360 32.966 1.00 31.54 2092 ARG C O 1
ATOM 5123 N N . GLU C 1 92 ? 77.227 86.375 34.621 1.00 31.68 2093 GLU C N 1
ATOM 5124 C CA . GLU C 1 92 ? 77.065 87.793 34.916 1.00 32.81 2093 GLU C CA 1
ATOM 5125 C C . GLU C 1 92 ? 77.773 88.697 33.901 1.00 32.66 2093 GLU C C 1
ATOM 5126 O O . GLU C 1 92 ? 77.274 89.790 33.565 1.00 31.21 2093 GLU C O 1
ATOM 5132 N N . ILE C 1 93 ? 78.942 88.254 33.441 1.00 31.41 2094 ILE C N 1
ATOM 5133 C CA . ILE C 1 93 ? 79.706 88.979 32.449 1.00 28.65 2094 ILE C CA 1
ATOM 5134 C C . ILE C 1 93 ? 78.894 89.131 31.167 1.00 27.59 2094 ILE C C 1
ATOM 5135 O O . ILE C 1 93 ? 78.888 90.198 30.561 1.00 30.65 2094 ILE C O 1
ATOM 5140 N N . LEU C 1 94 ? 78.160 88.092 30.791 1.00 28.13 2095 LEU C N 1
ATOM 5141 C CA . LEU C 1 94 ? 77.337 88.116 29.574 1.00 26.12 2095 LEU C CA 1
ATOM 5142 C C . LEU C 1 94 ? 76.157 89.125 29.599 1.00 28.45 2095 LEU C C 1
ATOM 5143 O O . LEU C 1 94 ? 75.508 89.366 28.578 1.00 30.90 2095 LEU C O 1
ATOM 5148 N N . LYS C 1 95 ? 75.869 89.715 30.754 1.00 28.15 2096 LYS C N 1
ATOM 5149 C CA . LYS C 1 95 ? 74.788 90.691 30.847 1.00 26.42 2096 LYS C CA 1
ATOM 5150 C C . LYS C 1 95 ? 75.280 92.055 30.329 1.00 26.29 2096 LYS C C 1
ATOM 5151 O O . LYS C 1 95 ? 74.512 93.016 30.239 1.00 32.12 2096 LYS C O 1
ATOM 5157 N N . HIS C 1 96 ? 76.571 92.132 30.022 1.00 28.65 2097 HIS C N 1
ATOM 5158 C CA . HIS C 1 96 ? 77.201 93.342 29.512 1.00 31.17 2097 HIS C CA 1
ATOM 5159 C C . HIS C 1 96 ? 77.390 93.199 27.994 1.00 34.76 2097 HIS C C 1
ATOM 5160 O O . HIS C 1 96 ? 78.231 92.410 27.526 1.00 38.00 2097 HIS C O 1
ATOM 5167 N N . PRO C 1 97 ? 76.599 93.953 27.205 1.00 34.12 2098 PRO C N 1
ATOM 5168 C CA . PRO C 1 97 ? 76.672 93.912 25.743 1.00 32.52 2098 PRO C CA 1
ATOM 5169 C C . PRO C 1 97 ? 78.055 94.238 25.213 1.00 31.25 2098 PRO C C 1
ATOM 5170 O O . PRO C 1 97 ? 78.480 93.660 24.238 1.00 34.66 2098 PRO C O 1
ATOM 5174 N N . SER C 1 98 ? 78.772 95.135 25.882 1.00 32.80 2099 SER C N 1
ATOM 5175 C CA . SER C 1 98 ? 80.097 95.526 25.431 1.00 31.49 2099 SER C CA 1
ATOM 5176 C C . SER C 1 98 ? 81.094 94.384 25.352 1.00 33.94 2099 SER C C 1
ATOM 5177 O O . SER C 1 98 ? 82.097 94.477 24.640 1.00 38.31 2099 SER C O 1
ATOM 5180 N N . VAL C 1 99 ? 80.843 93.314 26.098 1.00 38.36 2100 VAL C N 1
ATOM 5181 C CA . VAL C 1 99 ? 81.781 92.178 26.125 1.00 34.44 2100 VAL C CA 1
ATOM 5182 C C . VAL C 1 99 ? 81.721 91.365 24.839 1.00 37.45 2100 VAL C C 1
ATOM 5183 O O . VAL C 1 99 ? 80.681 90.796 24.486 1.00 36.94 2100 VAL C O 1
ATOM 5187 N N . LYS C 1 100 ? 82.835 91.356 24.119 1.00 35.25 2101 LYS C N 1
ATOM 5188 C CA . LYS C 1 100 ? 82.913 90.635 22.863 1.00 39.65 2101 LYS C CA 1
ATOM 5189 C C . LYS C 1 100 ? 83.191 89.163 23.154 1.00 39.26 2101 LYS C C 1
ATOM 5190 O O . LYS C 1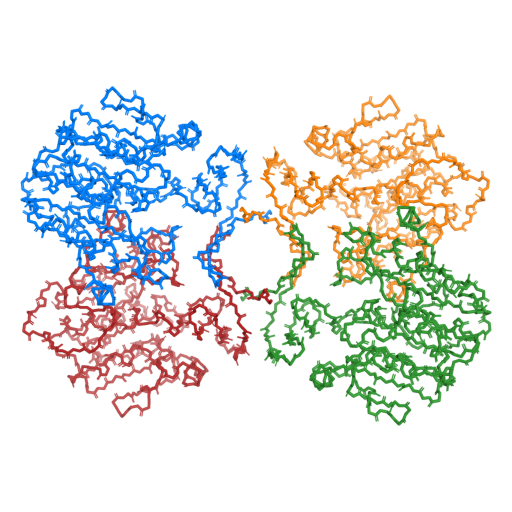 100 ? 82.619 88.263 22.546 1.00 41.62 2101 LYS C O 1
ATOM 5196 N N . LYS C 1 101 ? 84.089 88.920 24.093 1.00 38.74 2102 LYS C N 1
ATOM 5197 C CA . LYS C 1 101 ? 84.462 87.558 24.425 1.00 38.90 2102 LYS C CA 1
ATOM 5198 C C . LYS C 1 101 ? 84.896 87.433 25.873 1.00 36.50 2102 LYS C C 1
ATOM 5199 O O . LYS C 1 101 ? 85.673 88.259 26.373 1.00 39.16 2102 LYS C O 1
ATOM 5205 N N . ALA C 1 102 ? 84.353 86.423 26.547 1.00 32.90 2103 ALA C N 1
ATOM 5206 C CA . ALA C 1 102 ? 84.681 86.131 27.938 1.00 30.06 2103 ALA C CA 1
ATOM 5207 C C . ALA C 1 102 ? 85.365 84.760 28.001 1.00 31.82 2103 ALA C C 1
ATOM 5208 O O . ALA C 1 102 ? 84.764 83.739 27.674 1.00 32.79 2103 ALA C O 1
ATOM 5210 N N . THR C 1 103 ? 86.633 84.734 28.375 1.00 31.44 2104 THR C N 1
ATOM 5211 C CA . THR C 1 103 ? 87.362 83.477 28.464 1.00 31.92 2104 THR C CA 1
ATOM 5212 C C . THR C 1 103 ? 87.279 82.943 29.899 1.00 32.34 2104 THR C C 1
ATOM 5213 O O . THR C 1 103 ? 87.414 83.713 30.854 1.00 33.50 2104 THR C O 1
ATOM 5217 N N . LEU C 1 104 ? 87.039 81.641 30.052 1.00 31.84 2105 LEU C N 1
ATOM 5218 C CA . LEU C 1 104 ? 87.003 81.005 31.370 1.00 32.18 2105 LEU C CA 1
ATOM 5219 C C . LEU C 1 104 ? 88.093 79.956 31.376 1.00 31.20 2105 LEU C C 1
ATOM 5220 O O . LEU C 1 104 ? 88.113 79.124 30.489 1.00 34.54 2105 LEU C O 1
ATOM 5225 N N . VAL C 1 105 ? 89.003 80.010 32.346 1.00 31.38 2106 VAL C N 1
ATOM 5226 C CA . VAL C 1 105 ? 90.094 79.032 32.457 1.00 33.21 2106 VAL C CA 1
ATOM 5227 C C . VAL C 1 105 ? 90.026 78.396 33.852 1.00 37.70 2106 VAL C C 1
ATOM 5228 O O . VAL C 1 105 ? 90.038 79.113 34.857 1.00 38.11 2106 VAL C O 1
ATOM 5232 N N . ASP C 1 106 ? 89.892 77.070 33.920 1.00 38.70 2107 ASP C N 1
ATOM 5233 C CA . ASP C 1 106 ? 89.815 76.344 35.205 1.00 36.30 2107 ASP C CA 1
ATOM 5234 C C . ASP C 1 106 ? 90.575 75.023 35.008 1.00 36.67 2107 ASP C C 1
ATOM 5235 O O . ASP C 1 106 ? 90.417 74.396 33.970 1.00 37.38 2107 ASP C O 1
ATOM 5240 N N . ILE C 1 107 ? 91.423 74.615 35.958 1.00 40.26 2108 ILE C N 1
ATOM 5241 C CA . ILE C 1 107 ? 92.193 73.355 35.817 1.00 40.03 2108 ILE C CA 1
ATOM 5242 C C . ILE C 1 107 ? 91.344 72.099 35.870 1.00 37.36 2108 ILE C C 1
ATOM 5243 O O . ILE C 1 107 ? 91.689 71.089 35.266 1.00 38.41 2108 ILE C O 1
ATOM 5248 N N . ASP C 1 108 ? 90.269 72.154 36.646 1.00 35.27 2109 ASP C N 1
ATOM 5249 C CA . ASP C 1 108 ? 89.380 71.012 36.830 1.00 35.05 2109 ASP C CA 1
ATOM 5250 C C . ASP C 1 108 ? 88.138 71.031 35.937 1.00 33.90 2109 ASP C C 1
ATOM 5251 O O . ASP C 1 108 ? 87.179 71.765 36.183 1.00 34.89 2109 ASP C O 1
ATOM 5256 N N . GLY C 1 109 ? 88.153 70.188 34.915 1.00 30.14 2110 GLY C N 1
ATOM 5257 C CA . GLY C 1 109 ? 87.037 70.114 34.000 1.00 31.11 2110 GLY C CA 1
ATOM 5258 C C . GLY C 1 109 ? 85.843 69.465 34.667 1.00 33.43 2110 GLY C C 1
ATOM 5259 O O . GLY C 1 109 ? 84.687 69.682 34.254 1.00 29.53 2110 GLY C O 1
ATOM 5260 N N . LYS C 1 110 ? 86.098 68.677 35.710 1.00 29.61 2111 LYS C N 1
ATOM 5261 C CA . LYS C 1 110 ? 85.009 68.020 36.405 1.00 29.83 2111 LYS C CA 1
ATOM 5262 C C . LYS C 1 110 ? 84.128 68.948 37.203 1.00 31.30 2111 LYS C C 1
ATOM 5263 O O . LYS C 1 110 ? 82.944 68.665 37.411 1.00 30.48 2111 LYS C O 1
ATOM 5269 N N . VAL C 1 111 ? 84.676 70.104 37.575 1.00 31.49 2112 VAL C N 1
ATOM 5270 C CA . VAL C 1 111 ? 83.898 71.120 38.279 1.00 27.20 2112 VAL C CA 1
ATOM 5271 C C . VAL C 1 111 ? 82.917 71.711 37.256 1.00 28.96 2112 VAL C C 1
ATOM 5272 O O . VAL C 1 111 ? 81.740 71.891 37.552 1.00 31.42 2112 VAL C O 1
ATOM 5276 N N . ILE C 1 112 ? 83.395 71.948 36.037 1.00 27.82 2113 ILE C N 1
ATOM 5277 C CA . ILE C 1 112 ? 82.568 72.515 34.979 1.00 26.91 2113 ILE C CA 1
ATOM 5278 C C . ILE C 1 112 ? 81.485 71.517 34.591 1.00 29.50 2113 ILE C C 1
ATOM 5279 O O . ILE C 1 112 ? 80.314 71.871 34.473 1.00 27.03 2113 ILE C O 1
ATOM 5284 N N . GLU C 1 113 ? 81.880 70.255 34.469 1.00 30.85 2114 GLU C N 1
ATOM 5285 C CA . GLU C 1 113 ? 80.965 69.203 34.115 1.00 28.24 2114 GLU C CA 1
ATOM 5286 C C . GLU C 1 113 ? 79.801 69.065 35.093 1.00 30.30 2114 GLU C C 1
ATOM 5287 O O . GLU C 1 113 ? 78.619 69.068 34.691 1.00 30.21 2114 GLU C O 1
ATOM 5293 N N . TYR C 1 114 ? 80.126 68.919 36.377 1.00 29.35 2115 TYR C N 1
ATOM 5294 C CA . TYR C 1 114 ? 79.091 68.745 37.385 1.00 28.37 2115 TYR C CA 1
ATOM 5295 C C . TYR C 1 114 ? 78.335 69.988 37.753 1.00 29.19 2115 TYR C C 1
ATOM 5296 O O . TYR C 1 114 ? 77.242 69.899 38.314 1.00 28.51 2115 TYR C O 1
ATOM 5305 N N . SER C 1 115 ? 78.887 71.154 37.436 1.00 29.61 2116 SER C N 1
ATOM 5306 C CA . SER C 1 115 ? 78.166 72.407 37.688 1.00 30.20 2116 SER C CA 1
ATOM 5307 C C . SER C 1 115 ? 77.108 72.552 36.579 1.00 31.08 2116 SER C C 1
ATOM 5308 O O . SER C 1 115 ? 75.977 73.009 36.817 1.00 30.99 2116 SER C O 1
ATOM 5311 N N . LYS C 1 116 ? 77.458 72.115 35.371 1.00 29.35 2117 LYS C N 1
ATOM 5312 C CA . LYS C 1 116 ? 76.514 72.194 34.275 1.00 29.87 2117 LYS C CA 1
ATOM 5313 C C . LYS C 1 116 ? 75.366 71.286 34.601 1.00 25.37 2117 LYS C C 1
ATOM 5314 O O . LYS C 1 116 ? 74.210 71.656 34.423 1.00 28.59 2117 LYS C O 1
ATOM 5320 N N . LYS C 1 117 ? 75.698 70.117 35.154 1.00 29.66 2118 LYS C N 1
ATOM 5321 C CA . LYS C 1 117 ? 74.701 69.123 35.524 1.00 22.40 2118 LYS C CA 1
ATOM 5322 C C . LYS C 1 117 ? 73.812 69.404 36.730 1.00 24.54 2118 LYS C C 1
ATOM 5323 O O . LYS C 1 117 ? 72.613 69.166 36.687 1.00 28.98 2118 LYS C O 1
ATOM 5329 N N . PHE C 1 118 ? 74.390 69.901 37.813 1.00 29.14 2119 PHE C N 1
ATOM 5330 C CA . PHE C 1 118 ? 73.633 70.128 39.056 1.00 28.50 2119 PHE C CA 1
ATOM 5331 C C . PHE C 1 118 ? 73.404 71.573 39.461 1.00 29.71 2119 PHE C C 1
ATOM 5332 O O . PHE C 1 118 ? 72.610 71.844 40.366 1.00 22.88 2119 PHE C O 1
ATOM 5340 N N . LEU C 1 119 ? 74.132 72.487 38.831 1.00 30.57 2120 LEU C N 1
ATOM 5341 C CA . LEU C 1 119 ? 73.973 73.909 39.093 1.00 25.45 2120 LEU C CA 1
ATOM 5342 C C . LEU C 1 119 ? 73.677 74.561 37.737 1.00 26.81 2120 LEU C C 1
ATOM 5343 O O . LEU C 1 119 ? 74.368 75.497 37.327 1.00 27.51 2120 LEU C O 1
ATOM 5348 N N . PRO C 1 120 ? 72.623 74.089 37.031 1.00 29.64 2121 PRO C N 1
ATOM 5349 C CA . PRO C 1 120 ? 72.301 74.672 35.725 1.00 28.74 2121 PRO C CA 1
ATOM 5350 C C . PRO C 1 120 ? 72.033 76.179 35.773 1.00 27.44 2121 PRO C C 1
ATOM 5351 O O . PRO C 1 120 ? 72.481 76.926 34.883 1.00 28.34 2121 PRO C O 1
ATOM 5355 N N . SER C 1 121 ? 71.384 76.647 36.837 1.00 26.19 2122 SER C N 1
ATOM 5356 C CA . SER C 1 121 ? 71.079 78.074 36.965 1.00 29.75 2122 SER C CA 1
ATOM 5357 C C . SER C 1 121 ? 72.336 78.935 37.125 1.00 28.37 2122 SER C C 1
ATOM 5358 O O . SER C 1 121 ? 72.244 80.168 37.098 1.00 29.22 2122 SER C O 1
ATOM 5361 N N . ILE C 1 122 ? 73.491 78.291 37.331 1.00 28.48 2123 ILE C N 1
ATOM 5362 C CA . ILE C 1 122 ? 74.755 78.995 37.509 1.00 25.86 2123 ILE C CA 1
ATOM 5363 C C . ILE C 1 122 ? 75.678 78.733 36.311 1.00 28.84 2123 ILE C C 1
ATOM 5364 O O . ILE C 1 122 ? 76.323 79.649 35.802 1.00 28.99 2123 ILE C O 1
ATOM 5369 N N . ALA C 1 123 ? 75.749 77.477 35.867 1.00 30.52 2124 ALA C N 1
ATOM 5370 C CA . ALA C 1 123 ? 76.625 77.103 34.756 1.00 28.38 2124 ALA C CA 1
ATOM 5371 C C . ALA C 1 123 ? 75.991 77.051 33.361 1.00 28.72 2124 ALA C C 1
ATOM 5372 O O . ALA C 1 123 ? 76.693 76.823 32.370 1.00 31.24 2124 ALA C O 1
ATOM 5374 N N . GLY C 1 124 ? 74.689 77.322 33.272 1.00 33.48 2125 GLY C N 1
ATOM 5375 C CA . GLY C 1 124 ? 73.979 77.284 31.993 1.00 37.61 2125 GLY C CA 1
ATOM 5376 C C . GLY C 1 124 ? 74.392 78.186 30.823 1.00 35.71 2125 GLY C C 1
ATOM 5377 O O . GLY C 1 124 ? 73.919 77.996 29.701 1.00 41.18 2125 GLY C O 1
ATOM 5378 N N . LYS C 1 125 ? 75.261 79.161 31.058 1.00 39.60 2126 LYS C N 1
ATOM 5379 C CA . LYS C 1 125 ? 75.680 80.066 29.999 1.00 36.04 2126 LYS C CA 1
ATOM 5380 C C . LYS C 1 125 ? 77.055 79.759 29.427 1.00 36.46 2126 LYS C C 1
ATOM 5381 O O . LYS C 1 125 ? 77.509 80.445 28.514 1.00 36.01 2126 LYS C O 1
ATOM 5387 N N . LEU C 1 126 ? 77.713 78.724 29.943 1.00 36.78 2127 LEU C N 1
ATOM 5388 C CA . LEU C 1 126 ? 79.048 78.367 29.468 1.00 33.43 2127 LEU C CA 1
ATOM 5389 C C . LEU C 1 126 ? 79.070 77.876 28.020 1.00 37.28 2127 LEU C C 1
ATOM 5390 O O . LEU C 1 126 ? 80.122 77.810 27.390 1.00 39.46 2127 LEU C O 1
ATOM 5395 N N . ASP C 1 127 ? 77.900 77.533 27.506 1.00 39.68 2128 ASP C N 1
ATOM 5396 C CA . ASP C 1 127 ? 77.733 77.036 26.142 1.00 44.25 2128 ASP C CA 1
ATOM 5397 C C . ASP C 1 127 ? 77.482 78.194 25.161 1.00 45.42 2128 ASP C C 1
ATOM 5398 O O . ASP C 1 127 ? 77.256 77.970 23.969 1.00 45.41 2128 ASP C O 1
ATOM 5403 N N . ASP C 1 128 ? 77.505 79.424 25.674 1.00 43.01 2129 ASP C N 1
ATOM 5404 C CA . ASP C 1 128 ? 77.271 80.634 24.883 1.00 38.76 2129 ASP C CA 1
ATOM 5405 C C . ASP C 1 128 ? 78.441 80.912 23.935 1.00 38.52 2129 ASP C C 1
ATOM 5406 O O . ASP C 1 128 ? 79.588 80.740 24.314 1.00 37.89 2129 ASP C O 1
ATOM 5411 N N . PRO C 1 129 ? 78.161 81.357 22.692 1.00 36.73 2130 PRO C N 1
ATOM 5412 C CA . PRO C 1 129 ? 79.155 81.677 21.653 1.00 35.77 2130 PRO C CA 1
ATOM 5413 C C . PRO C 1 129 ? 80.195 82.721 22.043 1.00 39.06 2130 PRO C C 1
ATOM 5414 O O . PRO C 1 129 ? 81.295 82.739 21.495 1.00 37.67 2130 PRO C O 1
ATOM 5418 N N . ARG C 1 130 ? 79.822 83.626 22.937 1.00 37.84 2131 ARG C N 1
ATOM 5419 C CA . ARG C 1 130 ? 80.737 84.646 23.425 1.00 33.57 2131 ARG C CA 1
ATOM 5420 C C . ARG C 1 130 ? 81.723 84.110 24.476 1.00 32.40 2131 ARG C C 1
ATOM 5421 O O . ARG C 1 130 ? 82.685 84.786 24.836 1.00 34.32 2131 ARG C O 1
ATOM 5429 N N . VAL C 1 131 ? 81.474 82.913 24.982 1.00 29.86 2132 VAL C N 1
ATOM 5430 C CA . VAL C 1 131 ? 82.335 82.308 25.986 1.00 27.85 2132 VAL C CA 1
ATOM 5431 C C . VAL C 1 131 ? 83.321 81.320 25.381 1.00 29.90 2132 VAL C C 1
ATOM 5432 O O . VAL C 1 131 ? 82.973 80.543 24.486 1.00 32.64 2132 VAL C O 1
ATOM 5436 N N . ASP C 1 132 ? 84.536 81.326 25.910 1.00 29.20 2133 ASP C N 1
ATOM 5437 C CA . ASP C 1 132 ? 85.576 80.414 25.474 1.00 32.26 2133 ASP C CA 1
ATOM 5438 C C . ASP C 1 132 ? 86.049 79.701 26.738 1.00 34.33 2133 ASP C C 1
ATOM 5439 O O . ASP C 1 132 ? 86.792 80.270 27.530 1.00 38.48 2133 ASP C O 1
ATOM 5444 N N . VAL C 1 133 ? 85.589 78.471 26.946 1.00 32.55 2134 VAL C N 1
ATOM 5445 C CA . VAL C 1 133 ? 85.981 77.693 28.119 1.00 29.32 2134 VAL C CA 1
ATOM 5446 C C . VAL C 1 133 ? 87.237 76.874 27.867 1.00 32.11 2134 VAL C C 1
ATOM 5447 O O . VAL C 1 133 ? 87.310 76.097 26.922 1.00 35.28 2134 VAL C O 1
ATOM 5451 N N . GLN C 1 134 ? 88.231 77.029 28.719 1.00 34.67 2135 GLN C N 1
ATOM 5452 C CA . GLN C 1 134 ? 89.472 76.285 28.568 1.00 34.36 2135 GLN C CA 1
ATOM 5453 C C . GLN C 1 134 ? 89.816 75.566 29.853 1.00 34.43 2135 GLN C C 1
ATOM 5454 O O . GLN C 1 134 ? 89.882 76.178 30.909 1.00 36.95 2135 GLN C O 1
ATOM 5460 N N . VAL C 1 135 ? 90.013 74.262 29.778 1.00 37.62 2136 VAL C N 1
ATOM 5461 C CA . VAL C 1 135 ? 90.391 73.521 30.971 1.00 35.04 2136 VAL C CA 1
ATOM 5462 C C . VAL C 1 135 ? 91.906 73.533 30.969 1.00 38.99 2136 VAL C C 1
ATOM 5463 O O . VAL C 1 135 ? 92.546 72.764 30.253 1.00 36.27 2136 VAL C O 1
ATOM 5467 N N . ASP C 1 136 ? 92.470 74.495 31.686 1.00 40.74 2137 ASP C N 1
ATOM 5468 C CA . ASP C 1 136 ? 93.912 74.631 31.757 1.00 44.47 2137 ASP C CA 1
ATOM 5469 C C . ASP C 1 136 ? 94.288 75.386 33.025 1.00 47.03 2137 ASP C C 1
ATOM 5470 O O . ASP C 1 136 ? 93.418 75.933 33.690 1.00 43.59 2137 ASP C O 1
ATOM 5475 N N . ASP C 1 137 ? 95.584 75.424 33.336 1.00 47.65 2138 ASP C N 1
ATOM 5476 C CA . ASP C 1 137 ? 96.095 76.086 34.533 1.00 50.98 2138 ASP C CA 1
ATOM 5477 C C . ASP C 1 137 ? 95.433 77.396 34.973 1.00 52.91 2138 ASP C C 1
ATOM 5478 O O . ASP C 1 137 ? 94.756 77.426 35.999 1.00 55.18 2138 ASP C O 1
ATOM 5483 N N . GLY C 1 138 ? 95.625 78.489 34.257 1.00 43.34 2139 GLY C N 1
ATOM 5484 C CA . GLY C 1 138 ? 94.984 79.699 34.743 1.00 42.95 2139 GLY C CA 1
ATOM 5485 C C . GLY C 1 138 ? 96.073 80.643 35.154 1.00 40.31 2139 GLY C C 1
ATOM 5486 O O . GLY C 1 138 ? 96.139 81.769 34.658 1.00 41.03 2139 GLY C O 1
ATOM 5487 N N . PHE C 1 139 ? 96.937 80.191 36.055 1.00 41.67 2140 PHE C N 1
ATOM 5488 C CA . PHE C 1 139 ? 98.086 80.997 36.451 1.00 42.15 2140 PHE C CA 1
ATOM 5489 C C . PHE C 1 139 ? 99.045 80.915 35.258 1.00 39.92 2140 PHE C C 1
ATOM 5490 O O . PHE C 1 139 ? 99.636 81.927 34.884 1.00 41.22 2140 PHE C O 1
ATOM 5498 N N . MET C 1 140 ? 99.168 79.727 34.640 1.00 40.35 2141 MET C N 1
ATOM 5499 C CA . MET C 1 140 ? 100.026 79.561 33.455 1.00 39.48 2141 MET C CA 1
ATOM 5500 C C . MET C 1 140 ? 99.458 80.445 32.350 1.00 40.66 2141 MET C C 1
ATOM 5501 O O . MET C 1 140 ? 100.196 81.127 31.638 1.00 43.86 2141 MET C O 1
ATOM 5506 N N . HIS C 1 141 ? 98.131 80.482 32.278 1.00 40.23 2142 HIS C N 1
ATOM 5507 C CA . HIS C 1 141 ? 97.441 81.283 31.285 1.00 38.62 2142 HIS C CA 1
ATOM 5508 C C . HIS C 1 141 ? 97.712 82.778 31.454 1.00 39.66 2142 HIS C C 1
ATOM 5509 O O . HIS C 1 141 ? 97.909 83.488 30.464 1.00 40.69 2142 HIS C O 1
ATOM 5516 N N . ILE C 1 142 ? 97.661 83.270 32.688 1.00 37.52 2143 ILE C N 1
ATOM 5517 C CA . ILE C 1 142 ? 97.943 84.685 32.950 1.00 36.73 2143 ILE C CA 1
ATOM 5518 C C . ILE C 1 142 ? 99.436 84.957 32.661 1.00 36.87 2143 ILE C C 1
ATOM 5519 O O . ILE C 1 142 ? 99.780 85.980 32.059 1.00 41.78 2143 ILE C O 1
ATOM 5524 N N . ALA C 1 143 ? 100.311 84.026 33.041 1.00 36.91 2144 ALA C N 1
ATOM 5525 C CA . ALA C 1 143 ? 101.746 84.178 32.803 1.00 36.81 2144 ALA C CA 1
ATOM 5526 C C . ALA C 1 143 ? 102.039 84.342 31.308 1.00 39.10 2144 ALA C C 1
ATOM 5527 O O . ALA C 1 143 ? 102.939 85.078 30.925 1.00 39.10 2144 ALA C O 1
ATOM 5529 N N . LYS C 1 144 ? 101.242 83.680 30.470 1.00 40.82 2145 LYS C N 1
ATOM 5530 C CA . LYS C 1 144 ? 101.408 83.739 29.012 1.00 42.27 2145 LYS C CA 1
ATOM 5531 C C . LYS C 1 144 ? 100.551 84.755 28.261 1.00 41.63 2145 LYS C C 1
ATOM 5532 O O . LYS C 1 144 ? 100.433 84.670 27.041 1.00 45.15 2145 LYS C O 1
ATOM 5538 N N . SER C 1 145 ? 99.951 85.705 28.969 1.00 37.64 2146 SER C N 1
ATOM 5539 C CA . SER C 1 145 ? 99.128 86.717 28.317 1.00 40.00 2146 SER C CA 1
ATOM 5540 C C . SER C 1 145 ? 99.837 88.044 28.375 1.00 41.11 2146 SER C C 1
ATOM 5541 O O . SER C 1 145 ? 100.554 88.314 29.338 1.00 44.10 2146 SER C O 1
ATOM 5544 N N . GLU C 1 146 ? 99.658 88.861 27.340 1.00 43.35 2147 GLU C N 1
ATOM 5545 C CA . GLU C 1 146 ? 100.280 90.185 27.276 1.00 46.58 2147 GLU C CA 1
ATOM 5546 C C . GLU C 1 146 ? 99.203 91.094 26.740 1.00 44.83 2147 GLU C C 1
ATOM 5547 O O . GLU C 1 146 ? 98.675 90.874 25.663 1.00 43.99 2147 GLU C O 1
ATOM 5553 N N . ASN C 1 147 ? 98.908 92.132 27.503 1.00 47.25 2148 ASN C N 1
ATOM 5554 C CA . ASN C 1 147 ? 97.828 93.071 27.204 1.00 46.61 2148 ASN C CA 1
ATOM 5555 C C . ASN C 1 147 ? 96.734 92.594 26.251 1.00 45.00 2148 ASN C C 1
ATOM 5556 O O . ASN C 1 147 ? 96.538 93.093 25.147 1.00 44.06 2148 ASN C O 1
ATOM 5561 N N . GLN C 1 148 ? 95.984 91.629 26.769 1.00 41.09 2149 GLN C N 1
ATOM 5562 C CA . GLN C 1 148 ? 94.892 91.005 26.069 1.00 37.85 2149 GLN C CA 1
ATOM 5563 C C . GLN C 1 148 ? 93.539 91.279 26.699 1.00 38.32 2149 GLN C C 1
ATOM 5564 O O . GLN C 1 148 ? 92.512 91.172 26.028 1.00 42.95 2149 GLN C O 1
ATOM 5570 N N . TYR C 1 149 ? 93.513 91.520 28.007 1.00 34.90 2150 TYR C N 1
ATOM 5571 C CA . TYR C 1 149 ? 92.241 91.725 28.702 1.00 30.12 2150 TYR C CA 1
ATOM 5572 C C . TYR C 1 149 ? 92.003 93.074 29.355 1.00 28.06 2150 TYR C C 1
ATOM 5573 O O . TYR C 1 149 ? 92.900 93.710 29.902 1.00 30.64 2150 TYR C O 1
ATOM 5582 N N . ASP C 1 150 ? 90.750 93.473 29.301 1.00 29.91 2151 ASP C N 1
ATOM 5583 C CA . ASP C 1 150 ? 90.268 94.700 29.882 1.00 35.15 2151 ASP C CA 1
ATOM 5584 C C . ASP C 1 150 ? 90.045 94.483 31.377 1.00 33.94 2151 ASP C C 1
ATOM 5585 O O . ASP C 1 150 ? 90.419 95.326 32.205 1.00 38.08 2151 ASP C O 1
ATOM 5590 N N . VAL C 1 151 ? 89.412 93.357 31.705 1.00 34.76 2152 VAL C N 1
ATOM 5591 C CA . VAL C 1 151 ? 89.108 92.997 33.076 1.00 28.27 2152 VAL C CA 1
ATOM 5592 C C . VAL C 1 151 ? 89.471 91.538 33.284 1.00 31.13 2152 VAL C C 1
ATOM 5593 O O . VAL C 1 151 ? 89.167 90.697 32.434 1.00 31.64 2152 VAL C O 1
ATOM 5597 N N . ILE C 1 152 ? 90.156 91.253 34.392 1.00 31.42 2153 ILE C N 1
ATOM 5598 C CA . ILE C 1 152 ? 90.526 89.886 34.756 1.00 29.59 2153 ILE C CA 1
ATOM 5599 C C . ILE C 1 152 ? 90.010 89.576 36.170 1.00 33.99 2153 ILE C C 1
ATOM 5600 O O . ILE C 1 152 ? 90.369 90.265 37.127 1.00 30.65 2153 ILE C O 1
ATOM 5605 N N . MET C 1 153 ? 89.070 88.648 36.298 1.00 30.96 2154 MET C N 1
ATOM 5606 C CA . MET C 1 153 ? 88.625 88.281 37.636 1.00 34.84 2154 MET C CA 1
ATOM 5607 C C . MET C 1 153 ? 89.367 86.984 38.048 1.00 37.82 2154 MET C C 1
ATOM 5608 O O . MET C 1 153 ? 89.367 85.986 37.318 1.00 32.97 2154 MET C O 1
ATOM 5613 N N . VAL C 1 154 ? 90.099 87.062 39.159 1.00 37.81 2155 VAL C N 1
ATOM 5614 C CA . VAL C 1 154 ? 90.905 85.964 39.672 1.00 40.75 2155 VAL C CA 1
ATOM 5615 C C . VAL C 1 154 ? 90.334 85.311 40.925 1.00 44.33 2155 VAL C C 1
ATOM 5616 O O . VAL C 1 154 ? 89.787 85.976 41.814 1.00 46.06 2155 VAL C O 1
ATOM 5620 N N . ASP C 1 155 ? 90.494 83.996 40.995 1.00 48.83 2156 ASP C N 1
ATOM 5621 C CA . ASP C 1 155 ? 90.009 83.185 42.110 1.00 52.17 2156 ASP C CA 1
ATOM 5622 C C . ASP C 1 155 ? 90.959 83.208 43.327 1.00 51.31 2156 ASP C C 1
ATOM 5623 O O . ASP C 1 155 ? 90.594 83.673 44.406 1.00 49.87 2156 ASP C O 1
ATOM 5628 N N . SER C 1 156 ? 92.147 82.631 43.167 1.00 54.80 2157 SER C N 1
ATOM 5629 C CA . SER C 1 156 ? 93.119 82.601 44.237 1.00 53.39 2157 SER C CA 1
ATOM 5630 C C . SER C 1 156 ? 94.148 83.669 43.943 1.00 54.60 2157 SER C C 1
ATOM 5631 O O . SER C 1 156 ? 94.485 83.926 42.782 1.00 54.05 2157 SER C O 1
ATOM 5634 N N . THR C 1 157 ? 94.672 84.260 45.005 1.00 53.97 2158 THR C N 1
ATOM 5635 C CA . THR C 1 157 ? 95.673 85.292 44.870 1.00 54.33 2158 THR C CA 1
ATOM 5636 C C . THR C 1 157 ? 97.101 84.729 45.016 1.00 53.59 2158 THR C C 1
ATOM 5637 O O . THR C 1 157 ? 98.076 85.475 44.883 1.00 53.36 2158 THR C O 1
ATOM 5641 N N . GLU C 1 158 ? 97.211 83.414 45.249 1.00 56.26 2159 GLU C N 1
ATOM 5642 C CA . GLU C 1 158 ? 98.508 82.737 45.403 1.00 59.62 2159 GLU C CA 1
ATOM 5643 C C . GLU C 1 158 ? 98.705 81.648 44.379 1.00 57.97 2159 GLU C C 1
ATOM 5644 O O . GLU C 1 158 ? 98.102 80.579 44.488 1.00 59.56 2159 GLU C O 1
ATOM 5650 N N . PRO C 1 159 ? 99.552 81.902 43.371 1.00 59.78 2160 PRO C N 1
ATOM 5651 C CA . PRO C 1 159 ? 99.831 80.922 42.306 1.00 65.92 2160 PRO C CA 1
ATOM 5652 C C . PRO C 1 159 ? 100.522 79.608 42.746 1.00 65.57 2160 PRO C C 1
ATOM 5653 O O . PRO C 1 159 ? 101.418 79.611 43.586 1.00 64.92 2160 PRO C O 1
ATOM 5657 N N . VAL C 1 160 ? 100.048 78.489 42.203 1.00 68.52 2161 VAL C N 1
ATOM 5658 C CA . VAL C 1 160 ? 100.592 77.171 42.494 1.00 65.87 2161 VAL C CA 1
ATOM 5659 C C . VAL C 1 160 ? 100.904 76.539 41.146 1.00 70.46 2161 VAL C C 1
ATOM 5660 O O . VAL C 1 160 ? 100.160 76.719 40.175 1.00 67.34 2161 VAL C O 1
ATOM 5664 N N . GLY C 1 161 ? 101.986 75.774 41.100 1.00 70.26 2162 GLY C N 1
ATOM 5665 C CA . GLY C 1 161 ? 102.410 75.157 39.857 1.00 73.70 2162 GLY C CA 1
ATOM 5666 C C . GLY C 1 161 ? 103.475 76.085 39.308 1.00 73.36 2162 GLY C C 1
ATOM 5667 O O . GLY C 1 161 ? 104.218 76.695 40.090 1.00 73.72 2162 GLY C O 1
ATOM 5668 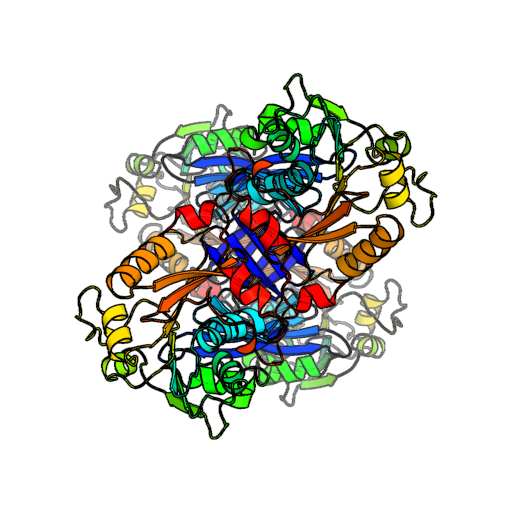N N . PRO C 1 162 ? 103.594 76.219 37.981 1.00 71.73 2163 PRO C N 1
ATOM 5669 C CA . PRO C 1 162 ? 104.618 77.118 37.423 1.00 72.04 2163 PRO C CA 1
ATOM 5670 C C . PRO C 1 162 ? 104.542 78.625 37.826 1.00 72.75 2163 PRO C C 1
ATOM 5671 O O . PRO C 1 162 ? 103.823 79.442 37.202 1.00 67.73 2163 PRO C O 1
ATOM 5675 N N . ALA C 1 163 ? 105.292 78.963 38.886 1.00 69.15 2164 ALA C N 1
ATOM 5676 C CA . ALA C 1 163 ? 105.397 80.328 39.402 1.00 65.59 2164 ALA C CA 1
ATOM 5677 C C . ALA C 1 163 ? 106.469 81.054 38.558 1.00 66.01 2164 ALA C C 1
ATOM 5678 O O . ALA C 1 163 ? 107.580 81.364 39.013 1.00 62.81 2164 ALA C O 1
ATOM 5680 N N . VAL C 1 164 ? 106.126 81.216 37.278 1.00 68.24 2165 VAL C N 1
ATOM 5681 C CA . VAL C 1 164 ? 106.948 81.905 36.270 1.00 67.11 2165 VAL C CA 1
ATOM 5682 C C . VAL C 1 164 ? 106.750 83.417 36.506 1.00 66.04 2165 VAL C C 1
ATOM 5683 O O . VAL C 1 164 ? 107.401 84.256 35.881 1.00 61.34 2165 VAL C O 1
ATOM 5687 N N . ASN C 1 165 ? 105.784 83.740 37.368 1.00 65.65 2166 ASN C N 1
ATOM 5688 C CA . ASN C 1 165 ? 105.460 85.117 37.735 1.00 61.67 2166 ASN C CA 1
ATOM 5689 C C . ASN C 1 165 ? 106.604 85.516 38.676 1.00 63.86 2166 ASN C C 1
ATOM 5690 O O . ASN C 1 165 ? 106.460 85.511 39.891 1.00 62.36 2166 ASN C O 1
ATOM 5695 N N . LEU C 1 166 ? 107.769 85.785 38.103 1.00 69.35 2167 LEU C N 1
ATOM 5696 C CA . LEU C 1 166 ? 108.934 86.155 38.898 1.00 77.46 2167 LEU C CA 1
ATOM 5697 C C . LEU C 1 166 ? 109.113 87.670 38.949 1.00 79.56 2167 LEU C C 1
ATOM 5698 O O . LEU C 1 166 ? 110.157 88.178 39.370 1.00 80.41 2167 LEU C O 1
ATOM 5703 N N . PHE C 1 167 ? 108.099 88.387 38.477 1.00 85.86 2168 PHE C N 1
ATOM 5704 C CA . PHE C 1 167 ? 108.106 89.849 38.501 1.00 91.51 2168 PHE C CA 1
ATOM 5705 C C . PHE C 1 167 ? 108.193 90.124 39.996 1.00 95.49 2168 PHE C C 1
ATOM 5706 O O . PHE C 1 167 ? 107.912 89.215 40.783 1.00 92.96 2168 PHE C O 1
ATOM 5714 N N . THR C 1 168 ? 108.606 91.322 40.412 1.00 96.71 2169 THR C N 1
ATOM 5715 C CA . THR C 1 168 ? 108.662 91.600 41.859 1.00 103.92 2169 THR C CA 1
ATOM 5716 C C . THR C 1 168 ? 107.224 91.342 42.330 1.00 100.49 2169 THR C C 1
ATOM 5717 O O . THR C 1 168 ? 106.262 91.779 41.668 1.00 100.93 2169 THR C O 1
ATOM 5721 N N . LYS C 1 169 ? 107.095 90.557 43.409 1.00 99.21 2170 LYS C N 1
ATOM 5722 C CA . LYS C 1 169 ? 105.793 90.125 43.945 1.00 95.98 2170 LYS C CA 1
ATOM 5723 C C . LYS C 1 169 ? 104.988 89.613 42.718 1.00 91.87 2170 LYS C C 1
ATOM 5724 O O . LYS C 1 169 ? 103.804 89.933 42.510 1.00 92.75 2170 LYS C O 1
ATOM 5730 N N . GLY C 1 170 ? 105.712 88.849 41.903 1.00 83.76 2171 GLY C N 1
ATOM 5731 C CA . GLY C 1 170 ? 105.216 88.261 40.685 1.00 71.73 2171 GLY C CA 1
ATOM 5732 C C . GLY C 1 170 ? 103.775 88.371 40.262 1.00 62.02 2171 GLY C C 1
ATOM 5733 O O . GLY C 1 170 ? 103.479 89.099 39.315 1.00 58.57 2171 GLY C O 1
ATOM 5734 N N . PHE C 1 171 ? 102.872 87.717 40.989 1.00 52.84 2172 PHE C N 1
ATOM 5735 C CA . PHE C 1 171 ? 101.481 87.689 40.562 1.00 46.15 2172 PHE C CA 1
ATOM 5736 C C . PHE C 1 171 ? 100.809 88.949 40.045 1.00 38.94 2172 PHE C C 1
ATOM 5737 O O . PHE C 1 171 ? 100.319 88.972 38.913 1.00 38.89 2172 PHE C O 1
ATOM 5745 N N . TYR C 1 172 ? 100.811 90.006 40.841 1.00 42.25 2173 TYR C N 1
ATOM 5746 C CA . TYR C 1 172 ? 100.147 91.248 40.446 1.00 37.75 2173 TYR C CA 1
ATOM 5747 C C . TYR C 1 172 ? 100.782 91.890 39.217 1.00 39.13 2173 TYR C C 1
ATOM 5748 O O . TYR C 1 172 ? 100.067 92.380 38.328 1.00 39.90 2173 TYR C O 1
ATOM 5757 N N . ALA C 1 173 ? 102.108 91.836 39.127 1.00 36.10 2174 ALA C N 1
ATOM 5758 C CA . ALA C 1 173 ? 102.797 92.378 37.966 1.00 33.93 2174 ALA C CA 1
ATOM 5759 C C . ALA C 1 173 ? 102.478 91.466 36.766 1.00 36.77 2174 ALA C C 1
ATOM 5760 O O . ALA C 1 173 ? 102.355 91.937 35.631 1.00 35.98 2174 ALA C O 1
ATOM 5762 N N . GLY C 1 174 ? 102.284 90.172 37.037 1.00 33.51 2175 GLY C N 1
ATOM 5763 C CA . GLY C 1 174 ? 101.930 89.220 35.994 1.00 28.92 2175 GLY C CA 1
ATOM 5764 C C . GLY C 1 174 ? 100.574 89.580 35.417 1.00 28.74 2175 GLY C C 1
ATOM 5765 O O . GLY C 1 174 ? 100.373 89.540 34.194 1.00 32.65 2175 GLY C O 1
ATOM 5766 N N . ILE C 1 175 ? 99.659 89.976 36.305 1.00 25.39 2176 ILE C N 1
ATOM 5767 C CA . ILE C 1 175 ? 98.297 90.374 35.945 1.00 32.89 2176 ILE C CA 1
ATOM 5768 C C . ILE C 1 175 ? 98.322 91.708 35.197 1.00 33.66 2176 ILE C C 1
ATOM 5769 O O . ILE C 1 175 ? 97.606 91.882 34.203 1.00 32.87 2176 ILE C O 1
ATOM 5774 N N . ALA C 1 176 ? 99.135 92.652 35.666 1.00 31.69 2177 ALA C N 1
ATOM 5775 C CA . ALA C 1 176 ? 99.225 93.940 34.989 1.00 27.50 2177 ALA C CA 1
ATOM 5776 C C . ALA C 1 176 ? 99.677 93.668 33.553 1.00 31.04 2177 ALA C C 1
ATOM 5777 O O . ALA C 1 176 ? 99.123 94.245 32.619 1.00 31.61 2177 ALA C O 1
ATOM 5779 N N . LYS C 1 177 ? 100.627 92.743 33.379 1.00 26.63 2178 LYS C N 1
ATOM 5780 C CA . LYS C 1 177 ? 101.128 92.398 32.056 1.00 29.04 2178 LYS C CA 1
ATOM 5781 C C . LYS C 1 177 ? 100.030 91.858 31.159 1.00 28.47 2178 LYS C C 1
ATOM 5782 O O . LYS C 1 177 ? 99.961 92.208 29.986 1.00 35.89 2178 LYS C O 1
ATOM 5788 N N . ALA C 1 178 ? 99.165 91.012 31.704 1.00 29.74 2179 ALA C N 1
ATOM 5789 C CA . ALA C 1 178 ? 98.094 90.419 30.923 1.00 24.26 2179 ALA C CA 1
ATOM 5790 C C . ALA C 1 178 ? 96.993 91.399 30.603 1.00 30.62 2179 ALA C C 1
ATOM 5791 O O . ALA C 1 178 ? 96.261 91.227 29.614 1.00 30.86 2179 ALA C O 1
ATOM 5793 N N . LEU C 1 179 ? 96.856 92.411 31.449 1.00 34.18 2180 LEU C N 1
ATOM 5794 C CA . LEU C 1 179 ? 95.846 93.444 31.275 1.00 32.74 2180 LEU C CA 1
ATOM 5795 C C . LEU C 1 179 ? 96.259 94.486 30.235 1.00 33.52 2180 LEU C C 1
ATOM 5796 O O . LEU C 1 179 ? 97.443 94.707 29.996 1.00 39.78 2180 LEU C O 1
ATOM 5801 N N . LYS C 1 180 ? 95.277 95.124 29.613 1.00 36.92 2181 LYS C N 1
ATOM 5802 C CA . LYS C 1 180 ? 95.560 96.198 28.674 1.00 39.83 2181 LYS C CA 1
ATOM 5803 C C . LYS C 1 180 ? 95.977 97.417 29.500 1.00 43.76 2181 LYS C C 1
ATOM 5804 O O . LYS C 1 180 ? 95.839 97.428 30.738 1.00 45.06 2181 LYS C O 1
ATOM 5810 N N . GLU C 1 181 ? 96.454 98.455 28.829 1.00 47.90 2182 GLU C N 1
ATOM 5811 C CA . GLU C 1 181 ? 96.949 99.652 29.532 1.00 46.58 2182 GLU C CA 1
ATOM 5812 C C . GLU C 1 181 ? 96.035 100.299 30.579 1.00 41.64 2182 GLU C C 1
ATOM 5813 O O . GLU C 1 181 ? 96.493 100.958 31.505 1.00 41.24 2182 GLU C O 1
ATOM 5819 N N . ASP C 1 182 ? 94.743 100.112 30.416 1.00 39.72 2183 ASP C N 1
ATOM 5820 C CA . ASP C 1 182 ? 93.776 100.680 31.336 1.00 40.39 2183 ASP C CA 1
ATOM 5821 C C . ASP C 1 182 ? 92.945 99.537 31.936 1.00 40.67 2183 ASP C C 1
ATOM 5822 O O . ASP C 1 182 ? 91.765 99.695 32.250 1.00 40.85 2183 ASP C O 1
ATOM 5827 N N . GLY C 1 183 ? 93.586 98.384 32.098 1.00 38.03 2184 GLY C N 1
ATOM 5828 C CA . GLY C 1 183 ? 92.913 97.226 32.643 1.00 35.15 2184 GLY C CA 1
ATOM 5829 C C . GLY C 1 183 ? 92.581 97.308 34.122 1.00 36.10 2184 GLY C C 1
ATOM 5830 O O . GLY C 1 183 ? 93.112 98.145 34.886 1.00 29.87 2184 GLY C O 1
ATOM 5831 N N . ILE C 1 184 ? 91.725 96.375 34.526 1.00 31.71 2185 ILE C N 1
ATOM 5832 C CA . ILE C 1 184 ? 91.255 96.269 35.892 1.00 30.73 2185 ILE C CA 1
ATOM 5833 C C . ILE C 1 184 ? 91.261 94.794 36.259 1.00 29.16 2185 ILE C C 1
ATOM 5834 O O . ILE C 1 184 ? 90.986 93.936 35.406 1.00 32.95 2185 ILE C O 1
ATOM 5839 N N . PHE C 1 185 ? 91.572 94.491 37.512 1.00 28.57 2186 PHE C N 1
ATOM 5840 C CA . PHE C 1 185 ? 91.529 93.108 37.962 1.00 31.04 2186 PHE C CA 1
ATOM 5841 C C . PHE C 1 185 ? 90.880 93.083 39.350 1.00 32.02 2186 PHE C C 1
ATOM 5842 O O . PHE C 1 185 ? 90.949 94.066 40.090 1.00 28.99 2186 PHE C O 1
ATOM 5850 N N . VAL C 1 186 ? 90.208 91.981 39.671 1.00 33.04 2187 VAL C N 1
ATOM 5851 C CA . VAL C 1 186 ? 89.556 91.809 40.960 1.00 29.40 2187 VAL C CA 1
ATOM 5852 C C . VAL C 1 186 ? 89.928 90.434 41.513 1.00 35.54 2187 VAL C C 1
ATOM 5853 O O . VAL C 1 186 ? 90.038 89.463 40.748 1.00 32.65 2187 VAL C O 1
ATOM 5857 N N . ALA C 1 187 ? 90.147 90.352 42.824 1.00 30.24 2188 ALA C N 1
ATOM 5858 C CA . ALA C 1 187 ? 90.464 89.075 43.469 1.00 34.21 2188 ALA C CA 1
ATOM 5859 C C . ALA C 1 187 ? 89.778 89.058 44.827 1.00 29.73 2188 ALA C C 1
ATOM 5860 O O . ALA C 1 187 ? 89.827 90.051 45.554 1.00 31.98 2188 ALA C O 1
ATOM 5862 N N . GLN C 1 188 ? 89.067 87.974 45.128 1.00 31.12 2189 GLN C N 1
ATOM 5863 C CA . GLN C 1 188 ? 88.401 87.855 46.420 1.00 34.34 2189 GLN C CA 1
ATOM 5864 C C . GLN C 1 188 ? 89.560 87.798 47.412 1.00 33.75 2189 GLN C C 1
ATOM 5865 O O . GLN C 1 188 ? 90.616 87.198 47.139 1.00 30.44 2189 GLN C O 1
ATOM 5871 N N . THR C 1 189 ? 89.379 88.423 48.559 1.00 28.43 2190 THR C N 1
ATOM 5872 C CA . THR C 1 189 ? 90.455 88.412 49.492 1.00 29.95 2190 THR C CA 1
ATOM 5873 C C . THR C 1 189 ? 90.007 88.125 50.932 1.00 29.90 2190 THR C C 1
ATOM 5874 O O . THR C 1 189 ? 90.420 88.769 51.892 1.00 29.33 2190 THR C O 1
ATOM 5878 N N . ASP C 1 190 ? 89.182 87.085 51.044 1.00 26.82 2191 ASP C N 1
ATOM 5879 C CA . ASP C 1 190 ? 88.663 86.578 52.305 1.00 28.01 2191 ASP C CA 1
ATOM 5880 C C . ASP C 1 190 ? 87.870 87.500 53.203 1.00 27.57 2191 ASP C C 1
ATOM 5881 O O . ASP C 1 190 ? 87.318 88.506 52.759 1.00 24.61 2191 ASP C O 1
ATOM 5886 N N . ASN C 1 191 ? 87.781 87.118 54.470 1.00 29.62 2192 ASN C N 1
ATOM 5887 C CA . ASN C 1 191 ? 87.044 87.895 55.449 1.00 27.55 2192 ASN C CA 1
ATOM 5888 C C . ASN C 1 191 ? 87.985 88.599 56.422 1.00 24.94 2192 ASN C C 1
ATOM 5889 O O . ASN C 1 191 ? 89.097 88.161 56.645 1.00 26.73 2192 ASN C O 1
ATOM 5894 N N . PRO C 1 192 ? 87.525 89.693 57.040 1.00 26.65 2193 PRO C N 1
ATOM 5895 C CA . PRO C 1 192 ? 88.345 90.451 57.989 1.00 26.29 2193 PRO C CA 1
ATOM 5896 C C . PRO C 1 192 ? 88.318 89.957 59.427 1.00 28.34 2193 PRO C C 1
ATOM 5897 O O . PRO C 1 192 ? 89.001 90.511 60.269 1.00 29.63 2193 PRO C O 1
ATOM 5901 N N . TRP C 1 193 ? 87.542 88.920 59.720 1.00 30.99 2194 TRP C N 1
ATOM 5902 C CA . TRP C 1 193 ? 87.450 88.418 61.092 1.00 25.76 2194 TRP C CA 1
ATOM 5903 C C . TRP C 1 193 ? 88.424 87.300 61.479 1.00 27.21 2194 TRP C C 1
ATOM 5904 O O . TRP C 1 193 ? 88.856 87.235 62.613 1.00 28.20 2194 TRP C O 1
ATOM 5915 N N . PHE C 1 194 ? 88.720 86.390 60.557 1.00 31.34 2195 PHE C N 1
ATOM 5916 C CA . PHE C 1 194 ? 89.586 85.258 60.861 1.00 34.08 2195 PHE C CA 1
ATOM 5917 C C . PHE C 1 194 ? 90.908 85.236 60.082 1.00 36.03 2195 PHE C C 1
ATOM 5918 O O . PHE C 1 194 ? 91.891 84.611 60.502 1.00 38.74 2195 PHE C O 1
ATOM 5926 N N . THR C 1 195 ? 90.942 85.880 58.925 1.00 38.79 2196 THR C N 1
ATOM 5927 C CA . THR C 1 195 ? 92.197 85.934 58.169 1.00 45.44 2196 THR C CA 1
ATOM 5928 C C . THR C 1 195 ? 92.441 87.395 57.756 1.00 41.06 2196 THR C C 1
ATOM 5929 O O . THR C 1 195 ? 92.640 87.705 56.570 1.00 46.30 2196 THR C O 1
ATOM 5933 N N . PRO C 1 196 ? 92.464 88.309 58.738 1.00 35.21 2197 PRO C N 1
ATOM 5934 C CA . PRO C 1 196 ? 92.677 89.704 58.376 1.00 35.33 2197 PRO C CA 1
ATOM 5935 C C . PRO C 1 196 ? 94.060 89.981 57.768 1.00 36.24 2197 PRO C C 1
ATOM 5936 O O . PRO C 1 196 ? 94.201 90.887 56.972 1.00 38.44 2197 PRO C O 1
ATOM 5940 N N . GLU C 1 197 ? 95.055 89.167 58.094 1.00 38.40 2198 GLU C N 1
ATOM 5941 C CA . GLU C 1 197 ? 96.409 89.361 57.580 1.00 38.78 2198 GLU C CA 1
ATOM 5942 C C . GLU C 1 197 ? 96.422 89.403 56.059 1.00 37.39 2198 GLU C C 1
ATOM 5943 O O . GLU C 1 197 ? 97.118 90.221 55.463 1.00 38.49 2198 GLU C O 1
ATOM 5949 N N . LEU C 1 198 ? 95.671 88.496 55.441 1.00 32.87 2199 LEU C N 1
ATOM 5950 C CA . LEU C 1 198 ? 95.593 88.387 53.995 1.00 30.55 2199 LEU C CA 1
ATOM 5951 C C . LEU C 1 198 ? 95.161 89.697 53.352 1.00 33.04 2199 LEU C C 1
ATOM 5952 O O . LEU C 1 198 ? 95.704 90.093 52.320 1.00 33.92 2199 LEU C O 1
ATOM 5957 N N . ILE C 1 199 ? 94.185 90.369 53.950 1.00 33.34 2200 ILE C N 1
ATOM 5958 C CA . ILE C 1 199 ? 93.701 91.650 53.418 1.00 34.80 2200 ILE C CA 1
ATOM 5959 C C . ILE C 1 199 ? 94.805 92.729 53.445 1.00 35.94 2200 ILE C C 1
ATOM 5960 O O . ILE C 1 199 ? 94.975 93.484 52.494 1.00 36.81 2200 ILE C O 1
ATOM 5965 N N . THR C 1 200 ? 95.561 92.779 54.533 1.00 34.17 2201 THR C N 1
ATOM 5966 C CA . THR C 1 200 ? 96.628 93.742 54.676 1.00 32.84 2201 THR C CA 1
ATOM 5967 C C . THR C 1 200 ? 97.704 93.517 53.609 1.00 32.95 2201 THR C C 1
ATOM 5968 O O . THR C 1 200 ? 98.081 94.444 52.878 1.00 27.96 2201 THR C O 1
ATOM 5972 N N . ASN C 1 201 ? 98.178 92.277 53.536 1.00 28.67 2202 ASN C N 1
ATOM 5973 C CA . ASN C 1 201 ? 99.210 91.861 52.618 1.00 25.25 2202 ASN C CA 1
ATOM 5974 C C . ASN C 1 201 ? 98.889 92.076 51.169 1.00 31.55 2202 ASN C C 1
ATOM 5975 O O . ASN C 1 201 ? 99.685 92.656 50.440 1.00 33.31 2202 ASN C O 1
ATOM 5980 N N . VAL C 1 202 ? 97.735 91.579 50.735 1.00 32.13 2203 VAL C N 1
ATOM 5981 C CA . VAL C 1 202 ? 97.299 91.714 49.339 1.00 30.34 2203 VAL C CA 1
ATOM 5982 C C . VAL C 1 202 ? 97.103 93.174 48.967 1.00 32.40 2203 VAL C C 1
ATOM 5983 O O . VAL C 1 202 ? 97.584 93.650 47.940 1.00 33.33 2203 VAL C O 1
ATOM 5987 N N . GLN C 1 203 ? 96.425 93.895 49.836 1.00 34.13 2204 GLN C N 1
ATOM 5988 C CA . GLN C 1 203 ? 96.169 95.298 49.609 1.00 37.56 2204 GLN C CA 1
ATOM 5989 C C . GLN C 1 203 ? 97.497 96.059 49.387 1.00 34.92 2204 GLN C C 1
ATOM 5990 O O . GLN C 1 203 ? 97.633 96.855 48.444 1.00 38.27 2204 GLN C O 1
ATOM 5996 N N . ARG C 1 204 ? 98.488 95.753 50.218 1.00 37.15 2205 ARG C N 1
ATOM 5997 C CA . ARG C 1 204 ? 99.804 96.379 50.128 1.00 38.60 2205 ARG C CA 1
ATOM 5998 C C . ARG C 1 204 ? 100.557 95.948 48.860 1.00 35.04 2205 ARG C C 1
ATOM 5999 O O . ARG C 1 204 ? 101.151 96.780 48.162 1.00 40.29 2205 ARG C O 1
ATOM 6007 N N . ASP C 1 205 ? 100.536 94.652 48.570 1.00 38.06 2206 ASP C N 1
ATOM 6008 C CA . ASP C 1 205 ? 101.228 94.116 47.393 1.00 36.84 2206 ASP C CA 1
ATOM 6009 C C . ASP C 1 205 ? 100.626 94.563 46.074 1.00 36.45 2206 ASP C C 1
ATOM 6010 O O . ASP C 1 205 ? 101.338 94.765 45.093 1.00 36.73 2206 ASP C O 1
ATOM 6015 N N . VAL C 1 206 ? 99.309 94.714 46.047 1.00 37.39 2207 VAL C N 1
ATOM 6016 C CA . VAL C 1 206 ? 98.627 95.134 44.832 1.00 34.68 2207 VAL C CA 1
ATOM 6017 C C . VAL C 1 206 ? 98.909 96.599 44.594 1.00 35.67 2207 VAL C C 1
ATOM 6018 O O . VAL C 1 206 ? 99.140 97.019 43.463 1.00 38.46 2207 VAL C O 1
ATOM 6022 N N . LYS C 1 207 ? 98.945 97.363 45.677 1.00 40.32 2208 LYS C N 1
ATOM 6023 C CA . LYS C 1 207 ? 99.199 98.800 45.609 1.00 42.31 2208 LYS C CA 1
ATOM 6024 C C . LYS C 1 207 ? 100.597 99.088 45.046 1.00 42.15 2208 LYS C C 1
ATOM 6025 O O . LYS C 1 207 ? 100.812 100.116 44.410 1.00 39.06 2208 LYS C O 1
ATOM 6031 N N . GLU C 1 208 ? 101.524 98.155 45.252 1.00 39.70 2209 GLU C N 1
ATOM 6032 C CA . GLU C 1 208 ? 102.894 98.282 44.754 1.00 43.16 2209 GLU C CA 1
ATOM 6033 C C . GLU C 1 208 ? 102.912 98.353 43.243 1.00 40.82 2209 GLU C C 1
ATOM 6034 O O . GLU C 1 208 ? 103.880 98.833 42.663 1.00 40.62 2209 GLU C O 1
ATOM 6040 N N . ILE C 1 209 ? 101.878 97.830 42.585 1.00 41.52 2210 ILE C N 1
ATOM 6041 C CA . ILE C 1 209 ? 101.884 97.867 41.134 1.00 36.73 2210 ILE C CA 1
ATOM 6042 C C . ILE C 1 209 ? 100.715 98.572 40.440 1.00 37.12 2210 ILE C C 1
ATOM 6043 O O . ILE C 1 209 ? 100.841 98.943 39.295 1.00 38.15 2210 ILE C O 1
ATOM 6048 N N . PHE C 1 210 ? 99.585 98.758 41.112 1.00 37.90 2211 PHE C N 1
ATOM 6049 C CA . PHE C 1 210 ? 98.448 99.454 40.509 1.00 36.76 2211 PHE C CA 1
ATOM 6050 C C . PHE C 1 210 ? 98.253 100.798 41.211 1.00 39.13 2211 PHE C C 1
ATOM 6051 O O . PHE C 1 210 ? 98.269 100.884 42.436 1.00 39.60 2211 PHE C O 1
ATOM 6059 N N . PRO C 1 211 ? 98.083 101.878 40.443 1.00 40.87 2212 PRO C N 1
ATOM 6060 C CA . PRO C 1 211 ? 97.887 103.192 41.077 1.00 39.37 2212 PRO C CA 1
ATOM 6061 C C . PRO C 1 211 ? 96.610 103.226 41.915 1.00 37.56 2212 PRO C C 1
ATOM 6062 O O . PRO C 1 211 ? 96.532 103.933 42.922 1.00 38.65 2212 PRO C O 1
ATOM 6066 N N . ILE C 1 212 ? 95.618 102.436 41.518 1.00 36.26 2213 ILE C N 1
ATOM 6067 C CA . ILE C 1 212 ? 94.349 102.382 42.226 1.00 33.26 2213 ILE C CA 1
ATOM 6068 C C . ILE C 1 212 ? 94.116 101.002 42.851 1.00 34.83 2213 ILE C C 1
ATOM 6069 O O . ILE C 1 212 ? 93.979 99.997 42.133 1.00 33.89 2213 ILE C O 1
ATOM 6074 N N . THR C 1 213 ? 94.091 100.952 44.185 1.00 31.10 2214 THR C N 1
ATOM 6075 C CA . THR C 1 213 ? 93.862 99.703 44.919 1.00 27.74 2214 THR C CA 1
ATOM 6076 C C . THR C 1 213 ? 92.842 99.957 46.026 1.00 29.12 2214 THR C C 1
ATOM 6077 O O . THR C 1 213 ? 93.118 100.654 47.014 1.00 31.20 2214 THR C O 1
ATOM 6081 N N . LYS C 1 214 ? 91.634 99.448 45.812 1.00 30.94 2215 LYS C N 1
ATOM 6082 C CA . LYS C 1 214 ? 90.530 99.615 46.756 1.00 28.24 2215 LYS C CA 1
ATOM 6083 C C . LYS C 1 214 ? 90.087 98.244 47.253 1.00 27.09 2215 LYS C C 1
ATOM 6084 O O . LYS C 1 214 ? 90.476 97.219 46.695 1.00 27.59 2215 LYS C O 1
ATOM 6090 N N . LEU C 1 215 ? 89.292 98.224 48.313 1.00 29.84 2216 LEU C N 1
ATOM 6091 C CA . LEU C 1 215 ? 88.772 96.980 48.870 1.00 28.26 2216 LEU C CA 1
ATOM 6092 C C . LEU C 1 215 ? 87.265 97.141 49.045 1.00 27.04 2216 LEU C C 1
ATOM 6093 O O . LEU C 1 215 ? 86.812 98.135 49.622 1.00 29.72 2216 LEU C O 1
ATOM 6098 N N . TYR C 1 216 ? 86.483 96.213 48.518 1.00 27.21 2217 TYR C N 1
ATOM 6099 C CA . TYR C 1 216 ? 85.054 96.330 48.699 1.00 23.77 2217 TYR C CA 1
ATOM 6100 C C . TYR C 1 216 ? 84.507 95.126 49.421 1.00 27.04 2217 TYR C C 1
ATOM 6101 O O . TYR C 1 216 ? 85.165 94.089 49.502 1.00 23.45 2217 TYR C O 1
ATOM 6110 N N . THR C 1 217 ? 83.263 95.260 49.862 1.00 30.41 2218 THR C N 1
ATOM 6111 C CA . THR C 1 217 ? 82.572 94.285 50.697 1.00 31.78 2218 THR C CA 1
ATOM 6112 C C . THR C 1 217 ? 81.249 93.716 50.166 1.00 28.89 2218 THR C C 1
ATOM 6113 O O . THR C 1 217 ? 80.594 94.325 49.323 1.00 36.77 2218 THR C O 1
ATOM 6117 N N . ALA C 1 218 ? 80.851 92.557 50.677 1.00 26.98 2219 ALA C N 1
ATOM 6118 C CA . ALA C 1 218 ? 79.575 91.925 50.318 1.00 23.83 2219 ALA C CA 1
ATOM 6119 C C . ALA C 1 218 ? 79.234 90.841 51.357 1.00 26.51 2219 ALA C C 1
ATOM 6120 O O . ALA C 1 218 ? 80.143 90.246 51.983 1.00 26.33 2219 ALA C O 1
ATOM 6122 N N . ASN C 1 219 ? 77.930 90.606 51.553 1.00 26.96 2220 ASN C N 1
ATOM 6123 C CA . ASN C 1 219 ? 77.425 89.600 52.485 1.00 21.56 2220 ASN C CA 1
ATOM 6124 C C . ASN C 1 219 ? 77.169 88.254 51.813 1.00 25.53 2220 ASN C C 1
ATOM 6125 O O . ASN C 1 219 ? 76.240 88.115 51.019 1.00 27.67 2220 ASN C O 1
ATOM 6130 N N . ILE C 1 220 ? 77.964 87.249 52.157 1.00 27.35 2221 ILE C N 1
ATOM 6131 C CA . ILE C 1 220 ? 77.771 85.902 51.619 1.00 22.01 2221 ILE C CA 1
ATOM 6132 C C . ILE C 1 220 ? 77.592 85.034 52.863 1.00 26.96 2221 ILE C C 1
ATOM 6133 O O . ILE C 1 220 ? 78.565 84.662 53.508 1.00 29.12 2221 ILE C O 1
ATOM 6138 N N . PRO C 1 221 ? 76.337 84.705 53.211 1.00 25.03 2222 PRO C N 1
ATOM 6139 C CA . PRO C 1 221 ? 75.957 83.895 54.376 1.00 25.70 2222 PRO C CA 1
ATOM 6140 C C . PRO C 1 221 ? 76.578 82.506 54.521 1.00 25.97 2222 PRO C C 1
ATOM 6141 O O . PRO C 1 221 ? 76.676 81.969 55.630 1.00 27.86 2222 PRO C O 1
ATOM 6145 N N . THR C 1 222 ? 77.050 81.955 53.417 1.00 27.47 2223 THR C N 1
ATOM 6146 C CA . THR C 1 222 ? 77.664 80.642 53.409 1.00 27.32 2223 THR C CA 1
ATOM 6147 C C . THR C 1 222 ? 79.193 80.701 53.478 1.00 24.29 2223 THR C C 1
ATOM 6148 O O . THR C 1 222 ? 79.864 79.668 53.451 1.00 28.96 2223 THR C O 1
ATOM 6152 N N . TYR C 1 223 ? 79.749 81.908 53.545 1.00 27.27 2224 TYR C N 1
ATOM 6153 C CA . TYR C 1 223 ? 81.202 82.094 53.641 1.00 22.21 2224 TYR C CA 1
ATOM 6154 C C . TYR C 1 223 ? 81.582 82.542 55.050 1.00 26.07 2224 TYR C C 1
ATOM 6155 O O . TYR C 1 223 ? 80.799 83.227 55.747 1.00 25.69 2224 TYR C O 1
ATOM 6164 N N . PRO C 1 224 ? 82.816 82.216 55.481 1.00 26.20 2225 PRO C N 1
ATOM 6165 C CA . PRO C 1 224 ? 83.284 82.587 56.826 1.00 24.12 2225 PRO C CA 1
ATOM 6166 C C . PRO C 1 224 ? 82.965 84.015 57.264 1.00 23.88 2225 PRO C C 1
ATOM 6167 O O . PRO C 1 224 ? 83.341 84.960 56.582 1.00 30.50 2225 PRO C O 1
ATOM 6171 N N . SER C 1 225 ? 82.295 84.132 58.411 1.00 19.63 2226 SER C N 1
ATOM 6172 C CA . SER C 1 225 ? 81.875 85.389 59.037 1.00 21.92 2226 SER C CA 1
ATOM 6173 C C . SER C 1 225 ? 80.712 86.156 58.408 1.00 25.29 2226 SER C C 1
ATOM 6174 O O . SER C 1 225 ? 80.212 87.107 59.014 1.00 25.77 2226 SER C O 1
ATOM 6177 N N . GLY C 1 226 ? 80.283 85.768 57.209 1.00 25.03 2227 GLY C N 1
ATOM 6178 C CA . GLY C 1 226 ? 79.175 86.466 56.558 1.00 27.80 2227 GLY C CA 1
ATOM 6179 C C . GLY C 1 226 ? 79.553 87.748 55.828 1.00 27.34 2227 GLY C C 1
ATOM 6180 O O . GLY C 1 226 ? 78.691 88.411 55.229 1.00 25.89 2227 GLY C O 1
ATOM 6181 N N . LEU C 1 227 ? 80.834 88.100 55.892 1.00 27.61 2228 LEU C N 1
ATOM 6182 C CA . LEU C 1 227 ? 81.331 89.294 55.234 1.00 31.24 2228 LEU C CA 1
ATOM 6183 C C . LEU C 1 227 ? 82.541 88.888 54.428 1.00 29.58 2228 LEU C C 1
ATOM 6184 O O . LEU C 1 227 ? 83.531 88.408 54.989 1.00 29.06 2228 LEU C O 1
ATOM 6189 N N . TRP C 1 228 ? 82.440 89.038 53.112 1.00 28.59 2229 TRP C N 1
ATOM 6190 C CA . TRP C 1 228 ? 83.536 88.696 52.236 1.00 21.20 2229 TRP C CA 1
ATOM 6191 C C . TRP C 1 228 ? 84.154 89.980 51.715 1.00 24.41 2229 TRP C C 1
ATOM 6192 O O . TRP C 1 228 ? 83.489 91.014 51.605 1.00 29.49 2229 TRP C O 1
ATOM 6203 N N . THR C 1 229 ? 85.395 89.867 51.282 1.00 26.63 2230 THR C N 1
ATOM 6204 C CA . THR C 1 229 ? 86.172 91.008 50.842 1.00 24.38 2230 THR C CA 1
ATOM 6205 C C . THR C 1 229 ? 86.707 90.855 49.424 1.00 21.02 2230 THR C C 1
ATOM 6206 O O . THR C 1 229 ? 87.042 89.749 48.998 1.00 24.85 2230 THR C O 1
ATOM 6210 N N . PHE C 1 230 ? 86.761 91.955 48.680 1.00 23.31 2231 PHE C N 1
ATOM 6211 C CA . PHE C 1 230 ? 87.279 91.919 47.304 1.00 24.49 2231 PHE C CA 1
ATOM 6212 C C . PHE C 1 230 ? 88.283 93.027 47.064 1.00 21.98 2231 PHE C C 1
ATOM 6213 O O . PHE C 1 230 ? 88.024 94.170 47.424 1.00 27.04 2231 PHE C O 1
ATOM 6221 N N . THR C 1 231 ? 89.407 92.684 46.437 1.00 23.72 2232 THR C N 1
ATOM 6222 C CA . THR C 1 231 ? 90.450 93.639 46.134 1.00 22.47 2232 THR C CA 1
ATOM 6223 C C . THR C 1 231 ? 90.368 93.997 44.655 1.00 27.00 2232 THR C C 1
ATOM 6224 O O . THR C 1 231 ? 90.242 93.119 43.795 1.00 25.63 2232 THR C O 1
ATOM 6228 N N . ILE C 1 232 ? 90.382 95.291 44.363 1.00 26.45 2233 ILE C N 1
ATOM 6229 C CA . ILE C 1 232 ? 90.326 95.740 42.984 1.00 27.57 2233 ILE C CA 1
ATOM 6230 C C . ILE C 1 232 ? 91.596 96.548 42.664 1.00 34.75 2233 ILE C C 1
ATOM 6231 O O . ILE C 1 232 ? 91.977 97.465 43.411 1.00 32.39 2233 ILE C O 1
ATOM 6236 N N . GLY C 1 233 ? 92.310 96.095 41.635 1.00 31.90 2234 GLY C N 1
ATOM 6237 C CA . GLY C 1 233 ? 93.515 96.751 41.198 1.00 30.76 2234 GLY C CA 1
ATOM 6238 C C . GLY C 1 233 ? 93.164 97.349 39.856 1.00 29.98 2234 GLY C C 1
ATOM 6239 O O . GLY C 1 233 ? 92.696 96.654 38.955 1.00 29.27 2234 GLY C O 1
ATOM 6240 N N . SER C 1 234 ? 93.316 98.654 39.742 1.00 29.71 2235 SER C N 1
ATOM 6241 C CA . SER C 1 234 ? 92.997 99.326 38.513 1.00 30.55 2235 SER C CA 1
ATOM 6242 C C . SER C 1 234 ? 94.190 100.148 38.065 1.00 34.90 2235 SER C C 1
ATOM 6243 O O . SER C 1 234 ? 94.922 100.712 38.878 1.00 32.72 2235 SER C O 1
ATOM 6246 N N . LYS C 1 235 ? 94.408 100.168 36.759 1.00 35.32 2236 LYS C N 1
ATOM 6247 C CA . LYS C 1 235 ? 95.507 100.921 36.193 1.00 37.43 2236 LYS C CA 1
ATOM 6248 C C . LYS C 1 235 ? 95.116 102.365 35.903 1.00 39.64 2236 LYS C C 1
ATOM 6249 O O . LYS C 1 235 ? 95.971 103.244 35.900 1.00 42.42 2236 LYS C O 1
ATOM 6255 N N . LYS C 1 236 ? 93.827 102.621 35.707 1.00 41.41 2237 LYS C N 1
ATOM 6256 C CA . LYS C 1 236 ? 93.390 103.966 35.376 1.00 38.56 2237 LYS C CA 1
ATOM 6257 C C . LYS C 1 236 ? 92.012 104.399 35.899 1.00 40.72 2237 LYS C C 1
ATOM 6258 O O . LYS C 1 236 ? 91.874 105.526 36.378 1.00 40.83 2237 LYS C O 1
ATOM 6264 N N . TYR C 1 237 ? 90.998 103.537 35.816 1.00 36.93 2238 TYR C N 1
ATOM 6265 C CA . TYR C 1 237 ? 89.653 103.930 36.265 1.00 39.75 2238 TYR C CA 1
ATOM 6266 C C . TYR C 1 237 ? 89.337 103.679 37.736 1.00 39.79 2238 TYR C C 1
ATOM 6267 O O . TYR C 1 237 ? 89.615 102.610 38.269 1.00 37.47 2238 TYR C O 1
ATOM 6276 N N . ASP C 1 238 ? 88.750 104.692 38.373 1.00 39.65 2239 ASP C N 1
ATOM 6277 C CA . ASP C 1 238 ? 88.377 104.648 39.781 1.00 40.53 2239 ASP C CA 1
ATOM 6278 C C . ASP C 1 238 ? 86.957 104.113 39.881 1.00 39.54 2239 ASP C C 1
ATOM 6279 O O . ASP C 1 238 ? 86.025 104.684 39.299 1.00 35.61 2239 ASP C O 1
ATOM 6284 N N . PRO C 1 239 ? 86.764 103.030 40.655 1.00 38.90 2240 PRO C N 1
ATOM 6285 C CA . PRO C 1 239 ? 85.424 102.435 40.813 1.00 39.08 2240 PRO C CA 1
ATOM 6286 C C . PRO C 1 239 ? 84.408 103.350 41.493 1.00 33.92 2240 PRO C C 1
ATOM 6287 O O . PRO C 1 239 ? 83.187 103.168 41.371 1.00 32.55 2240 PRO C O 1
ATOM 6291 N N . LEU C 1 240 ? 84.920 104.380 42.144 1.00 36.12 2241 LEU C N 1
ATOM 6292 C CA . LEU C 1 240 ? 84.076 105.325 42.849 1.00 35.59 2241 LEU C CA 1
ATOM 6293 C C . LEU C 1 240 ? 83.795 106.570 42.011 1.00 37.92 2241 LEU C C 1
ATOM 6294 O O . LEU C 1 240 ? 83.066 107.468 42.416 1.00 37.08 2241 LEU C O 1
ATOM 6299 N N . ALA C 1 241 ? 84.325 106.586 40.807 1.00 35.89 2242 ALA C N 1
ATOM 6300 C CA . ALA C 1 241 ? 84.144 107.723 39.927 1.00 38.51 2242 ALA C CA 1
ATOM 6301 C C . ALA C 1 241 ? 83.233 107.350 38.746 1.00 40.77 2242 ALA C C 1
ATOM 6302 O O . ALA C 1 241 ? 83.157 108.081 37.753 1.00 44.92 2242 ALA C O 1
ATOM 6304 N N . VAL C 1 242 ? 82.525 106.230 38.849 1.00 38.84 2243 VAL C N 1
ATOM 6305 C CA . VAL C 1 242 ? 81.688 105.813 37.745 1.00 38.20 2243 VAL C CA 1
ATOM 6306 C C . VAL C 1 242 ? 80.597 106.835 37.481 1.00 41.85 2243 VAL C C 1
ATOM 6307 O O . VAL C 1 242 ? 79.955 107.324 38.415 1.00 46.39 2243 VAL C O 1
ATOM 6311 N N . GLU C 1 243 ? 80.438 107.184 36.203 1.00 47.04 2244 GLU C N 1
ATOM 6312 C CA . GLU C 1 243 ? 79.422 108.129 35.758 1.00 47.92 2244 GLU C CA 1
ATOM 6313 C C . GLU C 1 243 ? 78.063 107.469 35.879 1.00 44.92 2244 GLU C C 1
ATOM 6314 O O . GLU C 1 243 ? 77.892 106.313 35.536 1.00 46.72 2244 GLU C O 1
ATOM 6320 N N . ASP C 1 244 ? 77.076 108.227 36.299 1.00 45.45 2245 ASP C N 1
ATOM 6321 C CA . ASP C 1 244 ? 75.724 107.710 36.441 1.00 44.20 2245 ASP C CA 1
ATOM 6322 C C . ASP C 1 244 ? 75.153 107.176 35.112 1.00 45.92 2245 ASP C C 1
ATOM 6323 O O . ASP C 1 244 ? 74.485 106.142 35.074 1.00 48.28 2245 ASP C O 1
ATOM 6328 N N . SER C 1 245 ? 75.432 107.886 34.024 1.00 44.65 2246 SER C N 1
ATOM 6329 C CA . SER C 1 245 ? 74.963 107.510 32.691 1.00 45.19 2246 SER C CA 1
ATOM 6330 C C . SER C 1 245 ? 75.581 106.207 32.203 1.00 44.37 2246 SER C C 1
ATOM 6331 O O . SER C 1 245 ? 75.110 105.623 31.226 1.00 45.45 2246 SER C O 1
ATOM 6334 N N . ARG C 1 246 ? 76.669 105.797 32.858 1.00 42.10 2247 ARG C N 1
ATOM 6335 C CA . ARG C 1 246 ? 77.410 104.585 32.517 1.00 39.82 2247 ARG C CA 1
ATOM 6336 C C . ARG C 1 246 ? 76.566 103.314 32.776 1.00 36.04 2247 ARG C C 1
ATOM 6337 O O . ARG C 1 246 ? 76.623 102.328 32.027 1.00 41.21 2247 ARG C O 1
ATOM 6345 N N . PHE C 1 247 ? 75.750 103.354 33.816 1.00 35.30 2248 PHE C N 1
ATOM 6346 C CA . PHE C 1 247 ? 74.927 102.209 34.171 1.00 37.96 2248 PHE C CA 1
ATOM 6347 C C . PHE C 1 247 ? 73.764 102.046 33.193 1.00 40.01 2248 PHE C C 1
ATOM 6348 O O . PHE C 1 247 ? 73.357 102.989 32.526 1.00 42.99 2248 PHE C O 1
ATOM 6356 N N . PHE C 1 248 ? 73.250 100.831 33.102 1.00 37.30 2249 PHE C N 1
ATOM 6357 C CA . PHE C 1 248 ? 72.107 100.517 32.268 1.00 39.77 2249 PHE C CA 1
ATOM 6358 C C . PHE C 1 248 ? 71.370 99.422 33.010 1.00 41.94 2249 PHE C C 1
ATOM 6359 O O . PHE C 1 248 ? 71.940 98.789 33.889 1.00 44.93 2249 PHE C O 1
ATOM 6367 N N . ASP C 1 249 ? 70.093 99.235 32.712 1.00 46.18 2250 ASP C N 1
ATOM 6368 C CA . ASP C 1 249 ? 69.303 98.197 33.379 1.00 51.00 2250 ASP C CA 1
ATOM 6369 C C . ASP C 1 249 ? 69.902 96.823 33.179 1.00 49.50 2250 ASP C C 1
ATOM 6370 O O . ASP C 1 249 ? 70.211 96.402 32.060 1.00 49.36 2250 ASP C O 1
ATOM 6375 N N . ILE C 1 250 ? 70.047 96.118 34.286 1.00 46.18 2251 ILE C N 1
ATOM 6376 C CA . ILE C 1 250 ? 70.650 94.805 34.283 1.00 41.71 2251 ILE C CA 1
ATOM 6377 C C . ILE C 1 250 ? 69.924 94.060 35.386 1.00 41.81 2251 ILE C C 1
ATOM 6378 O O . ILE C 1 250 ? 69.542 94.641 36.405 1.00 43.70 2251 ILE C O 1
ATOM 6383 N N . GLU C 1 251 ? 69.632 92.801 35.144 1.00 40.22 2252 GLU C N 1
ATOM 6384 C CA . GLU C 1 251 ? 68.920 92.020 36.130 1.00 43.36 2252 GLU C CA 1
ATOM 6385 C C . GLU C 1 251 ? 69.867 91.430 37.155 1.00 39.71 2252 GLU C C 1
ATOM 6386 O O . GLU C 1 251 ? 70.763 90.656 36.809 1.00 42.60 2252 GLU C O 1
ATOM 6392 N N . THR C 1 252 ? 69.681 91.817 38.411 1.00 37.74 2253 THR C N 1
ATOM 6393 C CA . THR C 1 252 ? 70.511 91.338 39.507 1.00 34.64 2253 THR C CA 1
ATOM 6394 C C . THR C 1 252 ? 69.646 91.187 40.761 1.00 33.40 2253 THR C C 1
ATOM 6395 O O . THR C 1 252 ? 68.531 91.704 40.815 1.00 31.91 2253 THR C O 1
ATOM 6399 N N . LYS C 1 253 ? 70.168 90.482 41.765 1.00 32.37 2254 LYS C N 1
ATOM 6400 C CA . LYS C 1 253 ? 69.447 90.272 43.019 1.00 29.94 2254 LYS C CA 1
ATOM 6401 C C . LYS C 1 253 ? 70.186 90.898 44.198 1.00 26.27 2254 LYS C C 1
ATOM 6402 O O . LYS C 1 253 ? 69.660 90.960 45.306 1.00 28.20 2254 LYS C O 1
ATOM 6408 N N . TYR C 1 254 ? 71.411 91.345 43.965 1.00 20.22 2255 TYR C N 1
ATOM 6409 C CA . TYR C 1 254 ? 72.182 91.963 45.035 1.00 24.05 2255 TYR C CA 1
ATOM 6410 C C . TYR C 1 254 ? 72.716 93.318 44.572 1.00 26.45 2255 TYR C C 1
ATOM 6411 O O . TYR C 1 254 ? 72.348 94.371 45.115 1.00 29.53 2255 TYR C O 1
ATOM 6420 N N . TYR C 1 255 ? 73.608 93.265 43.588 1.00 23.25 2256 TYR C N 1
ATOM 6421 C CA . TYR C 1 255 ? 74.247 94.439 43.007 1.00 25.83 2256 TYR C CA 1
ATOM 6422 C C . TYR C 1 255 ? 73.281 95.530 42.560 1.00 27.05 2256 TYR C C 1
ATOM 6423 O O . TYR C 1 255 ? 72.254 95.264 41.940 1.00 22.51 2256 TYR C O 1
ATOM 6432 N N . THR C 1 256 ? 73.709 96.764 42.783 1.00 30.41 2257 THR C N 1
ATOM 6433 C CA . THR C 1 256 ? 72.934 97.961 42.491 1.00 32.14 2257 THR C CA 1
ATOM 6434 C C . THR C 1 256 ? 73.995 99.009 42.247 1.00 27.98 2257 THR C C 1
ATOM 6435 O O . THR C 1 256 ? 75.121 98.855 42.739 1.00 29.38 2257 THR C O 1
ATOM 6439 N N . LYS C 1 257 ? 73.657 100.059 41.493 1.00 29.26 2258 LYS C N 1
ATOM 6440 C CA . LYS C 1 257 ? 74.609 101.141 41.209 1.00 33.04 2258 LYS C CA 1
ATOM 6441 C C . LYS C 1 257 ? 75.041 101.799 42.517 1.00 31.49 2258 LYS C C 1
ATOM 6442 O O . LYS C 1 257 ? 76.190 102.222 42.659 1.00 33.43 2258 LYS C O 1
ATOM 6448 N N . ASP C 1 258 ? 74.121 101.848 43.480 1.00 28.53 2259 ASP C N 1
ATOM 6449 C CA . ASP C 1 258 ? 74.393 102.418 44.790 1.00 31.71 2259 ASP C CA 1
ATOM 6450 C C . ASP C 1 258 ? 75.224 101.461 45.604 1.00 27.14 2259 ASP C C 1
ATOM 6451 O O . ASP C 1 258 ? 76.159 101.894 46.264 1.00 31.70 2259 ASP C O 1
ATOM 6456 N N . ILE C 1 259 ? 74.892 100.166 45.565 1.00 31.27 2260 ILE C N 1
ATOM 6457 C CA . ILE C 1 259 ? 75.693 99.143 46.264 1.00 29.57 2260 ILE C CA 1
ATOM 6458 C C . ILE C 1 259 ? 77.119 99.222 45.715 1.00 29.60 2260 ILE C C 1
ATOM 6459 O O . ILE C 1 259 ? 78.087 99.015 46.437 1.00 34.33 2260 ILE C O 1
ATOM 6464 N N . HIS C 1 260 ? 77.225 99.559 44.434 1.00 31.10 2261 HIS C N 1
ATOM 6465 C CA . HIS C 1 260 ? 78.505 99.689 43.764 1.00 30.30 2261 HIS C CA 1
ATOM 6466 C C . HIS C 1 260 ? 79.429 100.573 44.573 1.00 33.87 2261 HIS C C 1
ATOM 6467 O O . HIS C 1 260 ? 80.582 100.209 44.824 1.00 33.97 2261 HIS C O 1
ATOM 6474 N N . LYS C 1 261 ? 78.927 101.733 44.976 1.00 31.65 2262 LYS C N 1
ATOM 6475 C CA . LYS C 1 261 ? 79.737 102.655 45.755 1.00 32.69 2262 LYS C CA 1
ATOM 6476 C C . LYS C 1 261 ? 79.732 102.309 47.239 1.00 27.72 2262 LYS C C 1
ATOM 6477 O O . LYS C 1 261 ? 80.778 102.354 47.892 1.00 31.16 2262 LYS C O 1
ATOM 6483 N N . ALA C 1 262 ? 78.577 101.920 47.767 1.00 25.04 2263 ALA C N 1
ATOM 6484 C CA . ALA C 1 262 ? 78.482 101.595 49.195 1.00 25.38 2263 ALA C CA 1
ATOM 6485 C C . ALA C 1 262 ? 79.358 100.442 49.641 1.00 22.55 2263 ALA C C 1
ATOM 6486 O O . ALA C 1 262 ? 79.827 100.439 50.777 1.00 21.98 2263 ALA C O 1
ATOM 6488 N N . ALA C 1 263 ? 79.643 99.505 48.737 1.00 22.97 2264 ALA C N 1
ATOM 6489 C CA . ALA C 1 263 ? 80.472 98.348 49.077 1.00 21.52 2264 ALA C CA 1
ATOM 6490 C C . ALA C 1 263 ? 81.887 98.745 49.440 1.00 24.18 2264 ALA C C 1
ATOM 6491 O O . ALA C 1 263 ? 82.608 97.963 50.062 1.00 29.03 2264 ALA C O 1
ATOM 6493 N N . PHE C 1 264 ? 82.296 99.952 49.049 1.00 25.68 2265 PHE C N 1
ATOM 6494 C CA . PHE C 1 264 ? 83.650 100.440 49.352 1.00 21.83 2265 PHE C CA 1
ATOM 6495 C C . PHE C 1 264 ? 83.734 101.192 50.684 1.00 22.82 2265 PHE C C 1
ATOM 6496 O O . PHE C 1 264 ? 84.801 101.672 51.051 1.00 22.14 2265 PHE C O 1
ATOM 6504 N N . VAL C 1 265 ? 82.601 101.386 51.356 1.00 22.37 2266 VAL C N 1
ATOM 6505 C CA . VAL C 1 265 ? 82.581 102.071 52.656 1.00 19.67 2266 VAL C CA 1
ATOM 6506 C C . VAL C 1 265 ? 82.802 100.958 53.680 1.00 23.08 2266 VAL C C 1
ATOM 6507 O O . VAL C 1 265 ? 81.918 100.133 53.954 1.00 25.51 2266 VAL C O 1
ATOM 6511 N N . LEU C 1 266 ? 84.009 100.923 54.211 1.00 22.01 2267 LEU C N 1
ATOM 6512 C CA . LEU C 1 266 ? 84.405 99.911 55.140 1.00 22.61 2267 LEU C CA 1
ATOM 6513 C C . LEU C 1 266 ? 84.167 100.210 56.613 1.00 23.36 2267 LEU C C 1
ATOM 6514 O O . LEU C 1 266 ? 84.245 101.353 57.037 1.00 27.82 2267 LEU C O 1
ATOM 6519 N N . PRO C 1 267 ? 83.802 99.180 57.401 1.00 28.18 2268 PRO C N 1
ATOM 6520 C CA . PRO C 1 267 ? 83.580 99.362 58.837 1.00 28.32 2268 PRO C CA 1
ATOM 6521 C C . PRO C 1 267 ? 84.962 99.748 59.383 1.00 24.16 2268 PRO C C 1
ATOM 6522 O O . PRO C 1 267 ? 85.999 99.286 58.897 1.00 22.66 2268 PRO C O 1
ATOM 6526 N N . LYS C 1 268 ? 84.972 100.580 60.400 1.00 24.09 2269 LYS C N 1
ATOM 6527 C CA . LYS C 1 268 ? 86.208 101.028 61.010 1.00 28.31 2269 LYS C CA 1
ATOM 6528 C C . LYS C 1 268 ? 87.299 99.984 61.164 1.00 26.49 2269 LYS C C 1
ATOM 6529 O O . LYS C 1 268 ? 88.413 100.197 60.703 1.00 34.24 2269 LYS C O 1
ATOM 6535 N N . PHE C 1 269 ? 86.992 98.829 61.738 1.00 26.94 2270 PHE C N 1
ATOM 6536 C CA . PHE C 1 269 ? 88.027 97.816 61.927 1.00 23.30 2270 PHE C CA 1
ATOM 6537 C C . PHE C 1 269 ? 88.609 97.227 60.635 1.00 26.01 2270 PHE C C 1
ATOM 6538 O O . PHE C 1 269 ? 89.724 96.676 60.633 1.00 27.77 2270 PHE C O 1
ATOM 6546 N N . VAL C 1 270 ? 87.841 97.308 59.547 1.00 29.65 2271 VAL C N 1
ATOM 6547 C CA . VAL C 1 270 ? 88.284 96.788 58.252 1.00 29.28 2271 VAL C CA 1
ATOM 6548 C C . VAL C 1 270 ? 89.222 97.787 57.573 1.00 31.97 2271 VAL C C 1
ATOM 6549 O O . VAL C 1 270 ? 90.197 97.360 56.944 1.00 31.49 2271 VAL C O 1
ATOM 6553 N N . SER C 1 271 ? 88.928 99.094 57.693 1.00 32.93 2272 SER C N 1
ATOM 6554 C CA . SER C 1 271 ? 89.795 100.134 57.149 1.00 27.04 2272 SER C CA 1
ATOM 6555 C C . SER C 1 271 ? 91.150 99.987 57.826 1.00 31.80 2272 SER C C 1
ATOM 6556 O O . SER C 1 271 ? 92.197 100.080 57.172 1.00 36.61 2272 SER C O 1
ATOM 6559 N N . ASP C 1 272 ? 91.132 99.762 59.141 1.00 29.17 2273 ASP C N 1
ATOM 6560 C CA . ASP C 1 272 ? 92.372 99.595 59.913 1.00 32.97 2273 ASP C CA 1
ATOM 6561 C C . ASP C 1 272 ? 93.328 98.537 59.355 1.00 30.72 2273 ASP C C 1
ATOM 6562 O O . ASP C 1 272 ? 94.506 98.551 59.649 1.00 32.63 2273 ASP C O 1
ATOM 6567 N N . LEU C 1 273 ? 92.799 97.571 58.617 1.00 33.60 2274 LEU C N 1
ATOM 6568 C CA . LEU C 1 273 ? 93.613 96.513 58.038 1.00 34.83 2274 LEU C CA 1
ATOM 6569 C C . LEU C 1 273 ? 94.446 96.980 56.852 1.00 32.70 2274 LEU C C 1
ATOM 6570 O O . LEU C 1 273 ? 95.474 96.386 56.558 1.00 35.43 2274 LEU C O 1
ATOM 6575 N N . ILE C 1 274 ? 93.968 97.987 56.128 1.00 36.78 2275 ILE C N 1
ATOM 6576 C CA . ILE C 1 274 ? 94.707 98.498 54.987 1.00 40.60 2275 ILE C CA 1
ATOM 6577 C C . ILE C 1 274 ? 95.472 99.763 55.386 1.00 46.19 2275 ILE C C 1
ATOM 6578 O O . ILE C 1 274 ? 94.853 100.758 55.837 1.00 47.30 2275 ILE C O 1
ATOM 6583 N N . SER D 1 1 ? 86.302 66.567 54.083 1.00 35.21 3002 SER D N 1
ATOM 6584 C CA . SER D 1 1 ? 84.875 66.208 53.952 1.00 33.98 3002 SER D CA 1
ATOM 6585 C C . SER D 1 1 ? 84.360 65.873 55.345 1.00 33.77 3002 SER D C 1
ATOM 6586 O O . SER D 1 1 ? 84.875 64.958 55.991 1.00 32.52 3002 SER D O 1
ATOM 6589 N N . GLU D 1 2 ? 83.404 66.660 55.835 1.00 29.31 3003 GLU D N 1
ATOM 6590 C CA . GLU D 1 2 ? 82.836 66.416 57.148 1.00 24.91 3003 GLU D CA 1
ATOM 6591 C C . GLU D 1 2 ? 81.342 66.194 57.029 1.00 21.21 3003 GLU D C 1
ATOM 6592 O O . GLU D 1 2 ? 80.542 67.000 57.509 1.00 22.62 3003 GLU D O 1
ATOM 6598 N N . LEU D 1 3 ? 80.965 65.091 56.394 1.00 14.28 3004 LEU D N 1
ATOM 6599 C CA . LEU D 1 3 ? 79.559 64.778 56.212 1.00 19.94 3004 LEU D CA 1
ATOM 6600 C C . LEU D 1 3 ? 79.273 63.687 57.229 1.00 16.87 3004 LEU D C 1
ATOM 6601 O O . LEU D 1 3 ? 79.882 62.610 57.178 1.00 21.22 3004 LEU D O 1
ATOM 6606 N N . TRP D 1 4 ? 78.407 63.974 58.193 1.00 14.45 3005 TRP D N 1
ATOM 6607 C CA . TRP D 1 4 ? 78.126 62.985 59.236 1.00 19.92 3005 TRP D CA 1
ATOM 6608 C C . TRP D 1 4 ? 76.647 62.761 59.404 1.00 21.12 3005 TRP D C 1
ATOM 6609 O O . TRP D 1 4 ? 75.848 63.680 59.257 1.00 25.28 3005 TRP D O 1
ATOM 6620 N N . TYR D 1 5 ? 76.284 61.525 59.695 1.00 24.38 3006 TYR D N 1
ATOM 6621 C CA . TYR D 1 5 ? 74.908 61.166 59.917 1.00 25.11 3006 TYR D CA 1
ATOM 6622 C C . TYR D 1 5 ? 74.856 60.849 61.408 1.00 28.34 3006 TYR D C 1
ATOM 6623 O O . TYR D 1 5 ? 75.613 60.010 61.890 1.00 30.09 3006 TYR D O 1
ATOM 6632 N N . THR D 1 6 ? 73.990 61.547 62.132 1.00 26.98 3007 THR D N 1
ATOM 6633 C CA . THR D 1 6 ? 73.853 61.365 63.564 1.00 29.68 3007 THR D CA 1
ATOM 6634 C C . THR D 1 6 ? 72.501 60.770 63.936 1.00 29.26 3007 THR D C 1
ATOM 6635 O O . THR D 1 6 ? 71.483 61.123 63.340 1.00 31.65 3007 THR D O 1
ATOM 6639 N N . GLU D 1 7 ? 72.499 59.803 64.853 1.00 27.16 3008 GLU D N 1
ATOM 6640 C CA . GLU D 1 7 ? 71.242 59.245 65.329 1.00 25.75 3008 GLU D CA 1
ATOM 6641 C C . GLU D 1 7 ? 71.164 59.564 66.821 1.00 25.50 3008 GLU D C 1
ATOM 6642 O O . GLU D 1 7 ? 72.027 59.125 67.606 1.00 19.07 3008 GLU D O 1
ATOM 6648 N N . LYS D 1 8 ? 70.220 60.432 67.190 1.00 27.24 3009 LYS D N 1
ATOM 6649 C CA . LYS D 1 8 ? 70.033 60.804 68.589 1.00 26.08 3009 LYS D CA 1
ATOM 6650 C C . LYS D 1 8 ? 69.225 59.639 69.130 1.00 27.52 3009 LYS D C 1
ATOM 6651 O O . LYS D 1 8 ? 68.001 59.588 68.980 1.00 28.55 3009 LYS D O 1
ATOM 6657 N N . GLN D 1 9 ? 69.931 58.656 69.673 1.00 24.03 3010 GLN D N 1
ATOM 6658 C CA . GLN D 1 9 ? 69.307 57.460 70.219 1.00 25.79 3010 GLN D CA 1
ATOM 6659 C C . GLN D 1 9 ? 68.502 57.803 71.463 1.00 27.93 3010 GLN D C 1
ATOM 6660 O O . GLN D 1 9 ? 67.749 56.991 71.963 1.00 27.75 3010 GLN D O 1
ATOM 6666 N N . THR D 1 10 ? 68.640 59.036 71.914 1.00 28.76 3011 THR D N 1
ATOM 6667 C CA . THR D 1 10 ? 67.976 59.566 73.090 1.00 26.99 3011 THR D CA 1
ATOM 6668 C C . THR D 1 10 ? 68.036 61.055 72.776 1.00 30.63 3011 THR D C 1
ATOM 6669 O O . THR D 1 10 ? 68.810 61.455 71.904 1.00 30.79 3011 THR D O 1
ATOM 6673 N N . LYS D 1 11 ? 67.209 61.874 73.422 1.00 29.69 3012 LYS D N 1
ATOM 6674 C CA . LYS D 1 11 ? 67.258 63.315 73.189 1.00 29.58 3012 LYS D CA 1
ATOM 6675 C C . LYS D 1 11 ? 68.642 63.853 73.597 1.00 27.25 3012 LYS D C 1
ATOM 6676 O O . LYS D 1 11 ? 69.130 64.828 73.048 1.00 26.98 3012 LYS D O 1
ATOM 6682 N N . ASN D 1 12 ? 69.299 63.129 74.500 1.00 26.52 3013 ASN D N 1
ATOM 6683 C CA . ASN D 1 12 ? 70.598 63.513 75.044 1.00 26.38 3013 ASN D CA 1
ATOM 6684 C C . ASN D 1 12 ? 71.800 62.639 74.730 1.00 24.66 3013 ASN D C 1
ATOM 6685 O O . ASN D 1 12 ? 72.868 62.856 75.302 1.00 25.28 3013 ASN D O 1
ATOM 6690 N N . PHE D 1 13 ? 71.673 61.702 73.807 1.00 24.74 3014 PHE D N 1
ATOM 6691 C CA . PHE D 1 13 ? 72.808 60.847 73.505 1.00 20.19 3014 PHE D CA 1
ATOM 6692 C C . PHE D 1 13 ? 72.637 60.187 72.178 1.00 23.68 3014 PHE D C 1
ATOM 6693 O O . PHE D 1 13 ? 71.524 59.842 71.803 1.00 25.59 3014 PHE D O 1
ATOM 6701 N N . GLY D 1 14 ? 73.742 59.961 71.481 1.00 24.15 3015 GLY D N 1
ATOM 6702 C CA . GLY D 1 14 ? 73.655 59.326 70.177 1.00 23.72 3015 GLY D CA 1
ATOM 6703 C C . GLY D 1 14 ? 75.000 58.967 69.574 1.00 24.07 3015 GLY D C 1
ATOM 6704 O O . GLY D 1 14 ? 76.047 59.198 70.175 1.00 23.05 3015 GLY D O 1
ATOM 6705 N N . ILE D 1 15 ? 74.968 58.365 68.393 1.00 24.98 3016 ILE D N 1
ATOM 6706 C CA . ILE D 1 15 ? 76.185 57.988 67.684 1.00 21.28 3016 ILE D CA 1
ATOM 6707 C C . ILE D 1 15 ? 76.245 58.815 66.418 1.00 24.84 3016 ILE D C 1
ATOM 6708 O O . ILE D 1 15 ? 75.219 59.307 65.937 1.00 27.95 3016 ILE D O 1
ATOM 6713 N N . THR D 1 16 ? 77.438 58.970 65.870 1.00 25.52 3017 THR D N 1
ATOM 6714 C CA . THR D 1 16 ? 77.600 59.758 64.663 1.00 24.72 3017 THR D CA 1
ATOM 6715 C C . THR D 1 16 ? 78.587 59.012 63.733 1.00 27.18 3017 THR D C 1
ATOM 6716 O O . THR D 1 16 ? 79.647 58.554 64.172 1.00 26.29 3017 THR D O 1
ATOM 6720 N N . MET D 1 17 ? 78.121 58.737 62.513 1.00 27.99 3018 MET D N 1
ATOM 6721 C CA . MET D 1 17 ? 78.855 58.005 61.474 1.00 26.91 3018 MET D CA 1
ATOM 6722 C C . MET D 1 17 ? 79.321 58.940 60.368 1.00 22.93 3018 MET D C 1
ATOM 6723 O O . MET D 1 17 ? 78.536 59.733 59.863 1.00 24.80 3018 MET D O 1
ATOM 6728 N N . LYS D 1 18 ? 80.565 58.793 59.923 1.00 26.29 3019 LYS D N 1
ATOM 6729 C CA . LYS D 1 18 ? 81.056 59.623 58.827 1.00 24.07 3019 LYS D CA 1
ATOM 6730 C C . LYS D 1 18 ? 80.550 58.988 57.514 1.00 26.35 3019 LYS D C 1
ATOM 6731 O O . LYS D 1 18 ? 80.738 57.781 57.262 1.00 26.32 3019 LYS D O 1
ATOM 6737 N N . VAL D 1 19 ? 79.901 59.798 56.694 1.00 21.68 3020 VAL D N 1
ATOM 6738 C CA . VAL D 1 19 ? 79.339 59.352 55.419 1.00 25.36 3020 VAL D CA 1
ATOM 6739 C C . VAL D 1 19 ? 80.160 59.805 54.199 1.00 25.57 3020 VAL D C 1
ATOM 6740 O O . VAL D 1 19 ? 80.618 60.950 54.132 1.00 28.48 3020 VAL D O 1
ATOM 6744 N N . ASN D 1 20 ? 80.371 58.901 53.252 1.00 23.85 3021 ASN D N 1
ATOM 6745 C CA . ASN D 1 20 ? 81.121 59.222 52.043 1.00 26.38 3021 ASN D CA 1
ATOM 6746 C C . ASN D 1 20 ? 80.202 59.732 50.950 1.00 27.40 3021 ASN D C 1
ATOM 6747 O O . ASN D 1 20 ? 80.608 60.564 50.142 1.00 24.12 3021 ASN D O 1
ATOM 6752 N N . LYS D 1 21 ? 78.968 59.233 50.935 1.00 24.80 3022 LYS D N 1
ATOM 6753 C CA . LYS D 1 21 ? 77.980 59.625 49.952 1.00 24.56 3022 LYS D CA 1
ATOM 6754 C C . LYS D 1 21 ? 76.704 58.880 50.246 1.00 22.84 3022 LYS D C 1
ATOM 6755 O O . LYS D 1 21 ? 76.721 57.866 50.935 1.00 26.74 3022 LYS D O 1
ATOM 6761 N N . THR D 1 22 ? 75.593 59.371 49.731 1.00 22.93 3023 THR D N 1
ATOM 6762 C CA . THR D 1 22 ? 74.336 58.662 49.899 1.00 24.88 3023 THR D CA 1
ATOM 6763 C C . THR D 1 22 ? 74.162 57.792 48.649 1.00 26.03 3023 THR D C 1
ATOM 6764 O O . THR D 1 22 ? 74.657 58.132 47.567 1.00 26.63 3023 THR D O 1
ATOM 6768 N N . LEU D 1 23 ? 73.502 56.648 48.818 1.00 25.89 3024 LEU D N 1
ATOM 6769 C CA . LEU D 1 23 ? 73.274 55.709 47.729 1.00 26.96 3024 LEU D CA 1
ATOM 6770 C C . LEU D 1 23 ? 71.837 55.854 47.238 1.00 25.76 3024 LEU D C 1
ATOM 6771 O O . LEU D 1 23 ? 71.581 55.832 46.036 1.00 27.96 3024 LEU D O 1
ATOM 6776 N N . HIS D 1 24 ? 70.897 56.024 48.161 1.00 22.58 3025 HIS D N 1
ATOM 6777 C CA . HIS D 1 24 ? 69.512 56.171 47.772 1.00 23.94 3025 HIS D CA 1
ATOM 6778 C C . HIS D 1 24 ? 68.764 56.804 48.893 1.00 26.39 3025 HIS D C 1
ATOM 6779 O O . HIS D 1 24 ? 68.880 56.387 50.033 1.00 30.65 3025 HIS D O 1
ATOM 6786 N N . THR D 1 25 ? 67.969 57.801 48.542 1.00 27.70 3026 THR D N 1
ATOM 6787 C CA . THR D 1 25 ? 67.197 58.587 49.477 1.00 29.65 3026 THR D CA 1
ATOM 6788 C C . THR D 1 25 ? 65.802 58.635 48.900 1.00 34.78 3026 THR D C 1
ATOM 6789 O O . THR D 1 25 ? 65.618 59.035 47.757 1.00 34.92 3026 THR D O 1
ATOM 6793 N N . GLU D 1 26 ? 64.814 58.209 49.668 1.00 32.63 3027 GLU D N 1
ATOM 6794 C CA . GLU D 1 26 ? 63.461 58.207 49.155 1.00 34.44 3027 GLU D CA 1
ATOM 6795 C C . GLU D 1 26 ? 62.429 58.185 50.254 1.00 32.46 3027 GLU D C 1
ATOM 6796 O O . GLU D 1 26 ? 62.613 57.555 51.288 1.00 33.83 3027 GLU D O 1
ATOM 6802 N N . GLN D 1 27 ? 61.370 58.954 50.071 1.00 34.38 3028 GLN D N 1
ATOM 6803 C CA . GLN D 1 27 ? 60.287 58.951 51.027 1.00 32.19 3028 GLN D CA 1
ATOM 6804 C C . GLN D 1 27 ? 59.283 57.945 50.458 1.00 36.61 3028 GLN D C 1
ATOM 6805 O O . GLN D 1 27 ? 58.807 58.079 49.331 1.00 36.92 3028 GLN D O 1
ATOM 6811 N N . THR D 1 28 ? 59.070 56.879 51.205 1.00 39.85 3029 THR D N 1
ATOM 6812 C CA . THR D 1 28 ? 58.176 55.794 50.852 1.00 40.35 3029 THR D CA 1
ATOM 6813 C C . THR D 1 28 ? 56.753 56.080 51.401 1.00 42.99 3029 THR D C 1
ATOM 6814 O O . THR D 1 28 ? 56.535 57.049 52.131 1.00 45.36 3029 THR D O 1
ATOM 6818 N N . GLU D 1 29 ? 55.786 55.250 51.022 1.00 45.07 3030 GLU D N 1
ATOM 6819 C CA . GLU D 1 29 ? 54.400 55.343 51.493 1.00 48.47 3030 GLU D CA 1
ATOM 6820 C C . GLU D 1 29 ? 54.397 55.103 52.995 1.00 44.35 3030 GLU D C 1
ATOM 6821 O O . GLU D 1 29 ? 53.491 55.533 53.702 1.00 45.61 3030 GLU D O 1
ATOM 6827 N N . PHE D 1 30 ? 55.394 54.342 53.443 1.00 40.67 3031 PHE D N 1
ATOM 6828 C CA . PHE D 1 30 ? 55.554 53.929 54.834 1.00 36.20 3031 PHE D CA 1
ATOM 6829 C C . PHE D 1 30 ? 56.636 54.596 55.673 1.00 34.03 3031 PHE D C 1
ATOM 6830 O O . PHE D 1 30 ? 56.461 54.791 56.873 1.00 33.86 3031 PHE D O 1
ATOM 6838 N N . GLN D 1 31 ? 57.764 54.923 55.067 1.00 34.50 3032 GLN D N 1
ATOM 6839 C CA . GLN D 1 31 ? 58.838 55.511 55.844 1.00 35.09 3032 GLN D CA 1
ATOM 6840 C C . GLN D 1 31 ? 59.874 56.215 54.981 1.00 32.39 3032 GLN D C 1
ATOM 6841 O O . GLN D 1 31 ? 59.818 56.171 53.759 1.00 30.18 3032 GLN D O 1
ATOM 6847 N N . HIS D 1 32 ? 60.849 56.821 55.640 1.00 28.73 3033 HIS D N 1
ATOM 6848 C CA . HIS D 1 32 ? 61.919 57.513 54.953 1.00 27.62 3033 HIS D CA 1
ATOM 6849 C C . HIS D 1 32 ? 63.121 56.562 54.856 1.00 27.43 3033 HIS D C 1
ATOM 6850 O O . HIS D 1 32 ? 63.791 56.287 55.849 1.00 25.90 3033 HIS D O 1
ATOM 6857 N N . LEU D 1 33 ? 63.371 56.072 53.652 1.00 28.65 3034 LEU D N 1
ATOM 6858 C CA . LEU D 1 33 ? 64.444 55.147 53.335 1.00 26.89 3034 LEU D CA 1
ATOM 6859 C C . LEU D 1 33 ? 65.711 55.923 52.963 1.00 26.23 3034 LEU D C 1
ATOM 6860 O O . LEU D 1 33 ? 65.660 56.848 52.158 1.00 33.90 3034 LEU D O 1
ATOM 6865 N N . GLU D 1 34 ? 66.848 55.564 53.545 1.00 25.89 3035 GLU D N 1
ATOM 6866 C CA . GLU D 1 34 ? 68.115 56.217 53.199 1.00 27.27 3035 GLU D CA 1
ATOM 6867 C C . GLU D 1 34 ? 69.260 55.228 53.197 1.00 24.77 3035 GLU D C 1
ATOM 6868 O O . GLU D 1 34 ? 69.671 54.807 54.274 1.00 29.93 3035 GLU D O 1
ATOM 6874 N N . MET D 1 35 ? 69.710 54.769 52.030 1.00 19.36 3036 MET D N 1
ATOM 6875 C CA . MET D 1 35 ? 70.852 53.857 51.997 1.00 25.81 3036 MET D CA 1
ATOM 6876 C C . MET D 1 35 ? 72.002 54.833 51.875 1.00 26.59 3036 MET D C 1
ATOM 6877 O O . MET D 1 35 ? 71.940 55.766 51.063 1.00 27.27 3036 MET D O 1
ATOM 6882 N N . VAL D 1 36 ? 73.057 54.596 52.645 1.00 25.24 3037 VAL D N 1
ATOM 6883 C CA . VAL D 1 36 ? 74.188 55.497 52.700 1.00 24.56 3037 VAL D CA 1
ATOM 6884 C C . VAL D 1 36 ? 75.478 54.698 52.755 1.00 24.38 3037 VAL D C 1
ATOM 6885 O O . VAL D 1 36 ? 75.475 53.577 53.242 1.00 24.49 3037 VAL D O 1
ATOM 6889 N N . GLU D 1 37 ? 76.566 55.246 52.234 1.00 23.68 3038 GLU D N 1
ATOM 6890 C CA . GLU D 1 37 ? 77.832 54.547 52.335 1.00 26.36 3038 GLU D CA 1
ATOM 6891 C C . GLU D 1 37 ? 78.646 55.213 53.439 1.00 23.50 3038 GLU D C 1
ATOM 6892 O O . GLU D 1 37 ? 79.011 56.384 53.311 1.00 19.69 3038 GLU D O 1
ATOM 6898 N N . THR D 1 38 ? 78.870 54.502 54.543 1.00 20.89 3039 THR D N 1
ATOM 6899 C CA . THR D 1 38 ? 79.655 55.051 55.641 1.00 21.46 3039 THR D CA 1
ATOM 6900 C C . THR D 1 38 ? 81.072 54.522 55.522 1.00 21.94 3039 THR D C 1
ATOM 6901 O O . THR D 1 38 ? 81.305 53.428 54.979 1.00 23.23 3039 THR D O 1
ATOM 6905 N N . GLU D 1 39 ? 82.017 55.291 56.038 1.00 24.90 3040 GLU D N 1
ATOM 6906 C CA . GLU D 1 39 ? 83.403 54.890 55.987 1.00 27.11 3040 GLU D CA 1
ATOM 6907 C C . GLU D 1 39 ? 83.741 53.785 56.988 1.00 27.24 3040 GLU D C 1
ATOM 6908 O O . GLU D 1 39 ? 84.536 52.900 56.687 1.00 27.32 3040 GLU D O 1
ATOM 6914 N N . GLU D 1 40 ? 83.077 53.799 58.140 1.00 29.96 3041 GLU D N 1
ATOM 6915 C CA . GLU D 1 40 ? 83.326 52.814 59.185 1.00 28.31 3041 GLU D CA 1
ATOM 6916 C C . GLU D 1 40 ? 82.620 51.474 59.010 1.00 25.47 3041 GLU D C 1
ATOM 6917 O O . GLU D 1 40 ? 83.224 50.430 59.181 1.00 27.86 3041 GLU D O 1
ATOM 6923 N N . PHE D 1 41 ? 81.352 51.503 58.632 1.00 26.01 3042 PHE D N 1
ATOM 6924 C CA . PHE D 1 41 ? 80.585 50.283 58.518 1.00 28.67 3042 PHE D CA 1
ATOM 6925 C C . PHE D 1 41 ? 80.156 49.803 57.144 1.00 29.34 3042 PHE D C 1
ATOM 6926 O O . PHE D 1 41 ? 79.449 48.776 57.045 1.00 32.12 3042 PHE D O 1
ATOM 6934 N N . GLY D 1 42 ? 80.578 50.505 56.093 1.00 31.69 3043 GLY D N 1
ATOM 6935 C CA . GLY D 1 42 ? 80.173 50.130 54.746 1.00 25.96 3043 GLY D CA 1
ATOM 6936 C C . GLY D 1 42 ? 78.776 50.688 54.521 1.00 27.30 3043 GLY D C 1
ATOM 6937 O O . GLY D 1 42 ? 78.365 51.649 55.188 1.00 23.43 3043 GLY D O 1
ATOM 6938 N N . ASN D 1 43 ? 78.016 50.094 53.608 1.00 27.89 3044 ASN D N 1
ATOM 6939 C CA . ASN D 1 43 ? 76.675 50.598 53.341 1.00 21.56 3044 ASN D CA 1
ATOM 6940 C C . ASN D 1 43 ? 75.811 50.392 54.564 1.00 23.72 3044 ASN D C 1
ATOM 6941 O O . ASN D 1 43 ? 75.856 49.346 55.191 1.00 26.66 3044 ASN D O 1
ATOM 6946 N N . MET D 1 44 ? 75.030 51.404 54.904 1.00 23.21 3045 MET D N 1
ATOM 6947 C CA . MET D 1 44 ? 74.179 51.355 56.062 1.00 22.25 3045 MET D CA 1
ATOM 6948 C C . MET D 1 44 ? 72.803 51.814 55.611 1.00 22.95 3045 MET D C 1
ATOM 6949 O O . MET D 1 44 ? 72.693 52.698 54.767 1.00 24.53 3045 MET D O 1
ATOM 6954 N N . LEU D 1 45 ? 71.760 51.157 56.109 1.00 24.79 3046 LEU D N 1
ATOM 6955 C CA . LEU D 1 45 ? 70.391 51.508 55.779 1.00 21.54 3046 LEU D CA 1
ATOM 6956 C C . LEU D 1 45 ? 69.740 52.128 56.998 1.00 23.62 3046 LEU D C 1
ATOM 6957 O O . LEU D 1 45 ? 69.807 51.554 58.090 1.00 21.88 3046 LEU D O 1
ATOM 6962 N N . PHE D 1 46 ? 69.119 53.299 56.804 1.00 28.23 3047 PHE D N 1
ATOM 6963 C CA . PHE D 1 46 ? 68.416 54.024 57.871 1.00 25.63 3047 PHE D CA 1
ATOM 6964 C C . PHE D 1 46 ? 66.935 54.105 57.512 1.00 24.38 3047 PHE D C 1
ATOM 6965 O O . PHE D 1 46 ? 66.595 54.395 56.353 1.00 28.12 3047 PHE D O 1
ATOM 6973 N N . LEU D 1 47 ? 66.061 53.866 58.491 1.00 23.70 3048 LEU D N 1
ATOM 6974 C CA . LEU D 1 47 ? 64.621 53.975 58.272 1.00 25.28 3048 LEU D CA 1
ATOM 6975 C C . LEU D 1 47 ? 64.094 54.966 59.290 1.00 27.31 3048 LEU D C 1
ATOM 6976 O O . LEU D 1 47 ? 64.264 54.761 60.493 1.00 26.73 3048 LEU D O 1
ATOM 6981 N N . ASP D 1 48 ? 63.541 56.077 58.802 1.00 29.17 3049 ASP D N 1
ATOM 6982 C CA . ASP D 1 48 ? 63.031 57.147 59.657 1.00 25.05 3049 ASP D CA 1
ATOM 6983 C C . ASP D 1 48 ? 64.117 57.650 60.598 1.00 25.91 3049 ASP D C 1
ATOM 6984 O O . ASP D 1 48 ? 63.901 57.816 61.798 1.00 27.40 3049 ASP D O 1
ATOM 6989 N N . GLY D 1 49 ? 65.311 57.845 60.039 1.00 27.62 3050 GLY D N 1
ATOM 6990 C CA . GLY D 1 49 ? 66.434 58.358 60.807 1.00 27.98 3050 GLY D CA 1
ATOM 6991 C C . GLY D 1 49 ? 67.110 57.398 61.772 1.00 28.42 3050 GLY D C 1
ATOM 6992 O O . GLY D 1 49 ? 68.068 57.780 62.428 1.00 27.71 3050 GLY D O 1
ATOM 6993 N N . MET D 1 50 ? 66.664 56.146 61.836 1.00 25.02 3051 MET D N 1
ATOM 6994 C CA . MET D 1 50 ? 67.257 55.165 62.760 1.00 22.71 3051 MET D CA 1
ATOM 6995 C C . MET D 1 50 ? 67.979 54.072 61.991 1.00 23.91 3051 MET D C 1
ATOM 6996 O O . MET D 1 50 ? 67.524 53.649 60.922 1.00 28.13 3051 MET D O 1
ATOM 7001 N N . VAL D 1 51 ? 69.113 53.635 62.529 1.00 26.14 3052 VAL D N 1
ATOM 7002 C CA . VAL D 1 51 ? 69.952 52.602 61.917 1.00 24.35 3052 VAL D CA 1
ATOM 7003 C C . VAL D 1 51 ? 69.248 51.251 61.838 1.00 26.93 3052 VAL D C 1
ATOM 7004 O O . VAL D 1 51 ? 68.746 50.775 62.845 1.00 25.37 3052 VAL D O 1
ATOM 7008 N N . MET D 1 52 ? 69.240 50.624 60.662 1.00 24.90 3053 MET D N 1
ATOM 7009 C CA . MET D 1 52 ? 68.601 49.321 60.505 1.00 28.14 3053 MET D CA 1
ATOM 7010 C C . MET D 1 52 ? 69.700 48.249 60.487 1.00 32.66 3053 MET D C 1
ATOM 7011 O O . MET D 1 52 ? 69.659 47.329 61.298 1.00 36.05 3053 MET D O 1
ATOM 7016 N N . THR D 1 53 ? 70.623 48.320 59.529 1.00 31.11 3054 THR D N 1
ATOM 7017 C CA . THR D 1 53 ? 71.777 47.415 59.438 1.00 27.33 3054 THR D CA 1
ATOM 7018 C C . THR D 1 53 ? 72.874 48.131 58.715 1.00 22.51 3054 THR D C 1
ATOM 7019 O O . THR D 1 53 ? 72.681 49.224 58.217 1.00 25.71 3054 THR D O 1
ATOM 7023 N N . SER D 1 54 ? 74.037 47.509 58.692 1.00 25.67 3055 SER D N 1
ATOM 7024 C CA . SER D 1 54 ? 75.191 48.024 57.989 1.00 25.42 3055 SER D CA 1
ATOM 7025 C C . SER D 1 54 ? 75.943 46.761 57.569 1.00 28.56 3055 SER D C 1
ATOM 7026 O O . SER D 1 54 ? 75.784 45.712 58.200 1.00 28.52 3055 SER D O 1
ATOM 7029 N N . GLU D 1 55 ? 76.755 46.846 56.525 1.00 25.27 3056 GLU D N 1
ATOM 7030 C CA . GLU D 1 55 ? 77.489 45.684 56.076 1.00 29.00 3056 GLU D CA 1
ATOM 7031 C C . GLU D 1 55 ? 78.398 45.137 57.165 1.00 29.96 3056 GLU D C 1
ATOM 7032 O O . GLU D 1 55 ? 78.460 43.917 57.375 1.00 35.97 3056 GLU D O 1
ATOM 7038 N N . LYS D 1 56 ? 79.043 46.027 57.910 1.00 28.14 3057 LYS D N 1
ATOM 7039 C CA . LYS D 1 56 ? 79.977 45.577 58.930 1.00 29.31 3057 LYS D CA 1
ATOM 7040 C C . LYS D 1 56 ? 79.438 44.809 60.150 1.00 32.15 3057 LYS D C 1
ATOM 7041 O O . LYS D 1 56 ? 80.039 43.823 60.584 1.00 30.28 3057 LYS D O 1
ATOM 7047 N N . ASP D 1 57 ? 78.297 45.199 60.690 1.00 29.60 3058 ASP D N 1
ATOM 7048 C CA . ASP D 1 57 ? 77.853 44.509 61.891 1.00 25.84 3058 ASP D CA 1
ATOM 7049 C C . ASP D 1 57 ? 76.517 43.831 61.831 1.00 30.21 3058 ASP D C 1
ATOM 7050 O O . ASP D 1 57 ? 76.016 43.362 62.861 1.00 23.70 3058 ASP D O 1
ATOM 7055 N N . GLU D 1 58 ? 75.941 43.766 60.638 1.00 25.05 3059 GLU D N 1
ATOM 7056 C CA . GLU D 1 58 ? 74.634 43.146 60.461 1.00 26.95 3059 GLU D CA 1
ATOM 7057 C C . GLU D 1 58 ? 74.515 41.705 60.979 1.00 27.76 3059 GLU D C 1
ATOM 7058 O O . GLU D 1 58 ? 73.444 41.262 61.375 1.00 30.73 3059 GLU D O 1
ATOM 7064 N N . PHE D 1 59 ? 75.616 40.974 60.946 1.00 25.01 3060 PHE D N 1
ATOM 7065 C CA . PHE D 1 59 ? 75.615 39.582 61.360 1.00 26.66 3060 PHE D CA 1
ATOM 7066 C C . PHE D 1 59 ? 75.158 39.287 62.770 1.00 23.64 3060 PHE D C 1
ATOM 7067 O O . PHE D 1 59 ? 74.593 38.220 63.013 1.00 27.15 3060 PHE D O 1
ATOM 7075 N N . VAL D 1 60 ? 75.354 40.216 63.695 1.00 22.14 3061 VAL D N 1
ATOM 7076 C CA . VAL D 1 60 ? 74.943 39.946 65.063 1.00 25.33 3061 VAL D CA 1
ATOM 7077 C C . VAL D 1 60 ? 73.428 39.767 65.145 1.00 23.52 3061 VAL D C 1
ATOM 7078 O O . VAL D 1 60 ? 72.941 38.681 65.496 1.00 29.99 3061 VAL D O 1
ATOM 7082 N N . TYR D 1 61 ? 72.685 40.805 64.784 1.00 21.16 3062 TYR D N 1
ATOM 7083 C CA . TYR D 1 61 ? 71.229 40.762 64.836 1.00 23.35 3062 TYR D CA 1
ATOM 7084 C C . TYR D 1 61 ? 70.646 39.587 64.044 1.00 23.65 3062 TYR D C 1
ATOM 7085 O O . TYR D 1 61 ? 69.786 38.854 64.524 1.00 29.12 3062 TYR D O 1
ATOM 7094 N N . HIS D 1 62 ? 71.083 39.444 62.803 1.00 24.45 3063 HIS D N 1
ATOM 7095 C CA . HIS D 1 62 ? 70.597 38.370 61.936 1.00 21.33 3063 HIS D CA 1
ATOM 7096 C C . HIS D 1 62 ? 70.859 36.976 62.481 1.00 21.64 3063 HIS D C 1
ATOM 7097 O O . HIS D 1 62 ? 69.966 36.145 62.487 1.00 25.31 3063 HIS D O 1
ATOM 7104 N N . GLU D 1 63 ? 72.058 36.716 62.975 1.00 20.23 3064 GLU D N 1
ATOM 7105 C CA . GLU D 1 63 ? 72.340 35.407 63.542 1.00 21.40 3064 GLU D CA 1
ATOM 7106 C C . GLU D 1 63 ? 71.607 35.106 64.856 1.00 23.46 3064 GLU D C 1
ATOM 7107 O O . GLU D 1 63 ? 71.083 33.987 65.035 1.00 26.15 3064 GLU D O 1
ATOM 7113 N N . MET D 1 64 ? 71.589 36.068 65.781 1.00 22.41 3065 MET D N 1
ATOM 7114 C CA . MET D 1 64 ? 70.968 35.831 67.076 1.00 25.29 3065 MET D CA 1
ATOM 7115 C C . MET D 1 64 ? 69.443 35.757 67.034 1.00 29.48 3065 MET D C 1
ATOM 7116 O O . MET D 1 64 ? 68.823 35.049 67.851 1.00 31.67 3065 MET D O 1
ATOM 7121 N N . VAL D 1 65 ? 68.829 36.468 66.094 1.00 29.50 3066 VAL D N 1
ATOM 7122 C CA . VAL D 1 65 ? 67.376 36.413 65.954 1.00 29.90 3066 VAL D CA 1
ATOM 7123 C C . VAL D 1 65 ? 66.976 35.075 65.333 1.00 30.94 3066 VAL D C 1
ATOM 7124 O O . VAL D 1 65 ? 65.979 34.477 65.719 1.00 33.44 3066 VAL D O 1
ATOM 7128 N N . ALA D 1 66 ? 67.787 34.576 64.408 1.00 27.20 3067 ALA D N 1
ATOM 7129 C CA . ALA D 1 66 ? 67.481 33.333 63.720 1.00 24.62 3067 ALA D CA 1
ATOM 7130 C C . ALA D 1 66 ? 67.902 32.050 64.405 1.00 26.09 3067 ALA D C 1
ATOM 7131 O O . ALA D 1 66 ? 67.079 31.173 64.656 1.00 30.23 3067 ALA D O 1
ATOM 7133 N N . HIS D 1 67 ? 69.185 31.935 64.711 1.00 25.40 3068 HIS D N 1
ATOM 7134 C CA . HIS D 1 67 ? 69.707 30.718 65.306 1.00 23.10 3068 HIS D CA 1
ATOM 7135 C C . HIS D 1 67 ? 69.288 30.302 66.709 1.00 26.68 3068 HIS D C 1
ATOM 7136 O O . HIS D 1 67 ? 69.262 29.106 67.024 1.00 25.22 3068 HIS D O 1
ATOM 7143 N N . VAL D 1 68 ? 68.987 31.253 67.576 1.00 26.21 3069 VAL D N 1
ATOM 7144 C CA . VAL D 1 68 ? 68.589 30.836 68.895 1.00 25.72 3069 VAL D CA 1
ATOM 7145 C C . VAL D 1 68 ? 67.278 30.067 68.824 1.00 31.55 3069 VAL D C 1
ATOM 7146 O O . VAL D 1 68 ? 67.222 28.935 69.303 1.00 35.42 3069 VAL D O 1
ATOM 7150 N N . PRO D 1 69 ? 66.235 30.618 68.163 1.00 29.12 3070 PRO D N 1
ATOM 7151 C CA . PRO D 1 69 ? 64.974 29.861 68.111 1.00 30.22 3070 PRO D CA 1
ATOM 7152 C C . PRO D 1 69 ? 64.994 28.626 67.218 1.00 25.85 3070 PRO D C 1
ATOM 7153 O O . PRO D 1 69 ? 64.362 27.624 67.536 1.00 28.22 3070 PRO D O 1
ATOM 7157 N N . LEU D 1 70 ? 65.750 28.668 66.133 1.00 27.98 3071 LEU D N 1
ATOM 7158 C CA . LEU D 1 70 ? 65.812 27.522 65.241 1.00 25.40 3071 LEU D CA 1
ATOM 7159 C C . LEU D 1 70 ? 66.476 26.316 65.911 1.00 27.59 3071 LEU D C 1
ATOM 7160 O O . LEU D 1 70 ? 65.999 25.186 65.787 1.00 33.96 3071 LEU D O 1
ATOM 7165 N N . PHE D 1 71 ? 67.572 26.536 66.624 1.00 30.69 3072 PHE D N 1
ATOM 7166 C CA . PHE D 1 71 ? 68.232 25.426 67.305 1.00 26.10 3072 PHE D CA 1
ATOM 7167 C C . PHE D 1 71 ? 67.478 24.975 68.553 1.00 26.41 3072 PHE D C 1
ATOM 7168 O O . PHE D 1 71 ? 67.641 23.846 68.993 1.00 30.07 3072 PHE D O 1
ATOM 7176 N N . THR D 1 72 ? 66.676 25.868 69.129 1.00 29.23 3073 THR D N 1
ATOM 7177 C CA . THR D 1 72 ? 65.844 25.563 70.295 1.00 28.28 3073 THR D CA 1
ATOM 7178 C C . THR D 1 72 ? 64.749 24.593 69.841 1.00 34.65 3073 THR D C 1
ATOM 7179 O O . THR D 1 72 ? 64.298 23.739 70.623 1.00 36.04 3073 THR D O 1
ATOM 7183 N N . HIS D 1 73 ? 64.292 24.770 68.595 1.00 32.04 3074 HIS D N 1
ATOM 7184 C CA . HIS D 1 73 ? 63.263 23.914 68.011 1.00 31.44 3074 HIS D CA 1
ATOM 7185 C C . HIS D 1 73 ? 63.950 22.623 67.531 1.00 33.47 3074 HIS D C 1
ATOM 7186 O O . HIS D 1 73 ? 64.956 22.669 66.823 1.00 29.87 3074 HIS D O 1
ATOM 7193 N N . PRO D 1 74 ? 63.402 21.452 67.902 1.00 37.05 3075 PRO D N 1
ATOM 7194 C CA . PRO D 1 74 ? 64.009 20.183 67.484 1.00 35.46 3075 PRO D CA 1
ATOM 7195 C C . PRO D 1 74 ? 64.059 19.995 65.969 1.00 38.72 3075 PRO D C 1
ATOM 7196 O O . PRO D 1 74 ? 64.954 19.328 65.454 1.00 42.91 3075 PRO D O 1
ATOM 7200 N N . ASN D 1 75 ? 63.151 20.627 65.240 1.00 37.06 3076 ASN D N 1
ATOM 7201 C CA . ASN D 1 75 ? 63.135 20.455 63.797 1.00 38.28 3076 ASN D CA 1
ATOM 7202 C C . ASN D 1 75 ? 62.236 21.514 63.158 1.00 39.91 3076 ASN D C 1
ATOM 7203 O O . ASN D 1 75 ? 61.047 21.271 62.921 1.00 40.93 3076 ASN D O 1
ATOM 7208 N N . PRO D 1 76 ? 62.777 22.725 62.915 1.00 38.38 3077 PRO D N 1
ATOM 7209 C CA . PRO D 1 76 ? 61.999 23.813 62.309 1.00 38.11 3077 PRO D CA 1
ATOM 7210 C C . PRO D 1 76 ? 61.842 23.559 60.819 1.00 36.58 3077 PRO D C 1
ATOM 7211 O O . PRO D 1 76 ? 62.828 23.274 60.136 1.00 38.16 3077 PRO D O 1
ATOM 7215 N N . GLU D 1 77 ? 60.623 23.683 60.311 1.00 34.45 3078 GLU D N 1
ATOM 7216 C CA . GLU D 1 77 ? 60.386 23.444 58.891 1.00 38.74 3078 GLU D CA 1
ATOM 7217 C C . GLU D 1 77 ? 59.686 24.568 58.147 1.00 34.73 3078 GLU D C 1
ATOM 7218 O O . GLU D 1 77 ? 59.915 24.743 56.951 1.00 35.18 3078 GLU D O 1
ATOM 7224 N N . HIS D 1 78 ? 58.770 25.247 58.840 1.00 30.75 3079 HIS D N 1
ATOM 7225 C CA . HIS D 1 78 ? 57.999 26.357 58.296 1.00 33.40 3079 HIS D CA 1
ATOM 7226 C C . HIS D 1 78 ? 58.247 27.544 59.220 1.00 36.76 3079 HIS D C 1
ATOM 7227 O O . HIS D 1 78 ? 57.860 27.524 60.405 1.00 32.18 3079 HIS D O 1
ATOM 7234 N N . VAL D 1 79 ? 58.934 28.545 58.671 1.00 31.93 3080 VAL D N 1
ATOM 7235 C CA . VAL D 1 79 ? 59.339 29.748 59.394 1.00 30.08 3080 VAL D CA 1
ATOM 7236 C C . VAL D 1 79 ? 58.795 31.043 58.770 1.00 29.46 3080 VAL D C 1
ATOM 7237 O O . VAL D 1 79 ? 58.745 31.195 57.544 1.00 28.95 3080 VAL D O 1
ATOM 7241 N N . LEU D 1 80 ? 58.418 31.984 59.624 1.00 30.49 3081 LEU D N 1
ATOM 7242 C CA . LEU D 1 80 ? 57.921 33.280 59.171 1.00 29.99 3081 LEU D CA 1
ATOM 7243 C C . LEU D 1 80 ? 58.803 34.415 59.722 1.00 29.61 3081 LEU D C 1
ATOM 7244 O O . LEU D 1 80 ? 59.167 34.410 60.894 1.00 32.20 3081 LEU D O 1
ATOM 7249 N N . VAL D 1 81 ? 59.166 35.359 58.857 1.00 30.81 3082 VAL D N 1
ATOM 7250 C CA . VAL D 1 81 ? 59.926 36.542 59.247 1.00 27.92 3082 VAL D CA 1
ATOM 7251 C C . VAL D 1 81 ? 58.986 37.723 58.883 1.00 29.15 3082 VAL D C 1
ATOM 7252 O O . VAL D 1 81 ? 58.516 37.827 57.738 1.00 25.14 3082 VAL D O 1
ATOM 7256 N N . VAL D 1 82 ? 58.614 38.511 59.887 1.00 27.58 3083 VAL D N 1
ATOM 7257 C CA . VAL D 1 82 ? 57.760 39.681 59.692 1.00 31.00 3083 VAL D CA 1
ATOM 7258 C C . VAL D 1 82 ? 58.649 40.937 59.845 1.00 36.46 3083 VAL D C 1
ATOM 7259 O O . VAL D 1 82 ? 59.302 41.136 60.882 1.00 34.12 3083 VAL D O 1
ATOM 7263 N N . GLY D 1 83 ? 58.699 41.752 58.791 1.00 36.82 3084 GLY D N 1
ATOM 7264 C CA . GLY D 1 83 ? 59.511 42.954 58.820 1.00 37.64 3084 GLY D CA 1
ATOM 7265 C C . GLY D 1 83 ? 60.999 42.781 58.508 1.00 40.11 3084 GLY D C 1
ATOM 7266 O O . GLY D 1 83 ? 61.804 43.661 58.819 1.00 42.57 3084 GLY D O 1
ATOM 7267 N N . GLY D 1 84 ? 61.384 41.703 57.838 1.00 37.49 3085 GLY D N 1
ATOM 7268 C CA . GLY D 1 84 ? 62.795 41.513 57.559 1.00 36.30 3085 GLY D CA 1
ATOM 7269 C C . GLY D 1 84 ? 63.192 41.892 56.151 1.00 38.99 3085 GLY D C 1
ATOM 7270 O O . GLY D 1 84 ? 63.897 41.114 55.472 1.00 33.91 3085 GLY D O 1
ATOM 7271 N N . GLY D 1 85 ? 62.775 43.098 55.744 1.00 39.81 3086 GLY D N 1
ATOM 7272 C CA . GLY D 1 85 ? 63.037 43.624 54.411 1.00 37.08 3086 GLY D CA 1
ATOM 7273 C C . GLY D 1 85 ? 64.424 43.421 53.848 1.00 36.02 3086 GLY D C 1
ATOM 7274 O O . GLY D 1 85 ? 64.568 43.053 52.680 1.00 39.71 3086 GLY D O 1
ATOM 7275 N N . ASP D 1 86 ? 65.445 43.644 54.670 1.00 37.35 3087 ASP D N 1
ATOM 7276 C CA . ASP D 1 86 ? 66.843 43.479 54.243 1.00 37.81 3087 ASP D CA 1
ATOM 7277 C C . ASP D 1 86 ? 67.234 42.024 53.923 1.00 39.96 3087 ASP D C 1
ATOM 7278 O O . ASP D 1 86 ? 68.310 41.777 53.383 1.00 38.72 3087 ASP D O 1
ATOM 7283 N N . GLY D 1 87 ? 66.378 41.074 54.305 1.00 36.39 3088 GLY D N 1
ATOM 7284 C CA . GLY D 1 87 ? 66.617 39.668 54.018 1.00 35.09 3088 GLY D CA 1
ATOM 7285 C C . GLY D 1 87 ? 67.713 38.966 54.794 1.00 32.16 3088 GLY D C 1
ATOM 7286 O O . GLY D 1 87 ? 68.005 37.794 54.519 1.00 36.06 3088 GLY D O 1
ATOM 7287 N N . GLY D 1 88 ? 68.254 39.639 55.809 1.00 33.11 3089 GLY D N 1
ATOM 7288 C CA . GLY D 1 88 ? 69.319 39.057 56.605 1.00 33.04 3089 GLY D CA 1
ATOM 7289 C C . GLY D 1 88 ? 68.943 37.853 57.458 1.00 30.96 3089 GLY D C 1
ATOM 7290 O O . GLY D 1 88 ? 69.771 36.940 57.627 1.00 27.73 3089 GLY D O 1
ATOM 7291 N N . VAL D 1 89 ? 67.745 37.875 58.051 1.00 30.57 3090 VAL D N 1
ATOM 7292 C CA . VAL D 1 89 ? 67.293 36.769 58.888 1.00 31.66 3090 VAL D CA 1
ATOM 7293 C C . VAL D 1 89 ? 67.010 35.582 57.965 1.00 29.74 3090 VAL D C 1
ATOM 7294 O O . VAL D 1 89 ? 67.310 34.429 58.292 1.00 30.56 3090 VAL D O 1
ATOM 7298 N N . ILE D 1 90 ? 66.468 35.871 56.785 1.00 30.99 3091 ILE D N 1
ATOM 7299 C CA . ILE D 1 90 ? 66.184 34.810 55.809 1.00 28.52 3091 ILE D CA 1
ATOM 7300 C C . ILE D 1 90 ? 67.504 34.119 55.414 1.00 29.60 3091 ILE D C 1
ATOM 7301 O O . ILE D 1 90 ? 67.604 32.889 55.400 1.00 32.56 3091 ILE D O 1
ATOM 7306 N N . ARG D 1 91 ? 68.529 34.915 55.127 1.00 30.67 3092 ARG D N 1
ATOM 7307 C CA . ARG D 1 91 ? 69.852 34.383 54.774 1.00 31.41 3092 ARG D CA 1
ATOM 7308 C C . ARG D 1 91 ? 70.358 33.375 55.838 1.00 31.06 3092 ARG D C 1
ATOM 7309 O O . ARG D 1 91 ? 70.995 32.383 55.508 1.00 31.96 3092 ARG D O 1
ATOM 7317 N N . GLU D 1 92 ? 70.071 33.644 57.113 1.00 35.05 3093 GLU D N 1
ATOM 7318 C CA . GLU D 1 92 ? 70.491 32.773 58.212 1.00 30.82 3093 GLU D CA 1
ATOM 7319 C C . GLU D 1 92 ? 69.572 31.569 58.377 1.00 31.48 3093 GLU D C 1
ATOM 7320 O O . GLU D 1 92 ? 70.028 30.483 58.751 1.00 33.27 3093 GLU D O 1
ATOM 7326 N N . ILE D 1 93 ? 68.282 31.762 58.141 1.00 27.55 3094 ILE D N 1
ATOM 7327 C CA . ILE D 1 93 ? 67.318 30.663 58.218 1.00 29.02 3094 ILE D CA 1
ATOM 7328 C C . ILE D 1 93 ? 67.666 29.562 57.201 1.00 26.23 3094 ILE D C 1
ATOM 7329 O O . ILE D 1 93 ? 67.583 28.373 57.496 1.00 26.48 3094 ILE D O 1
ATOM 7334 N N . LEU D 1 94 ? 68.104 29.972 56.011 1.00 34.69 3095 LEU D N 1
ATOM 7335 C CA . LEU D 1 94 ? 68.467 29.022 54.951 1.00 32.10 3095 LEU D CA 1
ATOM 7336 C C . LEU D 1 94 ? 69.682 28.121 55.280 1.00 31.81 3095 LEU D C 1
ATOM 7337 O O . LEU D 1 94 ? 69.954 27.145 54.575 1.00 30.16 3095 LEU D O 1
ATOM 7342 N N . LYS D 1 95 ? 70.412 28.435 56.348 1.00 35.46 3096 LYS D N 1
ATOM 7343 C CA . LYS D 1 95 ? 71.564 27.620 56.746 1.00 29.07 3096 LYS D CA 1
ATOM 7344 C C . LYS D 1 95 ? 71.076 26.336 57.482 1.00 33.84 3096 LYS D C 1
ATOM 7345 O O . LYS D 1 95 ? 71.862 25.444 57.818 1.00 27.23 3096 LYS D O 1
ATOM 7351 N N . HIS D 1 96 ? 69.772 26.276 57.746 1.00 33.66 3097 HIS D N 1
ATOM 7352 C CA . HIS D 1 96 ? 69.143 25.135 58.402 1.00 33.76 3097 HIS D CA 1
ATOM 7353 C C . HIS D 1 96 ? 68.441 24.267 57.343 1.00 36.06 3097 HIS D C 1
ATOM 7354 O O . HIS D 1 96 ? 67.398 24.660 56.767 1.00 37.34 3097 HIS D O 1
ATOM 7361 N N . PRO D 1 97 ? 68.992 23.069 57.083 1.00 35.59 3098 PRO D N 1
ATOM 7362 C CA . PRO D 1 97 ? 68.441 22.138 56.101 1.00 34.47 3098 PRO D CA 1
ATOM 7363 C C . PRO D 1 97 ? 67.010 21.748 56.414 1.00 35.53 3098 PRO D C 1
ATOM 7364 O O . PRO D 1 97 ? 66.211 21.537 55.504 1.00 39.96 3098 PRO D O 1
ATOM 7368 N N . SER D 1 98 ? 66.675 21.667 57.694 1.00 34.50 3099 SER D N 1
ATOM 7369 C CA . SER D 1 98 ? 65.321 21.286 58.083 1.00 35.49 3099 SER D CA 1
ATOM 7370 C C . SER D 1 98 ? 64.220 22.226 57.583 1.00 37.76 3099 SER D C 1
ATOM 7371 O O . SER D 1 98 ? 63.045 21.823 57.490 1.00 36.30 3099 SER D O 1
ATOM 7374 N N . VAL D 1 99 ? 64.588 23.473 57.283 1.00 40.60 3100 VAL D N 1
ATOM 7375 C CA . VAL D 1 99 ? 63.614 24.458 56.817 1.00 36.76 3100 VAL D CA 1
ATOM 7376 C C . VAL D 1 99 ? 63.157 24.191 55.379 1.00 36.77 3100 VAL D C 1
ATOM 7377 O O . VAL D 1 99 ? 63.941 24.276 54.440 1.00 38.53 3100 VAL D O 1
ATOM 7381 N N . LYS D 1 100 ? 61.875 23.854 55.238 1.00 38.39 3101 LYS D N 1
ATOM 7382 C CA . LYS D 1 100 ? 61.267 23.556 53.938 1.00 42.28 3101 LYS D CA 1
ATOM 7383 C C . LYS D 1 100 ? 60.933 24.854 53.219 1.00 42.97 3101 LYS D C 1
ATOM 7384 O O . LYS D 1 100 ? 61.153 24.990 52.004 1.00 37.27 3101 LYS D O 1
ATOM 7390 N N . LYS D 1 101 ? 60.388 25.800 53.977 1.00 38.21 3102 LYS D N 1
ATOM 7391 C CA . LYS D 1 101 ? 59.995 27.086 53.415 1.00 39.61 3102 LYS D CA 1
ATOM 7392 C C . LYS D 1 101 ? 60.069 28.208 54.450 1.00 35.48 3102 LYS D C 1
ATOM 7393 O O . LYS D 1 101 ? 59.608 28.058 55.600 1.00 34.45 3102 LYS D O 1
ATOM 7399 N N . ALA D 1 102 ? 60.683 29.314 54.037 1.00 36.24 3103 ALA D N 1
ATOM 7400 C CA . ALA D 1 102 ? 60.818 30.494 54.874 1.00 34.19 3103 ALA D CA 1
ATOM 7401 C C . ALA D 1 102 ? 60.041 31.630 54.201 1.00 31.97 3103 ALA D C 1
ATOM 7402 O O . ALA D 1 102 ? 60.349 32.030 53.081 1.00 36.06 3103 ALA D O 1
ATOM 7404 N N . THR D 1 103 ? 58.990 32.102 54.852 1.00 36.29 3104 THR D N 1
ATOM 7405 C CA . THR D 1 103 ? 58.182 33.184 54.294 1.00 34.89 3104 THR D CA 1
ATOM 7406 C C . THR D 1 103 ? 58.653 34.529 54.864 1.00 32.67 3104 THR D C 1
ATOM 7407 O O . THR D 1 103 ? 58.907 34.631 56.083 1.00 36.28 3104 THR D O 1
ATOM 7411 N N . LEU D 1 104 ? 58.797 35.540 54.003 1.00 33.50 3105 LEU D N 1
ATOM 7412 C CA . LEU D 1 104 ? 59.182 36.877 54.445 1.00 31.42 3105 LEU D CA 1
ATOM 7413 C C . LEU D 1 104 ? 58.055 37.819 54.095 1.00 32.61 3105 LEU D C 1
ATOM 7414 O O . LEU D 1 104 ? 57.648 37.859 52.944 1.00 33.26 3105 LEU D O 1
ATOM 7419 N N . VAL D 1 105 ? 57.548 38.564 55.077 1.00 33.00 3106 VAL D N 1
ATOM 7420 C CA . VAL D 1 105 ? 56.472 39.522 54.833 1.00 36.35 3106 VAL D CA 1
ATOM 7421 C C . VAL D 1 105 ? 56.935 40.904 55.312 1.00 37.69 3106 VAL D C 1
ATOM 7422 O O . VAL D 1 105 ? 57.334 41.058 56.467 1.00 39.12 3106 VAL D O 1
ATOM 7426 N N . ASP D 1 106 ? 56.928 41.894 54.422 1.00 39.35 3107 ASP D N 1
ATOM 7427 C CA . ASP D 1 106 ? 57.343 43.271 54.754 1.00 40.13 3107 ASP D CA 1
ATOM 7428 C C . ASP D 1 106 ? 56.424 44.228 53.965 1.00 40.48 3107 ASP D C 1
ATOM 7429 O O . ASP D 1 106 ? 56.202 44.011 52.778 1.00 38.12 3107 ASP D O 1
ATOM 7434 N N . ILE D 1 107 ? 55.885 45.265 54.607 1.00 37.59 3108 ILE D N 1
ATOM 7435 C CA . ILE D 1 107 ? 54.989 46.204 53.915 1.00 39.34 3108 ILE D CA 1
ATOM 7436 C C . ILE D 1 107 ? 55.659 47.028 52.839 1.00 38.40 3108 ILE D C 1
ATOM 7437 O O . ILE D 1 107 ? 55.003 47.420 51.876 1.00 41.47 3108 ILE D O 1
ATOM 7442 N N . ASP D 1 108 ? 56.931 47.369 53.051 1.00 39.22 3109 ASP D N 1
ATOM 7443 C CA . ASP D 1 108 ? 57.672 48.198 52.115 1.00 34.70 3109 ASP D CA 1
ATOM 7444 C C . ASP D 1 108 ? 58.538 47.405 51.136 1.00 39.59 3109 ASP D C 1
ATOM 7445 O O . ASP D 1 108 ? 59.636 46.934 51.488 1.00 39.19 3109 ASP D O 1
ATOM 7450 N N . GLY D 1 109 ? 58.070 47.314 49.890 1.00 30.15 3110 GLY D N 1
ATOM 7451 C CA . GLY D 1 109 ? 58.810 46.590 48.888 1.00 29.19 3110 GLY D CA 1
ATOM 7452 C C . GLY D 1 109 ? 60.070 47.322 48.502 1.00 30.28 3110 GLY D C 1
ATOM 7453 O O . GLY D 1 109 ? 60.988 46.709 47.939 1.00 29.87 3110 GLY D O 1
ATOM 7454 N N . LYS D 1 110 ? 60.122 48.629 48.791 1.00 32.20 3111 LYS D N 1
ATOM 7455 C CA . LYS D 1 110 ? 61.310 49.420 48.438 1.00 34.78 3111 LYS D CA 1
ATOM 7456 C C . LYS D 1 110 ? 62.512 49.136 49.313 1.00 33.34 3111 LYS D C 1
ATOM 7457 O O . LYS D 1 110 ? 63.651 49.328 48.894 1.00 33.66 3111 LYS D O 1
ATOM 7463 N N . VAL D 1 111 ? 62.244 48.588 50.498 1.00 33.40 3112 VAL D N 1
ATOM 7464 C CA . VAL D 1 111 ? 63.311 48.202 51.413 1.00 31.49 3112 VAL D CA 1
ATOM 7465 C C . VAL D 1 111 ? 63.979 46.959 50.822 1.00 30.30 3112 VAL D C 1
ATOM 7466 O O . VAL D 1 111 ? 65.208 46.865 50.761 1.00 36.64 3112 VAL D O 1
ATOM 7470 N N . ILE D 1 112 ? 63.156 46.030 50.343 1.00 30.04 3113 ILE D N 1
ATOM 7471 C CA . ILE D 1 112 ? 63.632 44.795 49.739 1.00 28.05 3113 ILE D CA 1
ATOM 7472 C C . ILE D 1 112 ? 64.409 45.107 48.463 1.00 26.06 3113 ILE D C 1
ATOM 7473 O O . ILE D 1 112 ? 65.505 44.571 48.255 1.00 25.78 3113 ILE D O 1
ATOM 7478 N N . GLU D 1 113 ? 63.869 46.020 47.654 1.00 27.14 3114 GLU D N 1
ATOM 7479 C CA . GLU D 1 113 ? 64.489 46.434 46.392 1.00 28.35 3114 GLU D CA 1
ATOM 7480 C C . GLU D 1 113 ? 65.885 47.058 46.586 1.00 30.05 3114 GLU D C 1
ATOM 7481 O O . GLU D 1 113 ? 66.865 46.651 45.934 1.00 27.12 3114 GLU D O 1
ATOM 7487 N N . TYR D 1 114 ? 65.982 48.042 47.482 1.00 25.76 3115 TYR D N 1
ATOM 7488 C CA . TYR D 1 114 ? 67.261 48.687 47.701 1.00 31.49 3115 TYR D CA 1
ATOM 7489 C C . TYR D 1 114 ? 68.237 47.894 48.543 1.00 28.83 3115 TYR D C 1
ATOM 7490 O O . TYR D 1 114 ? 69.450 48.129 48.488 1.00 26.98 3115 TYR D O 1
ATOM 7499 N N . SER D 1 115 ? 67.731 46.921 49.291 1.00 26.39 3116 SER D N 1
ATOM 7500 C CA . SER D 1 115 ? 68.636 46.063 50.053 1.00 28.05 3116 SER D CA 1
ATOM 7501 C C . SER D 1 115 ? 69.275 45.068 49.063 1.00 32.53 3116 SER D C 1
ATOM 7502 O O . SER D 1 115 ? 70.463 44.722 49.181 1.00 29.90 3116 SER D O 1
ATOM 7505 N N . LYS D 1 116 ? 68.492 44.626 48.076 1.00 29.57 3117 LYS D N 1
ATOM 7506 C CA . LYS D 1 116 ? 69.017 43.692 47.087 1.00 28.99 3117 LYS D CA 1
ATOM 7507 C C . LYS D 1 116 ? 70.093 44.400 46.302 1.00 29.77 3117 LYS D C 1
ATOM 7508 O O . LYS D 1 116 ? 71.145 43.828 46.011 1.00 27.93 3117 LYS D O 1
ATOM 7514 N N . LYS D 1 117 ? 69.851 45.677 46.034 1.00 30.47 3118 LYS D N 1
ATOM 7515 C CA . LYS D 1 117 ? 70.777 46.484 45.269 1.00 30.23 3118 LYS D CA 1
ATOM 7516 C C . LYS D 1 117 ? 72.038 46.956 45.979 1.00 29.47 3118 LYS D C 1
ATOM 7517 O O . LYS D 1 117 ? 73.134 46.900 45.398 1.00 26.11 3118 LYS D O 1
ATOM 7523 N N . PHE D 1 118 ? 71.897 47.427 47.225 1.00 32.30 3119 PHE D N 1
ATOM 7524 C CA . PHE D 1 118 ? 73.047 47.945 47.982 1.00 29.12 3119 PHE D CA 1
ATOM 7525 C C . PHE D 1 118 ? 73.580 47.109 49.130 1.00 29.54 3119 PHE D C 1
ATOM 7526 O O . PHE D 1 118 ? 74.688 47.363 49.623 1.00 29.48 3119 PHE D O 1
ATOM 7534 N N . LEU D 1 119 ? 72.799 46.122 49.559 1.00 30.07 3120 LEU D N 1
ATOM 7535 C CA . LEU D 1 119 ? 73.202 45.227 50.645 1.00 27.55 3120 LEU D CA 1
ATOM 7536 C C . LEU D 1 119 ? 73.110 43.794 50.107 1.00 29.83 3120 LEU D C 1
ATOM 7537 O O . LEU D 1 119 ? 72.486 42.912 50.720 1.00 26.90 3120 LEU D O 1
ATOM 7542 N N . PRO D 1 120 ? 73.770 43.524 48.970 1.00 29.77 3121 PRO D N 1
ATOM 7543 C CA . PRO D 1 120 ? 73.710 42.176 48.394 1.00 27.41 3121 PRO D CA 1
ATOM 7544 C C . PRO D 1 120 ? 74.138 41.067 49.345 1.00 28.04 3121 PRO D C 1
ATOM 7545 O O . PRO D 1 120 ? 73.505 40.012 49.391 1.00 33.11 3121 PRO D O 1
ATOM 7549 N N . SER D 1 121 ? 75.152 41.333 50.160 1.00 30.11 3122 SER D N 1
ATOM 7550 C CA . SER D 1 121 ? 75.648 40.351 51.112 1.00 29.46 3122 SER D CA 1
ATOM 7551 C C . SER D 1 121 ? 74.621 40.035 52.207 1.00 33.48 3122 SER D C 1
ATOM 7552 O O . SER D 1 121 ? 74.822 39.120 53.013 1.00 32.25 3122 SER D O 1
ATOM 7555 N N . ILE D 1 122 ? 73.544 40.809 52.263 1.00 28.37 3123 ILE D N 1
ATOM 7556 C CA . ILE D 1 122 ? 72.511 40.607 53.272 1.00 25.87 3123 ILE D CA 1
ATOM 7557 C C . ILE D 1 122 ? 71.229 40.146 52.604 1.00 30.39 3123 ILE D C 1
ATOM 7558 O O . ILE D 1 122 ? 70.581 39.229 53.116 1.00 29.83 3123 ILE D O 1
ATOM 7563 N N . ALA D 1 123 ? 70.870 40.757 51.466 1.00 29.88 3124 ALA D N 1
ATOM 7564 C CA . ALA D 1 123 ? 69.634 40.411 50.760 1.00 29.56 3124 ALA D CA 1
ATOM 7565 C C . ALA D 1 123 ? 69.768 39.426 49.591 1.00 29.10 3124 ALA D C 1
ATOM 7566 O O . ALA D 1 123 ? 68.756 38.996 49.004 1.00 31.66 3124 ALA D O 1
ATOM 7568 N N . GLY D 1 124 ? 70.993 38.986 49.318 1.00 33.26 3125 GLY D N 1
ATOM 7569 C CA . GLY D 1 124 ? 71.226 38.056 48.217 1.00 35.01 3125 GLY D CA 1
ATOM 7570 C C . GLY D 1 124 ? 70.555 36.679 48.180 1.00 40.01 3125 GLY D C 1
ATOM 7571 O O . GLY D 1 124 ? 70.626 35.979 47.155 1.00 44.07 3125 GLY D O 1
ATOM 7572 N N . LYS D 1 125 ? 69.907 36.259 49.260 1.00 35.76 3126 LYS D N 1
ATOM 7573 C CA . LYS D 1 125 ? 69.255 34.948 49.279 1.00 36.57 3126 LYS D CA 1
ATOM 7574 C C . LYS D 1 125 ? 67.740 35.012 49.125 1.00 36.81 3126 LYS D C 1
ATOM 7575 O O . LYS D 1 125 ? 67.071 33.977 49.155 1.00 37.86 3126 LYS D O 1
ATOM 7581 N N . LEU D 1 126 ? 67.188 36.214 48.971 1.00 36.70 3127 LEU D N 1
ATOM 7582 C CA . LEU D 1 126 ? 65.742 36.349 48.857 1.00 37.78 3127 LEU D CA 1
ATOM 7583 C C . LEU D 1 126 ? 65.178 35.718 47.580 1.00 40.12 3127 LEU D C 1
ATOM 7584 O O . LEU D 1 126 ? 63.975 35.441 47.479 1.00 38.19 3127 LEU D O 1
ATOM 7589 N N . ASP D 1 127 ? 66.065 35.480 46.620 1.00 39.68 3128 ASP D N 1
ATOM 7590 C CA . ASP D 1 127 ? 65.705 34.893 45.326 1.00 47.00 3128 ASP D CA 1
ATOM 7591 C C . ASP D 1 127 ? 65.748 33.348 45.361 1.00 46.03 3128 ASP D C 1
ATOM 7592 O O . ASP D 1 127 ? 65.561 32.680 44.337 1.00 48.83 3128 ASP D O 1
ATOM 7597 N N . ASP D 1 128 ? 66.028 32.793 46.537 1.00 44.76 3129 ASP D N 1
ATOM 7598 C CA . ASP D 1 128 ? 66.120 31.342 46.761 1.00 40.80 3129 ASP D CA 1
ATOM 7599 C C . ASP D 1 128 ? 64.740 30.686 46.704 1.00 39.37 3129 ASP D C 1
ATOM 7600 O O . ASP D 1 128 ? 63.769 31.220 47.233 1.00 38.45 3129 ASP D O 1
ATOM 7605 N N . PRO D 1 129 ? 64.648 29.492 46.095 1.00 36.93 3130 PRO D N 1
ATOM 7606 C CA . PRO D 1 129 ? 63.412 28.711 45.939 1.00 36.46 3130 PRO D CA 1
ATOM 7607 C C . PRO D 1 129 ? 62.670 28.395 47.216 1.00 38.70 3130 PRO D C 1
ATOM 7608 O O . PRO D 1 129 ? 61.442 28.194 47.206 1.00 41.70 3130 PRO D O 1
ATOM 7612 N N . ARG D 1 130 ? 63.428 28.275 48.300 1.00 35.88 3131 ARG D N 1
ATOM 7613 C CA . ARG D 1 130 ? 62.848 27.990 49.609 1.00 35.37 3131 ARG D CA 1
ATOM 7614 C C . ARG D 1 130 ? 62.209 29.217 50.247 1.00 32.57 3131 ARG D C 1
ATOM 7615 O O . ARG D 1 130 ? 61.496 29.086 51.252 1.00 31.62 3131 ARG D O 1
ATOM 7623 N N . VAL D 1 131 ? 62.475 30.395 49.676 1.00 26.89 3132 VAL D N 1
ATOM 7624 C CA . VAL D 1 131 ? 61.940 31.652 50.200 1.00 27.54 3132 VAL D CA 1
ATOM 7625 C C . VAL D 1 131 ? 60.692 32.118 49.451 1.00 30.02 3132 VAL D C 1
ATOM 7626 O O . VAL D 1 131 ? 60.632 32.025 48.231 1.00 32.73 3132 VAL D O 1
ATOM 7630 N N . ASP D 1 132 ? 59.718 32.647 50.186 1.00 30.86 3133 ASP D N 1
ATOM 7631 C CA . ASP D 1 132 ? 58.492 33.165 49.612 1.00 30.58 3133 ASP D CA 1
ATOM 7632 C C . ASP D 1 132 ? 58.392 34.594 50.131 1.00 35.08 3133 ASP D C 1
ATOM 7633 O O . ASP D 1 132 ? 58.042 34.809 51.291 1.00 32.40 3133 ASP D O 1
ATOM 7638 N N . VAL D 1 133 ? 58.762 35.564 49.297 1.00 34.85 3134 VAL D N 1
ATOM 7639 C CA . VAL D 1 133 ? 58.709 36.969 49.706 1.00 31.30 3134 VAL D CA 1
ATOM 7640 C C . VAL D 1 133 ? 57.360 37.585 49.387 1.00 32.77 3134 VAL D C 1
ATOM 7641 O O . VAL D 1 133 ? 56.905 37.509 48.263 1.00 34.68 3134 VAL D O 1
ATOM 7645 N N . GLN D 1 134 ? 56.737 38.221 50.366 1.00 33.96 3135 GLN D N 1
ATOM 7646 C CA . GLN D 1 134 ? 55.443 38.852 50.163 1.00 36.68 3135 GLN D CA 1
ATOM 7647 C C . GLN D 1 134 ? 55.468 40.283 50.644 1.00 39.49 3135 GLN D C 1
ATOM 7648 O O . GLN D 1 134 ? 55.807 40.542 51.795 1.00 44.34 3135 GLN D O 1
ATOM 7654 N N . VAL D 1 135 ? 55.106 41.220 49.783 1.00 37.54 3136 VAL D N 1
ATOM 7655 C CA . VAL D 1 135 ? 55.073 42.601 50.211 1.00 33.22 3136 VAL D CA 1
ATOM 7656 C C . VAL D 1 135 ? 53.656 42.815 50.702 1.00 35.35 3136 VAL D C 1
ATOM 7657 O O . VAL D 1 135 ? 52.737 43.006 49.911 1.00 42.11 3136 VAL D O 1
ATOM 7661 N N . ASP D 1 136 ? 53.468 42.687 52.007 1.00 39.09 3137 ASP D N 1
ATOM 7662 C CA . ASP D 1 136 ? 52.159 42.851 52.604 1.00 45.35 3137 ASP D CA 1
ATOM 7663 C C . ASP D 1 136 ? 52.315 43.186 54.088 1.00 43.89 3137 ASP D C 1
ATOM 7664 O O . ASP D 1 136 ? 53.407 43.049 54.631 1.00 43.81 3137 ASP D O 1
ATOM 7669 N N . ASP D 1 137 ? 51.216 43.580 54.739 1.00 46.09 3138 ASP D N 1
ATOM 7670 C CA . ASP D 1 137 ? 51.211 43.968 56.146 1.00 45.60 3138 ASP D CA 1
ATOM 7671 C C . ASP D 1 137 ? 52.121 43.213 57.101 1.00 47.77 3138 ASP D C 1
ATOM 7672 O O . ASP D 1 137 ? 53.105 43.777 57.584 1.00 56.11 3138 ASP D O 1
ATOM 7677 N N . GLY D 1 138 ? 51.838 41.953 57.390 1.00 42.92 3139 GLY D N 1
ATOM 7678 C CA . GLY D 1 138 ? 52.714 41.263 58.330 1.00 41.56 3139 GLY D CA 1
ATOM 7679 C C . GLY D 1 138 ? 51.920 41.015 59.593 1.00 42.01 3139 GLY D C 1
ATOM 7680 O O . GLY D 1 138 ? 51.781 39.877 60.031 1.00 41.03 3139 GLY D O 1
ATOM 7681 N N . PHE D 1 139 ? 51.378 42.080 60.173 1.00 40.88 3140 PHE D N 1
ATOM 7682 C CA . PHE D 1 139 ? 50.534 41.939 61.349 1.00 40.83 3140 PHE D CA 1
ATOM 7683 C C . PHE D 1 139 ? 49.221 41.357 60.817 1.00 39.73 3140 PHE D C 1
ATOM 7684 O O . PHE D 1 139 ? 48.646 40.467 61.434 1.00 40.23 3140 PHE D O 1
ATOM 7692 N N . MET D 1 140 ? 48.772 41.822 59.650 1.00 40.04 3141 MET D N 1
ATOM 7693 C CA . MET D 1 140 ? 47.544 41.282 59.044 1.00 42.94 3141 MET D CA 1
ATOM 7694 C C . MET D 1 140 ? 47.809 39.815 58.710 1.00 43.26 3141 MET D C 1
ATOM 7695 O O . MET D 1 140 ? 46.957 38.942 58.915 1.00 44.44 3141 MET D O 1
ATOM 7700 N N . HIS D 1 141 ? 49.020 39.552 58.237 1.00 37.96 3142 HIS D N 1
ATOM 7701 C CA . HIS D 1 141 ? 49.411 38.198 57.888 1.00 39.34 3142 HIS D CA 1
ATOM 7702 C C . HIS D 1 141 ? 49.393 37.251 59.106 1.00 41.38 3142 HIS D C 1
ATOM 7703 O O . HIS D 1 141 ? 48.978 36.097 58.994 1.00 43.15 3142 HIS D O 1
ATOM 7710 N N . ILE D 1 142 ? 49.884 37.725 60.248 1.00 41.44 3143 ILE D N 1
ATOM 7711 C CA . ILE D 1 142 ? 49.895 36.916 61.461 1.00 38.96 3143 ILE D CA 1
ATOM 7712 C C . ILE D 1 142 ? 48.449 36.740 61.922 1.00 38.52 3143 ILE D C 1
ATOM 7713 O O . ILE D 1 142 ? 48.047 35.644 62.318 1.00 45.40 3143 ILE D O 1
ATOM 7718 N N . ALA D 1 143 ? 47.660 37.804 61.824 1.00 39.67 3144 ALA D N 1
ATOM 7719 C CA . ALA D 1 143 ? 46.264 37.761 62.224 1.00 41.98 3144 ALA D CA 1
ATOM 7720 C C . ALA D 1 143 ? 45.500 36.697 61.434 1.00 40.64 3144 ALA D C 1
ATOM 7721 O O . ALA D 1 143 ? 44.594 36.037 61.975 1.00 45.13 3144 ALA D O 1
ATOM 7723 N N . LYS D 1 144 ? 45.890 36.510 60.174 1.00 40.63 3145 LYS D N 1
ATOM 7724 C CA . LYS D 1 144 ? 45.247 35.530 59.317 1.00 43.00 3145 LYS D CA 1
ATOM 7725 C C . LYS D 1 144 ? 45.910 34.148 59.226 1.00 44.69 3145 LYS D C 1
ATOM 7726 O O . LYS D 1 144 ? 45.598 33.370 58.326 1.00 42.99 3145 LYS D O 1
ATOM 7732 N N . SER D 1 145 ? 46.815 33.829 60.143 1.00 45.83 3146 SER D N 1
ATOM 7733 C CA . SER D 1 145 ? 47.474 32.522 60.126 1.00 43.45 3146 SER D CA 1
ATOM 7734 C C . SER D 1 145 ? 46.966 31.687 61.285 1.00 41.64 3146 SER D C 1
ATOM 7735 O O . SER D 1 145 ? 46.590 32.232 62.324 1.00 42.08 3146 SER D O 1
ATOM 7738 N N . GLU D 1 146 ? 46.885 30.376 61.075 1.00 44.07 3147 GLU D N 1
ATOM 7739 C CA . GLU D 1 146 ? 46.440 29.449 62.112 1.00 46.09 3147 GLU D CA 1
ATOM 7740 C C . GLU D 1 146 ? 47.382 28.261 62.036 1.00 42.44 3147 GLU D C 1
ATOM 7741 O O . GLU D 1 146 ? 47.507 27.615 61.005 1.00 42.21 3147 GLU D O 1
ATOM 7747 N N . ASN D 1 147 ? 48.029 27.988 63.154 1.00 44.55 3148 ASN D N 1
ATOM 7748 C CA . ASN D 1 147 ? 49.038 26.957 63.265 1.00 43.07 3148 ASN D CA 1
ATOM 7749 C C . ASN D 1 147 ? 49.664 26.499 61.951 1.00 43.30 3148 ASN D C 1
ATOM 7750 O O . ASN D 1 147 ? 49.490 25.367 61.475 1.00 42.78 3148 ASN D O 1
ATOM 7755 N N . GLN D 1 148 ? 50.452 27.430 61.410 1.00 39.16 3149 GLN D N 1
ATOM 7756 C CA . GLN D 1 148 ? 51.181 27.246 60.158 1.00 42.71 3149 GLN D CA 1
ATOM 7757 C C . GLN D 1 148 ? 52.695 27.237 60.311 1.00 40.29 3149 GLN D C 1
ATOM 7758 O O . GLN D 1 148 ? 53.398 26.660 59.459 1.00 39.80 3149 GLN D O 1
ATOM 7764 N N . TYR D 1 149 ? 53.191 27.931 61.347 1.00 39.63 3150 TYR D N 1
ATOM 7765 C CA . TYR D 1 149 ? 54.632 28.067 61.563 1.00 32.34 3150 TYR D CA 1
ATOM 7766 C C . TYR D 1 149 ? 55.212 27.505 62.841 1.00 29.37 3150 TYR D C 1
ATOM 7767 O O . TYR D 1 149 ? 54.644 27.614 63.933 1.00 33.31 3150 TYR D O 1
ATOM 7776 N N . ASP D 1 150 ? 56.412 26.981 62.667 1.00 29.49 3151 ASP D N 1
ATOM 7777 C CA . ASP D 1 150 ? 57.202 26.399 63.724 1.00 35.20 3151 ASP D CA 1
ATOM 7778 C C . ASP D 1 150 ? 57.885 27.523 64.497 1.00 35.16 3151 ASP D C 1
ATOM 7779 O O . ASP D 1 150 ? 57.904 27.539 65.732 1.00 33.54 3151 ASP D O 1
ATOM 7784 N N . VAL D 1 151 ? 58.449 28.465 63.746 1.00 35.69 3152 VAL D N 1
ATOM 7785 C CA . VAL D 1 151 ? 59.151 29.597 64.314 1.00 32.15 3152 VAL D CA 1
ATOM 7786 C C . VAL D 1 151 ? 58.717 30.855 63.573 1.00 32.28 3152 VAL D C 1
ATOM 7787 O O . VAL D 1 151 ? 58.602 30.865 62.341 1.00 33.14 3152 VAL D O 1
ATOM 7791 N N . ILE D 1 152 ? 58.448 31.904 64.338 1.00 33.16 3153 ILE D N 1
ATOM 7792 C CA . ILE D 1 152 ? 58.069 33.188 63.780 1.00 29.84 3153 ILE D CA 1
ATOM 7793 C C . ILE D 1 152 ? 58.983 34.268 64.373 1.00 32.71 3153 ILE D C 1
ATOM 7794 O O . ILE D 1 152 ? 59.015 34.461 65.599 1.00 29.08 3153 ILE D O 1
ATOM 7799 N N . MET D 1 153 ? 59.798 34.901 63.534 1.00 32.76 3154 MET D N 1
ATOM 7800 C CA . MET D 1 153 ? 60.610 36.000 64.038 1.00 34.75 3154 MET D CA 1
ATOM 7801 C C . MET D 1 153 ? 59.907 37.323 63.660 1.00 35.21 3154 MET D C 1
ATOM 7802 O O . MET D 1 153 ? 59.506 37.543 62.519 1.00 32.09 3154 MET D O 1
ATOM 7807 N N . VAL D 1 154 ? 59.611 38.117 64.683 1.00 41.58 3155 VAL D N 1
ATOM 7808 C CA . VAL D 1 154 ? 58.908 39.383 64.545 1.00 41.32 3155 VAL D CA 1
ATOM 7809 C C . VAL D 1 154 ? 59.801 40.606 64.763 1.00 43.35 3155 VAL D C 1
ATOM 7810 O O . VAL D 1 154 ? 60.684 40.620 65.627 1.00 47.74 3155 VAL D O 1
ATOM 7814 N N . ASP D 1 155 ? 59.528 41.640 63.976 1.00 51.28 3156 ASP D N 1
ATOM 7815 C CA . ASP D 1 155 ? 60.250 42.906 64.019 1.00 53.70 3156 ASP D CA 1
ATOM 7816 C C . ASP D 1 155 ? 59.777 43.837 65.151 1.00 52.72 3156 ASP D C 1
ATOM 7817 O O . ASP D 1 155 ? 60.533 44.173 66.066 1.00 49.24 3156 ASP D O 1
ATOM 7822 N N . SER D 1 156 ? 58.541 44.307 65.038 1.00 54.78 3157 SER D N 1
ATOM 7823 C CA . SER D 1 156 ? 57.973 45.189 66.040 1.00 53.16 3157 SER D CA 1
ATOM 7824 C C . SER D 1 156 ? 57.032 44.377 66.900 1.00 54.28 3157 SER D C 1
ATOM 7825 O O . SER D 1 156 ? 56.344 43.482 66.418 1.00 52.50 3157 SER D O 1
ATOM 7828 N N . THR D 1 157 ? 56.977 44.724 68.173 1.00 55.33 3158 THR D N 1
ATOM 7829 C CA . THR D 1 157 ? 56.102 44.043 69.103 1.00 54.92 3158 THR D CA 1
ATOM 7830 C C . THR D 1 157 ? 54.736 44.778 69.271 1.00 52.98 3158 THR D C 1
ATOM 7831 O O . THR D 1 157 ? 53.846 44.301 69.985 1.00 49.96 3158 THR D O 1
ATOM 7835 N N . GLU D 1 158 ? 54.571 45.916 68.585 1.00 54.54 3159 GLU D N 1
ATOM 7836 C CA . GLU D 1 158 ? 53.335 46.708 68.638 1.00 60.55 3159 GLU D CA 1
ATOM 7837 C C . GLU D 1 158 ? 52.686 46.849 67.267 1.00 58.87 3159 GLU D C 1
ATOM 7838 O O . GLU D 1 158 ? 53.158 47.614 66.421 1.00 56.85 3159 GLU D O 1
ATOM 7844 N N . PRO D 1 159 ? 51.593 46.106 67.030 1.00 56.46 3160 PRO D N 1
ATOM 7845 C CA . PRO D 1 159 ? 50.876 46.153 65.754 1.00 58.72 3160 PRO D CA 1
ATOM 7846 C C . PRO D 1 159 ? 50.232 47.511 65.401 1.00 61.05 3160 PRO D C 1
ATOM 7847 O O . PRO D 1 159 ? 49.669 48.198 66.245 1.00 63.10 3160 PRO D O 1
ATOM 7851 N N . VAL D 1 160 ? 50.384 47.908 64.145 1.00 63.69 3161 VAL D N 1
ATOM 7852 C CA . VAL D 1 160 ? 49.821 49.150 63.619 1.00 65.15 3161 VAL D CA 1
ATOM 7853 C C . VAL D 1 160 ? 48.997 48.771 62.382 1.00 67.16 3161 VAL D C 1
ATOM 7854 O O . VAL D 1 160 ? 49.384 47.883 61.615 1.00 65.69 3161 VAL D O 1
ATOM 7858 N N . GLY D 1 161 ? 47.868 49.453 62.194 1.00 67.84 3162 GLY D N 1
ATOM 7859 C CA . GLY D 1 161 ? 46.976 49.151 61.088 1.00 71.73 3162 GLY D CA 1
ATOM 7860 C C . GLY D 1 161 ? 45.911 48.251 61.680 1.00 72.45 3162 GLY D C 1
ATOM 7861 O O . GLY D 1 161 ? 45.578 48.402 62.860 1.00 72.18 3162 GLY D O 1
ATOM 7862 N N . PRO D 1 162 ? 45.361 47.304 60.914 1.00 72.03 3163 PRO D N 1
ATOM 7863 C CA . PRO D 1 162 ? 44.330 46.421 61.476 1.00 70.92 3163 PRO D CA 1
ATOM 7864 C C . PRO D 1 162 ? 44.717 45.580 62.728 1.00 68.23 3163 PRO D C 1
ATOM 7865 O O . PRO D 1 162 ? 45.258 44.463 62.628 1.00 66.59 3163 PRO D O 1
ATOM 7869 N N . ALA D 1 163 ? 44.433 46.151 63.902 1.00 71.99 3164 ALA D N 1
ATOM 7870 C CA . ALA D 1 163 ? 44.655 45.523 65.203 1.00 66.12 3164 ALA D CA 1
ATOM 7871 C C . ALA D 1 163 ? 43.453 44.570 65.494 1.00 67.30 3164 ALA D C 1
ATOM 7872 O O . ALA D 1 163 ? 42.643 44.777 66.416 1.00 62.99 3164 ALA D O 1
ATOM 7874 N N . VAL D 1 164 ? 43.324 43.559 64.629 1.00 68.42 3165 VAL D N 1
ATOM 7875 C CA . VAL D 1 164 ? 42.286 42.520 64.697 1.00 64.36 3165 VAL D CA 1
ATOM 7876 C C . VAL D 1 164 ? 42.713 41.546 65.810 1.00 65.41 3165 VAL D C 1
ATOM 7877 O O . VAL D 1 164 ? 41.980 40.626 66.176 1.00 61.32 3165 VAL D O 1
ATOM 7881 N N . ASN D 1 165 ? 43.943 41.726 66.290 1.00 64.93 3166 ASN D N 1
ATOM 7882 C CA . ASN D 1 165 ? 44.515 40.906 67.346 1.00 63.11 3166 ASN D CA 1
ATOM 7883 C C . ASN D 1 165 ? 43.815 41.418 68.606 1.00 64.86 3166 ASN D C 1
ATOM 7884 O O . ASN D 1 165 ? 44.359 42.232 69.352 1.00 64.84 3166 ASN D O 1
ATOM 7889 N N . LEU D 1 166 ? 42.567 41.005 68.793 1.00 69.36 3167 LEU D N 1
ATOM 7890 C CA . LEU D 1 166 ? 41.784 41.440 69.955 1.00 78.51 3167 LEU D CA 1
ATOM 7891 C C . LEU D 1 166 ? 41.787 40.401 71.059 1.00 77.42 3167 LEU D C 1
ATOM 7892 O O . LEU D 1 166 ? 41.008 40.478 72.007 1.00 74.78 3167 LEU D O 1
ATOM 7897 N N . PHE D 1 167 ? 42.659 39.408 70.906 1.00 86.16 3168 PHE D N 1
ATOM 7898 C CA . PHE D 1 167 ? 42.824 38.351 71.903 1.00 89.96 3168 PHE D CA 1
ATOM 7899 C C . PHE D 1 167 ? 43.281 39.163 73.110 1.00 93.69 3168 PHE D C 1
ATOM 7900 O O . PHE D 1 167 ? 43.697 40.315 72.932 1.00 94.61 3168 PHE D O 1
ATOM 7908 N N . THR D 1 168 ? 43.187 38.622 74.326 1.00 99.09 3169 THR D N 1
ATOM 7909 C CA . THR D 1 168 ? 43.666 39.388 75.491 1.00 102.19 3169 THR D CA 1
ATOM 7910 C C . THR D 1 168 ? 45.146 39.674 75.179 1.00 99.36 3169 THR D C 1
ATOM 7911 O O . THR D 1 168 ? 45.884 38.766 74.752 1.00 100.05 3169 THR D O 1
ATOM 7915 N N . LYS D 1 169 ? 45.536 40.950 75.319 1.00 98.54 3170 LYS D N 1
ATOM 7916 C CA . LYS D 1 169 ? 46.888 41.426 74.973 1.00 94.83 3170 LYS D CA 1
ATOM 7917 C C . LYS D 1 169 ? 47.177 40.852 73.560 1.00 89.97 3170 LYS D C 1
ATOM 7918 O O . LYS D 1 169 ? 48.236 40.262 73.269 1.00 93.47 3170 LYS D O 1
ATOM 7924 N N . GLY D 1 170 ? 46.145 41.002 72.731 1.00 84.30 3171 GLY D N 1
ATOM 7925 C CA . GLY D 1 170 ? 46.124 40.557 71.364 1.00 69.11 3171 GLY D CA 1
ATOM 7926 C C . GLY D 1 170 ? 47.341 39.985 70.693 1.00 60.58 3171 GLY D C 1
ATOM 7927 O O . GLY D 1 170 ? 47.375 38.776 70.453 1.00 63.26 3171 GLY D O 1
ATOM 7928 N N . PHE D 1 171 ? 48.356 40.808 70.439 1.00 55.90 3172 PHE D N 1
ATOM 7929 C CA . PHE D 1 171 ? 49.512 40.332 69.685 1.00 45.87 3172 PHE D CA 1
ATOM 7930 C C . PHE D 1 171 ? 50.109 38.958 69.985 1.00 44.97 3172 PHE D C 1
ATOM 7931 O O . PHE D 1 171 ? 50.181 38.092 69.095 1.00 43.28 3172 PHE D O 1
ATOM 7939 N N . TYR D 1 172 ? 50.481 38.723 71.236 1.00 40.53 3173 TYR D N 1
ATOM 7940 C CA . TYR D 1 172 ? 51.084 37.444 71.603 1.00 41.43 3173 TYR D CA 1
ATO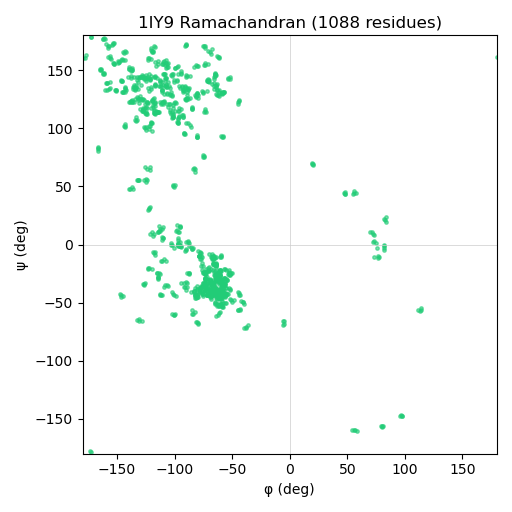M 7941 C C . TYR D 1 172 ? 50.149 36.254 71.421 1.00 38.38 3173 TYR D C 1
ATOM 7942 O O . TYR D 1 172 ? 50.564 35.199 70.933 1.00 35.42 3173 TYR D O 1
ATOM 7951 N N . ALA D 1 173 ? 48.877 36.441 71.752 1.00 35.28 3174 ALA D N 1
ATOM 7952 C CA . ALA D 1 173 ? 47.900 35.379 71.545 1.00 36.43 3174 ALA D CA 1
ATOM 7953 C C . ALA D 1 173 ? 47.686 35.193 70.026 1.00 33.08 3174 ALA D C 1
ATOM 7954 O O . ALA D 1 173 ? 47.450 34.077 69.541 1.00 38.02 3174 ALA D O 1
ATOM 7956 N N . GLY D 1 174 ? 47.836 36.284 69.271 1.00 35.56 3175 GLY D N 1
ATOM 7957 C CA . GLY D 1 174 ? 47.716 36.225 67.817 1.00 33.25 3175 GLY D CA 1
ATOM 7958 C C . GLY D 1 174 ? 48.821 35.374 67.224 1.00 32.28 3175 GLY D C 1
ATOM 7959 O O . GLY D 1 174 ? 48.588 34.555 66.336 1.00 34.83 3175 GLY D O 1
ATOM 7960 N N . ILE D 1 175 ? 50.029 35.555 67.761 1.00 35.12 3176 ILE D N 1
ATOM 7961 C CA . ILE D 1 175 ? 51.215 34.806 67.357 1.00 30.01 3176 ILE D CA 1
ATOM 7962 C C . ILE D 1 175 ? 51.077 33.345 67.794 1.00 28.96 3176 ILE D C 1
ATOM 7963 O O . ILE D 1 175 ? 51.464 32.439 67.056 1.00 31.95 3176 ILE D O 1
ATOM 7968 N N . ALA D 1 176 ? 50.554 33.106 68.997 1.00 26.28 3177 ALA D N 1
ATOM 7969 C CA . ALA D 1 176 ? 50.416 31.729 69.451 1.00 29.98 3177 ALA D CA 1
ATOM 7970 C C . ALA D 1 176 ? 49.513 31.033 68.471 1.00 31.72 3177 ALA D C 1
ATOM 7971 O O . ALA D 1 176 ? 49.836 29.913 68.045 1.00 30.00 3177 ALA D O 1
ATOM 7973 N N . LYS D 1 177 ? 48.445 31.739 68.050 1.00 29.60 3178 LYS D N 1
ATOM 7974 C CA . LYS D 1 177 ? 47.473 31.192 67.092 1.00 32.87 3178 LYS D CA 1
ATOM 7975 C C . LYS D 1 177 ? 48.099 30.806 65.756 1.00 33.84 3178 LYS D C 1
ATOM 7976 O O . LYS D 1 177 ? 47.730 29.786 65.175 1.00 40.31 3178 LYS D O 1
ATOM 7982 N N . ALA D 1 178 ? 49.031 31.629 65.272 1.00 32.50 3179 ALA D N 1
ATOM 7983 C CA . ALA D 1 178 ? 49.731 31.378 64.009 1.00 29.60 3179 ALA D CA 1
ATOM 7984 C C . ALA D 1 178 ? 50.776 30.262 64.119 1.00 31.86 3179 ALA D C 1
ATOM 7985 O O . ALA D 1 178 ? 51.136 29.603 63.113 1.00 34.00 3179 ALA D O 1
ATOM 7987 N N . LEU D 1 179 ? 51.264 30.053 65.339 1.00 32.09 3180 LEU D N 1
ATOM 7988 C CA . LEU D 1 179 ? 52.286 29.044 65.600 1.00 33.12 3180 LEU D CA 1
ATOM 7989 C C . LEU D 1 179 ? 51.672 27.669 65.766 1.00 37.03 3180 LEU D C 1
ATOM 7990 O O . LEU D 1 179 ? 50.511 27.540 66.148 1.00 39.84 3180 LEU D O 1
ATOM 7995 N N . LYS D 1 180 ? 52.446 26.639 65.460 1.00 36.80 3181 LYS D N 1
ATOM 7996 C CA . LYS D 1 180 ? 51.982 25.279 65.641 1.00 34.97 3181 LYS D CA 1
ATOM 7997 C C . LYS D 1 180 ? 52.003 25.000 67.142 1.00 43.10 3181 LYS D C 1
ATOM 7998 O O . LYS D 1 180 ? 52.549 25.782 67.910 1.00 42.31 3181 LYS D O 1
ATOM 8004 N N . GLU D 1 181 ? 51.418 23.890 67.567 1.00 45.95 3182 GLU D N 1
ATOM 8005 C CA . GLU D 1 181 ? 51.333 23.557 68.992 1.00 44.87 3182 GLU D CA 1
ATOM 8006 C C . GLU D 1 181 ? 52.623 23.624 69.810 1.00 43.01 3182 GLU D C 1
ATOM 8007 O O . GLU D 1 181 ? 52.572 23.793 71.027 1.00 39.44 3182 GLU D O 1
ATOM 8013 N N . ASP D 1 182 ? 53.765 23.473 69.149 1.00 39.69 3183 ASP D N 1
ATOM 8014 C CA . ASP D 1 182 ? 55.058 23.514 69.825 1.00 39.42 3183 ASP D CA 1
ATOM 8015 C C . ASP D 1 182 ? 55.918 24.625 69.209 1.00 42.87 3183 ASP D C 1
ATOM 8016 O O . ASP D 1 182 ? 57.160 24.551 69.175 1.00 44.68 3183 ASP D O 1
ATOM 8021 N N . GLY D 1 183 ? 55.233 25.668 68.748 1.00 42.50 3184 GLY D N 1
ATOM 8022 C CA . GLY D 1 183 ? 55.893 26.786 68.121 1.00 37.16 3184 GLY D CA 1
ATOM 8023 C C . GLY D 1 183 ? 56.723 27.636 69.046 1.00 37.99 3184 GLY D C 1
ATOM 8024 O O . GLY D 1 183 ? 56.591 27.562 70.273 1.00 34.42 3184 GLY D O 1
ATOM 8025 N N . ILE D 1 184 ? 57.556 28.468 68.421 1.00 35.16 3185 ILE D N 1
ATOM 8026 C CA . ILE D 1 184 ? 58.465 29.395 69.084 1.00 33.66 3185 ILE D CA 1
ATOM 8027 C C . ILE D 1 184 ? 58.420 30.723 68.322 1.00 31.23 3185 ILE D C 1
ATOM 8028 O O . ILE D 1 184 ? 58.300 30.740 67.096 1.00 31.05 3185 ILE D O 1
ATOM 8033 N N . PHE D 1 185 ? 58.504 31.832 69.043 1.00 35.90 3186 PHE D N 1
ATOM 8034 C CA . PHE D 1 185 ? 58.541 33.136 68.404 1.00 30.97 3186 PHE D CA 1
ATOM 8035 C C . PHE D 1 185 ? 59.596 33.990 69.128 1.00 32.51 3186 PHE D C 1
ATOM 8036 O O . PHE D 1 185 ? 59.857 33.804 70.331 1.00 29.92 3186 PHE D O 1
ATOM 8044 N N . VAL D 1 186 ? 60.226 34.898 68.382 1.00 35.95 3187 VAL D N 1
ATOM 8045 C CA . VAL D 1 186 ? 61.259 35.779 68.921 1.00 29.50 3187 VAL D CA 1
ATOM 8046 C C . VAL D 1 186 ? 60.926 37.203 68.496 1.00 30.73 3187 VAL D C 1
ATOM 8047 O O . VAL D 1 186 ? 60.384 37.412 67.411 1.00 33.02 3187 VAL D O 1
ATOM 8051 N N . ALA D 1 187 ? 61.189 38.178 69.361 1.00 31.77 3188 ALA D N 1
ATOM 8052 C CA . ALA D 1 187 ? 60.952 39.596 69.031 1.00 34.41 3188 ALA D CA 1
ATOM 8053 C C . ALA D 1 187 ? 62.043 40.406 69.691 1.00 34.50 3188 ALA D C 1
ATOM 8054 O O . ALA D 1 187 ? 62.352 40.194 70.868 1.00 35.03 3188 ALA D O 1
ATOM 8056 N N . GLN D 1 188 ? 62.675 41.292 68.930 1.00 33.06 3189 GLN D N 1
ATOM 8057 C CA . GLN D 1 188 ? 63.702 42.130 69.507 1.00 32.41 3189 GLN D CA 1
ATOM 8058 C C . GLN D 1 188 ? 62.950 42.978 70.496 1.00 31.30 3189 GLN D C 1
ATOM 8059 O O . GLN D 1 188 ? 61.792 43.339 70.262 1.00 30.27 3189 GLN D O 1
ATOM 8065 N N . THR D 1 189 ? 63.592 43.304 71.603 1.00 31.08 3190 THR D N 1
ATOM 8066 C CA . THR D 1 189 ? 62.907 44.079 72.596 1.00 29.93 3190 THR D CA 1
ATOM 8067 C C . THR D 1 189 ? 63.790 45.154 73.215 1.00 27.77 3190 THR D C 1
ATOM 8068 O O . THR D 1 189 ? 63.864 45.320 74.422 1.00 30.49 3190 THR D O 1
ATOM 8072 N N . ASP D 1 190 ? 64.461 45.876 72.318 1.00 28.75 3191 ASP D N 1
ATOM 8073 C CA . ASP D 1 190 ? 65.313 47.006 72.662 1.00 29.36 3191 ASP D CA 1
ATOM 8074 C C . ASP D 1 190 ? 66.443 46.808 73.654 1.00 27.03 3191 ASP D C 1
ATOM 8075 O O . ASP D 1 190 ? 66.897 45.706 73.870 1.00 31.01 3191 ASP D O 1
ATOM 8080 N N . ASN D 1 191 ? 66.911 47.903 74.238 1.00 25.01 3192 ASN D N 1
ATOM 8081 C CA . ASN D 1 191 ? 68.017 47.859 75.184 1.00 25.38 3192 ASN D CA 1
ATOM 8082 C C . ASN D 1 191 ? 67.523 48.184 76.582 1.00 29.30 3192 ASN D C 1
ATOM 8083 O O . ASN D 1 191 ? 66.511 48.876 76.753 1.00 30.00 3192 ASN D O 1
ATOM 8088 N N . PRO D 1 192 ? 68.254 47.712 77.609 1.00 27.76 3193 PRO D N 1
ATOM 8089 C CA . PRO D 1 192 ? 67.918 47.927 79.007 1.00 22.79 3193 PRO D CA 1
ATOM 8090 C C . PRO D 1 192 ? 68.390 49.235 79.607 1.00 26.17 3193 PRO D C 1
ATOM 8091 O O . PRO D 1 192 ? 68.094 49.504 80.757 1.00 29.35 3193 PRO D O 1
ATOM 8095 N N . TRP D 1 193 ? 69.117 50.055 78.864 1.00 26.06 3194 TRP D N 1
ATOM 8096 C CA . TRP D 1 193 ? 69.591 51.326 79.414 1.00 25.41 3194 TRP D CA 1
ATOM 8097 C C . TRP D 1 193 ? 68.674 52.549 79.211 1.00 27.41 3194 TRP D C 1
ATOM 8098 O O . TRP D 1 193 ? 68.613 53.428 80.077 1.00 30.09 3194 TRP D O 1
ATOM 8109 N N . PHE D 1 194 ? 68.014 52.643 78.064 1.00 27.29 3195 PHE D N 1
ATOM 8110 C CA . PHE D 1 194 ? 67.181 53.791 77.785 1.00 29.35 3195 PHE D CA 1
ATOM 8111 C C . PHE D 1 194 ? 65.674 53.495 77.695 1.00 34.12 3195 PHE D C 1
ATOM 8112 O O . PHE D 1 194 ? 64.819 54.387 77.893 1.00 39.98 3195 PHE D O 1
ATOM 8120 N N . THR D 1 195 ? 65.328 52.253 77.382 1.00 37.75 3196 THR D N 1
ATOM 8121 C CA . THR D 1 195 ? 63.913 51.887 77.304 1.00 39.99 3196 THR D CA 1
ATOM 8122 C C . THR D 1 195 ? 63.702 50.575 78.082 1.00 38.65 3196 THR D C 1
ATOM 8123 O O . THR D 1 195 ? 63.178 49.577 77.557 1.00 39.68 3196 THR D O 1
ATOM 8127 N N . PRO D 1 196 ? 64.109 50.567 79.366 1.00 37.74 3197 PRO D N 1
ATOM 8128 C CA . PRO D 1 196 ? 63.948 49.357 80.155 1.00 35.26 3197 PRO D CA 1
ATOM 8129 C C . PRO D 1 196 ? 62.487 48.968 80.382 1.00 34.45 3197 PRO D C 1
ATOM 8130 O O . PRO D 1 196 ? 62.183 47.785 80.483 1.00 39.58 3197 PRO D O 1
ATOM 8134 N N . GLU D 1 197 ? 61.581 49.941 80.391 1.00 39.74 3198 GLU D N 1
ATOM 8135 C CA . GLU D 1 197 ? 60.162 49.654 80.599 1.00 39.57 3198 GLU D CA 1
ATOM 8136 C C . GLU D 1 197 ? 59.649 48.607 79.609 1.00 38.07 3198 GLU D C 1
ATOM 8137 O O . GLU D 1 197 ? 58.873 47.737 79.986 1.00 37.47 3198 GLU D O 1
ATOM 8143 N N . LEU D 1 198 ? 60.057 48.728 78.344 1.00 37.10 3199 LEU D N 1
ATOM 8144 C CA . LEU D 1 198 ? 59.641 47.828 77.257 1.00 35.63 3199 LEU D CA 1
ATOM 8145 C C . LEU D 1 198 ? 59.958 46.372 77.569 1.00 36.55 3199 LEU D C 1
ATOM 8146 O O . LEU D 1 198 ? 59.133 45.473 77.328 1.00 40.63 3199 LEU D O 1
ATOM 8151 N N . ILE D 1 199 ? 61.148 46.138 78.112 1.00 35.69 3200 ILE D N 1
ATOM 8152 C CA . ILE D 1 199 ? 61.572 44.792 78.480 1.00 33.25 3200 ILE D CA 1
ATOM 8153 C C . ILE D 1 199 ? 60.662 44.198 79.583 1.00 35.34 3200 ILE D C 1
ATOM 8154 O O . ILE D 1 199 ? 60.245 43.051 79.494 1.00 36.20 3200 ILE D O 1
ATOM 8159 N N . THR D 1 200 ? 60.333 44.989 80.595 1.00 32.45 3201 THR D N 1
ATOM 8160 C CA . THR D 1 200 ? 59.464 44.543 81.682 1.00 29.14 3201 THR D CA 1
ATOM 8161 C C . THR D 1 200 ? 58.071 44.170 81.145 1.00 35.34 3201 THR D C 1
ATOM 8162 O O . THR D 1 200 ? 57.584 43.053 81.358 1.00 31.44 3201 THR D O 1
ATOM 8166 N N . ASN D 1 201 ? 57.462 45.105 80.413 1.00 33.43 3202 ASN D N 1
ATOM 8167 C CA . ASN D 1 201 ? 56.125 44.943 79.835 1.00 31.26 3202 ASN D CA 1
ATOM 8168 C C . ASN D 1 201 ? 55.986 43.768 78.896 1.00 31.02 3202 ASN D C 1
ATOM 8169 O O . ASN D 1 201 ? 55.062 42.977 79.043 1.00 37.91 3202 ASN D O 1
ATOM 8174 N N . VAL D 1 202 ? 56.869 43.680 77.904 1.00 29.41 3203 VAL D N 1
ATOM 8175 C CA . VAL D 1 202 ? 56.839 42.592 76.930 1.00 31.49 3203 VAL D CA 1
ATOM 8176 C C . VAL D 1 202 ? 57.047 41.240 77.599 1.00 35.77 3203 VAL D C 1
ATOM 8177 O O . VAL D 1 202 ? 56.306 40.275 77.366 1.00 37.17 3203 VAL D O 1
ATOM 8181 N N . GLN D 1 203 ? 58.037 41.189 78.475 1.00 39.10 3204 GLN D N 1
ATOM 8182 C CA . GLN D 1 203 ? 58.363 39.975 79.206 1.00 35.30 3204 GLN D CA 1
ATOM 8183 C C . GLN D 1 203 ? 57.138 39.472 80.003 1.00 34.10 3204 GLN D C 1
ATOM 8184 O O . GLN D 1 203 ? 56.804 38.286 79.969 1.00 37.80 3204 GLN D O 1
ATOM 8190 N N . ARG D 1 204 ? 56.445 40.381 80.670 1.00 32.00 3205 ARG D N 1
ATOM 8191 C CA . ARG D 1 204 ? 55.241 40.052 81.417 1.00 34.71 3205 ARG D CA 1
ATOM 8192 C C . ARG D 1 204 ? 54.071 39.657 80.513 1.00 35.12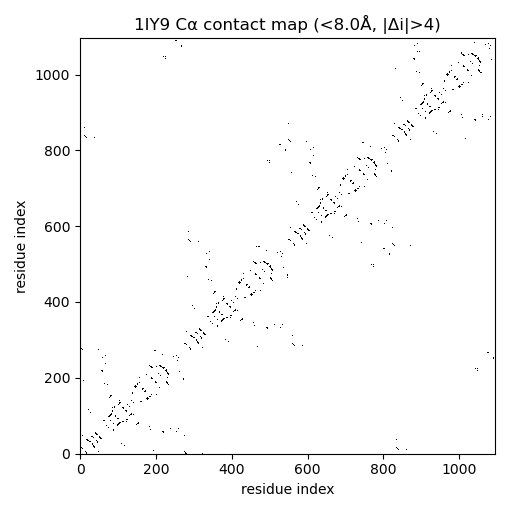 3205 ARG D C 1
ATOM 8193 O O . ARG D 1 204 ? 53.371 38.687 80.804 1.00 37.05 3205 ARG D O 1
ATOM 8201 N N . ASP D 1 205 ? 53.849 40.410 79.434 1.00 34.80 3206 ASP D N 1
ATOM 8202 C CA . ASP D 1 205 ? 52.752 40.129 78.516 1.00 33.88 3206 ASP D CA 1
ATOM 8203 C C . ASP D 1 205 ? 52.913 38.838 77.737 1.00 36.64 3206 ASP D C 1
ATOM 8204 O O . ASP D 1 205 ? 51.929 38.167 77.430 1.00 37.83 3206 ASP D O 1
ATOM 8209 N N . VAL D 1 206 ? 54.145 38.512 77.376 1.00 35.87 3207 VAL D N 1
ATOM 8210 C CA . VAL D 1 206 ? 54.417 37.292 76.624 1.00 34.76 3207 VAL D CA 1
ATOM 8211 C C . VAL D 1 206 ? 54.251 36.082 77.542 1.00 35.57 3207 VAL D C 1
ATOM 8212 O O . VAL D 1 206 ? 53.750 35.043 77.114 1.00 37.10 3207 VAL D O 1
ATOM 8216 N N . LYS D 1 207 ? 54.638 36.253 78.809 1.00 39.99 3208 LYS D N 1
ATOM 8217 C CA . LYS D 1 207 ? 54.555 35.203 79.811 1.00 39.02 3208 LYS D CA 1
ATOM 8218 C C . LYS D 1 207 ? 53.103 34.831 80.053 1.00 40.52 3208 LYS D C 1
ATOM 8219 O O . LYS D 1 207 ? 52.787 33.661 80.321 1.00 40.39 3208 LYS D O 1
ATOM 8225 N N . GLU D 1 208 ? 52.215 35.806 79.881 1.00 41.75 3209 GLU D N 1
ATOM 8226 C CA . GLU D 1 208 ? 50.773 35.583 80.058 1.00 42.57 3209 GLU D CA 1
ATOM 8227 C C . GLU D 1 208 ? 50.258 34.537 79.093 1.00 38.63 3209 GLU D C 1
ATOM 8228 O O . GLU D 1 208 ? 49.205 33.952 79.322 1.00 40.54 3209 GLU D O 1
ATOM 8234 N N . ILE D 1 209 ? 50.961 34.314 77.990 1.00 37.21 3210 ILE D N 1
ATOM 8235 C CA . ILE D 1 209 ? 50.461 33.331 77.049 1.00 36.45 3210 ILE D CA 1
ATOM 8236 C C . ILE D 1 209 ? 51.391 32.169 76.699 1.00 40.06 3210 ILE D C 1
ATOM 8237 O O . ILE D 1 209 ? 50.925 31.131 76.230 1.00 38.34 3210 ILE D O 1
ATOM 8242 N N . PHE D 1 210 ? 52.690 32.328 76.922 1.00 37.69 3211 PHE D N 1
ATOM 8243 C CA . PHE D 1 210 ? 53.639 31.240 76.644 1.00 37.50 3211 PHE D CA 1
ATOM 8244 C C . PHE D 1 210 ? 54.203 30.685 77.960 1.00 35.27 3211 PHE D C 1
ATOM 8245 O O . PHE D 1 210 ? 54.574 31.438 78.861 1.00 37.91 3211 PHE D O 1
ATOM 8253 N N . PRO D 1 211 ? 54.223 29.358 78.108 1.00 35.98 3212 PRO D N 1
ATOM 8254 C CA . PRO D 1 211 ? 54.758 28.780 79.338 1.00 36.11 3212 PRO D CA 1
ATOM 8255 C C . PRO D 1 211 ? 56.243 29.122 79.508 1.00 37.83 3212 PRO D C 1
ATOM 8256 O O . PRO D 1 211 ? 56.743 29.273 80.629 1.00 38.49 3212 PRO D O 1
ATOM 8260 N N . ILE D 1 212 ? 56.946 29.255 78.391 1.00 38.07 3213 ILE D N 1
ATOM 8261 C CA . ILE D 1 212 ? 58.365 29.585 78.432 1.00 33.84 3213 ILE D CA 1
ATOM 8262 C C . ILE D 1 212 ? 58.639 30.988 77.849 1.00 33.87 3213 ILE D C 1
ATOM 8263 O O . ILE D 1 212 ? 58.443 31.206 76.656 1.00 32.12 3213 ILE D O 1
ATOM 8268 N N . THR D 1 213 ? 59.084 31.920 78.692 1.00 29.81 3214 THR D N 1
ATOM 8269 C CA . THR D 1 213 ? 59.421 33.276 78.260 1.00 29.14 3214 THR D CA 1
ATOM 8270 C C . THR D 1 213 ? 60.783 33.681 78.833 1.00 30.65 3214 THR D C 1
ATOM 8271 O O . THR D 1 213 ? 60.945 33.907 80.050 1.00 37.75 3214 THR D O 1
ATOM 8275 N N . LYS D 1 214 ? 61.784 33.723 77.964 1.00 33.04 3215 LYS D N 1
ATOM 8276 C CA . LYS D 1 214 ? 63.134 34.071 78.384 1.00 29.98 3215 LYS D CA 1
ATOM 8277 C C . LYS D 1 214 ? 63.559 35.357 77.656 1.00 28.86 3215 LYS D C 1
ATOM 8278 O O . LYS D 1 214 ? 62.863 35.826 76.750 1.00 27.05 3215 LYS D O 1
ATOM 8284 N N . LEU D 1 215 ? 64.696 35.923 78.059 1.00 30.44 3216 LEU D N 1
ATOM 8285 C CA . LEU D 1 215 ? 65.235 37.135 77.435 1.00 24.86 3216 LEU D CA 1
ATOM 8286 C C . LEU D 1 215 ? 66.709 36.924 77.193 1.00 21.92 3216 LEU D C 1
ATOM 8287 O O . LEU D 1 215 ? 67.434 36.585 78.106 1.00 24.52 3216 LEU D O 1
ATOM 8292 N N . TYR D 1 216 ? 67.163 37.100 75.965 1.00 26.03 3217 TYR D N 1
ATOM 8293 C CA . TYR D 1 216 ? 68.583 36.932 75.693 1.00 22.85 3217 TYR D CA 1
ATOM 8294 C C . TYR D 1 216 ? 69.195 38.211 75.167 1.00 25.50 3217 TYR D C 1
ATOM 8295 O O . TYR D 1 216 ? 68.487 39.112 74.710 1.00 22.13 3217 TYR D O 1
ATOM 8304 N N . THR D 1 217 ? 70.518 38.230 75.171 1.00 28.46 3218 THR D N 1
ATOM 8305 C CA . THR D 1 217 ? 71.322 39.393 74.850 1.00 28.40 3218 THR D CA 1
ATOM 8306 C C . THR D 1 217 ? 72.325 39.212 73.713 1.00 25.93 3218 THR D C 1
ATOM 8307 O O . THR D 1 217 ? 72.707 38.080 73.392 1.00 30.95 3218 THR D O 1
ATOM 8311 N N . ALA D 1 218 ? 72.765 40.336 73.143 1.00 24.96 3219 ALA D N 1
ATOM 8312 C CA . ALA D 1 218 ? 73.757 40.377 72.076 1.00 21.21 3219 ALA D CA 1
ATOM 8313 C C . ALA D 1 218 ? 74.304 41.810 71.917 1.00 24.94 3219 ALA D C 1
ATOM 8314 O O . ALA D 1 218 ? 73.593 42.805 72.187 1.00 25.82 3219 ALA D O 1
ATOM 8316 N N . ASN D 1 219 ? 75.555 41.913 71.469 1.00 21.67 3220 ASN D N 1
ATOM 8317 C CA . ASN D 1 219 ? 76.231 43.210 71.259 1.00 22.04 3220 ASN D CA 1
ATOM 8318 C C . ASN D 1 219 ? 76.096 43.719 69.830 1.00 24.99 3220 ASN D C 1
ATOM 8319 O O . ASN D 1 219 ? 76.699 43.151 68.906 1.00 26.81 3220 ASN D O 1
ATOM 8324 N N . ILE D 1 220 ? 75.349 44.801 69.638 1.00 22.24 3221 ILE D N 1
ATOM 8325 C CA . ILE D 1 220 ? 75.214 45.387 68.308 1.00 21.99 3221 ILE D CA 1
ATOM 8326 C C . ILE D 1 220 ? 75.699 46.818 68.504 1.00 27.26 3221 ILE D C 1
ATOM 8327 O O . ILE D 1 220 ? 74.964 47.648 69.034 1.00 28.28 3221 ILE D O 1
ATOM 8332 N N . PRO D 1 221 ? 76.949 47.120 68.076 1.00 25.50 3222 PRO D N 1
ATOM 8333 C CA . PRO D 1 221 ? 77.602 48.431 68.189 1.00 24.22 3222 PRO D CA 1
ATOM 8334 C C . PRO D 1 221 ? 76.905 49.623 67.561 1.00 28.12 3222 PRO D C 1
ATOM 8335 O O . PRO D 1 221 ? 77.126 50.770 67.969 1.00 31.88 3222 PRO D O 1
ATOM 8339 N N . THR D 1 222 ? 76.019 49.352 66.614 1.00 26.61 3223 THR D N 1
ATOM 8340 C CA . THR D 1 222 ? 75.289 50.384 65.927 1.00 23.61 3223 THR D CA 1
ATOM 8341 C C . THR D 1 222 ? 73.915 50.608 66.509 1.00 26.75 3223 THR D C 1
ATOM 8342 O O . THR D 1 222 ? 73.183 51.472 66.034 1.00 31.16 3223 THR D O 1
ATOM 8346 N N . TYR D 1 223 ? 73.551 49.851 67.539 1.00 27.50 3224 TYR D N 1
ATOM 8347 C CA . TYR D 1 223 ? 72.239 50.010 68.176 1.00 25.22 3224 TYR D CA 1
ATOM 8348 C C . TYR D 1 223 ? 72.382 50.675 69.520 1.00 24.29 3224 TYR D C 1
ATOM 8349 O O . TYR D 1 223 ? 73.399 50.519 70.179 1.00 26.75 3224 TYR D O 1
ATOM 8358 N N . PRO D 1 224 ? 71.341 51.386 69.966 1.00 27.00 3225 PRO D N 1
ATOM 8359 C CA . PRO D 1 224 ? 71.403 52.070 71.264 1.00 25.77 3225 PRO D CA 1
ATOM 8360 C C . PRO D 1 224 ? 72.005 51.265 72.429 1.00 22.88 3225 PRO D C 1
ATOM 8361 O O . PRO D 1 224 ? 71.548 50.187 72.749 1.00 23.46 3225 PRO D O 1
ATOM 8365 N N . SER D 1 225 ? 73.042 51.830 73.037 1.00 22.85 3226 SER D N 1
ATOM 8366 C CA . SER D 1 225 ? 73.762 51.278 74.198 1.00 24.05 3226 SER D CA 1
ATOM 8367 C C . SER D 1 225 ? 74.727 50.130 73.944 1.00 24.15 3226 SER D C 1
ATOM 8368 O O . SER D 1 225 ? 75.476 49.757 74.846 1.00 25.42 3226 SER D O 1
ATOM 8371 N N . GLY D 1 226 ? 74.710 49.570 72.739 1.00 23.12 3227 GLY D N 1
ATOM 8372 C CA . GLY D 1 226 ? 75.600 48.464 72.414 1.00 26.52 3227 GLY D CA 1
ATOM 8373 C C . GLY D 1 226 ? 75.105 47.093 72.897 1.00 29.47 3227 GLY D C 1
ATOM 8374 O O . GLY D 1 226 ? 75.722 46.050 72.614 1.00 26.22 3227 GLY D O 1
ATOM 8375 N N . LEU D 1 227 ? 73.990 47.085 73.622 1.00 25.85 3228 LEU D N 1
ATOM 8376 C CA . LEU D 1 227 ? 73.432 45.847 74.140 1.00 27.85 3228 LEU D CA 1
ATOM 8377 C C . LEU D 1 227 ? 71.992 45.784 73.715 1.00 24.99 3228 LEU D C 1
ATOM 8378 O O . LEU D 1 227 ? 71.199 46.642 74.108 1.00 24.35 3228 LEU D O 1
ATOM 8383 N N . TRP D 1 228 ? 71.679 44.800 72.880 1.00 24.02 3229 TRP D N 1
ATOM 8384 C CA . TRP D 1 228 ? 70.328 44.617 72.407 1.00 25.45 3229 TRP D CA 1
ATOM 8385 C C . TRP D 1 228 ? 69.730 43.411 73.115 1.00 25.99 3229 TRP D C 1
ATOM 8386 O O . TRP D 1 228 ? 70.435 42.480 73.489 1.00 30.78 3229 TRP D O 1
ATOM 8397 N N . THR D 1 229 ? 68.412 43.398 73.189 1.00 25.03 3230 THR D N 1
ATOM 8398 C CA . THR D 1 229 ? 67.658 42.398 73.909 1.00 20.80 3230 THR D CA 1
ATOM 8399 C C . THR D 1 229 ? 66.661 41.666 73.010 1.00 24.75 3230 THR D C 1
ATOM 8400 O O . THR D 1 229 ? 66.146 42.245 72.038 1.00 23.03 3230 THR D O 1
ATOM 8404 N N . PHE D 1 230 ? 66.427 40.379 73.298 1.00 24.79 3231 PHE D N 1
ATOM 8405 C CA . PHE D 1 230 ? 65.492 39.570 72.511 1.00 23.20 3231 PHE D CA 1
ATOM 8406 C C . PHE D 1 230 ? 64.622 38.757 73.439 1.00 28.11 3231 PHE D C 1
ATOM 8407 O O . PHE D 1 230 ? 65.136 38.131 74.371 1.00 29.54 3231 PHE D O 1
ATOM 8415 N N . THR D 1 231 ? 63.316 38.764 73.167 1.00 25.04 3232 THR D N 1
ATOM 8416 C CA . THR D 1 231 ? 62.329 38.022 73.926 1.00 25.91 3232 THR D CA 1
ATOM 8417 C C . THR D 1 231 ? 61.955 36.781 73.133 1.00 28.97 3232 THR D C 1
ATOM 8418 O O . THR D 1 231 ? 61.654 36.874 71.936 1.00 26.91 3232 THR D O 1
ATOM 8422 N N . ILE D 1 232 ? 62.029 35.617 73.780 1.00 28.37 3233 ILE D N 1
ATOM 8423 C CA . ILE D 1 232 ? 61.673 34.355 73.146 1.00 26.98 3233 ILE D CA 1
ATOM 8424 C C . ILE D 1 232 ? 60.480 33.753 73.900 1.00 30.49 3233 ILE D C 1
ATOM 8425 O O . ILE D 1 232 ? 60.486 33.649 75.139 1.00 32.08 3233 ILE D O 1
ATOM 8430 N N . GLY D 1 233 ? 59.402 33.524 73.157 1.00 31.62 3234 GLY D N 1
ATOM 8431 C CA . GLY D 1 233 ? 58.207 32.925 73.717 1.00 25.56 3234 GLY D CA 1
ATOM 8432 C C . GLY D 1 233 ? 58.145 31.545 73.103 1.00 28.05 3234 GLY D C 1
ATOM 8433 O O . GLY D 1 233 ? 58.163 31.403 71.878 1.00 32.04 3234 GLY D O 1
ATOM 8434 N N . SER D 1 234 ? 58.127 30.521 73.943 1.00 32.88 3235 SER D N 1
ATOM 8435 C CA . SER D 1 234 ? 58.081 29.155 73.461 1.00 28.12 3235 SER D CA 1
ATOM 8436 C C . SER D 1 234 ? 56.899 28.450 74.093 1.00 33.96 3235 SER D C 1
ATOM 8437 O O . SER D 1 234 ? 56.549 28.696 75.253 1.00 33.30 3235 SER D O 1
ATOM 8440 N N . LYS D 1 235 ? 56.255 27.601 73.310 1.00 35.38 3236 LYS D N 1
ATOM 8441 C CA . LYS D 1 235 ? 55.114 26.853 73.791 1.00 35.25 3236 LYS D CA 1
ATOM 8442 C C . LYS D 1 235 ? 55.543 25.549 74.444 1.00 38.68 3236 LYS D C 1
ATOM 8443 O O . LYS D 1 235 ? 54.836 25.051 75.315 1.00 40.93 3236 LYS D O 1
ATOM 8449 N N . LYS D 1 236 ? 56.706 25.020 74.059 1.00 39.16 3237 LYS D N 1
ATOM 8450 C CA . LYS D 1 236 ? 57.160 23.755 74.598 1.00 40.31 3237 LYS D CA 1
ATOM 8451 C C . LYS D 1 236 ? 58.684 23.594 74.809 1.00 38.36 3237 LYS D C 1
ATOM 8452 O O . LYS D 1 236 ? 59.119 23.120 75.869 1.00 41.39 3237 LYS D O 1
ATOM 8458 N N . TYR D 1 237 ? 59.505 24.003 73.846 1.00 39.34 3238 TYR D N 1
ATOM 8459 C CA . TYR D 1 237 ? 60.950 23.810 73.993 1.00 40.66 3238 TYR D CA 1
ATOM 8460 C C . TYR D 1 237 ? 61.711 24.926 74.710 1.00 40.11 3238 TYR D C 1
ATOM 8461 O O . TYR D 1 237 ? 61.534 26.113 74.425 1.00 35.55 3238 TYR D O 1
ATOM 8470 N N . ASP D 1 238 ? 62.563 24.525 75.644 1.00 38.66 3239 ASP D N 1
ATOM 8471 C CA . ASP D 1 238 ? 63.372 25.446 76.411 1.00 37.62 3239 ASP D CA 1
ATOM 8472 C C . ASP D 1 238 ? 64.678 25.684 75.639 1.00 35.85 3239 ASP D C 1
ATOM 8473 O O . ASP D 1 238 ? 65.393 24.761 75.293 1.00 34.44 3239 ASP D O 1
ATOM 8478 N N . PRO D 1 239 ? 65.006 26.940 75.363 1.00 35.15 3240 PRO D N 1
ATOM 8479 C CA . PRO D 1 239 ? 66.239 27.264 74.632 1.00 35.80 3240 PRO D CA 1
ATOM 8480 C C . PRO D 1 239 ? 67.529 26.893 75.372 1.00 35.99 3240 PRO D C 1
ATOM 8481 O O . PRO D 1 239 ? 68.599 26.771 74.773 1.00 36.37 3240 PRO D O 1
ATOM 8485 N N . LEU D 1 240 ? 67.411 26.685 76.677 1.00 37.44 3241 LEU D N 1
ATOM 8486 C CA . LEU D 1 240 ? 68.540 26.327 77.524 1.00 33.45 3241 LEU D CA 1
ATOM 8487 C C . LEU D 1 240 ? 68.613 24.829 77.754 1.00 37.03 3241 LEU D C 1
ATOM 8488 O O . LEU D 1 240 ? 69.459 24.343 78.494 1.00 41.55 3241 LEU D O 1
ATOM 8493 N N . ALA D 1 241 ? 67.749 24.087 77.087 1.00 36.42 3242 ALA D N 1
ATOM 8494 C CA . ALA D 1 241 ? 67.740 22.646 77.227 1.00 36.02 3242 ALA D CA 1
ATOM 8495 C C . ALA D 1 241 ? 68.146 22.001 75.914 1.00 36.76 3242 ALA D C 1
ATOM 8496 O O . ALA D 1 241 ? 67.945 20.805 75.731 1.00 41.75 3242 ALA D O 1
ATOM 8498 N N . VAL D 1 242 ? 68.729 22.775 75.004 1.00 34.22 3243 VAL D N 1
ATOM 8499 C CA . VAL D 1 242 ? 69.106 22.213 73.718 1.00 39.25 3243 VAL D CA 1
ATOM 8500 C C . VAL D 1 242 ? 70.162 21.114 73.877 1.00 42.35 3243 VAL D C 1
ATOM 8501 O O . VAL D 1 242 ? 71.144 21.278 74.614 1.00 43.51 3243 VAL D O 1
ATOM 8505 N N . GLU D 1 243 ? 69.927 19.990 73.201 1.00 45.51 3244 GLU D N 1
ATOM 8506 C CA . GLU D 1 243 ? 70.830 18.857 73.242 1.00 46.13 3244 GLU D CA 1
ATOM 8507 C C . GLU D 1 243 ? 72.075 19.211 72.461 1.00 43.34 3244 GLU D C 1
ATOM 8508 O O . GLU D 1 243 ? 71.993 19.828 71.418 1.00 45.86 3244 GLU D O 1
ATOM 8514 N N . ASP D 1 244 ? 73.226 18.783 72.941 1.00 41.33 3245 ASP D N 1
ATOM 8515 C CA . ASP D 1 244 ? 74.467 19.049 72.251 1.00 45.78 3245 ASP D CA 1
ATOM 8516 C C . ASP D 1 244 ? 74.499 18.460 70.821 1.00 47.17 3245 ASP D C 1
ATOM 8517 O O . ASP D 1 244 ? 75.013 19.075 69.885 1.00 46.35 3245 ASP D O 1
ATOM 8522 N N . SER D 1 245 ? 73.944 17.263 70.662 1.00 49.69 3246 SER D N 1
ATOM 8523 C CA . SER D 1 245 ? 73.905 16.581 69.368 1.00 44.47 3246 SER D CA 1
ATOM 8524 C C . SER D 1 245 ? 73.025 17.307 68.365 1.00 44.47 3246 SER D C 1
ATOM 8525 O O . SER D 1 245 ? 73.089 17.011 67.174 1.00 44.26 3246 SER D O 1
ATOM 8528 N N . ARG D 1 246 ? 72.176 18.211 68.869 1.00 44.18 3247 ARG D N 1
ATOM 8529 C CA . ARG D 1 246 ? 71.232 18.987 68.057 1.00 38.90 3247 ARG D CA 1
ATOM 8530 C C . ARG D 1 246 ? 71.966 19.976 67.133 1.00 37.07 3247 ARG D C 1
ATOM 8531 O O . ARG D 1 246 ? 71.531 20.245 65.999 1.00 40.33 3247 ARG D O 1
ATOM 8539 N N . PHE D 1 247 ? 73.089 20.497 67.598 1.00 33.12 3248 PHE D N 1
ATOM 8540 C CA . PHE D 1 247 ? 73.834 21.432 66.800 1.00 33.79 3248 PHE D CA 1
ATOM 8541 C C . PHE D 1 247 ? 74.575 20.745 65.668 1.00 39.69 3248 PHE D C 1
ATOM 8542 O O . PHE D 1 247 ? 74.860 19.549 65.747 1.00 44.33 3248 PHE D O 1
ATOM 8550 N N . PHE D 1 248 ? 74.842 21.494 64.599 1.00 38.84 3249 PHE D N 1
ATOM 8551 C CA . PHE D 1 248 ? 75.612 20.998 63.459 1.00 41.53 3249 PHE D CA 1
ATOM 8552 C C . PHE D 1 248 ? 76.456 22.173 62.982 1.00 45.25 3249 PHE D C 1
ATOM 8553 O O . PHE D 1 248 ? 76.153 23.312 63.325 1.00 46.47 3249 PHE D O 1
ATOM 8561 N N . ASP D 1 249 ? 77.536 21.911 62.255 1.00 48.82 3250 ASP D N 1
ATOM 8562 C CA . ASP D 1 249 ? 78.380 22.995 61.755 1.00 48.81 3250 ASP D CA 1
ATOM 8563 C C . ASP D 1 249 ? 77.585 23.955 60.897 1.00 47.01 3250 ASP D C 1
ATOM 8564 O O . ASP D 1 249 ? 76.856 23.557 59.989 1.00 46.30 3250 ASP D O 1
ATOM 8569 N N . ILE D 1 250 ? 77.742 25.228 61.202 1.00 45.80 3251 ILE D N 1
ATOM 8570 C CA . ILE D 1 250 ? 77.034 26.272 60.503 1.00 40.70 3251 ILE D CA 1
ATOM 8571 C C . ILE D 1 250 ? 78.003 27.433 60.464 1.00 41.80 3251 ILE D C 1
ATOM 8572 O O . ILE D 1 250 ? 78.784 27.631 61.399 1.00 43.69 3251 ILE D O 1
ATOM 8577 N N . GLU D 1 251 ? 78.042 28.141 59.347 1.00 42.20 3252 GLU D N 1
ATOM 8578 C CA . GLU D 1 251 ? 78.954 29.259 59.249 1.00 41.56 3252 GLU D CA 1
ATOM 8579 C C . GLU D 1 251 ? 78.354 30.532 59.848 1.00 38.62 3252 GLU D C 1
ATOM 8580 O O . GLU D 1 251 ? 77.304 30.997 59.400 1.00 38.25 3252 GLU D O 1
ATOM 8586 N N . THR D 1 252 ? 78.986 31.048 60.899 1.00 35.44 3253 THR D N 1
ATOM 8587 C CA . THR D 1 252 ? 78.536 32.260 61.572 1.00 32.69 3253 THR D CA 1
ATOM 8588 C C . THR D 1 252 ? 79.750 33.080 62.016 1.00 31.99 3253 THR D C 1
ATOM 8589 O O . THR D 1 252 ? 80.883 32.593 62.002 1.00 32.24 3253 THR D O 1
ATOM 8593 N N . LYS D 1 253 ? 79.513 34.336 62.388 1.00 33.02 3254 LYS D N 1
ATOM 8594 C CA . LYS D 1 253 ? 80.583 35.210 62.845 1.00 28.46 3254 LYS D CA 1
ATOM 8595 C C . LYS D 1 253 ? 80.354 35.668 64.279 1.00 26.72 3254 LYS D C 1
ATOM 8596 O O . LYS D 1 253 ? 81.210 36.311 64.868 1.00 26.49 3254 LYS D O 1
ATOM 8602 N N . TYR D 1 254 ? 79.201 35.343 64.841 1.00 20.65 3255 TYR D N 1
ATOM 8603 C CA . TYR D 1 254 ? 78.888 35.729 66.206 1.00 21.62 3255 TYR D CA 1
ATOM 8604 C C . TYR D 1 254 ? 78.385 34.542 67.001 1.00 25.48 3255 TYR D C 1
ATOM 8605 O O . TYR D 1 254 ? 79.020 34.114 67.974 1.00 25.14 3255 TYR D O 1
ATOM 8614 N N . TYR D 1 255 ? 77.222 34.046 66.585 1.00 24.32 3256 TYR D N 1
ATOM 8615 C CA . TYR D 1 255 ? 76.565 32.907 67.202 1.00 23.60 3256 TYR D CA 1
ATOM 8616 C C . TYR D 1 255 ? 77.468 31.691 67.334 1.00 23.88 3256 TYR D C 1
ATOM 8617 O O . TYR D 1 255 ? 78.245 31.387 66.452 1.00 19.80 3256 TYR D O 1
ATOM 8626 N N . THR D 1 256 ? 77.279 30.983 68.435 1.00 24.81 3257 THR D N 1
ATOM 8627 C CA . THR D 1 256 ? 78.023 29.799 68.800 1.00 27.24 3257 THR D CA 1
ATOM 8628 C C . THR D 1 256 ? 77.056 28.993 69.678 1.00 31.87 3257 THR D C 1
ATOM 8629 O O . THR D 1 256 ? 76.129 29.574 70.275 1.00 31.16 3257 THR D O 1
ATOM 8633 N N . LYS D 1 257 ? 77.235 27.670 69.748 1.00 30.15 3258 LYS D N 1
ATOM 8634 C CA . LYS D 1 257 ? 76.372 26.842 70.591 1.00 32.09 3258 LYS D CA 1
ATOM 8635 C C . LYS D 1 257 ? 76.502 27.303 72.033 1.00 30.03 3258 LYS D C 1
ATOM 8636 O O . LYS D 1 257 ? 75.531 27.242 72.790 1.00 36.28 3258 LYS D O 1
ATOM 8642 N N . ASP D 1 258 ? 77.692 27.782 72.405 1.00 30.19 3259 ASP D N 1
ATOM 8643 C CA . ASP D 1 258 ? 77.918 28.288 73.756 1.00 30.43 3259 ASP D CA 1
ATOM 8644 C C . ASP D 1 258 ? 77.297 29.638 73.930 1.00 27.80 3259 ASP D C 1
ATOM 8645 O O . ASP D 1 258 ? 76.702 29.898 74.966 1.00 25.39 3259 ASP D O 1
ATOM 8650 N N . ILE D 1 259 ? 77.444 30.501 72.924 1.00 27.43 3260 ILE D N 1
ATOM 8651 C CA . ILE D 1 259 ? 76.833 31.835 72.962 1.00 28.79 3260 ILE D CA 1
ATOM 8652 C C . ILE D 1 259 ? 75.326 31.627 73.119 1.00 29.69 3260 ILE D C 1
ATOM 8653 O O . ILE D 1 259 ? 74.663 32.400 73.809 1.00 32.52 3260 ILE D O 1
ATOM 8658 N N . HIS D 1 260 ? 74.819 30.569 72.488 1.00 27.50 3261 HIS D N 1
ATOM 8659 C CA . HIS D 1 260 ? 73.414 30.214 72.555 1.00 31.18 3261 HIS D CA 1
ATOM 8660 C C . HIS D 1 260 ? 72.906 30.215 73.992 1.00 27.85 3261 HIS D C 1
ATOM 8661 O O . HIS D 1 260 ? 71.825 30.742 74.263 1.00 32.18 3261 HIS D O 1
ATOM 8668 N N . LYS D 1 261 ? 73.648 29.572 74.891 1.00 28.64 3262 LYS D N 1
ATOM 8669 C CA . LYS D 1 261 ? 73.273 29.527 76.301 1.00 28.23 3262 LYS D CA 1
ATOM 8670 C C . LYS D 1 261 ? 73.720 30.759 77.072 1.00 27.44 3262 LYS D C 1
ATOM 8671 O O . LYS D 1 261 ? 72.936 31.321 77.830 1.00 29.73 3262 LYS D O 1
ATOM 8677 N N . ALA D 1 262 ? 74.928 31.241 76.794 1.00 21.70 3263 ALA D N 1
ATOM 8678 C CA . ALA D 1 262 ? 75.470 32.408 77.470 1.00 21.51 3263 ALA D CA 1
ATOM 8679 C C . ALA D 1 262 ? 74.672 33.685 77.242 1.00 21.14 3263 ALA D C 1
ATOM 8680 O O . ALA D 1 262 ? 74.640 34.541 78.111 1.00 21.34 3263 ALA D O 1
ATOM 8682 N N . ALA D 1 263 ? 73.987 33.801 76.105 1.00 23.14 3264 ALA D N 1
ATOM 8683 C CA . ALA D 1 263 ? 73.203 35.008 75.825 1.00 20.75 3264 ALA D CA 1
ATOM 8684 C C . ALA D 1 263 ? 72.042 35.172 76.797 1.00 20.20 3264 ALA D C 1
ATOM 8685 O O . ALA D 1 263 ? 71.493 36.252 76.919 1.00 24.35 3264 ALA D O 1
ATOM 8687 N N . PHE D 1 264 ? 71.676 34.095 77.493 1.00 20.71 3265 PHE D N 1
ATOM 8688 C CA . PHE D 1 264 ? 70.583 34.142 78.454 1.00 21.43 3265 PHE D CA 1
ATOM 8689 C C . PHE D 1 264 ? 71.017 34.498 79.863 1.00 18.11 3265 PHE D C 1
ATOM 8690 O O . PHE D 1 264 ? 70.184 34.591 80.755 1.00 19.09 3265 PHE D O 1
ATOM 8698 N N . VAL D 1 265 ? 72.322 34.628 80.080 1.00 21.74 3266 VAL D N 1
ATOM 8699 C CA . VAL D 1 265 ? 72.858 35.005 81.394 1.00 23.70 3266 VAL D CA 1
ATOM 8700 C C . VAL D 1 265 ? 72.862 36.541 81.439 1.00 28.21 3266 VAL D C 1
ATOM 8701 O O . VAL D 1 265 ? 73.711 37.200 80.844 1.00 22.07 3266 VAL D O 1
ATOM 8705 N N . LEU D 1 266 ? 71.895 37.103 82.141 1.00 23.04 3267 LEU D N 1
ATOM 8706 C CA . LEU D 1 266 ? 71.737 38.544 82.205 1.00 26.19 3267 LEU D CA 1
ATOM 8707 C C . LEU D 1 266 ? 72.476 39.260 83.306 1.00 25.76 3267 LEU D C 1
ATOM 8708 O O . LEU D 1 266 ? 72.656 38.737 84.407 1.00 28.03 3267 LEU D O 1
ATOM 8713 N N . PRO D 1 267 ? 72.952 40.473 83.012 1.00 28.27 3268 PRO D N 1
ATOM 8714 C CA . PRO D 1 267 ? 73.660 41.270 84.014 1.00 28.11 3268 PRO D CA 1
ATOM 8715 C C . PRO D 1 267 ? 72.610 41.542 85.078 1.00 22.69 3268 PRO D C 1
ATOM 8716 O O . PRO D 1 267 ? 71.439 41.687 84.768 1.00 23.99 3268 PRO D O 1
ATOM 8720 N N . LYS D 1 268 ? 73.029 41.594 86.321 1.00 24.36 3269 LYS D N 1
ATOM 8721 C CA . LYS D 1 268 ? 72.121 41.831 87.426 1.00 30.27 3269 LYS D CA 1
ATOM 8722 C C . LYS D 1 268 ? 71.032 42.882 87.182 1.00 26.90 3269 LYS D C 1
ATOM 8723 O O . LYS D 1 268 ? 69.857 42.599 87.402 1.00 29.41 3269 LYS D O 1
ATOM 8729 N N . PHE D 1 269 ? 71.385 44.066 86.696 1.00 27.84 3270 PHE D N 1
ATOM 8730 C CA . PHE D 1 269 ? 70.359 45.098 86.484 1.00 24.95 3270 PHE D CA 1
ATOM 8731 C C . PHE D 1 269 ? 69.350 44.756 85.392 1.00 27.87 3270 PHE D C 1
ATOM 8732 O O . PHE D 1 269 ? 68.251 45.343 85.361 1.00 29.31 3270 PHE D O 1
ATOM 8740 N N . VAL D 1 270 ? 69.724 43.853 84.482 1.00 25.01 3271 VAL D N 1
ATOM 8741 C CA . VAL D 1 270 ? 68.818 43.446 83.412 1.00 25.47 3271 VAL D CA 1
ATOM 8742 C C . VAL D 1 270 ? 67.816 42.411 83.938 1.00 31.18 3271 VAL D C 1
ATOM 8743 O O . VAL D 1 270 ? 66.622 42.496 83.608 1.00 31.23 3271 VAL D O 1
ATOM 8747 N N . SER D 1 271 ? 68.267 41.481 84.789 1.00 31.07 3272 SER D N 1
ATOM 8748 C CA . SER D 1 271 ? 67.358 40.476 85.386 1.00 29.96 3272 SER D CA 1
ATOM 8749 C C . SER D 1 271 ? 66.292 41.230 86.174 1.00 31.56 3272 SER D C 1
ATOM 8750 O O . SER D 1 271 ? 65.123 40.879 86.124 1.00 30.41 3272 SER D O 1
ATOM 8753 N N . ASP D 1 272 ? 66.721 42.272 86.887 1.00 31.70 3273 ASP D N 1
ATOM 8754 C CA . ASP D 1 272 ? 65.832 43.082 87.695 1.00 29.93 3273 ASP D CA 1
ATOM 8755 C C . ASP D 1 272 ? 64.635 43.611 86.927 1.00 30.71 3273 ASP D C 1
ATOM 8756 O O . ASP D 1 272 ? 63.615 43.940 87.534 1.00 30.98 3273 ASP D O 1
ATOM 8761 N N . LEU D 1 273 ? 64.779 43.755 85.609 1.00 31.05 3274 LEU D N 1
ATOM 8762 C CA . LEU D 1 273 ? 63.697 44.283 84.771 1.00 32.31 3274 LEU D CA 1
ATOM 8763 C C . LEU D 1 273 ? 62.564 43.283 84.574 1.00 33.69 3274 LEU D C 1
ATOM 8764 O O . LEU D 1 273 ? 61.421 43.686 84.351 1.00 36.06 3274 LEU D O 1
ATOM 8769 N N . ILE D 1 274 ? 62.878 41.992 84.599 1.00 37.29 3275 ILE D N 1
ATOM 8770 C CA . ILE D 1 274 ? 61.854 40.986 84.427 1.00 38.43 3275 ILE D CA 1
ATOM 8771 C C . ILE D 1 274 ? 61.404 40.460 85.802 1.00 44.23 3275 ILE D C 1
ATOM 8772 O O . ILE D 1 274 ? 62.246 39.930 86.562 1.00 44.15 3275 ILE D O 1
#

Organism: Bacillus subtilis (strain 168) (NCBI:txid224308)

Foldseek 3Di:
DAAWQWAQLDVPDTDIFGFPFWDDWDQDPPWTWTWTQTPPFGTWIATNSATDDGNRFNQFVLCVLQPLQCLLQLAWAEEEEEAPLLQQVVVNNVLHPSHQAYEYEAQDNVSNVVSVVRVVVRNVCCVPPRYHYYNDQRQVVLQPAAQPGQEYEYEDQDDDDPQVLVDVSRPLVSNCRNHHQFHKYKYWQFDCPPPLLSVLVVQVSLVVPAVDKAKFWTARPRGPPRITMMIMGTNDGDSQPRDPVSDDDGDGDGDDNVSSNVRRDDDVSSVVSD/DADWQWAQLDVPDTDIFGFPAWDDWDQDPPWTWTWTQTPPFGTWIATNSATDAGNRFNQFVLQLLAPLQCLLQLAWAEEEEEAPLLQQVVVNNVLHPSHQAYEYEAQDNVSNVVSVVRVVVRNVCCVPPRYHYHNDQRQVVLQPAAADGQEYEYEDQDDDDPQVLVDVSRRLVSNCRNHHQFHKYKYKQFDCPPPLLSVLVVQVSLVVPAVDWAKFWTARPRGPPRITMMIMGTNDGDSQPRDPVSDDDGDGDGDDNVSSNVRRDDDVSSVVSD/DAAWQWAQLDVPDTDIFGFPFWDDWDQDPPWTWTWTQTPPFGIWIATNSATDGGNRFNQFVLQLLAPLQCLLQLAWAEEEEEAPLLQQVVVNNVLHPSHQAYEYEAQDNVSNVVSVVRVVVRNVCCVPPRYHYHNDQRQVVLQPAAADGQEYEYEDQDDDDPQVLVDPSRRLVSNCRNHHQFHKYKYWQFDCPPPLLSVLVVQVSLVVPAVDWAKFWTARPRGPPRITMMIMGTNDGDSQPRDPVSDDDGDGDGDDNVSSNVRRDDDVSSVVSD/DAAWQWAQLDVPDTDIFGFPFWDDWDQDPPWTWTWTQTPPFGTWIATNSATDDGNRFNQFVLCLLQPLQCLLQLAWAEEEEEAPLLQQVVVNNVLHPSHQAYEYEAQDNVSNVVSVVRVVVRNVCCPPPRYHYYNDQRQVVLQPAAADGQEYEYEDQDDDDPQVLVDVSRRLVSNCRNHHQFHKYKYWQFDCPPPLLSVLVVQVSNVVPAVDWAKFWTARPRGPPRITMMIMGTNDGDSQPRDPVSDDDGDGDGDDNVSSNVRRDDDVSSVVSD